Protein AF-0000000078495963 (afdb_homodimer)

Solvent-accessible surface area (backbone atoms only — not comparable to full-atom values): 59490 Å² total; per-residue (Å²): 118,72,76,58,57,73,67,66,41,68,42,59,54,47,50,52,50,54,52,48,53,55,57,68,70,52,56,80,90,46,45,44,64,44,51,38,50,52,49,52,46,50,55,30,46,55,49,39,54,53,39,74,73,35,78,53,52,68,71,56,42,38,26,84,90,45,62,56,44,40,39,59,26,51,41,49,61,37,48,32,38,49,22,51,44,55,42,46,52,54,34,39,77,66,66,73,48,60,69,63,59,54,53,50,50,49,52,50,31,46,31,45,42,30,17,38,49,35,34,48,52,50,51,50,46,43,54,32,46,42,59,60,83,65,80,70,63,73,70,52,48,56,48,51,39,52,50,52,50,50,50,53,50,53,44,51,50,33,52,42,55,51,46,20,71,77,26,75,32,11,60,55,28,40,52,54,49,50,53,26,52,50,39,9,52,51,28,39,55,47,44,53,50,49,45,67,73,46,58,46,48,41,34,58,8,57,45,43,42,52,34,44,51,50,47,52,52,53,48,50,52,50,50,47,49,49,50,48,52,41,51,72,69,44,71,71,77,75,50,69,61,67,60,66,65,85,68,53,70,62,58,50,51,38,51,36,53,48,52,48,58,68,48,39,62,62,51,49,54,52,50,50,53,51,45,44,64,66,43,60,77,67,67,88,70,63,75,65,59,52,44,52,50,51,30,50,52,50,54,51,50,51,47,44,42,66,65,45,55,32,42,52,53,46,49,66,66,38,90,59,95,52,60,61,72,54,44,54,53,51,58,54,55,70,46,42,72,64,50,48,50,50,49,51,51,47,51,50,53,52,52,52,50,51,54,51,47,53,52,44,70,74,43,74,85,71,55,69,67,60,57,56,38,48,52,28,43,50,48,36,66,56,45,53,60,35,53,75,75,37,46,72,58,44,54,50,47,50,38,50,51,50,46,50,51,50,52,51,51,52,33,35,73,65,52,36,63,82,56,9,64,55,49,42,56,57,50,62,72,69,57,52,93,69,39,35,96,78,51,78,52,63,69,56,28,47,52,45,19,34,42,48,31,36,61,72,41,62,75,84,64,78,42,84,63,24,39,43,20,10,40,40,45,48,24,40,14,49,31,38,17,51,52,42,20,68,74,68,37,79,52,55,78,39,95,88,46,88,44,24,52,53,3,43,52,41,11,40,52,48,34,53,51,50,50,64,54,46,50,59,58,42,40,73,72,68,51,73,85,72,78,57,66,68,55,50,53,48,28,45,47,53,35,41,49,41,60,65,45,48,72,63,67,54,44,61,48,41,18,50,53,29,20,24,43,49,42,102,115,73,74,57,56,70,66,66,42,67,41,59,54,46,50,52,49,54,52,49,52,54,58,70,68,52,56,81,91,46,45,42,64,45,51,37,49,52,50,51,46,51,54,30,45,55,50,40,54,54,39,76,72,35,78,52,52,67,71,58,42,38,26,82,91,46,61,55,45,39,40,59,25,51,42,48,62,36,48,32,38,49,22,49,46,54,42,48,53,54,34,38,78,68,66,74,48,59,70,62,60,53,52,50,51,50,52,49,29,45,32,46,41,30,16,38,50,36,36,50,52,49,51,50,46,45,54,34,46,43,60,61,83,65,80,69,62,74,69,52,48,54,49,51,38,52,49,51,51,50,50,52,49,52,44,50,49,33,51,41,54,51,46,20,73,78,26,77,33,10,61,55,28,40,51,52,50,50,54,25,51,50,40,10,51,51,26,38,55,48,43,53,51,49,45,68,74,47,58,45,48,42,33,59,9,57,45,42,42,53,34,46,51,50,47,51,54,54,47,51,52,48,49,48,49,47,49,48,54,40,50,71,68,46,70,70,77,75,50,70,61,66,60,66,65,84,67,54,70,62,59,50,52,38,51,36,52,48,52,48,58,68,49,38,61,63,50,48,54,52,51,50,52,53,46,45,64,66,44,61,78,66,65,89,69,62,75,66,60,53,44,51,49,51,30,50,51,49,53,50,51,50,48,43,41,66,65,44,54,33,41,52,52,46,49,66,66,38,92,61,95,50,59,62,74,54,43,53,52,52,57,53,55,70,46,42,72,65,49,48,49,48,49,51,50,48,51,50,52,51,51,51,49,51,53,51,47,52,52,44,70,72,49,68,85,72,54,69,68,60,58,56,39,48,53,28,43,50,47,36,66,55,44,51,60,35,54,75,75,39,46,71,60,42,52,49,47,49,41,52,51,51,46,50,51,50,52,51,51,53,32,35,72,66,52,35,65,82,54,10,62,55,48,42,56,56,49,62,72,68,56,51,93,70,39,34,95,77,52,78,52,65,70,57,27,47,51,47,18,36,42,48,32,36,62,70,42,63,73,84,66,77,40,84,62,24,39,43,22,12,40,40,44,48,23,40,14,49,31,38,16,50,53,42,20,68,76,67,38,80,49,56,77,40,94,87,46,88,42,26,51,53,2,44,52,40,11,39,51,48,36,53,50,50,49,65,56,46,51,60,58,43,40,73,72,67,50,72,85,71,78,55,65,66,55,51,53,48,28,45,47,52,34,41,49,42,60,63,45,48,72,62,66,55,43,60,49,41,17,47,54,29,22,24,43,49,44,103

InterPro domains:
  IPR032974 Polyprenol kinase family [PTHR13205] (15-568)

Nearest PDB structures (foldseek):
  8a74-assembly1_A  TM=1.958E-01  e=2.632E+00  Phaedon cochleariae
  8a7u-assembly1_A  TM=2.616E-01  e=5.638E+00  Phaedon cochleariae
  8a7a-assembly1_A  TM=2.097E-01  e=3.852E+00  Phaedon cochleariae
  8a7b-assembly1_A  TM=2.074E-01  e=4.486E+00  Phaedon cochleariae
  8a78-assembly1_A  TM=2.020E-01  e=5.029E+00  Phaedon cochleariae

Sequence (1136 aa):
MALSSSMLNGERGVVVLIVCRVLYSLPLSLLCPGLNLAILSLFALFLDIRLDDSAALSRFKTRPGASSGILLGAVTLPTVMISKLIQLTRAYSLQQIELQELEHMTMQYWATSASCFGVLIFLCLVVLSTPNTKRFPRSFSVWDATLSIFCVATYAVTCCVSLAAISHTGSNTVLKLMWELYHGLVAVMLIQRLLDKFPSCASIGELLLVTVGLVLYFGDMLACTIAKVSGSLISTELVSIKYGIRRSEISIIIQGVVLGLLLFPLFIKYALHLSECYFNKRYSEARRSNEIRTSLLFFSSLGFILVVIIPSWMQIVQDFHVHPLLWVLTFVFSEPLKRLSLCIYWVSLIFASVLRFYNISKNSKIERILLRKYYHLLAVLMFVPALIFQPKFLHLAFGAALAVFLVLEIMRVWRIWPLGQFIHQFMTAFTDHRDSDLLIVSHFSLLLGCALPIWMSSGFNDRPLAPFAGILSLGIGDTMASIVGYKYGVLRWSKTGKKTIEGTAAGITSVLAACSILLPLLASTGYIFTEHWFSLILAVTVSSLLEAYTTQLDNAFIPLIFYSHLCLMALSSSMLNGERGVVVLIVCRVLYSLPLSLLCPGLNLAILSLFALFLDIRLDDSAALSRFKTRPGASSGILLGAVTLPTVMISKLIQLTRAYSLQQIELQELEHMTMQYWATSASCFGVLIFLCLVVLSTPNTKRFPRSFSVWDATLSIFCVATYAVTCCVSLAAISHTGSNTVLKLMWELYHGLVAVMLIQRLLDKFPSCASIGELLLVTVGLVLYFGDMLACTIAKVSGSLISTELVSIKYGIRRSEISIIIQGVVLGLLLFPLFIKYALHLSECYFNKRYSEARRSNEIRTSLLFFSSLGFILVVIIPSWMQIVQDFHVHPLLWVLTFVFSEPLKRLSLCIYWVSLIFASVLRFYNISKNSKIERILLRKYYHLLAVLMFVPALIFQPKFLHLAFGAALAVFLVLEIMRVWRIWPLGQFIHQFMTAFTDHRDSDLLIVSHFSLLLGCALPIWMSSGFNDRPLAPFAGILSLGIGDTMASIVGYKYGVLRWSKTGKKTIEGTAAGITSVLAACSILLPLLASTGYIFTEHWFSLILAVTVSSLLEAYTTQLDNAFIPLIFYSHLCL

Structure (mmCIF, N/CA/C/O backbone):
data_AF-0000000078495963-model_v1
#
loop_
_entity.id
_entity.type
_entity.pdbx_description
1 polymer 'dolichol kinase'
#
loop_
_atom_site.group_PDB
_atom_site.id
_atom_site.type_symbol
_atom_site.label_atom_id
_atom_site.label_alt_id
_atom_site.label_comp_id
_atom_site.label_asym_id
_atom_site.label_entity_id
_atom_site.label_seq_id
_atom_site.pdbx_PDB_ins_code
_atom_site.Cartn_x
_atom_site.Cartn_y
_atom_site.Cartn_z
_atom_site.occupancy
_atom_site.B_iso_or_equiv
_atom_site.auth_seq_id
_atom_site.auth_comp_id
_atom_site.auth_asym_id
_atom_site.auth_atom_id
_atom_site.pdbx_PDB_model_num
ATOM 1 N N . MET A 1 1 ? -20.953 -19.219 20.422 1 26.39 1 MET A N 1
ATOM 2 C CA . MET A 1 1 ? -20.703 -20.609 20.062 1 26.39 1 MET A CA 1
ATOM 3 C C . MET A 1 1 ? -20.625 -20.766 18.547 1 26.39 1 MET A C 1
ATOM 5 O O . MET A 1 1 ? -20.156 -21.797 18.047 1 26.39 1 MET A O 1
ATOM 9 N N . ALA A 1 2 ? -21.531 -20 17.812 1 34.69 2 ALA A N 1
ATOM 10 C CA . ALA A 1 2 ? -21.641 -20.078 16.359 1 34.69 2 ALA A CA 1
ATOM 11 C C . ALA A 1 2 ? -20.375 -19.562 15.68 1 34.69 2 ALA A C 1
ATOM 13 O O . ALA A 1 2 ? -20.062 -19.938 14.547 1 34.69 2 ALA A O 1
ATOM 14 N N . LEU A 1 3 ? -19.812 -18.5 16.141 1 41.06 3 LEU A N 1
ATOM 15 C CA . LEU A 1 3 ? -18.562 -17.938 15.617 1 41.06 3 LEU A CA 1
ATOM 16 C C . LEU A 1 3 ? -17.469 -18.984 15.578 1 41.06 3 LEU A C 1
ATOM 18 O O . LEU A 1 3 ? -16.562 -18.922 14.742 1 41.06 3 LEU A O 1
ATOM 22 N N . SER A 1 4 ? -17.422 -19.953 16.484 1 44.91 4 SER A N 1
ATOM 23 C CA . SER A 1 4 ? -16.406 -20.969 16.734 1 44.91 4 SER A CA 1
ATOM 24 C C . SER A 1 4 ? -16.406 -22.031 15.641 1 44.91 4 SER A C 1
ATOM 26 O O . SER A 1 4 ? -15.359 -22.516 15.219 1 44.91 4 SER A O 1
ATOM 28 N N . SER A 1 5 ? -17.516 -22.453 15.289 1 48.56 5 SER A N 1
ATOM 29 C CA . SER A 1 5 ? -17.594 -23.625 14.414 1 48.56 5 SER A CA 1
ATOM 30 C C . SER A 1 5 ? -17.141 -23.281 13 1 48.56 5 SER A C 1
ATOM 32 O O . SER A 1 5 ? -16.516 -24.109 12.328 1 48.56 5 SER A O 1
ATOM 34 N N . SER A 1 6 ? -17.531 -22.125 12.57 1 54.84 6 SER A N 1
ATOM 35 C CA . SER A 1 6 ? -17.219 -21.734 11.203 1 54.84 6 SER A CA 1
ATOM 36 C C . SER A 1 6 ? -15.727 -21.438 11.047 1 54.84 6 SER A C 1
ATOM 38 O O . SER A 1 6 ? -15.188 -21.484 9.938 1 54.84 6 SER A O 1
ATOM 40 N N . MET A 1 7 ? -15.141 -21.172 12.117 1 57.97 7 MET A N 1
ATOM 41 C CA . MET A 1 7 ? -13.719 -20.859 12.117 1 57.97 7 MET A CA 1
ATOM 42 C C . MET A 1 7 ? -12.883 -22.125 11.93 1 57.97 7 MET A C 1
ATOM 44 O O . MET A 1 7 ? -11.82 -22.078 11.297 1 57.97 7 MET A O 1
ATOM 48 N N . LEU A 1 8 ? -13.422 -23.297 12.438 1 63.97 8 LEU A N 1
ATOM 49 C CA . LEU A 1 8 ? -12.562 -24.469 12.367 1 63.97 8 LEU A CA 1
ATOM 50 C C . LEU A 1 8 ? -12.945 -25.344 11.18 1 63.97 8 LEU A C 1
ATOM 52 O O . LEU A 1 8 ? -13.859 -26.172 11.289 1 63.97 8 LEU A O 1
ATOM 56 N N . ASN A 1 9 ? -12.578 -24.969 9.938 1 80 9 ASN A N 1
ATOM 57 C CA . ASN A 1 9 ? -12.664 -25.734 8.695 1 80 9 ASN A CA 1
ATOM 58 C C . ASN A 1 9 ? -11.398 -26.562 8.469 1 80 9 ASN A C 1
ATOM 60 O O . ASN A 1 9 ? -10.297 -26.125 8.766 1 80 9 ASN A O 1
ATOM 64 N N . GLY A 1 10 ? -11.562 -27.938 8.344 1 84.31 10 GLY A N 1
ATOM 65 C CA . GLY A 1 10 ? -10.461 -28.859 8.133 1 84.31 10 GLY A CA 1
ATOM 66 C C . GLY A 1 10 ? -9.469 -28.391 7.086 1 84.31 10 GLY A C 1
ATOM 67 O O . GLY A 1 10 ? -8.258 -28.531 7.258 1 84.31 10 GLY A O 1
ATOM 68 N N . GLU A 1 11 ? -9.93 -27.766 6.086 1 89.81 11 GLU A N 1
ATOM 69 C CA . GLU A 1 11 ? -9.047 -27.297 5.031 1 89.81 11 GLU A CA 1
ATOM 70 C C . GLU A 1 11 ? -8.133 -26.188 5.539 1 89.81 11 GLU A C 1
ATOM 72 O O . GLU A 1 11 ? -6.93 -26.172 5.254 1 89.81 11 GLU A O 1
ATOM 77 N N . ARG A 1 12 ? -8.711 -25.266 6.328 1 92.06 12 ARG A N 1
ATOM 78 C CA . ARG A 1 12 ? -7.918 -24.172 6.883 1 92.06 12 ARG A CA 1
ATOM 79 C C . ARG A 1 12 ? -6.816 -24.703 7.793 1 92.06 12 ARG A C 1
ATOM 81 O O . ARG A 1 12 ? -5.684 -24.219 7.746 1 92.06 12 ARG A O 1
ATOM 88 N N . GLY A 1 13 ? -7.215 -25.672 8.602 1 92.12 13 GLY A N 1
ATOM 89 C CA . GLY A 1 13 ? -6.234 -26.266 9.5 1 92.12 13 GLY A CA 1
ATOM 90 C C . GLY A 1 13 ? -5.066 -26.906 8.766 1 92.12 13 GLY A C 1
ATOM 91 O O . GLY A 1 13 ? -3.91 -26.703 9.148 1 92.12 13 GLY A O 1
ATOM 92 N N . VAL A 1 14 ? -5.32 -27.625 7.715 1 94.31 14 VAL A N 1
ATOM 93 C CA . VAL A 1 14 ? -4.281 -28.312 6.957 1 94.31 14 VAL A CA 1
ATOM 94 C C . VAL A 1 14 ? -3.402 -27.297 6.238 1 94.31 14 VAL A C 1
ATOM 96 O O . VAL A 1 14 ? -2.178 -27.453 6.191 1 94.31 14 VAL A O 1
ATOM 99 N N . VAL A 1 15 ? -3.994 -26.266 5.66 1 96 15 VAL A N 1
ATOM 100 C CA . VAL A 1 15 ? -3.238 -25.25 4.934 1 96 15 VAL A CA 1
ATOM 101 C C . VAL A 1 15 ? -2.303 -24.531 5.891 1 96 15 VAL A C 1
ATOM 103 O O . VAL A 1 15 ? -1.152 -24.234 5.551 1 96 15 VAL A O 1
ATOM 106 N N . VAL A 1 16 ? -2.777 -24.219 7.125 1 94.81 16 VAL A N 1
ATOM 107 C CA . VAL A 1 16 ? -1.936 -23.578 8.125 1 94.81 16 VAL A CA 1
ATOM 108 C C . VAL A 1 16 ? -0.766 -24.484 8.484 1 94.81 16 VAL A C 1
ATOM 110 O O . VAL A 1 16 ? 0.361 -24.016 8.664 1 94.81 16 VAL A O 1
ATOM 113 N N . LEU A 1 17 ? -1.039 -25.766 8.531 1 94.69 17 LEU A N 1
ATOM 114 C CA . LEU A 1 17 ? 0.021 -26.734 8.812 1 94.69 17 LEU A CA 1
ATOM 115 C C . LEU A 1 17 ? 1.06 -26.734 7.691 1 94.69 17 LEU A C 1
ATOM 117 O O . LEU A 1 17 ? 2.262 -26.828 7.957 1 94.69 17 LEU A O 1
ATOM 121 N N . ILE A 1 18 ? 0.611 -26.656 6.492 1 96.44 18 ILE A N 1
ATOM 122 C CA . ILE A 1 18 ? 1.492 -26.625 5.328 1 96.44 18 ILE A CA 1
ATOM 123 C C . ILE A 1 18 ? 2.408 -25.406 5.398 1 96.44 18 ILE A C 1
ATOM 125 O O . ILE A 1 18 ? 3.625 -25.531 5.227 1 96.44 18 ILE A O 1
ATOM 129 N N . VAL A 1 19 ? 1.847 -24.266 5.699 1 96.81 19 VAL A N 1
ATOM 130 C CA . VAL A 1 19 ? 2.613 -23.016 5.75 1 96.81 19 VAL A CA 1
ATOM 131 C C . VAL A 1 19 ? 3.586 -23.062 6.926 1 96.81 19 VAL A C 1
ATOM 133 O O . VAL A 1 19 ? 4.742 -22.656 6.797 1 96.81 19 VAL A O 1
ATOM 136 N N . CYS A 1 20 ? 3.143 -23.594 8.031 1 95.75 20 CYS A N 1
ATOM 137 C CA . CYS A 1 20 ? 3.986 -23.656 9.227 1 95.75 20 CYS A CA 1
ATOM 138 C C . CYS A 1 20 ? 5.195 -24.547 8.977 1 95.75 20 CYS A C 1
ATOM 140 O O . CYS A 1 20 ? 6.301 -24.234 9.43 1 95.75 20 CYS A O 1
ATOM 142 N N . ARG A 1 21 ? 4.984 -25.578 8.273 1 95.31 21 ARG A N 1
ATOM 143 C CA . ARG A 1 21 ? 6.102 -26.469 7.965 1 95.31 21 ARG A CA 1
ATOM 144 C C . ARG A 1 21 ? 7.133 -25.781 7.082 1 95.31 21 ARG A C 1
ATOM 146 O O . ARG A 1 21 ? 8.336 -25.922 7.293 1 95.31 21 ARG A O 1
ATOM 153 N N . VAL A 1 22 ? 6.668 -25.062 6.148 1 95.88 22 VAL A N 1
ATOM 154 C CA . VAL A 1 22 ? 7.57 -24.359 5.25 1 95.88 22 VAL A CA 1
ATOM 155 C C . VAL A 1 22 ? 8.312 -23.266 6.023 1 95.88 22 VAL A C 1
ATOM 157 O O . VAL A 1 22 ? 9.523 -23.094 5.863 1 95.88 22 VAL A O 1
ATOM 160 N N . LEU A 1 23 ? 7.59 -22.547 6.941 1 95.5 23 LEU A N 1
ATOM 161 C CA . LEU A 1 23 ? 8.195 -21.484 7.73 1 95.5 23 LEU A CA 1
ATOM 162 C C . LEU A 1 23 ? 9.227 -22.047 8.703 1 95.5 23 LEU A C 1
ATOM 164 O O . LEU A 1 23 ? 10.234 -21.391 8.992 1 95.5 23 LEU A O 1
ATOM 168 N N . TYR A 1 24 ? 8.984 -23.219 9.141 1 93.88 24 TYR A N 1
ATOM 169 C CA . TYR A 1 24 ? 9.906 -23.859 10.062 1 93.88 24 TYR A CA 1
ATOM 170 C C . TYR A 1 24 ? 11.195 -24.281 9.352 1 93.88 24 TYR A C 1
ATOM 172 O O . TYR A 1 24 ? 12.266 -24.281 9.961 1 9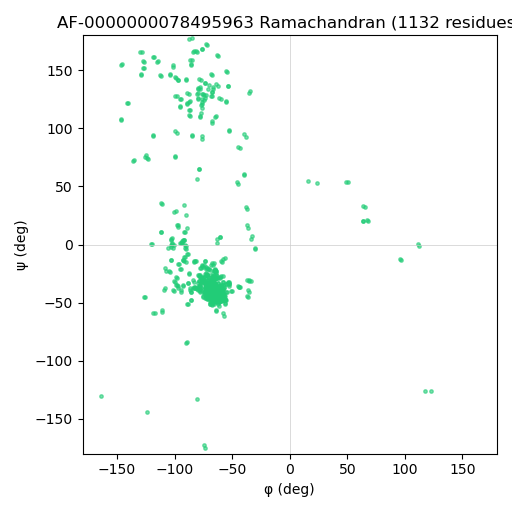3.88 24 TYR A O 1
ATOM 180 N N . SER A 1 25 ? 11.141 -24.531 8.062 1 93.12 25 SER A N 1
ATOM 181 C CA . SER A 1 25 ? 12.289 -25.016 7.301 1 93.12 25 SER A CA 1
ATOM 182 C C . SER A 1 25 ? 13.078 -23.859 6.699 1 93.12 25 SER A C 1
ATOM 184 O O . SER A 1 25 ? 14.039 -24.078 5.957 1 93.12 25 SER A O 1
ATOM 186 N N . LEU A 1 26 ? 12.82 -22.625 7.074 1 94.88 26 LEU A N 1
ATOM 187 C CA . LEU A 1 26 ? 13.43 -21.469 6.445 1 94.88 26 LEU A CA 1
ATOM 188 C C . LEU A 1 26 ? 14.836 -21.234 6.988 1 94.88 26 LEU A C 1
ATOM 190 O O . LEU A 1 26 ? 15.047 -21.25 8.203 1 94.88 26 LEU A O 1
ATOM 194 N N . PRO A 1 27 ? 15.797 -21.078 6.109 1 93.94 27 PRO A N 1
ATOM 195 C CA . PRO A 1 27 ? 17.109 -20.594 6.562 1 93.94 27 PRO A CA 1
ATOM 196 C C . PRO A 1 27 ? 17.078 -19.109 6.953 1 93.94 27 PRO A C 1
ATOM 198 O O . PRO A 1 27 ? 16.109 -18.406 6.652 1 93.94 27 PRO A O 1
ATOM 201 N N . LEU A 1 28 ? 18.094 -18.578 7.512 1 91 28 LEU A N 1
ATOM 202 C CA . LEU A 1 28 ? 18.172 -17.203 8.008 1 91 28 LEU A CA 1
ATOM 203 C C . LEU A 1 28 ? 18.234 -16.203 6.852 1 91 28 LEU A C 1
ATOM 205 O O . LEU A 1 28 ? 17.75 -15.086 6.969 1 91 28 LEU A O 1
ATOM 209 N N . SER A 1 29 ? 18.734 -16.625 5.746 1 91.06 29 SER A N 1
ATOM 210 C CA . SER A 1 29 ? 18.875 -15.742 4.59 1 91.06 29 SER A CA 1
ATOM 211 C C . SER A 1 29 ? 17.516 -15.438 3.961 1 91.06 29 SER A C 1
ATOM 213 O O . SER A 1 29 ? 17.375 -14.453 3.236 1 91.06 29 SER A O 1
ATOM 215 N N . LEU A 1 30 ? 16.531 -16.297 4.254 1 94.94 30 LEU A N 1
ATOM 216 C CA . LEU A 1 30 ? 15.211 -16.125 3.65 1 94.94 30 LEU A CA 1
ATOM 217 C C . LEU A 1 30 ? 14.188 -15.703 4.695 1 94.94 30 LEU A C 1
ATOM 219 O O . LEU A 1 30 ? 13.008 -16.047 4.59 1 94.94 30 LEU A O 1
ATOM 223 N N . LEU A 1 31 ? 14.578 -14.922 5.645 1 93.38 31 LEU A N 1
ATOM 224 C CA . LEU A 1 31 ? 13.68 -14.5 6.715 1 93.38 31 LEU A CA 1
ATOM 225 C C . LEU A 1 31 ? 12.641 -13.508 6.199 1 93.38 31 LEU A C 1
ATOM 227 O O . LEU A 1 31 ? 11.469 -13.57 6.574 1 93.38 31 LEU A O 1
ATOM 231 N N . CYS A 1 32 ? 13.016 -12.562 5.289 1 93.69 32 CYS A N 1
ATOM 232 C CA . CYS A 1 32 ? 12.094 -11.547 4.785 1 93.69 32 CYS A CA 1
ATOM 233 C C . CYS A 1 32 ? 11 -12.18 3.938 1 93.69 32 CYS A C 1
ATOM 235 O O . CYS A 1 32 ? 9.812 -11.961 4.184 1 93.69 32 CYS A O 1
ATOM 237 N N . PRO A 1 33 ? 11.32 -13.062 3.008 1 95 33 PRO A N 1
ATOM 238 C CA . PRO A 1 33 ? 10.258 -13.75 2.271 1 95 33 PRO A CA 1
ATOM 239 C C . PRO A 1 33 ? 9.391 -14.633 3.168 1 95 33 PRO A C 1
ATOM 241 O O . PRO A 1 33 ? 8.188 -14.773 2.93 1 95 33 PRO A O 1
ATOM 244 N N . GLY A 1 34 ? 10.023 -15.25 4.176 1 96 34 GLY A N 1
ATOM 245 C CA . GLY A 1 34 ? 9.258 -16.062 5.113 1 96 34 GLY A CA 1
ATOM 246 C C . GLY A 1 34 ? 8.25 -15.258 5.91 1 96 34 GLY A C 1
ATOM 247 O O . GLY A 1 34 ? 7.098 -15.68 6.066 1 96 34 GLY A O 1
ATOM 248 N N . LEU A 1 35 ? 8.664 -14.102 6.383 1 95.12 35 LEU A N 1
ATOM 249 C CA . LEU A 1 35 ? 7.75 -13.219 7.105 1 95.12 35 LEU A CA 1
ATOM 250 C C . LEU A 1 35 ? 6.633 -12.734 6.195 1 95.12 35 LEU A C 1
ATOM 252 O O . LEU A 1 35 ? 5.488 -12.594 6.633 1 95.12 35 LEU A O 1
ATOM 256 N N . ASN A 1 36 ? 6.996 -12.453 5.008 1 96.06 36 ASN A N 1
ATOM 257 C CA . ASN A 1 36 ? 6.004 -12.039 4.027 1 96.06 36 ASN A CA 1
ATOM 258 C C . ASN A 1 36 ? 4.949 -13.117 3.799 1 96.06 36 ASN A C 1
ATOM 260 O O . ASN A 1 36 ? 3.756 -12.82 3.721 1 96.06 36 ASN A O 1
ATOM 264 N N . LEU A 1 37 ? 5.395 -14.359 3.666 1 97.38 37 LEU A N 1
ATOM 265 C CA . LEU A 1 37 ? 4.465 -15.469 3.494 1 97.38 37 LEU A CA 1
ATOM 266 C C . LEU A 1 37 ? 3.545 -15.594 4.703 1 97.38 37 LEU A C 1
ATOM 268 O O . LEU A 1 37 ? 2.352 -15.875 4.555 1 97.38 37 LEU A O 1
ATOM 272 N N . ALA A 1 38 ? 4.078 -15.391 5.891 1 97.06 38 ALA A N 1
ATOM 273 C CA . ALA A 1 38 ? 3.271 -15.453 7.105 1 97.06 38 ALA A CA 1
ATOM 274 C C . ALA A 1 38 ? 2.191 -14.375 7.105 1 97.06 38 ALA A C 1
ATOM 276 O O . ALA A 1 38 ? 1.033 -14.648 7.434 1 97.06 38 ALA A O 1
ATOM 277 N N . ILE A 1 39 ? 2.576 -13.18 6.695 1 96.19 39 ILE A N 1
ATOM 278 C CA . ILE A 1 39 ? 1.629 -12.07 6.668 1 96.19 39 ILE A CA 1
ATOM 279 C C . ILE A 1 39 ? 0.577 -12.312 5.59 1 96.19 39 ILE A C 1
ATOM 281 O O . ILE A 1 39 ? -0.611 -12.062 5.801 1 96.19 39 ILE A O 1
ATOM 285 N N . LEU A 1 40 ? 1.017 -12.758 4.453 1 96.81 40 LEU A N 1
ATOM 286 C CA . LEU A 1 40 ? 0.095 -13.094 3.373 1 96.81 40 LEU A CA 1
ATOM 287 C C . LEU A 1 40 ? -0.901 -14.156 3.818 1 96.81 40 LEU A C 1
ATOM 289 O O . LEU A 1 40 ? -2.098 -14.047 3.547 1 96.81 40 LEU A O 1
ATOM 293 N N . SER A 1 41 ? -0.434 -15.188 4.543 1 97.25 41 SER A N 1
ATOM 294 C CA . SER A 1 41 ? -1.293 -16.266 5.023 1 97.25 41 SER A CA 1
ATOM 295 C C . SER A 1 41 ? -2.279 -15.758 6.07 1 97.25 41 SER A C 1
ATOM 297 O O . SER A 1 41 ? -3.447 -16.156 6.074 1 97.25 41 SER A O 1
ATOM 299 N N . LEU A 1 42 ? -1.813 -14.875 6.918 1 95.25 42 LEU A N 1
ATOM 300 C CA . LEU A 1 42 ? -2.682 -14.305 7.945 1 95.25 42 LEU A CA 1
ATOM 301 C C . LEU A 1 42 ? -3.791 -13.469 7.316 1 95.25 42 LEU A C 1
ATOM 303 O O . LEU A 1 42 ? -4.957 -13.586 7.699 1 95.25 42 LEU A O 1
ATOM 307 N N . PHE A 1 43 ? -3.439 -12.617 6.395 1 95.38 43 PHE A N 1
ATOM 308 C CA . PHE A 1 43 ? -4.418 -11.781 5.715 1 95.38 43 PHE A CA 1
ATOM 309 C C . PHE A 1 43 ? -5.418 -12.633 4.938 1 95.38 43 PHE A C 1
ATOM 311 O O . PHE A 1 43 ? -6.617 -12.352 4.938 1 95.38 43 PHE A O 1
ATOM 318 N N . ALA A 1 44 ? -4.906 -13.664 4.258 1 96.25 44 ALA A N 1
ATOM 319 C CA . ALA A 1 44 ? -5.773 -14.57 3.508 1 96.25 44 ALA A CA 1
ATOM 320 C C . ALA A 1 44 ? -6.719 -15.328 4.441 1 96.25 44 ALA A C 1
ATOM 322 O O . ALA A 1 44 ? -7.887 -15.531 4.113 1 96.25 44 ALA A O 1
ATOM 323 N N . LEU A 1 45 ? -6.18 -15.82 5.582 1 94.06 45 LEU A N 1
ATOM 324 C CA . LEU A 1 45 ? -7.004 -16.516 6.566 1 94.06 45 LEU A CA 1
ATOM 325 C C . LEU A 1 45 ? -8.109 -15.602 7.086 1 94.06 45 LEU A C 1
ATOM 327 O O . LEU A 1 45 ? -9.266 -16.031 7.203 1 94.06 45 LEU A O 1
ATOM 331 N N . PHE A 1 46 ? -7.809 -14.344 7.359 1 90.69 46 PHE A N 1
ATOM 332 C CA . PHE A 1 46 ? -8.766 -13.359 7.832 1 90.69 46 PHE A CA 1
ATOM 333 C C . PHE A 1 46 ? -9.891 -13.164 6.816 1 90.69 46 PHE A C 1
ATOM 335 O O . PHE A 1 46 ? -11.07 -13.172 7.176 1 90.69 46 PHE A O 1
ATOM 342 N N . LEU A 1 47 ? -9.578 -13.07 5.566 1 89.94 47 LEU A N 1
ATOM 343 C CA . LEU A 1 47 ? -10.57 -12.844 4.516 1 89.94 47 LEU A CA 1
ATOM 344 C C . LEU A 1 47 ? -11.398 -14.102 4.273 1 89.94 47 LEU A C 1
ATOM 346 O O . LEU A 1 47 ? -12.594 -14.008 3.988 1 89.94 47 LEU A O 1
ATOM 350 N N . ASP A 1 48 ? -10.672 -15.227 4.312 1 91.56 48 ASP A N 1
ATOM 351 C CA . ASP A 1 48 ? -11.367 -16.5 4.121 1 91.56 48 ASP A CA 1
ATOM 352 C C . ASP A 1 48 ? -12.461 -16.688 5.164 1 91.56 48 ASP A C 1
ATOM 354 O O . ASP A 1 48 ? -13.562 -17.125 4.84 1 91.56 48 ASP A O 1
ATOM 358 N N . ILE A 1 49 ? -12.242 -16.297 6.402 1 86.69 49 ILE A N 1
ATOM 359 C CA . ILE A 1 49 ? -13.203 -16.422 7.492 1 86.69 49 ILE A CA 1
ATOM 360 C C . ILE A 1 49 ? -14.336 -15.414 7.293 1 86.69 49 ILE A C 1
ATOM 362 O O . ILE A 1 49 ? -15.508 -15.75 7.469 1 86.69 49 ILE A O 1
ATOM 366 N N . ARG A 1 50 ? -14.062 -14.242 6.844 1 81.62 50 ARG A N 1
ATOM 367 C CA . ARG A 1 50 ? -15.055 -13.195 6.688 1 81.62 50 ARG A CA 1
ATOM 368 C C . ARG A 1 50 ? -15.977 -13.477 5.504 1 81.62 50 ARG A C 1
ATOM 370 O O . ARG A 1 50 ? -17.172 -13.164 5.543 1 81.62 50 ARG A O 1
ATOM 377 N N . LEU A 1 51 ? -15.438 -14.047 4.496 1 80.38 51 LEU A N 1
ATOM 378 C CA . LEU A 1 51 ? -16.219 -14.289 3.283 1 80.38 51 LEU A CA 1
ATOM 379 C C . LEU A 1 51 ? -17.125 -15.5 3.457 1 80.38 51 LEU A C 1
ATOM 381 O O . LEU A 1 51 ? -18.219 -15.539 2.898 1 80.38 51 LEU A O 1
ATOM 385 N N . ASP A 1 52 ? -16.641 -16.484 4.055 1 75.88 52 ASP A N 1
ATOM 386 C CA . ASP A 1 52 ? -17.469 -17.672 4.223 1 75.88 52 ASP A CA 1
ATOM 387 C C . ASP A 1 52 ? -18.672 -17.391 5.109 1 75.88 52 ASP A C 1
ATOM 389 O O . ASP A 1 52 ? -19.719 -18.031 4.973 1 75.88 52 ASP A O 1
ATOM 393 N N . ASP A 1 53 ? -18.531 -16.344 5.891 1 67.12 53 ASP A N 1
ATOM 394 C CA . ASP A 1 53 ? -19.641 -15.969 6.781 1 67.12 53 ASP A CA 1
ATOM 395 C C . ASP A 1 53 ? -20.547 -14.938 6.121 1 67.12 53 ASP A C 1
ATOM 397 O O . ASP A 1 53 ? -21.656 -14.695 6.586 1 67.12 53 ASP A O 1
ATOM 401 N N . SER A 1 54 ? -20.062 -14.391 5.059 1 64.25 54 SER A N 1
ATOM 402 C CA . SER A 1 54 ? -20.797 -13.25 4.508 1 64.25 54 SER A CA 1
ATOM 403 C C . SER A 1 54 ? -21.594 -13.656 3.27 1 64.25 54 SER A C 1
ATOM 405 O O . SER A 1 54 ? -21.312 -14.68 2.645 1 64.25 54 SER A O 1
ATOM 407 N N . ALA A 1 55 ? -22.719 -13.047 3.082 1 64.62 55 ALA A N 1
ATOM 408 C CA . ALA A 1 55 ? -23.5 -13.141 1.857 1 64.62 55 ALA A CA 1
ATOM 409 C C . ALA A 1 55 ? -22.719 -12.625 0.657 1 64.62 55 ALA A C 1
ATOM 411 O O . ALA A 1 55 ? -23.188 -12.68 -0.479 1 64.62 55 ALA A O 1
ATOM 412 N N . ALA A 1 56 ? -21.516 -12.336 0.941 1 64.56 56 ALA A N 1
ATOM 413 C CA . ALA A 1 56 ? -20.703 -11.711 -0.108 1 64.56 56 ALA A CA 1
ATOM 414 C C . ALA A 1 56 ? -20.281 -12.742 -1.156 1 64.56 56 ALA A C 1
ATOM 416 O O . ALA A 1 56 ? -20.062 -12.391 -2.316 1 64.56 56 ALA A O 1
ATOM 417 N N . LEU A 1 57 ? -20.172 -13.969 -0.763 1 67.94 57 LEU A N 1
ATOM 418 C CA . LEU A 1 57 ? -19.766 -15 -1.708 1 67.94 57 LEU A CA 1
ATOM 419 C C . LEU A 1 57 ? -20.75 -15.102 -2.869 1 67.94 57 LEU A C 1
ATOM 421 O O . LEU A 1 57 ? -20.344 -15.375 -4.004 1 67.94 57 LEU A O 1
ATOM 425 N N . SER A 1 58 ? -21.875 -14.766 -2.514 1 70.81 58 SER A N 1
ATOM 426 C CA . SER A 1 58 ? -22.891 -14.867 -3.555 1 70.81 58 SER A CA 1
ATOM 427 C C . SER A 1 58 ? -22.734 -13.758 -4.59 1 70.81 58 SER A C 1
ATOM 429 O O . SER A 1 58 ? -23.203 -13.891 -5.723 1 70.81 58 SER A O 1
ATOM 431 N N . ARG A 1 59 ? -21.984 -12.859 -4.18 1 73.31 59 ARG A N 1
ATOM 432 C CA . ARG A 1 59 ? -21.797 -11.742 -5.105 1 73.31 59 ARG A CA 1
ATOM 433 C C . ARG A 1 59 ? -20.812 -12.117 -6.211 1 73.31 59 ARG A C 1
ATOM 435 O O . ARG A 1 59 ? -20.844 -11.539 -7.297 1 73.31 59 ARG A O 1
ATOM 442 N N . PHE A 1 60 ? -19.891 -13.055 -5.957 1 78.38 60 PHE A N 1
ATOM 443 C CA . PHE A 1 60 ? -18.891 -13.445 -6.941 1 78.38 60 PHE A CA 1
ATOM 444 C C . PHE A 1 60 ? -19.375 -14.625 -7.777 1 78.38 60 PHE A C 1
ATOM 446 O O . PHE A 1 60 ? -18.766 -14.969 -8.789 1 78.38 60 PHE A O 1
ATOM 453 N N . LYS A 1 61 ? -20.516 -14.781 -8.078 1 79.44 61 LYS A N 1
ATOM 454 C CA . LYS A 1 61 ? -21.062 -15.891 -8.859 1 79.44 61 LYS A CA 1
ATOM 455 C C . LYS A 1 61 ? -20.062 -17.047 -8.938 1 79.44 61 LYS A C 1
ATOM 457 O O . LYS A 1 61 ? -19.688 -17.469 -10.031 1 79.44 61 LYS A O 1
ATOM 462 N N . THR A 1 62 ? -19.609 -17.516 -7.801 1 82.81 62 THR A N 1
ATOM 463 C CA . THR A 1 62 ? -18.672 -18.625 -7.738 1 82.81 62 THR A CA 1
ATOM 464 C C . THR A 1 62 ? -19.406 -19.953 -7.836 1 82.81 62 THR A C 1
ATOM 466 O O . THR A 1 62 ? -20.641 -20 -7.824 1 82.81 62 THR A O 1
ATOM 469 N N . ARG A 1 63 ? -18.672 -20.969 -8.062 1 79.25 63 ARG A N 1
ATOM 470 C CA . ARG A 1 63 ? -19.25 -22.312 -8.148 1 79.25 63 ARG A CA 1
ATOM 471 C C . ARG A 1 63 ? -20.031 -22.641 -6.883 1 79.25 63 ARG A C 1
ATOM 473 O O . ARG A 1 63 ? -19.516 -22.531 -5.773 1 79.25 63 ARG A O 1
ATOM 480 N N . PRO A 1 64 ? -21.25 -22.953 -7.074 1 75.62 64 PRO A N 1
ATOM 481 C CA . PRO A 1 64 ? -22.062 -23.25 -5.895 1 75.62 64 PRO A CA 1
ATOM 482 C C . PRO A 1 64 ? -21.578 -24.484 -5.145 1 75.62 64 PRO A C 1
ATOM 484 O O . PRO A 1 64 ? -21.109 -25.453 -5.766 1 75.62 64 PRO A O 1
ATOM 487 N N . GLY A 1 65 ? -21.516 -24.531 -3.916 1 72.62 65 GLY A N 1
ATOM 488 C CA . GLY A 1 65 ? -21.188 -25.688 -3.105 1 72.62 65 GLY A CA 1
ATOM 489 C C . GLY A 1 65 ? -19.719 -25.734 -2.719 1 72.62 65 GLY A C 1
ATOM 490 O O . GLY A 1 65 ? -19.312 -26.531 -1.876 1 72.62 65 GLY A O 1
ATOM 491 N N . ALA A 1 66 ? -18.969 -24.938 -3.344 1 77.06 66 ALA A N 1
ATOM 492 C CA . ALA A 1 66 ? -17.547 -24.922 -3.012 1 77.06 66 ALA A CA 1
ATOM 493 C C . ALA A 1 66 ? -17.219 -23.797 -2.037 1 77.06 66 ALA A C 1
ATOM 495 O O . ALA A 1 66 ? -17.875 -22.75 -2.045 1 77.06 66 ALA A O 1
ATOM 496 N N . SER A 1 67 ? -16.312 -24.125 -1.121 1 84.19 67 SER A N 1
ATOM 497 C CA . SER A 1 67 ? -15.812 -23.062 -0.254 1 84.19 67 SER A CA 1
ATOM 498 C C . SER A 1 67 ? -15.078 -22 -1.057 1 84.19 67 SER A C 1
ATOM 500 O O . SER A 1 67 ? -14.789 -22.188 -2.24 1 84.19 67 SER A O 1
ATOM 502 N N . SER A 1 68 ? -14.844 -20.859 -0.567 1 87.81 68 SER A N 1
ATOM 503 C CA . SER A 1 68 ? -14.156 -19.781 -1.262 1 87.81 68 SER A CA 1
ATOM 504 C C . SER A 1 68 ? -12.75 -20.188 -1.675 1 87.81 68 SER A C 1
ATOM 506 O O . SER A 1 68 ? -12.289 -19.844 -2.768 1 87.81 68 SER A O 1
ATOM 508 N N . GLY A 1 69 ? -12.039 -21.016 -0.822 1 91.69 69 GLY A N 1
ATOM 509 C CA . GLY A 1 69 ? -10.703 -21.5 -1.128 1 91.69 69 GLY A CA 1
ATOM 510 C C . GLY A 1 69 ? -9.672 -20.391 -1.234 1 91.69 69 GLY A C 1
ATOM 511 O O . GLY A 1 69 ? -8.648 -20.562 -1.903 1 91.69 69 GLY A O 1
ATOM 512 N N . ILE A 1 70 ? -9.961 -19.234 -0.662 1 93.94 70 ILE A N 1
ATOM 513 C CA . ILE A 1 70 ? -9.086 -18.078 -0.784 1 93.94 70 ILE A CA 1
ATOM 514 C C . ILE A 1 70 ? -7.754 -18.359 -0.098 1 93.94 70 ILE A C 1
ATOM 516 O O . ILE A 1 70 ? -6.691 -18.031 -0.636 1 93.94 70 ILE A O 1
ATOM 520 N N . LEU A 1 71 ? -7.832 -18.953 1.073 1 95.94 71 LEU A N 1
ATOM 521 C CA . LEU A 1 71 ? -6.609 -19.234 1.818 1 95.94 71 LEU A CA 1
ATOM 522 C C . LEU A 1 71 ? -5.703 -20.172 1.037 1 95.94 71 LEU A C 1
ATOM 524 O O . LEU A 1 71 ? -4.527 -19.875 0.822 1 95.94 71 LEU A O 1
ATOM 528 N N . LEU A 1 72 ? -6.258 -21.25 0.527 1 96.31 72 LEU A N 1
ATOM 529 C CA . LEU A 1 72 ? -5.492 -22.219 -0.239 1 96.31 72 LEU A CA 1
ATOM 530 C C . LEU A 1 72 ? -4.977 -21.609 -1.537 1 96.31 72 LEU A C 1
ATOM 532 O O . LEU A 1 72 ? -3.809 -21.797 -1.895 1 96.31 72 LEU A O 1
ATOM 536 N N . GLY A 1 73 ? -5.773 -20.875 -2.217 1 96.5 73 GLY A N 1
ATOM 537 C CA . GLY A 1 73 ? -5.391 -20.25 -3.475 1 96.5 73 GLY A CA 1
ATOM 538 C C . GLY A 1 73 ? -4.297 -19.219 -3.32 1 96.5 73 GLY A C 1
ATOM 539 O O . GLY A 1 73 ? -3.414 -19.109 -4.176 1 96.5 73 GLY A O 1
ATOM 540 N N . ALA A 1 74 ? -4.309 -18.484 -2.252 1 97.44 74 ALA A N 1
ATOM 541 C CA . ALA A 1 74 ? -3.367 -17.391 -2.049 1 97.44 74 ALA A CA 1
ATOM 542 C C . ALA A 1 74 ? -2.002 -17.906 -1.607 1 97.44 74 ALA A C 1
ATOM 544 O O . ALA A 1 74 ? -0.971 -17.312 -1.931 1 97.44 74 ALA A O 1
ATOM 545 N N . VAL A 1 75 ? -1.974 -19.016 -0.882 1 97.38 75 VAL A N 1
ATOM 546 C CA . VAL A 1 75 ? -0.721 -19.422 -0.26 1 97.38 75 VAL A CA 1
ATOM 547 C C . VAL A 1 75 ? -0.021 -20.453 -1.142 1 97.38 75 VAL A C 1
ATOM 549 O O . VAL A 1 75 ? 1.195 -20.641 -1.048 1 97.38 75 VAL A O 1
ATOM 552 N N . THR A 1 76 ? -0.664 -21.078 -2.07 1 97.75 76 THR A N 1
ATOM 553 C CA . THR A 1 76 ? -0.131 -22.234 -2.795 1 97.75 76 THR A CA 1
ATOM 554 C C . THR A 1 76 ? 1.095 -21.828 -3.613 1 97.75 76 THR A C 1
ATOM 556 O O . THR A 1 76 ? 2.188 -22.359 -3.4 1 97.75 76 THR A O 1
ATOM 559 N N . LEU A 1 77 ? 0.972 -20.875 -4.453 1 97.88 77 LEU A N 1
ATOM 560 C CA . LEU A 1 77 ? 2.076 -20.562 -5.352 1 97.88 77 LEU A CA 1
ATOM 561 C C . LEU A 1 77 ? 3.227 -19.906 -4.59 1 97.88 77 LEU A C 1
ATOM 563 O O . LEU A 1 77 ? 4.391 -20.25 -4.812 1 97.88 77 LEU A O 1
ATOM 567 N N . PRO A 1 78 ? 2.953 -18.984 -3.684 1 97.75 78 PRO A N 1
ATOM 568 C CA . PRO A 1 78 ? 4.062 -18.438 -2.896 1 97.75 78 PRO A CA 1
ATOM 569 C C . PRO A 1 78 ? 4.789 -19.516 -2.088 1 97.75 78 PRO A C 1
ATOM 571 O O . PRO A 1 78 ? 6.012 -19.453 -1.932 1 97.75 78 PRO A O 1
ATOM 574 N N . THR A 1 79 ? 4.031 -20.469 -1.573 1 97.75 79 THR A N 1
ATOM 575 C CA . THR A 1 79 ? 4.648 -21.562 -0.825 1 97.75 79 THR A CA 1
ATOM 576 C C . THR A 1 79 ? 5.535 -22.406 -1.732 1 97.75 79 THR A C 1
ATOM 578 O O . THR A 1 79 ? 6.633 -22.797 -1.337 1 97.75 79 THR A O 1
ATOM 581 N N . VAL A 1 80 ? 5.102 -22.609 -2.912 1 97.19 80 VAL A N 1
ATOM 582 C CA . VAL A 1 80 ? 5.895 -23.359 -3.877 1 97.19 80 VAL A CA 1
ATOM 583 C C . VAL A 1 80 ? 7.172 -22.594 -4.207 1 97.19 80 VAL A C 1
ATOM 585 O O . VAL A 1 80 ? 8.258 -23.172 -4.23 1 97.19 80 VAL A O 1
ATOM 588 N N . MET A 1 81 ? 7.078 -21.312 -4.402 1 96.75 81 MET A N 1
ATOM 589 C CA . MET A 1 81 ? 8.227 -20.5 -4.781 1 96.75 81 MET A CA 1
ATOM 590 C C . MET A 1 81 ? 9.242 -20.438 -3.645 1 96.75 81 MET A C 1
ATOM 592 O O . MET A 1 81 ? 10.453 -20.484 -3.881 1 96.75 81 MET A O 1
ATOM 596 N N . ILE A 1 82 ? 8.734 -20.312 -2.469 1 96.88 82 ILE A N 1
ATOM 597 C CA . ILE A 1 82 ? 9.656 -20.219 -1.344 1 96.88 82 ILE A CA 1
ATOM 598 C C . ILE A 1 82 ? 10.344 -21.562 -1.12 1 96.88 82 ILE A C 1
ATOM 600 O O . ILE A 1 82 ? 11.516 -21.609 -0.745 1 96.88 82 ILE A O 1
ATOM 604 N N . SER A 1 83 ? 9.633 -22.641 -1.287 1 96 83 SER A N 1
ATOM 605 C CA . SER A 1 83 ? 10.242 -23.969 -1.168 1 96 83 SER A CA 1
ATOM 606 C C . SER A 1 83 ? 11.336 -24.156 -2.215 1 96 83 SER A C 1
ATOM 608 O O . SER A 1 83 ? 12.391 -24.734 -1.922 1 96 83 SER A O 1
ATOM 610 N N . LYS A 1 84 ? 11.062 -23.672 -3.375 1 95 84 LYS A N 1
ATOM 611 C CA . LYS A 1 84 ? 12.094 -23.734 -4.41 1 95 84 LYS A CA 1
ATOM 612 C C . LYS A 1 84 ? 13.289 -22.844 -4.051 1 95 84 LYS A C 1
ATOM 614 O O . LYS A 1 84 ? 14.438 -23.219 -4.316 1 95 84 LYS A O 1
ATOM 619 N N . LEU A 1 85 ? 13.008 -21.766 -3.463 1 95.19 85 LEU A N 1
ATOM 620 C CA . LEU A 1 85 ? 14.07 -20.875 -3.018 1 95.19 85 LEU A CA 1
ATOM 621 C C . LEU A 1 85 ? 14.93 -21.547 -1.95 1 95.19 85 LEU A C 1
ATOM 623 O O . LEU A 1 85 ? 16.156 -21.391 -1.943 1 95.19 85 LEU A O 1
ATOM 627 N N . ILE A 1 86 ? 14.289 -22.25 -1.055 1 95 86 ILE A N 1
ATOM 628 C CA . ILE A 1 86 ? 15.016 -22.984 -0.026 1 95 86 ILE A CA 1
ATOM 629 C C . ILE A 1 86 ? 15.945 -24 -0.681 1 95 86 ILE A C 1
ATOM 631 O O . ILE A 1 86 ? 17.109 -24.141 -0.299 1 95 86 ILE A O 1
ATOM 635 N N . GLN A 1 87 ? 15.477 -24.672 -1.683 1 92.69 87 GLN A N 1
ATOM 636 C CA . GLN A 1 87 ? 16.281 -25.641 -2.416 1 92.69 87 GLN A CA 1
ATOM 637 C C . GLN A 1 87 ? 17.453 -24.969 -3.115 1 92.69 87 GLN A C 1
ATOM 639 O O . GLN A 1 87 ? 18.578 -25.484 -3.082 1 92.69 87 GLN A O 1
ATOM 644 N N . LEU A 1 88 ? 17.234 -23.844 -3.682 1 92.75 88 LEU A N 1
ATOM 645 C CA . LEU A 1 88 ? 18.281 -23.141 -4.43 1 92.75 88 LEU A CA 1
ATOM 646 C C . LEU A 1 88 ? 19.312 -22.547 -3.484 1 92.75 88 LEU A C 1
ATOM 648 O O . LEU A 1 88 ? 20.484 -22.438 -3.842 1 92.75 88 LEU A O 1
ATOM 652 N N . THR A 1 89 ? 18.859 -22.141 -2.318 1 93.44 89 THR A N 1
ATOM 653 C CA . THR A 1 89 ? 19.812 -21.641 -1.337 1 93.44 89 THR A CA 1
ATOM 654 C C . THR A 1 89 ? 20.781 -22.734 -0.92 1 93.44 89 THR A C 1
ATOM 656 O O . THR A 1 89 ? 21.969 -22.484 -0.731 1 93.44 89 THR A O 1
ATOM 659 N N . ARG A 1 90 ? 20.281 -23.938 -0.819 1 91.38 90 ARG A N 1
ATOM 660 C CA . ARG A 1 90 ? 21.156 -25.062 -0.547 1 91.38 90 ARG A CA 1
ATOM 661 C C . ARG A 1 90 ? 22.125 -25.297 -1.704 1 91.38 90 ARG A C 1
ATOM 663 O O . ARG A 1 90 ? 23.312 -25.562 -1.486 1 91.38 90 ARG A O 1
ATOM 670 N N . ALA A 1 91 ? 21.656 -25.156 -2.887 1 91.12 91 ALA A N 1
ATOM 671 C CA . ALA A 1 91 ? 22.484 -25.344 -4.078 1 91.12 91 ALA A CA 1
ATOM 672 C C . ALA A 1 91 ? 23.562 -24.266 -4.168 1 91.12 91 ALA A C 1
ATOM 674 O O . ALA A 1 91 ? 24.688 -24.547 -4.602 1 91.12 91 ALA A O 1
ATOM 675 N N . TYR A 1 92 ? 23.172 -23.141 -3.764 1 91.69 92 TYR A N 1
ATOM 676 C CA . TYR A 1 92 ? 24.125 -22.047 -3.787 1 91.69 92 TYR A CA 1
ATOM 677 C C . TYR A 1 92 ? 25.25 -22.266 -2.775 1 91.69 92 TYR A C 1
ATOM 679 O O . TYR A 1 92 ? 26.422 -22 -3.062 1 91.69 92 TYR A O 1
ATOM 687 N N . SER A 1 93 ? 24.922 -22.688 -1.6 1 90.81 93 SER A N 1
ATOM 688 C CA . SER A 1 93 ? 25.906 -22.984 -0.572 1 90.81 93 SER A CA 1
ATOM 689 C C . SER A 1 93 ? 26.875 -24.062 -1.03 1 90.81 93 SER A C 1
ATOM 691 O O . SER A 1 93 ? 28.047 -24.062 -0.648 1 90.81 93 SER A O 1
ATOM 693 N N . LEU A 1 94 ? 26.375 -24.906 -1.948 1 89.81 94 LEU A N 1
ATOM 694 C CA . LEU A 1 94 ? 27.203 -25.984 -2.477 1 89.81 94 LEU A CA 1
ATOM 695 C C . LEU A 1 94 ? 27.906 -25.562 -3.762 1 89.81 94 LEU A C 1
ATOM 697 O O . LEU A 1 94 ? 28.531 -26.375 -4.43 1 89.81 94 LEU A O 1
ATOM 701 N N . GLN A 1 95 ? 27.703 -24.297 -4.203 1 90.25 95 GLN A N 1
ATOM 702 C CA . GLN A 1 95 ? 28.359 -23.703 -5.363 1 90.25 95 GLN A CA 1
ATOM 703 C C . GLN A 1 95 ? 27.938 -24.406 -6.652 1 90.25 95 GLN A C 1
ATOM 705 O O . GLN A 1 95 ? 28.75 -24.562 -7.562 1 90.25 95 GLN A O 1
ATOM 710 N N . GLN A 1 96 ? 26.734 -24.844 -6.613 1 88.19 96 GLN A N 1
ATOM 711 C CA . GLN A 1 96 ? 26.234 -25.516 -7.805 1 88.19 96 GLN A CA 1
ATOM 712 C C . GLN A 1 96 ? 25.469 -24.547 -8.703 1 88.19 96 GLN A C 1
ATOM 714 O O . GLN A 1 96 ? 25.25 -24.828 -9.883 1 88.19 96 GLN A O 1
ATOM 719 N N . ILE A 1 97 ? 25.016 -23.453 -8.078 1 87.38 97 ILE A N 1
ATOM 720 C CA . ILE A 1 97 ? 24.266 -22.469 -8.852 1 87.38 97 ILE A CA 1
ATOM 721 C C . ILE A 1 97 ? 24.891 -21.078 -8.656 1 87.38 97 ILE A C 1
ATOM 723 O O . ILE A 1 97 ? 25.609 -20.844 -7.688 1 87.38 97 ILE A O 1
ATOM 727 N N . GLU A 1 98 ? 24.625 -20.234 -9.609 1 86.94 98 GLU A N 1
ATOM 728 C CA . GLU A 1 98 ? 25.109 -18.859 -9.555 1 86.94 98 GLU A CA 1
ATOM 729 C C . GLU A 1 98 ? 24.141 -17.969 -8.773 1 86.94 98 GLU A C 1
ATOM 731 O O . GLU A 1 98 ? 22.984 -18.312 -8.586 1 86.94 98 GLU A O 1
ATOM 736 N N . LEU A 1 99 ? 24.625 -16.891 -8.305 1 87.19 99 LEU A N 1
ATOM 737 C CA . LEU A 1 99 ? 23.844 -15.945 -7.504 1 87.19 99 LEU A CA 1
ATOM 738 C C . LEU A 1 99 ? 22.703 -15.352 -8.312 1 87.19 99 LEU A C 1
ATOM 740 O O . LEU A 1 99 ? 21.625 -15.078 -7.77 1 87.19 99 LEU A O 1
ATOM 744 N N . GLN A 1 100 ? 22.875 -15.258 -9.555 1 84.5 100 GLN A N 1
ATOM 745 C CA . GLN A 1 100 ? 21.875 -14.648 -10.422 1 84.5 100 GLN A CA 1
ATOM 746 C C . GLN A 1 100 ? 20.609 -15.508 -10.492 1 84.5 100 GLN A C 1
ATOM 748 O O . GLN A 1 100 ? 19.5 -14.984 -10.625 1 84.5 100 GLN A O 1
ATOM 753 N N . GLU A 1 101 ? 20.812 -16.781 -10.406 1 87 101 GLU A N 1
ATOM 754 C CA . GLU A 1 101 ? 19.672 -17.672 -10.422 1 87 101 GLU A CA 1
ATOM 755 C C . GLU A 1 101 ? 18.844 -17.531 -9.148 1 87 101 GLU A C 1
ATOM 757 O O . GLU A 1 101 ? 17.609 -17.594 -9.188 1 87 101 GLU A O 1
ATOM 762 N N . LEU A 1 102 ? 19.562 -17.297 -8.094 1 90.06 102 LEU A N 1
ATOM 763 C CA . LEU A 1 102 ? 18.891 -17.094 -6.82 1 90.06 102 LEU A CA 1
ATOM 764 C C . LEU A 1 102 ? 18.125 -15.781 -6.82 1 90.06 102 LEU A C 1
ATOM 766 O O . LEU A 1 102 ? 17 -15.711 -6.32 1 90.06 102 LEU A O 1
ATOM 770 N N . GLU A 1 103 ? 18.672 -14.75 -7.387 1 89.69 103 GLU A N 1
ATOM 771 C CA . GLU A 1 103 ? 18.031 -13.445 -7.461 1 89.69 103 GLU A CA 1
ATOM 772 C C . GLU A 1 103 ? 16.797 -13.492 -8.367 1 89.69 103 GLU A C 1
ATOM 774 O O . GLU A 1 103 ? 15.773 -12.867 -8.07 1 89.69 103 GLU A O 1
ATOM 779 N N . HIS A 1 104 ? 16.922 -14.242 -9.383 1 88.38 104 HIS A N 1
ATOM 780 C CA . HIS A 1 104 ? 15.797 -14.383 -10.289 1 88.38 104 HIS A CA 1
ATOM 781 C C . HIS A 1 104 ? 14.625 -15.078 -9.602 1 88.38 104 HIS A C 1
ATOM 783 O O . HIS A 1 104 ? 13.477 -14.641 -9.719 1 88.38 104 HIS A O 1
ATOM 789 N N . MET A 1 105 ? 14.93 -16.141 -8.898 1 92 105 MET A N 1
ATOM 790 C CA . MET A 1 105 ? 13.875 -16.875 -8.195 1 92 105 MET A CA 1
ATOM 791 C C . MET A 1 105 ? 13.266 -16.016 -7.09 1 92 105 MET A C 1
ATOM 793 O O . MET A 1 105 ? 12.07 -16.125 -6.809 1 92 105 MET A O 1
ATOM 797 N N . THR A 1 106 ? 14.078 -15.188 -6.488 1 93.88 106 THR A N 1
ATOM 798 C CA . THR A 1 106 ? 13.562 -14.273 -5.473 1 93.88 106 THR A CA 1
ATOM 799 C C . THR A 1 106 ? 12.578 -13.281 -6.086 1 93.88 106 THR A C 1
ATOM 801 O O . THR A 1 106 ? 11.523 -13 -5.504 1 93.88 106 THR A O 1
ATOM 804 N N . MET A 1 107 ? 12.898 -12.805 -7.258 1 93.62 107 MET A N 1
ATOM 805 C CA . MET A 1 107 ? 12 -11.891 -7.949 1 93.62 107 MET A CA 1
ATOM 806 C C . MET A 1 107 ? 10.695 -12.586 -8.32 1 93.62 107 MET A C 1
ATOM 808 O O . MET A 1 107 ? 9.625 -11.984 -8.273 1 93.62 107 MET A O 1
ATOM 812 N N . GLN A 1 108 ? 10.781 -13.828 -8.664 1 93.88 108 GLN A N 1
ATOM 813 C CA . GLN A 1 108 ? 9.578 -14.586 -8.984 1 93.88 108 GLN A CA 1
ATOM 814 C C . GLN A 1 108 ? 8.703 -14.789 -7.75 1 93.88 108 GLN A C 1
ATOM 816 O O . GLN A 1 108 ? 7.473 -14.75 -7.84 1 93.88 108 GLN A O 1
ATOM 821 N N . TYR A 1 109 ? 9.352 -15.078 -6.621 1 96.56 109 TYR A N 1
ATOM 822 C CA . TYR A 1 109 ? 8.578 -15.195 -5.387 1 96.56 109 TYR A CA 1
ATOM 823 C C . TYR A 1 109 ? 7.793 -13.914 -5.113 1 96.56 109 TYR A C 1
ATOM 825 O O . TYR A 1 109 ? 6.598 -13.969 -4.812 1 96.56 109 TYR A O 1
ATOM 833 N N . TRP A 1 110 ? 8.461 -12.812 -5.219 1 96.31 110 TRP A N 1
ATOM 834 C CA . TRP A 1 110 ? 7.816 -11.547 -4.879 1 96.31 110 TRP A CA 1
ATOM 835 C C . TRP A 1 110 ? 6.75 -11.188 -5.906 1 96.31 110 TRP A C 1
ATOM 837 O O . TRP A 1 110 ? 5.727 -10.586 -5.562 1 96.31 110 TRP A O 1
ATOM 847 N N . ALA A 1 111 ? 6.977 -11.508 -7.168 1 96.25 111 ALA A N 1
ATOM 848 C CA . ALA A 1 111 ? 5.938 -11.297 -8.172 1 96.25 111 ALA A CA 1
ATOM 849 C C . ALA A 1 111 ? 4.695 -12.117 -7.852 1 96.25 111 ALA A C 1
ATOM 851 O O . ALA A 1 111 ? 3.568 -11.625 -7.953 1 96.25 111 ALA A O 1
ATOM 852 N N . THR A 1 112 ? 4.922 -13.328 -7.477 1 97.5 112 THR A N 1
ATOM 853 C CA . THR A 1 112 ? 3.824 -14.219 -7.109 1 97.5 112 THR A CA 1
ATOM 854 C C . THR A 1 112 ? 3.107 -13.703 -5.863 1 97.5 112 THR A C 1
ATOM 856 O O . THR A 1 112 ? 1.878 -13.641 -5.832 1 97.5 112 THR A O 1
ATOM 859 N N . SER A 1 113 ? 3.895 -13.367 -4.867 1 97.5 113 SER A N 1
ATOM 860 C CA . SER A 1 113 ? 3.346 -12.883 -3.604 1 97.5 113 SER A CA 1
ATOM 861 C C . SER A 1 113 ? 2.576 -11.578 -3.803 1 97.5 113 SER A C 1
ATOM 863 O O . SER A 1 113 ? 1.492 -11.398 -3.244 1 97.5 113 SER A O 1
ATOM 865 N N . ALA A 1 114 ? 3.109 -10.68 -4.617 1 96.56 114 ALA A N 1
ATOM 866 C CA . ALA A 1 114 ? 2.455 -9.406 -4.875 1 96.56 114 ALA A CA 1
ATOM 867 C C . ALA A 1 114 ? 1.145 -9.602 -5.633 1 96.56 114 ALA A C 1
ATOM 869 O O . ALA A 1 114 ? 0.169 -8.883 -5.395 1 96.56 114 ALA A O 1
ATOM 870 N N . SER A 1 115 ? 1.117 -10.5 -6.543 1 97.75 115 SER A N 1
ATOM 871 C CA . SER A 1 115 ? -0.11 -10.797 -7.273 1 97.75 115 SER A CA 1
ATOM 872 C C . SER A 1 115 ? -1.192 -11.328 -6.344 1 97.75 115 SER A C 1
ATOM 874 O O . SER A 1 115 ? -2.346 -10.906 -6.414 1 97.75 115 SER A O 1
ATOM 876 N N . CYS A 1 116 ? -0.777 -12.25 -5.48 1 97.94 116 CYS A N 1
ATOM 877 C CA . CYS A 1 116 ? -1.737 -12.797 -4.527 1 97.94 116 CYS A CA 1
ATOM 878 C C . CYS A 1 116 ? -2.221 -11.719 -3.564 1 97.94 116 CYS A C 1
ATOM 880 O O . CYS A 1 116 ? -3.42 -11.602 -3.303 1 97.94 116 CYS A O 1
ATOM 882 N N . PHE A 1 117 ? -1.294 -10.914 -3.084 1 96.5 117 PHE A N 1
ATOM 883 C CA . PHE A 1 117 ? -1.633 -9.891 -2.102 1 96.5 117 PHE A CA 1
ATOM 884 C C . PHE A 1 117 ? -2.506 -8.812 -2.727 1 96.5 117 PHE A C 1
ATOM 886 O O . PHE A 1 117 ? -3.416 -8.289 -2.078 1 96.5 117 PHE A O 1
ATOM 893 N N . GLY A 1 118 ? -2.203 -8.453 -3.98 1 95.12 118 GLY A N 1
ATOM 894 C CA . GLY A 1 118 ? -3.045 -7.5 -4.68 1 95.12 118 GLY A CA 1
ATOM 895 C C . GLY A 1 118 ? -4.488 -7.957 -4.809 1 95.12 118 GLY A C 1
ATOM 896 O O . GLY A 1 118 ? -5.414 -7.176 -4.582 1 95.12 118 GLY A O 1
ATOM 897 N N . VAL A 1 119 ? -4.66 -9.125 -5.141 1 96.06 119 VAL A N 1
ATOM 898 C CA . VAL A 1 119 ? -6.008 -9.664 -5.281 1 96.06 119 VAL A CA 1
ATOM 899 C C . VAL A 1 119 ? -6.691 -9.711 -3.92 1 96.06 119 VAL A C 1
ATOM 901 O O . VAL A 1 11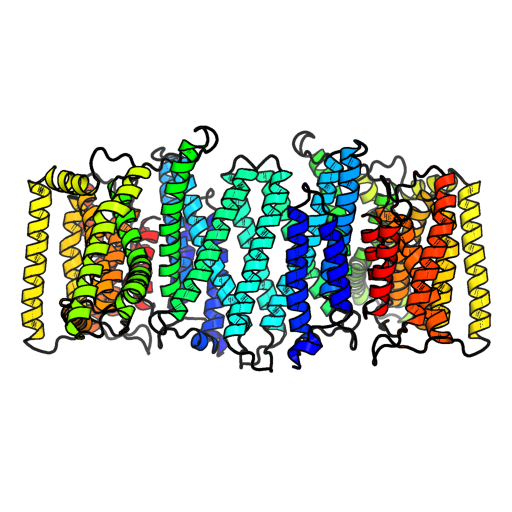9 ? -7.891 -9.453 -3.811 1 96.06 119 VAL A O 1
ATOM 904 N N . LEU A 1 120 ? -5.953 -10.086 -2.887 1 95.62 120 LEU A N 1
ATOM 905 C CA . LEU A 1 120 ? -6.523 -10.117 -1.545 1 95.62 120 LEU A CA 1
ATOM 906 C C . LEU A 1 120 ? -7.004 -8.734 -1.123 1 95.62 120 LEU A C 1
ATOM 908 O O . LEU A 1 120 ? -8.047 -8.602 -0.482 1 95.62 120 LEU A O 1
ATOM 912 N N . ILE A 1 121 ? -6.199 -7.684 -1.451 1 93.56 121 ILE A N 1
ATOM 913 C CA . ILE A 1 121 ? -6.605 -6.316 -1.134 1 93.56 121 ILE A CA 1
ATOM 914 C C . ILE A 1 121 ? -7.906 -5.984 -1.86 1 93.56 121 ILE A C 1
ATOM 916 O O . ILE A 1 121 ? -8.82 -5.398 -1.274 1 93.56 121 ILE A O 1
ATOM 920 N N . PHE A 1 122 ? -8.016 -6.359 -3.084 1 92.19 122 PHE A N 1
ATOM 921 C CA . PHE A 1 122 ? -9.219 -6.125 -3.875 1 92.19 122 PHE A CA 1
ATOM 922 C C . PHE A 1 122 ? -10.422 -6.82 -3.248 1 92.19 122 PHE A C 1
ATOM 924 O O . PHE A 1 122 ? -11.484 -6.215 -3.096 1 92.19 122 PHE A O 1
ATOM 931 N N . LEU A 1 123 ? -10.227 -8.055 -2.912 1 90.62 123 LEU A N 1
ATOM 932 C CA . LEU A 1 123 ? -11.32 -8.805 -2.301 1 90.62 123 LEU A CA 1
ATOM 933 C C . LEU A 1 123 ? -11.711 -8.203 -0.96 1 90.62 123 LEU A C 1
ATOM 935 O O . LEU A 1 123 ? -12.898 -8.172 -0.613 1 90.62 123 LEU A O 1
ATOM 939 N N . CYS A 1 124 ? -10.719 -7.762 -0.198 1 89.19 124 CYS A N 1
ATOM 940 C CA . CYS A 1 124 ? -10.992 -7.129 1.088 1 89.19 124 CYS A CA 1
ATOM 941 C C . CYS A 1 124 ? -11.859 -5.895 0.915 1 89.19 124 CYS A C 1
ATOM 943 O O . CYS A 1 124 ? -12.828 -5.703 1.656 1 89.19 124 CYS A O 1
ATOM 945 N N . LEU A 1 125 ? -11.594 -5.086 -0.053 1 87.12 125 LEU A N 1
ATOM 946 C CA . LEU A 1 125 ? -12.352 -3.865 -0.309 1 87.12 125 LEU A CA 1
ATOM 947 C C . LEU A 1 125 ? -13.781 -4.188 -0.729 1 87.12 125 LEU A C 1
ATOM 949 O O . LEU A 1 125 ? -14.727 -3.518 -0.304 1 87.12 125 LEU A O 1
ATOM 953 N N . VAL A 1 126 ? -13.914 -5.199 -1.455 1 84.06 126 VAL A N 1
ATOM 954 C CA . VAL A 1 126 ? -15.242 -5.586 -1.926 1 84.06 126 VAL A CA 1
ATOM 955 C C . VAL A 1 126 ? -16.047 -6.164 -0.769 1 84.06 126 VAL A C 1
ATOM 957 O O . VAL A 1 126 ? -17.25 -5.883 -0.64 1 84.06 126 VAL A O 1
ATOM 960 N N . VAL A 1 127 ? -15.414 -6.977 0.006 1 81.75 127 VAL A N 1
ATOM 961 C CA . VAL A 1 127 ? -16.094 -7.59 1.14 1 81.75 127 VAL A CA 1
ATOM 962 C C . VAL A 1 127 ? -16.531 -6.512 2.125 1 81.75 127 VAL A C 1
ATOM 964 O O . VAL A 1 127 ? -17.625 -6.582 2.688 1 81.75 127 VAL A O 1
ATOM 967 N N . LEU A 1 128 ? -15.703 -5.539 2.344 1 78.5 128 LEU A N 1
ATOM 968 C CA . LEU A 1 128 ? -16.031 -4.461 3.273 1 78.5 128 LEU A CA 1
ATOM 969 C C . LEU A 1 128 ? -17.188 -3.613 2.744 1 78.5 128 LEU A C 1
ATOM 971 O O . LEU A 1 128 ? -17.953 -3.061 3.523 1 78.5 128 LEU A O 1
ATOM 975 N N . SER A 1 129 ? -17.344 -3.568 1.463 1 76.38 129 SER A N 1
ATOM 976 C CA . SER A 1 129 ? -18.375 -2.746 0.852 1 76.38 129 SER A CA 1
ATOM 977 C C . SER A 1 129 ? -19.734 -3.463 0.853 1 76.38 129 SER A C 1
ATOM 979 O O . SER A 1 129 ? -20.766 -2.848 0.607 1 76.38 129 SER A O 1
ATOM 981 N N . THR A 1 130 ? -19.688 -4.691 1.101 1 69.56 130 THR A N 1
ATOM 982 C CA . THR A 1 130 ? -20.938 -5.445 1.071 1 69.56 130 THR A CA 1
ATOM 983 C C . THR A 1 130 ? -21.641 -5.387 2.426 1 69.56 130 THR A C 1
ATOM 985 O O . THR A 1 130 ? -21 -5.578 3.467 1 69.56 130 THR A O 1
ATOM 988 N N . PRO A 1 131 ? -22.812 -4.773 2.445 1 60.94 131 PRO A N 1
ATOM 989 C CA . PRO A 1 131 ? -23.578 -4.652 3.686 1 60.94 131 PRO A CA 1
ATOM 990 C C . PRO A 1 131 ? -23.797 -5.992 4.383 1 60.94 131 PRO A C 1
ATOM 992 O O . PRO A 1 131 ? -24.109 -6.988 3.729 1 60.94 131 PRO A O 1
ATOM 995 N N . ASN A 1 132 ? -23 -6.281 5.352 1 56.66 132 ASN A N 1
ATOM 996 C CA . ASN A 1 132 ? -23.297 -7.5 6.098 1 56.66 132 ASN A CA 1
ATOM 997 C C . ASN A 1 132 ? -24.594 -7.367 6.887 1 56.66 132 ASN A C 1
ATOM 999 O O . ASN A 1 132 ? -24.828 -6.355 7.555 1 56.66 132 ASN A O 1
ATOM 1003 N N . THR A 1 133 ? -25.578 -8 6.371 1 53.91 133 THR A N 1
ATOM 1004 C CA . THR A 1 133 ? -26.828 -8.031 7.125 1 53.91 133 THR A CA 1
ATOM 1005 C C . THR A 1 133 ? -26.547 -8.289 8.602 1 53.91 133 THR A C 1
ATOM 1007 O O . THR A 1 133 ? -27.406 -8.016 9.453 1 53.91 133 THR A O 1
ATOM 1010 N N . LYS A 1 134 ? -25.594 -9.086 8.867 1 50.5 134 LYS A N 1
ATOM 1011 C CA . LYS A 1 134 ? -25.484 -9.32 10.305 1 50.5 134 LYS A CA 1
ATOM 1012 C C . LYS A 1 134 ? -24.797 -8.156 11 1 50.5 134 LYS A C 1
ATOM 1014 O O . LYS A 1 134 ? -23.75 -7.688 10.539 1 50.5 134 LYS A O 1
ATOM 1019 N N . ARG A 1 135 ? -25.438 -7.469 11.711 1 47.25 135 ARG A N 1
ATOM 1020 C CA . ARG A 1 135 ? -25.141 -6.297 12.531 1 47.25 135 ARG A CA 1
ATOM 1021 C C . ARG A 1 135 ? -23.781 -6.43 13.219 1 47.25 135 ARG A C 1
ATOM 1023 O O . ARG A 1 135 ? -23.672 -7.113 14.234 1 47.25 135 ARG A O 1
ATOM 1030 N N . PHE A 1 136 ? -22.625 -6.578 12.5 1 51.22 136 PHE A N 1
ATOM 1031 C CA . PHE A 1 136 ? -21.469 -6.57 13.383 1 51.22 136 PHE A CA 1
ATOM 1032 C C . PHE A 1 136 ? -21.297 -5.203 14.039 1 51.22 136 PHE A C 1
ATOM 1034 O O . PHE A 1 136 ? -21.531 -4.176 13.398 1 51.22 136 PHE A O 1
ATOM 1041 N N . PRO A 1 137 ? -21.016 -5.203 15.391 1 51.91 137 PRO A N 1
ATOM 1042 C CA . PRO A 1 137 ? -20.812 -3.949 16.125 1 51.91 137 PRO A CA 1
ATOM 1043 C C . PRO A 1 137 ? -19.719 -3.08 15.508 1 51.91 137 PRO A C 1
ATOM 1045 O O . PRO A 1 137 ? -18.828 -3.594 14.828 1 51.91 137 PRO A O 1
ATOM 1048 N N . ARG A 1 138 ? -19.781 -1.72 15.602 1 56.34 138 ARG A N 1
ATOM 1049 C CA . ARG A 1 138 ? -18.953 -0.591 15.203 1 56.34 138 ARG A CA 1
ATOM 1050 C C . ARG A 1 138 ? -17.469 -0.917 15.367 1 56.34 138 ARG A C 1
ATOM 1052 O O . ARG A 1 138 ? -16.656 -0.622 14.484 1 56.34 138 ARG A O 1
ATOM 1059 N N . SER A 1 139 ? -17.109 -1.526 16.469 1 59.81 139 SER A N 1
ATOM 1060 C CA . SER A 1 139 ? -15.727 -1.781 16.891 1 59.81 139 SER A CA 1
ATOM 1061 C C . SER A 1 139 ? -15.055 -2.793 15.969 1 59.81 139 SER A C 1
ATOM 1063 O O . SER A 1 139 ? -13.844 -2.709 15.727 1 59.81 139 SER A O 1
ATOM 1065 N N . PHE A 1 140 ? -15.922 -3.461 15.211 1 61.91 140 PHE A N 1
ATOM 1066 C CA . PHE A 1 140 ? -15.328 -4.523 14.406 1 61.91 140 PHE A CA 1
ATOM 1067 C C . PHE A 1 140 ? -14.844 -3.98 13.062 1 61.91 140 PHE A C 1
ATOM 1069 O O . PHE A 1 140 ? -13.797 -4.395 12.562 1 61.91 140 PHE A O 1
ATOM 1076 N N . SER A 1 141 ? -15.469 -2.936 12.727 1 75.06 141 SER A N 1
ATOM 1077 C CA . SER A 1 141 ? -15.086 -2.363 11.438 1 75.06 141 SER A CA 1
ATOM 1078 C C . SER A 1 141 ? -13.781 -1.583 11.539 1 75.06 141 SER A C 1
ATOM 1080 O O . SER A 1 141 ? -12.93 -1.666 10.656 1 75.06 141 SER A O 1
ATOM 1082 N N . VAL A 1 142 ? -13.672 -0.96 12.695 1 80.81 142 VAL A N 1
ATOM 1083 C CA . VAL A 1 142 ? -12.453 -0.188 12.883 1 80.81 142 VAL A CA 1
ATOM 1084 C C . VAL A 1 142 ? -11.266 -1.133 13.086 1 80.81 142 VAL A C 1
ATOM 1086 O O . VAL A 1 142 ? -10.18 -0.899 12.555 1 80.81 142 VAL A O 1
ATOM 1089 N N . TRP A 1 143 ? -11.5 -2.16 13.719 1 80.31 143 TRP A N 1
ATOM 1090 C CA . TRP A 1 143 ? -10.445 -3.139 13.953 1 80.31 143 TRP A CA 1
ATOM 1091 C C . TRP A 1 143 ? -10.047 -3.832 12.648 1 80.31 143 TRP A C 1
ATOM 1093 O O . TRP A 1 143 ? -8.867 -4.062 12.398 1 80.31 143 TRP A O 1
ATOM 1103 N N . ASP A 1 144 ? -11.016 -4.125 11.805 1 83 144 ASP A N 1
ATOM 1104 C CA . ASP A 1 144 ? -10.734 -4.758 10.516 1 83 144 ASP A CA 1
ATOM 1105 C C . ASP A 1 144 ? -9.914 -3.838 9.617 1 83 144 ASP A C 1
ATOM 1107 O O . ASP A 1 144 ? -8.992 -4.289 8.938 1 83 144 ASP A O 1
ATOM 1111 N N . ALA A 1 145 ? -10.258 -2.6 9.742 1 85.12 145 ALA A N 1
ATOM 1112 C CA . ALA A 1 145 ? -9.531 -1.629 8.93 1 85.12 145 ALA A CA 1
ATOM 1113 C C . ALA A 1 145 ? -8.094 -1.462 9.422 1 85.12 145 ALA A C 1
ATOM 1115 O O . ALA A 1 145 ? -7.156 -1.431 8.625 1 85.12 145 ALA A O 1
ATOM 1116 N N . THR A 1 146 ? -7.922 -1.405 10.734 1 85.62 146 THR A N 1
ATOM 1117 C CA . THR A 1 146 ? -6.594 -1.24 11.312 1 85.62 146 THR A CA 1
ATOM 1118 C C . THR A 1 146 ? -5.73 -2.469 11.039 1 85.62 146 THR A C 1
ATOM 1120 O O . THR A 1 146 ? -4.547 -2.342 10.711 1 85.62 146 THR A O 1
ATOM 1123 N N . LEU A 1 147 ? -6.363 -3.57 11.125 1 85.56 147 LEU A N 1
ATOM 1124 C CA . LEU A 1 147 ? -5.633 -4.805 10.852 1 85.56 147 LEU A CA 1
ATOM 1125 C C . LEU A 1 147 ? -5.219 -4.879 9.391 1 85.56 147 LEU A C 1
ATOM 1127 O O . LEU A 1 147 ? -4.102 -5.297 9.07 1 85.56 147 LEU A O 1
ATOM 1131 N N . SER A 1 148 ? -6.094 -4.535 8.531 1 89.06 148 SER A N 1
ATOM 1132 C CA . SER A 1 148 ? -5.785 -4.551 7.109 1 89.06 148 SER A CA 1
ATOM 1133 C C . SER A 1 148 ? -4.645 -3.596 6.777 1 89.06 148 SER A C 1
ATOM 1135 O O . SER A 1 148 ? -3.738 -3.941 6.016 1 89.06 148 SER A O 1
ATOM 1137 N N . ILE A 1 149 ? -4.641 -2.441 7.422 1 89.44 149 ILE A N 1
ATOM 1138 C CA . ILE A 1 149 ? -3.588 -1.46 7.176 1 89.44 149 ILE A CA 1
ATOM 1139 C C . ILE A 1 149 ? -2.26 -1.979 7.727 1 89.44 149 ILE A C 1
ATOM 1141 O O . ILE A 1 149 ? -1.213 -1.811 7.098 1 89.44 149 ILE A O 1
ATOM 1145 N N . PHE A 1 150 ? -2.332 -2.596 8.82 1 88.94 150 PHE A N 1
ATOM 1146 C CA . PHE A 1 150 ? -1.124 -3.152 9.422 1 88.94 150 PHE A CA 1
ATOM 1147 C C . PHE A 1 150 ? -0.536 -4.246 8.531 1 88.94 150 PHE A C 1
ATOM 1149 O O . PHE A 1 150 ? 0.679 -4.305 8.336 1 88.94 150 PHE A O 1
ATOM 1156 N N . CYS A 1 151 ? -1.397 -5.105 7.977 1 90.75 151 CYS A N 1
ATOM 1157 C CA . CYS A 1 151 ? -0.931 -6.168 7.094 1 90.75 151 CYS A CA 1
ATOM 1158 C C . CYS A 1 151 ? -0.315 -5.59 5.824 1 90.75 151 CYS A C 1
ATOM 1160 O O . CYS A 1 151 ? 0.739 -6.047 5.375 1 90.75 151 CYS A O 1
ATOM 1162 N N . VAL A 1 152 ? -0.917 -4.57 5.301 1 91.19 152 VAL A N 1
ATOM 1163 C CA . VAL A 1 152 ? -0.416 -3.953 4.074 1 91.19 152 VAL A CA 1
ATOM 1164 C C . VAL A 1 152 ? 0.926 -3.277 4.348 1 91.19 152 VAL A C 1
ATOM 1166 O O . VAL A 1 152 ? 1.863 -3.4 3.557 1 91.19 152 VAL A O 1
ATOM 1169 N N . ALA A 1 153 ? 1.076 -2.654 5.504 1 90.44 153 ALA A N 1
ATOM 1170 C CA . ALA A 1 153 ? 2.307 -1.948 5.855 1 90.44 153 ALA A CA 1
ATOM 1171 C C . ALA A 1 153 ? 3.451 -2.93 6.094 1 90.44 153 ALA A C 1
ATOM 1173 O O . ALA A 1 153 ? 4.559 -2.734 5.594 1 90.44 153 ALA A O 1
ATOM 1174 N N . THR A 1 154 ? 3.166 -3.963 6.844 1 92.38 154 THR A N 1
ATOM 1175 C CA . THR A 1 154 ? 4.207 -4.941 7.125 1 92.38 154 THR A CA 1
ATOM 1176 C C . THR A 1 154 ? 4.633 -5.664 5.848 1 92.38 154 THR A C 1
ATOM 1178 O O . THR A 1 154 ? 5.816 -5.949 5.656 1 92.38 154 THR A O 1
ATOM 1181 N N . TYR A 1 155 ? 3.646 -5.969 4.992 1 94.19 155 TYR A N 1
ATOM 1182 C CA . TYR A 1 155 ? 3.965 -6.574 3.705 1 94.19 155 TYR A CA 1
ATOM 1183 C C . TYR A 1 155 ? 4.879 -5.672 2.887 1 94.19 155 TYR A C 1
ATOM 1185 O O . TYR A 1 155 ? 5.871 -6.129 2.316 1 94.19 155 TYR A O 1
ATOM 1193 N N . ALA A 1 156 ? 4.574 -4.406 2.875 1 90.81 156 ALA A N 1
ATOM 1194 C CA . ALA A 1 156 ? 5.363 -3.449 2.104 1 90.81 156 ALA A CA 1
ATOM 1195 C C . ALA A 1 156 ? 6.777 -3.328 2.662 1 90.81 156 ALA A C 1
ATOM 1197 O O . ALA A 1 156 ? 7.75 -3.279 1.903 1 90.81 156 ALA A O 1
ATOM 1198 N N . VAL A 1 157 ? 6.926 -3.363 3.951 1 90.88 157 VAL A N 1
ATOM 1199 C CA . VAL A 1 157 ? 8.227 -3.213 4.59 1 90.88 157 VAL A CA 1
ATOM 1200 C C . VAL A 1 157 ? 9.102 -4.422 4.27 1 90.88 157 VAL A C 1
ATOM 1202 O O . VAL A 1 157 ? 10.266 -4.273 3.889 1 90.88 157 VAL A O 1
ATOM 1205 N N . THR A 1 158 ? 8.547 -5.602 4.402 1 92.88 158 THR A N 1
ATOM 1206 C CA . THR A 1 158 ? 9.32 -6.805 4.129 1 92.88 158 THR A CA 1
ATOM 1207 C C . THR A 1 158 ? 9.727 -6.863 2.662 1 92.88 158 THR A C 1
ATOM 1209 O O . THR A 1 158 ? 10.844 -7.285 2.336 1 92.88 158 THR A O 1
ATOM 1212 N N . CYS A 1 159 ? 8.844 -6.457 1.79 1 92.25 159 CYS A N 1
ATOM 1213 C CA . CYS A 1 159 ? 9.148 -6.434 0.363 1 92.25 159 CYS A CA 1
ATOM 1214 C C . CYS A 1 159 ? 10.273 -5.461 0.059 1 92.25 159 CYS A C 1
ATOM 1216 O O . CYS A 1 159 ? 11.234 -5.809 -0.635 1 92.25 159 CYS A O 1
ATOM 1218 N N . CYS A 1 160 ? 10.242 -4.27 0.652 1 90.62 160 CYS A N 1
ATOM 1219 C CA . CYS A 1 160 ? 11.25 -3.24 0.406 1 90.62 160 CYS A CA 1
ATOM 1220 C C . CYS A 1 160 ? 12.617 -3.678 0.925 1 90.62 160 CYS A C 1
ATOM 1222 O O . CYS A 1 160 ? 13.625 -3.537 0.229 1 90.62 160 CYS A O 1
ATOM 1224 N N . VAL A 1 161 ? 12.609 -4.258 2.076 1 91.12 161 VAL A N 1
ATOM 1225 C CA . VAL A 1 161 ? 13.875 -4.664 2.68 1 91.12 161 VAL A CA 1
ATOM 1226 C C . VAL A 1 161 ? 14.5 -5.785 1.859 1 91.12 161 VAL A C 1
ATOM 1228 O O . VAL A 1 161 ? 15.703 -5.766 1.587 1 91.12 161 VAL A O 1
ATOM 1231 N N . SER A 1 162 ? 13.703 -6.73 1.416 1 93.06 162 SER A N 1
ATOM 1232 C CA . SER A 1 162 ? 14.211 -7.855 0.636 1 93.06 162 SER A CA 1
ATOM 1233 C C . SER A 1 162 ? 14.742 -7.395 -0.718 1 93.06 162 SER A C 1
ATOM 1235 O O . SER A 1 162 ? 15.805 -7.832 -1.156 1 93.06 162 SER A O 1
ATOM 1237 N N . LEU A 1 163 ? 14.094 -6.496 -1.357 1 90.56 163 LEU A N 1
ATOM 1238 C CA . LEU A 1 163 ? 14.492 -6.055 -2.689 1 90.56 163 LEU A CA 1
ATOM 1239 C C . LEU A 1 163 ? 15.688 -5.109 -2.613 1 90.56 163 LEU A C 1
ATOM 1241 O O . LEU A 1 163 ? 16.516 -5.07 -3.531 1 90.56 163 LEU A O 1
ATOM 1245 N N . ALA A 1 164 ? 15.812 -4.375 -1.503 1 88.69 164 ALA A N 1
ATOM 1246 C CA . ALA A 1 164 ? 16.984 -3.523 -1.312 1 88.69 164 ALA A CA 1
ATOM 1247 C C . ALA A 1 164 ? 18.25 -4.355 -1.126 1 88.69 164 ALA A C 1
ATOM 1249 O O . ALA A 1 164 ? 19.344 -3.947 -1.536 1 88.69 164 ALA A O 1
ATOM 1250 N N . ALA A 1 165 ? 18.062 -5.527 -0.557 1 87.38 165 ALA A N 1
ATOM 1251 C CA . ALA A 1 165 ? 19.219 -6.398 -0.309 1 87.38 165 ALA A CA 1
ATOM 1252 C C . ALA A 1 165 ? 19.781 -6.934 -1.617 1 87.38 165 ALA A C 1
ATOM 1254 O O . ALA A 1 165 ? 20.984 -7.238 -1.698 1 87.38 165 ALA A O 1
ATOM 1255 N N . ILE A 1 166 ? 18.953 -7.035 -2.641 1 87.94 166 ILE A N 1
ATOM 1256 C CA . ILE A 1 166 ? 19.422 -7.605 -3.9 1 87.94 166 ILE A CA 1
ATOM 1257 C C . ILE A 1 166 ? 19.672 -6.484 -4.906 1 87.94 166 ILE A C 1
ATOM 1259 O O . ILE A 1 166 ? 19.984 -6.75 -6.074 1 87.94 166 ILE A O 1
ATOM 1263 N N . SER A 1 167 ? 19.531 -5.215 -4.445 1 87.31 167 SER A N 1
ATOM 1264 C CA . SER A 1 167 ? 19.734 -4.086 -5.344 1 87.31 167 SER A CA 1
ATOM 1265 C C . SER A 1 167 ? 20.984 -3.293 -4.957 1 87.31 167 SER A C 1
ATOM 1267 O O . SER A 1 167 ? 21.328 -3.207 -3.775 1 87.31 167 SER A O 1
ATOM 1269 N N . HIS A 1 168 ? 21.688 -2.758 -5.965 1 83.19 168 HIS A N 1
ATOM 1270 C CA . HIS A 1 168 ? 22.906 -2.002 -5.715 1 83.19 168 HIS A CA 1
ATOM 1271 C C . HIS A 1 168 ? 22.641 -0.501 -5.719 1 83.19 168 HIS A C 1
ATOM 1273 O O . HIS A 1 168 ? 23.234 0.242 -4.938 1 83.19 168 HIS A O 1
ATOM 1279 N N . THR A 1 169 ? 21.703 -0.113 -6.59 1 86.5 169 THR A N 1
ATOM 1280 C CA . THR A 1 169 ? 21.406 1.312 -6.707 1 86.5 169 THR A CA 1
ATOM 1281 C C . THR A 1 169 ? 19.969 1.6 -6.32 1 86.5 169 THR A C 1
ATOM 1283 O O . THR A 1 169 ? 19.141 0.685 -6.242 1 86.5 169 THR A O 1
ATOM 1286 N N . GLY A 1 170 ? 19.672 2.818 -6.02 1 84.94 170 GLY A N 1
ATOM 1287 C CA . GLY A 1 170 ? 18.312 3.23 -5.688 1 84.94 170 GLY A CA 1
ATOM 1288 C C . GLY A 1 170 ? 17.344 3.074 -6.844 1 84.94 170 GLY A C 1
ATOM 1289 O O . GLY A 1 170 ? 16.203 2.643 -6.652 1 84.94 170 GLY A O 1
ATOM 1290 N N . SER A 1 171 ? 17.766 3.41 -8.008 1 87.19 171 SER A N 1
ATOM 1291 C CA . SER A 1 171 ? 16.906 3.293 -9.18 1 87.19 171 SER A CA 1
ATOM 1292 C C . SER A 1 171 ? 16.578 1.835 -9.477 1 87.19 171 SER A C 1
ATOM 1294 O O . SER A 1 171 ? 15.453 1.523 -9.883 1 87.19 171 SER A O 1
ATOM 1296 N N . ASN A 1 172 ? 17.547 0.979 -9.227 1 88.75 172 ASN A N 1
ATOM 1297 C CA . ASN A 1 172 ? 17.312 -0.448 -9.414 1 88.75 172 ASN A CA 1
ATOM 1298 C C . ASN A 1 172 ? 16.266 -0.983 -8.438 1 88.75 172 ASN A C 1
ATOM 1300 O O . ASN A 1 172 ? 15.414 -1.79 -8.805 1 88.75 172 ASN A O 1
ATOM 1304 N N . THR A 1 173 ? 16.312 -0.513 -7.273 1 88.94 173 THR A N 1
ATOM 1305 C CA . THR A 1 173 ? 15.359 -0.926 -6.254 1 88.94 173 THR A CA 1
ATOM 1306 C C . THR A 1 173 ? 13.953 -0.49 -6.633 1 88.94 173 THR A C 1
ATOM 1308 O O . THR A 1 173 ? 13 -1.267 -6.508 1 88.94 173 THR A O 1
ATOM 1311 N N . VAL A 1 174 ? 13.852 0.688 -7.156 1 89.56 174 VAL A N 1
ATOM 1312 C CA . VAL A 1 174 ? 12.539 1.224 -7.504 1 89.56 174 VAL A CA 1
ATOM 1313 C C . VAL A 1 174 ? 11.977 0.473 -8.711 1 89.56 174 VAL A C 1
ATOM 1315 O O . VAL A 1 174 ? 10.773 0.219 -8.781 1 89.56 174 VAL A O 1
ATOM 1318 N N . LEU A 1 175 ? 12.812 0.168 -9.617 1 89.06 175 LEU A N 1
ATOM 1319 C CA . LEU A 1 175 ? 12.352 -0.581 -10.781 1 89.06 175 LEU A CA 1
ATOM 1320 C C . LEU A 1 175 ? 11.844 -1.958 -10.367 1 89.06 175 LEU A C 1
ATOM 1322 O O . LEU A 1 175 ? 10.82 -2.422 -10.891 1 89.06 175 LEU A O 1
ATOM 1326 N N . LYS A 1 176 ? 12.516 -2.607 -9.469 1 91.75 176 LYS A N 1
ATOM 1327 C CA . LYS A 1 176 ? 12.07 -3.906 -8.969 1 91.75 176 LYS A CA 1
ATOM 1328 C C . LYS A 1 176 ? 10.742 -3.787 -8.234 1 91.75 176 LYS A C 1
ATOM 1330 O O . LYS A 1 176 ? 9.867 -4.641 -8.375 1 91.75 176 LYS A O 1
ATOM 1335 N N . LEU A 1 177 ? 10.609 -2.701 -7.512 1 91.56 177 LEU A N 1
ATOM 1336 C CA . LEU A 1 177 ? 9.367 -2.475 -6.781 1 91.56 177 LEU A CA 1
ATOM 1337 C C . LEU A 1 177 ? 8.211 -2.227 -7.738 1 91.56 177 LEU A C 1
ATOM 1339 O O . LEU A 1 177 ? 7.102 -2.73 -7.527 1 91.56 177 LEU A O 1
ATOM 1343 N N . MET A 1 178 ? 8.5 -1.459 -8.781 1 91.81 178 MET A N 1
ATOM 1344 C CA . MET A 1 178 ? 7.465 -1.192 -9.773 1 91.81 178 MET A CA 1
ATOM 1345 C C . MET A 1 178 ? 7.066 -2.471 -10.5 1 91.81 178 MET A C 1
ATOM 1347 O O . MET A 1 178 ? 5.891 -2.68 -10.797 1 91.81 178 MET A O 1
ATOM 1351 N N . TRP A 1 179 ? 8.039 -3.27 -10.75 1 92.75 179 TRP A N 1
ATOM 1352 C CA . TRP A 1 179 ? 7.773 -4.559 -11.383 1 92.75 179 TRP A CA 1
ATOM 1353 C C . TRP A 1 179 ? 6.797 -5.383 -10.555 1 92.75 179 TRP A C 1
ATOM 1355 O O . TRP A 1 179 ? 5.84 -5.949 -11.086 1 92.75 179 TRP A O 1
ATOM 1365 N N . GLU A 1 180 ? 6.941 -5.48 -9.273 1 94.12 180 GLU A N 1
ATOM 1366 C CA . GLU A 1 180 ? 6.078 -6.242 -8.375 1 94.12 180 GLU A CA 1
ATOM 1367 C C . GLU A 1 180 ? 4.695 -5.609 -8.273 1 94.12 180 GLU A C 1
ATOM 1369 O O . GLU A 1 180 ? 3.684 -6.316 -8.234 1 94.12 180 GLU A O 1
ATOM 1374 N N . LEU A 1 181 ? 4.691 -4.301 -8.219 1 93.81 181 LEU A N 1
ATOM 1375 C CA . LEU A 1 181 ? 3.424 -3.592 -8.109 1 93.81 181 LEU A CA 1
ATOM 1376 C C . LEU A 1 181 ? 2.561 -3.822 -9.344 1 93.81 181 LEU A C 1
ATOM 1378 O O . LEU A 1 181 ? 1.353 -4.047 -9.234 1 93.81 181 LEU A O 1
ATOM 1382 N N . TYR A 1 182 ? 3.172 -3.785 -10.484 1 94.25 182 TYR A N 1
ATOM 1383 C CA . TYR A 1 182 ? 2.422 -3.973 -11.719 1 94.25 182 TYR A CA 1
ATOM 1384 C C . TYR A 1 182 ? 1.907 -5.402 -11.836 1 94.25 182 TYR A C 1
ATOM 1386 O O . TYR A 1 182 ? 0.825 -5.637 -12.375 1 94.25 182 TYR A O 1
ATOM 1394 N N . HIS A 1 183 ? 2.68 -6.344 -11.383 1 96.19 183 HIS A N 1
ATOM 1395 C CA . HIS A 1 183 ? 2.166 -7.711 -11.336 1 96.19 183 HIS A CA 1
ATOM 1396 C C . HIS A 1 183 ? 0.896 -7.789 -10.492 1 96.19 183 HIS A C 1
ATOM 1398 O O . HIS A 1 183 ? -0.073 -8.445 -10.883 1 96.19 183 HIS A O 1
ATOM 1404 N N . GLY A 1 184 ? 0.918 -7.141 -9.359 1 96.06 184 GLY A N 1
ATOM 1405 C CA . GLY A 1 184 ? -0.262 -7.121 -8.508 1 96.06 184 GLY A CA 1
ATOM 1406 C C . GLY A 1 184 ? -1.462 -6.469 -9.172 1 96.06 184 GLY A C 1
ATOM 1407 O O . GLY A 1 184 ? -2.578 -6.984 -9.086 1 96.06 184 GLY A O 1
ATOM 1408 N N . LEU A 1 185 ? -1.264 -5.387 -9.891 1 95.12 185 LEU A N 1
ATOM 1409 C CA . LEU A 1 185 ? -2.354 -4.66 -10.531 1 95.12 185 LEU A CA 1
ATOM 1410 C C . LEU A 1 185 ? -2.943 -5.477 -11.68 1 95.12 185 LEU A C 1
ATOM 1412 O O . LEU A 1 185 ? -4.164 -5.547 -11.828 1 95.12 185 LEU A O 1
ATOM 1416 N N . VAL A 1 186 ? -2.066 -6.043 -12.43 1 95.94 186 VAL A N 1
ATOM 1417 C CA . VAL A 1 186 ? -2.531 -6.848 -13.555 1 95.94 186 VAL A CA 1
ATOM 1418 C C . VAL A 1 186 ? -3.316 -8.055 -13.039 1 95.94 186 VAL A C 1
ATOM 1420 O O . VAL A 1 186 ? -4.312 -8.453 -13.641 1 95.94 186 VAL A O 1
ATOM 1423 N N . ALA A 1 187 ? -2.854 -8.633 -11.945 1 97.44 187 ALA A N 1
ATOM 1424 C CA . ALA A 1 187 ? -3.574 -9.758 -11.359 1 97.44 187 ALA A CA 1
ATOM 1425 C C . ALA A 1 187 ? -4.984 -9.352 -10.938 1 97.44 187 ALA A C 1
ATOM 1427 O O . ALA A 1 187 ? -5.941 -10.102 -11.148 1 97.44 187 ALA A O 1
ATOM 1428 N N . VAL A 1 188 ? -5.113 -8.18 -10.367 1 95.62 188 VAL A N 1
ATOM 1429 C CA . VAL A 1 188 ? -6.418 -7.688 -9.945 1 95.62 188 VAL A CA 1
ATOM 1430 C C . VAL A 1 188 ? -7.312 -7.484 -11.164 1 95.62 188 VAL A C 1
ATOM 1432 O O . VAL A 1 188 ? -8.484 -7.863 -11.148 1 95.62 188 VAL A O 1
ATOM 1435 N N . MET A 1 189 ? -6.777 -6.941 -12.211 1 94.56 189 MET A N 1
ATOM 1436 C CA . MET A 1 189 ? -7.547 -6.707 -13.43 1 94.56 189 MET A CA 1
ATOM 1437 C C . MET A 1 189 ? -7.965 -8.023 -14.07 1 94.56 189 MET A C 1
ATOM 1439 O O . MET A 1 189 ? -9.109 -8.172 -14.508 1 94.56 189 MET A O 1
ATOM 1443 N N . LEU A 1 190 ? -7.047 -8.938 -14.047 1 95 190 LEU A N 1
ATOM 1444 C CA . LEU A 1 190 ? -7.301 -10.211 -14.719 1 95 190 LEU A CA 1
ATOM 1445 C C . LEU A 1 190 ? -8.344 -11.023 -13.961 1 95 190 LEU A C 1
ATOM 1447 O O . LEU A 1 190 ? -9.219 -11.641 -14.57 1 95 190 LEU A O 1
ATOM 1451 N N . ILE A 1 191 ? -8.258 -11.078 -12.656 1 94.69 191 ILE A N 1
ATOM 1452 C CA . ILE A 1 191 ? -9.195 -11.898 -11.898 1 94.69 191 ILE A CA 1
ATOM 1453 C C . ILE A 1 191 ? -10.609 -11.336 -12.055 1 94.69 191 ILE A C 1
ATOM 1455 O O . ILE A 1 191 ? -11.586 -12.094 -12.078 1 94.69 191 ILE A O 1
ATOM 1459 N N . GLN A 1 192 ? -10.773 -10.016 -12.156 1 91.12 192 GLN A N 1
ATOM 1460 C CA . GLN A 1 192 ? -12.078 -9.406 -12.391 1 91.12 192 GLN A CA 1
ATOM 1461 C C . GLN A 1 192 ? -12.656 -9.828 -13.742 1 91.12 192 GLN A C 1
ATOM 1463 O O . GLN A 1 192 ? -13.836 -10.156 -13.844 1 91.12 192 GLN A O 1
ATOM 1468 N N . ARG A 1 193 ? -11.805 -9.844 -14.719 1 90.25 193 ARG A N 1
ATOM 1469 C CA . ARG A 1 193 ? -12.234 -10.25 -16.047 1 90.25 193 ARG A CA 1
ATOM 1470 C C . ARG A 1 193 ? -12.633 -11.727 -16.078 1 90.25 193 ARG A C 1
ATOM 1472 O O . ARG A 1 193 ? -13.625 -12.094 -16.703 1 90.25 193 ARG A O 1
ATOM 1479 N N . LEU A 1 194 ? -11.883 -12.562 -15.406 1 90.38 194 LEU A N 1
ATOM 1480 C CA . LEU A 1 194 ? -12.172 -13.992 -15.375 1 90.38 194 LEU A CA 1
ATOM 1481 C C . LEU A 1 194 ? -13.469 -14.258 -14.617 1 90.38 194 LEU A C 1
ATOM 1483 O O . LEU A 1 194 ? -14.242 -15.141 -15 1 90.38 194 LEU A O 1
ATOM 1487 N N . LEU A 1 195 ? -13.703 -13.539 -13.539 1 87.81 195 LEU A N 1
ATOM 1488 C CA . LEU A 1 195 ? -14.93 -13.695 -12.766 1 87.81 195 LEU A CA 1
ATOM 1489 C C . LEU A 1 195 ? -16.141 -13.281 -13.586 1 87.81 195 LEU A C 1
ATOM 1491 O O . LEU A 1 195 ? -17.219 -13.883 -13.461 1 87.81 195 LEU A O 1
ATOM 1495 N N . ASP A 1 196 ? -15.938 -12.32 -14.406 1 85.81 196 ASP A N 1
ATOM 1496 C CA . ASP A 1 196 ? -17.031 -11.812 -15.219 1 85.81 196 ASP A CA 1
ATOM 1497 C C . ASP A 1 196 ? -17.297 -12.727 -16.422 1 85.81 196 ASP A C 1
ATOM 1499 O O . ASP A 1 196 ? -18.453 -12.953 -16.781 1 85.81 196 ASP A O 1
ATOM 1503 N N . LYS A 1 197 ? -16.297 -13.281 -17.016 1 83.62 197 LYS A N 1
ATOM 1504 C CA . LYS A 1 197 ? -16.438 -14.07 -18.234 1 83.62 197 LYS A CA 1
ATOM 1505 C C . LYS A 1 197 ? -16.828 -15.508 -17.922 1 83.62 197 LYS A C 1
ATOM 1507 O O . LYS A 1 197 ? -17.5 -16.156 -18.719 1 83.62 197 LYS A O 1
ATOM 1512 N N . PHE A 1 198 ? -16.406 -16.031 -16.781 1 83.81 198 PHE A N 1
ATOM 1513 C CA . PHE A 1 198 ? -16.703 -17.422 -16.438 1 83.81 198 PHE A CA 1
ATOM 1514 C C . PHE A 1 198 ? -17.422 -17.5 -15.102 1 83.81 198 PHE A C 1
ATOM 1516 O O . PHE A 1 198 ? -16.875 -18.047 -14.133 1 83.81 198 PHE A O 1
ATOM 1523 N N . PRO A 1 199 ? -18.656 -17.141 -15.109 1 84 199 PRO A N 1
ATOM 1524 C CA . PRO A 1 199 ? -19.391 -17.188 -13.844 1 84 199 PRO A CA 1
ATOM 1525 C C . PRO A 1 199 ? -19.734 -18.625 -13.414 1 84 199 PRO A C 1
ATOM 1527 O O . PRO A 1 199 ? -20.016 -19.469 -14.258 1 84 199 PRO A O 1
ATOM 1530 N N . SER A 1 200 ? -19.625 -18.969 -12.219 1 81.44 200 SER A N 1
ATOM 1531 C CA . SER A 1 200 ? -20.031 -20.219 -11.562 1 81.44 200 SER A CA 1
ATOM 1532 C C . SER A 1 200 ? -19.188 -21.391 -12.039 1 81.44 200 SER A C 1
ATOM 1534 O O . SER A 1 200 ? -19.641 -22.547 -11.992 1 81.44 200 SER A O 1
ATOM 1536 N N . CYS A 1 201 ? -18.031 -21.109 -12.594 1 81.38 201 CYS A N 1
ATOM 1537 C CA . CYS A 1 201 ? -17.188 -22.188 -13.102 1 81.38 201 CYS A CA 1
ATOM 1538 C C . CYS A 1 201 ? -16.109 -22.562 -12.094 1 81.38 201 CYS A C 1
ATOM 1540 O O . CYS A 1 201 ? -15.625 -23.703 -12.086 1 81.38 201 CYS A O 1
ATOM 1542 N N . ALA A 1 202 ? -15.758 -21.594 -11.336 1 88.5 202 ALA A N 1
ATOM 1543 C CA . ALA A 1 202 ? -14.633 -21.844 -10.438 1 88.5 202 ALA A CA 1
ATOM 1544 C C . ALA A 1 202 ? -14.805 -21.094 -9.125 1 88.5 202 ALA A C 1
ATOM 1546 O O . ALA A 1 202 ? -15.625 -20.172 -9.023 1 88.5 202 ALA A O 1
ATOM 1547 N N . SER A 1 203 ? -14.148 -21.641 -8.117 1 90.31 203 SER A N 1
ATOM 1548 C CA . SER A 1 203 ? -14.086 -20.938 -6.848 1 90.31 203 SER A CA 1
ATOM 1549 C C . SER A 1 203 ? -13.086 -19.781 -6.906 1 90.31 203 SER A C 1
ATOM 1551 O O . SER A 1 203 ? -12.32 -19.656 -7.867 1 90.31 203 SER A O 1
ATOM 1553 N N . ILE A 1 204 ? -13.078 -18.938 -5.977 1 92.31 204 ILE A N 1
ATOM 1554 C CA . ILE A 1 204 ? -12.18 -17.781 -5.953 1 92.31 204 ILE A CA 1
ATOM 1555 C C . ILE A 1 204 ? -10.734 -18.25 -5.824 1 92.31 204 ILE A C 1
ATOM 1557 O O . ILE A 1 204 ? -9.828 -17.703 -6.453 1 92.31 204 ILE A O 1
ATOM 1561 N N . GLY A 1 205 ? -10.555 -19.266 -5.008 1 94.19 205 GLY A N 1
ATOM 1562 C CA . GLY A 1 205 ? -9.219 -19.812 -4.84 1 94.19 205 GLY A CA 1
ATOM 1563 C C . GLY A 1 205 ? -8.656 -20.422 -6.113 1 94.19 205 GLY A C 1
ATOM 1564 O O . GLY A 1 205 ? -7.477 -20.25 -6.422 1 94.19 205 GLY A O 1
ATOM 1565 N N . GLU A 1 206 ? -9.445 -21.109 -6.824 1 93.94 206 GLU A N 1
ATOM 1566 C CA . GLU A 1 206 ? -9.023 -21.703 -8.094 1 93.94 206 GLU A CA 1
ATOM 1567 C C . GLU A 1 206 ? -8.703 -20.625 -9.125 1 93.94 206 GLU A C 1
ATOM 1569 O O . GLU A 1 206 ? -7.707 -20.719 -9.844 1 93.94 206 GLU A O 1
ATOM 1574 N N . LEU A 1 207 ? -9.508 -19.656 -9.156 1 93.81 207 LEU A N 1
ATOM 1575 C CA . LEU A 1 207 ? -9.289 -18.547 -10.078 1 93.81 207 LEU A CA 1
ATOM 1576 C C . LEU A 1 207 ? -8.008 -17.781 -9.719 1 93.81 207 LEU A C 1
ATOM 1578 O O . LEU A 1 207 ? -7.301 -17.312 -10.609 1 93.81 207 LEU A O 1
ATOM 1582 N N . LEU A 1 208 ? -7.82 -17.672 -8.445 1 96.38 208 LEU A N 1
ATOM 1583 C CA . LEU A 1 208 ? -6.609 -17.016 -7.992 1 96.38 208 LEU A CA 1
ATOM 1584 C C . LEU A 1 208 ? -5.367 -17.766 -8.453 1 96.38 208 LEU A C 1
ATOM 1586 O O . LEU A 1 208 ? -4.402 -17.141 -8.914 1 96.38 208 LEU A O 1
ATOM 1590 N N . LEU A 1 209 ? -5.402 -19.016 -8.406 1 96.31 209 LEU A N 1
ATOM 1591 C CA . LEU A 1 209 ? -4.281 -19.844 -8.844 1 96.31 209 LEU A CA 1
ATOM 1592 C C . LEU A 1 209 ? -4.023 -19.656 -10.336 1 96.31 209 LEU A C 1
ATOM 1594 O O . LEU A 1 209 ? -2.883 -19.453 -10.75 1 96.31 209 LEU A O 1
ATOM 1598 N N . VAL A 1 210 ? -5.082 -19.672 -11.109 1 94.69 210 VAL A N 1
ATOM 1599 C CA . VAL A 1 210 ? -4.957 -19.547 -12.562 1 94.69 210 VAL A CA 1
ATOM 1600 C C . VAL A 1 210 ? -4.496 -18.125 -12.906 1 94.69 210 VAL A C 1
ATOM 1602 O O . VAL A 1 210 ? -3.627 -17.938 -13.766 1 94.69 210 VAL A O 1
ATOM 1605 N N . THR A 1 211 ? -5.008 -17.156 -12.211 1 96.75 211 THR A N 1
ATOM 1606 C CA . THR A 1 211 ? -4.668 -15.758 -12.461 1 96.75 211 THR A CA 1
ATOM 1607 C C . THR A 1 211 ? -3.188 -15.508 -12.195 1 96.75 211 THR A C 1
ATOM 1609 O O . THR A 1 211 ? -2.484 -14.945 -13.039 1 96.75 211 THR A O 1
ATOM 1612 N N . VAL A 1 212 ? -2.746 -15.953 -11.062 1 97.69 212 VAL A N 1
ATOM 1613 C CA . VAL A 1 212 ? -1.358 -15.711 -10.688 1 97.69 212 VAL A CA 1
ATOM 1614 C C . VAL A 1 212 ? -0.425 -16.484 -11.609 1 97.69 212 VAL A C 1
ATOM 1616 O O . VAL A 1 212 ? 0.626 -15.984 -12.008 1 97.69 212 VAL A O 1
ATOM 1619 N N . GLY A 1 213 ? -0.833 -17.703 -11.969 1 95.88 213 GLY A N 1
ATOM 1620 C CA . GLY A 1 213 ? -0.041 -18.469 -12.914 1 95.88 213 GLY A CA 1
ATOM 1621 C C . GLY A 1 213 ? 0.098 -17.797 -14.266 1 95.88 213 GLY A C 1
ATOM 1622 O O . GLY A 1 213 ? 1.195 -17.734 -14.828 1 95.88 213 GLY A O 1
ATOM 1623 N N . LEU A 1 214 ? -0.952 -17.25 -14.734 1 95.12 214 LEU A N 1
ATOM 1624 C CA . LEU A 1 214 ? -0.934 -16.578 -16.031 1 95.12 214 LEU A CA 1
ATOM 1625 C C . LEU A 1 214 ? -0.123 -15.289 -15.969 1 95.12 214 LEU A C 1
ATOM 1627 O O . LEU A 1 214 ? 0.644 -14.992 -16.891 1 95.12 214 LEU A O 1
ATOM 1631 N N . VAL A 1 215 ? -0.291 -14.602 -14.883 1 96.81 215 VAL A N 1
ATOM 1632 C CA . VAL A 1 215 ? 0.421 -13.336 -14.734 1 96.81 215 VAL A CA 1
ATOM 1633 C C . VAL A 1 215 ? 1.925 -13.586 -14.672 1 96.81 215 VAL A C 1
ATOM 1635 O O . VAL A 1 215 ? 2.709 -12.875 -15.305 1 96.81 215 VAL A O 1
ATOM 1638 N N . LEU A 1 216 ? 2.287 -14.602 -13.977 1 95.25 216 LEU A N 1
ATOM 1639 C CA . LEU A 1 216 ? 3.703 -14.938 -13.867 1 95.25 216 LEU A CA 1
ATOM 1640 C C . LEU A 1 216 ? 4.258 -15.398 -15.211 1 95.25 216 LEU A C 1
ATOM 1642 O O . LEU A 1 216 ? 5.379 -15.039 -15.578 1 95.25 216 LEU A O 1
ATOM 1646 N N . TYR A 1 217 ? 3.467 -16.125 -15.852 1 94 217 TYR A N 1
ATOM 1647 C CA . TYR A 1 217 ? 3.91 -16.672 -17.125 1 94 217 TYR A CA 1
ATOM 1648 C C . TYR A 1 217 ? 4.074 -15.555 -18.156 1 94 217 TYR A C 1
ATOM 1650 O O . TYR A 1 217 ? 5.086 -15.5 -18.859 1 94 217 TYR A O 1
ATOM 1658 N N . PHE A 1 218 ? 3.141 -14.656 -18.281 1 93.75 218 PHE A N 1
ATOM 1659 C CA . PHE A 1 218 ? 3.23 -13.516 -19.188 1 93.75 218 PHE A CA 1
ATOM 1660 C C . PHE A 1 218 ? 4.324 -12.555 -18.734 1 93.75 218 PHE A C 1
ATOM 1662 O O . PHE A 1 218 ? 5.004 -11.953 -19.562 1 93.75 218 PHE A O 1
ATOM 1669 N N . GLY A 1 219 ? 4.375 -12.43 -17.422 1 92.69 219 GLY A N 1
ATOM 1670 C CA . GLY A 1 219 ? 5.43 -11.578 -16.891 1 92.69 219 GLY A CA 1
ATOM 1671 C C . GLY A 1 219 ? 6.824 -12.07 -17.234 1 92.69 219 GLY A C 1
ATOM 1672 O O . GLY A 1 219 ? 7.707 -11.273 -17.562 1 92.69 219 GLY A O 1
ATOM 1673 N N . ASP A 1 220 ? 7.008 -13.359 -17.203 1 91.06 220 ASP A N 1
ATOM 1674 C CA . ASP A 1 220 ? 8.305 -13.938 -17.547 1 91.06 220 ASP A CA 1
ATOM 1675 C C . ASP A 1 220 ? 8.617 -13.734 -19.016 1 91.06 220 ASP A C 1
ATOM 1677 O O . ASP A 1 220 ? 9.766 -13.461 -19.391 1 91.06 220 ASP A O 1
ATOM 1681 N N . MET A 1 221 ? 7.637 -13.883 -19.844 1 90.75 221 MET A N 1
ATOM 1682 C CA . MET A 1 221 ? 7.836 -13.633 -21.266 1 90.75 221 MET A CA 1
ATOM 1683 C C . MET A 1 221 ? 8.219 -12.18 -21.516 1 90.75 221 MET A C 1
ATOM 1685 O O . MET A 1 221 ? 9.117 -11.898 -22.312 1 90.75 221 MET A O 1
ATOM 1689 N N . LEU A 1 222 ? 7.574 -11.289 -20.828 1 90.56 222 LEU A N 1
ATOM 1690 C CA . LEU A 1 222 ? 7.871 -9.867 -20.953 1 90.56 222 LEU A CA 1
ATOM 1691 C C . LEU A 1 222 ? 9.281 -9.555 -20.469 1 90.56 222 LEU A C 1
ATOM 1693 O O . LEU A 1 222 ? 10 -8.766 -21.078 1 90.56 222 LEU A O 1
ATOM 1697 N N . ALA A 1 223 ? 9.625 -10.18 -19.391 1 88.56 223 ALA A N 1
ATOM 1698 C CA . ALA A 1 223 ? 10.961 -9.977 -18.844 1 88.56 223 ALA A CA 1
ATOM 1699 C C . ALA A 1 223 ? 12.031 -10.445 -19.828 1 88.56 223 ALA A C 1
ATOM 1701 O O . ALA A 1 223 ? 13.047 -9.773 -20.031 1 88.56 223 ALA A O 1
ATOM 1702 N N . CYS A 1 224 ? 11.773 -11.578 -20.469 1 85.69 224 CYS A N 1
ATOM 1703 C CA . CYS A 1 224 ? 12.711 -12.109 -21.453 1 85.69 224 CYS A CA 1
ATOM 1704 C C . CYS A 1 224 ? 12.805 -11.188 -22.672 1 85.69 224 CYS A C 1
ATOM 1706 O O . CYS A 1 224 ? 13.898 -10.961 -23.203 1 85.69 224 CYS A O 1
ATOM 1708 N N . THR A 1 225 ? 11.734 -10.664 -23.094 1 87.38 225 THR A N 1
ATOM 1709 C CA . THR A 1 225 ? 11.703 -9.766 -24.234 1 87.38 225 THR A CA 1
ATOM 1710 C C . THR A 1 225 ? 12.422 -8.453 -23.922 1 87.38 225 THR A C 1
ATOM 1712 O O . THR A 1 225 ? 13.219 -7.965 -24.719 1 87.38 225 THR A O 1
ATOM 1715 N N . ILE A 1 226 ? 12.172 -7.934 -22.703 1 85.81 226 ILE A N 1
ATOM 1716 C CA . ILE A 1 226 ? 12.789 -6.676 -22.297 1 85.81 226 ILE A CA 1
ATOM 1717 C C . ILE A 1 226 ? 14.297 -6.867 -22.141 1 85.81 226 ILE A C 1
ATOM 1719 O O . ILE A 1 226 ? 15.078 -5.992 -22.516 1 85.81 226 ILE A O 1
ATOM 1723 N N . ALA A 1 227 ? 14.719 -7.984 -21.578 1 81.75 227 ALA A N 1
ATOM 1724 C CA . ALA A 1 227 ? 16.141 -8.266 -21.391 1 81.75 227 ALA A CA 1
ATOM 1725 C C . ALA A 1 227 ? 16.875 -8.312 -22.719 1 81.75 227 ALA A C 1
ATOM 1727 O O . ALA A 1 227 ? 17.984 -7.797 -22.844 1 81.75 227 ALA A O 1
ATOM 1728 N N . LYS A 1 228 ? 16.25 -8.797 -23.734 1 83.19 228 LYS A N 1
ATOM 1729 C CA . LYS A 1 228 ? 16.891 -8.922 -25.047 1 83.19 228 LYS A CA 1
ATOM 1730 C C . LYS A 1 228 ? 16.891 -7.586 -25.797 1 83.19 228 LYS A C 1
ATOM 1732 O O . LYS A 1 228 ? 17.891 -7.211 -26.406 1 83.19 228 LYS A O 1
ATOM 1737 N N . VAL A 1 229 ? 15.812 -6.895 -25.641 1 79.94 229 VAL A N 1
ATOM 1738 C CA . VAL A 1 229 ? 15.711 -5.613 -26.328 1 79.94 229 VAL A CA 1
ATOM 1739 C C . VAL A 1 229 ? 16.641 -4.598 -25.656 1 79.94 229 VAL A C 1
ATOM 1741 O O . VAL A 1 229 ? 17.297 -3.809 -26.344 1 79.94 229 VAL A O 1
ATOM 1744 N N . SER A 1 230 ? 16.641 -4.531 -24.328 1 76.19 230 SER A N 1
ATOM 1745 C CA . SER A 1 230 ? 17.516 -3.609 -23.594 1 76.19 230 SER A CA 1
ATOM 1746 C C . SER A 1 230 ? 18.984 -3.975 -23.781 1 76.19 230 SER A C 1
ATOM 1748 O O . SER A 1 230 ? 19.844 -3.096 -23.844 1 76.19 230 SER A O 1
ATOM 1750 N N . GLY A 1 231 ? 19.234 -5.281 -23.672 1 70 231 GLY A N 1
ATOM 1751 C CA . GLY A 1 231 ? 20.609 -5.703 -23.922 1 70 231 GLY A CA 1
ATOM 1752 C C . GLY A 1 231 ? 21.141 -5.211 -25.266 1 70 231 GLY A C 1
ATOM 1753 O O . GLY A 1 231 ? 22.312 -4.883 -25.375 1 70 231 GLY A O 1
ATOM 1754 N N . SER A 1 232 ? 20.25 -5.148 -26.125 1 64.75 232 SER A N 1
ATOM 1755 C CA . SER A 1 232 ? 20.656 -4.668 -27.453 1 64.75 232 SER A CA 1
ATOM 1756 C C . SER A 1 232 ? 20.828 -3.152 -27.453 1 64.75 232 SER A C 1
ATOM 1758 O O . SER A 1 232 ? 21.656 -2.621 -28.188 1 64.75 232 SER A O 1
ATOM 1760 N N . LEU A 1 233 ? 19.938 -2.51 -26.578 1 57.38 233 LEU A N 1
ATOM 1761 C CA . LEU A 1 233 ? 19.969 -1.051 -26.594 1 57.38 233 LEU A CA 1
ATOM 1762 C C . LEU A 1 233 ? 21 -0.52 -25.609 1 57.38 233 LEU A C 1
ATOM 1764 O O . LEU A 1 233 ? 21.625 0.518 -25.844 1 57.38 233 LEU A O 1
ATOM 1768 N N . ILE A 1 234 ? 20.906 -1.02 -24.328 1 53.88 234 ILE A N 1
ATOM 1769 C CA . ILE A 1 234 ? 21.781 -0.493 -23.281 1 53.88 234 ILE A CA 1
ATOM 1770 C C . ILE A 1 234 ? 23 -1.395 -23.141 1 53.88 234 ILE A C 1
ATOM 1772 O O . ILE A 1 234 ? 22.875 -2.621 -23.109 1 53.88 234 ILE A O 1
ATOM 1776 N N . SER A 1 235 ? 24.281 -0.963 -23.359 1 47.06 235 SER A N 1
ATOM 1777 C CA . SER A 1 235 ? 25.547 -1.648 -23.125 1 47.06 235 SER A CA 1
ATOM 1778 C C . SER A 1 235 ? 25.484 -2.535 -21.891 1 47.06 235 SER A C 1
ATOM 1780 O O . SER A 1 235 ? 24.703 -2.26 -20.969 1 47.06 235 SER A O 1
ATOM 1782 N N . THR A 1 236 ? 25.938 -3.875 -21.875 1 43.47 236 THR A N 1
ATOM 1783 C CA . THR A 1 236 ? 25.984 -5.082 -21.062 1 43.47 236 THR A CA 1
ATOM 1784 C C . THR A 1 236 ? 26.188 -4.734 -19.594 1 43.47 236 THR A C 1
ATOM 1786 O O . THR A 1 236 ? 25.859 -5.531 -18.703 1 43.47 236 THR A O 1
ATOM 1789 N N . GLU A 1 237 ? 26.859 -3.68 -19.234 1 42.44 237 GLU A N 1
ATOM 1790 C CA . GLU A 1 237 ? 27.328 -3.508 -17.859 1 42.44 237 GLU A CA 1
ATOM 1791 C C . GLU A 1 237 ? 26.172 -3.209 -16.922 1 42.44 237 GLU A C 1
ATOM 1793 O O . GLU A 1 237 ? 26.234 -3.521 -15.727 1 42.44 237 GLU A O 1
ATOM 1798 N N . LEU A 1 238 ? 25.375 -2.354 -17.312 1 39.09 238 LEU A N 1
ATOM 1799 C CA . LEU A 1 238 ? 24.406 -1.811 -16.359 1 39.09 238 LEU A CA 1
ATOM 1800 C C . LEU A 1 238 ? 23.312 -2.828 -16.047 1 39.09 238 LEU A C 1
ATOM 1802 O O . LEU A 1 238 ? 22.688 -2.762 -14.992 1 39.09 238 LEU A O 1
ATOM 1806 N N . VAL A 1 239 ? 22.828 -3.412 -17.031 1 41.53 239 VAL A N 1
ATOM 1807 C CA . VAL A 1 239 ? 21.75 -4.355 -16.75 1 41.53 239 VAL A CA 1
ATOM 1808 C C . VAL A 1 239 ? 22.328 -5.672 -16.234 1 41.53 239 VAL A C 1
ATOM 1810 O O . VAL A 1 239 ? 22.984 -6.402 -16.984 1 41.53 239 VAL A O 1
ATOM 1813 N N . SER A 1 240 ? 22.891 -5.641 -15.203 1 40.47 240 SER A N 1
ATOM 1814 C CA . SER A 1 240 ? 23.141 -6.922 -14.547 1 40.47 240 SER A CA 1
ATOM 1815 C C . SER A 1 240 ? 22.047 -7.938 -14.883 1 40.47 240 SER A C 1
ATOM 1817 O O . SER A 1 240 ? 21.984 -9.008 -14.273 1 40.47 240 SER A O 1
ATOM 1819 N N . ILE A 1 241 ? 21.141 -7.426 -15.609 1 42.72 241 ILE A N 1
ATOM 1820 C CA . ILE A 1 241 ? 20.188 -8.461 -15.984 1 42.72 241 ILE A CA 1
ATOM 1821 C C . ILE A 1 241 ? 20.875 -9.523 -16.828 1 42.72 241 ILE A C 1
ATOM 1823 O O . ILE A 1 241 ? 20.594 -9.648 -18.031 1 42.72 241 ILE A O 1
ATOM 1827 N N . LYS A 1 242 ? 22.109 -9.422 -17.078 1 42.31 242 LYS A N 1
ATOM 1828 C CA . LYS A 1 242 ? 22.5 -10.695 -17.672 1 42.31 242 LYS A CA 1
ATOM 1829 C C . LYS A 1 242 ? 21.781 -11.859 -17.016 1 42.31 242 LYS A C 1
ATOM 1831 O O . LYS A 1 242 ? 22.297 -12.477 -16.078 1 42.31 242 LYS A O 1
ATOM 1836 N N . TYR A 1 243 ? 20.609 -11.531 -16.578 1 42.19 243 TYR A N 1
ATOM 1837 C CA . TYR A 1 243 ? 19.75 -12.656 -16.219 1 42.19 243 TYR A CA 1
ATOM 1838 C C . TYR A 1 243 ? 19.953 -13.82 -17.188 1 42.19 243 TYR A C 1
ATOM 1840 O O . TYR A 1 243 ? 19.141 -14.008 -18.109 1 42.19 243 TYR A O 1
ATOM 1848 N N . GLY A 1 244 ? 21 -13.812 -17.906 1 43.22 244 GLY A N 1
ATOM 1849 C CA . GLY A 1 244 ? 20.984 -14.977 -18.781 1 43.22 244 GLY A CA 1
ATOM 1850 C C . GLY A 1 244 ? 20.578 -16.25 -18.062 1 43.22 244 GLY A C 1
ATOM 1851 O O . GLY A 1 244 ? 21.406 -16.906 -17.422 1 43.22 244 GLY A O 1
ATOM 1852 N N . ILE A 1 245 ? 19.438 -16.219 -17.359 1 50.12 245 ILE A N 1
ATOM 1853 C CA . ILE A 1 245 ? 18.922 -17.547 -17.062 1 50.12 245 ILE A CA 1
ATOM 1854 C C . ILE A 1 245 ? 19.141 -18.469 -18.25 1 50.12 245 ILE A C 1
ATOM 1856 O O . ILE A 1 245 ? 18.688 -18.172 -19.359 1 50.12 245 ILE A O 1
ATOM 1860 N N . ARG A 1 246 ? 20.203 -19.109 -18.203 1 58.88 246 ARG A N 1
ATOM 1861 C CA . ARG A 1 246 ? 20.312 -20.141 -19.234 1 58.88 246 ARG A CA 1
ATOM 1862 C C . ARG A 1 246 ? 19.016 -20.922 -19.391 1 58.88 246 ARG A C 1
ATOM 1864 O O . ARG A 1 246 ? 18.641 -21.688 -18.516 1 58.88 246 ARG A O 1
ATOM 1871 N N . ARG A 1 247 ? 18.109 -20.297 -20.203 1 72.25 247 ARG A N 1
ATOM 1872 C CA . ARG A 1 247 ? 16.875 -21.031 -20.5 1 72.25 247 ARG A CA 1
ATOM 1873 C C . ARG A 1 247 ? 17.109 -22.062 -21.594 1 72.25 247 ARG A C 1
ATOM 1875 O O . ARG A 1 247 ? 17.891 -21.844 -22.516 1 72.25 247 ARG A O 1
ATOM 1882 N N . SER A 1 248 ? 16.578 -23.172 -21.266 1 82.81 248 SER A N 1
ATOM 1883 C CA . SER A 1 248 ? 16.656 -24.25 -22.25 1 82.81 248 SER A CA 1
ATOM 1884 C C . SER A 1 248 ? 15.789 -23.938 -23.469 1 82.81 248 SER A C 1
ATOM 1886 O O . SER A 1 248 ? 14.828 -23.172 -23.375 1 82.81 248 SER A O 1
ATOM 1888 N N . GLU A 1 249 ? 16.188 -24.359 -24.625 1 88.19 249 GLU A N 1
ATOM 1889 C CA . GLU A 1 249 ? 15.43 -24.203 -25.859 1 88.19 249 GLU A CA 1
ATOM 1890 C C . GLU A 1 249 ? 14.008 -24.734 -25.719 1 88.19 249 GLU A C 1
ATOM 1892 O O . GLU A 1 249 ? 13.055 -24.141 -26.203 1 88.19 249 GLU A O 1
ATOM 1897 N N . ILE A 1 250 ? 13.898 -25.734 -24.969 1 90.69 250 ILE A N 1
ATOM 1898 C CA . ILE A 1 250 ? 12.609 -26.391 -24.797 1 90.69 250 ILE A CA 1
ATOM 1899 C C . ILE A 1 250 ? 11.664 -25.469 -24.031 1 90.69 250 ILE A C 1
ATOM 1901 O O . ILE A 1 250 ? 10.484 -25.344 -24.375 1 90.69 250 ILE A O 1
ATOM 1905 N N . SER A 1 251 ? 12.18 -24.844 -23.016 1 91.06 251 SER A N 1
ATOM 1906 C CA . SER A 1 251 ? 11.352 -23.953 -22.219 1 91.06 251 SER A CA 1
ATOM 1907 C C . SER A 1 251 ? 10.836 -22.781 -23.031 1 91.06 251 SER A C 1
ATOM 1909 O O . SER A 1 251 ? 9.688 -22.359 -22.875 1 91.06 251 SER A O 1
ATOM 1911 N N . ILE A 1 252 ? 11.578 -22.266 -23.922 1 91.81 252 ILE A N 1
ATOM 1912 C CA . ILE A 1 252 ? 11.188 -21.141 -24.75 1 91.81 252 ILE A CA 1
ATOM 1913 C C . ILE A 1 252 ? 10.133 -21.594 -25.766 1 91.81 252 ILE A C 1
ATOM 1915 O O . ILE A 1 252 ? 9.188 -20.844 -26.062 1 91.81 252 ILE A O 1
ATOM 1919 N N . ILE A 1 253 ? 10.336 -22.766 -26.281 1 93.38 253 ILE A N 1
ATOM 1920 C CA . ILE A 1 253 ? 9.383 -23.297 -27.25 1 93.38 253 ILE A CA 1
ATOM 1921 C C . ILE A 1 253 ? 8.023 -23.484 -26.594 1 93.38 253 ILE A C 1
ATOM 1923 O O . ILE A 1 253 ? 6.996 -23.062 -27.125 1 93.38 253 ILE A O 1
ATOM 1927 N N . ILE A 1 254 ? 8.055 -24.062 -25.438 1 93.81 254 ILE A N 1
ATOM 1928 C CA . ILE A 1 254 ? 6.805 -24.297 -24.719 1 93.81 254 ILE A CA 1
ATOM 1929 C C . ILE A 1 254 ? 6.148 -22.969 -24.359 1 93.81 254 ILE A C 1
ATOM 1931 O O . ILE A 1 254 ? 4.941 -22.797 -24.547 1 93.81 254 ILE A O 1
ATOM 1935 N N . GLN A 1 255 ? 6.902 -22.062 -23.875 1 92.75 255 GLN A N 1
ATOM 1936 C CA . GLN A 1 255 ? 6.371 -20.766 -23.484 1 92.75 255 GLN A CA 1
ATOM 1937 C C . GLN A 1 255 ? 5.781 -20.016 -24.688 1 92.75 255 GLN A C 1
ATOM 1939 O O . GLN A 1 255 ? 4.691 -19.453 -24.594 1 92.75 255 GLN A O 1
ATOM 1944 N N . GLY A 1 256 ? 6.465 -20.031 -25.781 1 92.94 256 GLY A N 1
ATOM 1945 C CA . GLY A 1 256 ? 5.98 -19.359 -26.984 1 92.94 256 GLY A CA 1
ATOM 1946 C C . GLY A 1 256 ? 4.68 -19.938 -27.5 1 92.94 256 GLY A C 1
ATOM 1947 O O . GLY A 1 256 ? 3.723 -19.203 -27.766 1 92.94 256 GLY A O 1
ATOM 1948 N N . VAL A 1 257 ? 4.617 -21.219 -27.547 1 94.38 257 VAL A N 1
ATOM 1949 C CA . VAL A 1 257 ? 3.453 -21.891 -28.125 1 94.38 257 VAL A CA 1
ATOM 1950 C C . VAL A 1 257 ? 2.248 -21.703 -27.203 1 94.38 257 VAL A C 1
ATOM 1952 O O . VAL A 1 257 ? 1.158 -21.344 -27.656 1 94.38 257 VAL A O 1
ATOM 1955 N N . VAL A 1 258 ? 2.477 -21.875 -25.922 1 93.25 258 VAL A N 1
ATOM 1956 C CA . VAL A 1 258 ? 1.374 -21.812 -24.969 1 93.25 258 VAL A CA 1
ATOM 1957 C C . VAL A 1 258 ? 0.841 -20.375 -24.906 1 93.25 258 VAL A C 1
ATOM 1959 O O . VAL A 1 258 ? -0.371 -20.156 -24.969 1 93.25 258 VAL A O 1
ATOM 1962 N N . LEU A 1 259 ? 1.677 -19.438 -24.844 1 91.25 259 LEU A N 1
ATOM 1963 C CA . LEU A 1 259 ? 1.223 -18.047 -24.75 1 91.25 259 LEU A CA 1
ATOM 1964 C C . LEU A 1 259 ? 0.611 -17.578 -26.062 1 91.25 259 LEU A C 1
ATOM 1966 O O . LEU A 1 259 ? -0.352 -16.812 -26.078 1 91.25 259 LEU A O 1
ATOM 1970 N N . GLY A 1 260 ? 1.164 -18.047 -27.156 1 91.44 260 GLY A N 1
ATOM 1971 C CA . GLY A 1 260 ? 0.562 -17.734 -28.453 1 91.44 260 GLY A CA 1
ATOM 1972 C C . GLY A 1 260 ? -0.855 -18.266 -28.594 1 91.44 260 GLY A C 1
ATOM 1973 O O . GLY A 1 260 ? -1.732 -17.578 -29.109 1 91.44 260 GLY A O 1
ATOM 1974 N N . LEU A 1 261 ? -1.019 -19.406 -28.047 1 92.44 261 LEU A N 1
ATOM 1975 C CA . LEU A 1 261 ? -2.338 -20.016 -28.141 1 92.44 261 LEU A CA 1
ATOM 1976 C C . LEU A 1 261 ? -3.314 -19.359 -27.172 1 92.44 261 LEU A C 1
ATOM 1978 O O . LEU A 1 261 ? -4.512 -19.266 -27.453 1 92.44 261 LEU A O 1
ATOM 1982 N N . LEU A 1 262 ? -2.822 -18.906 -26.078 1 90.31 262 LEU A N 1
ATOM 1983 C CA . LEU A 1 262 ? -3.68 -18.219 -25.109 1 90.31 262 LEU A CA 1
ATOM 1984 C C . LEU A 1 262 ? -4.133 -16.859 -25.641 1 90.31 262 LEU A C 1
ATOM 1986 O O . LEU A 1 262 ? -5.23 -16.406 -25.328 1 90.31 262 LEU A O 1
ATOM 1990 N N . LEU A 1 263 ? -3.33 -16.25 -26.438 1 90.44 263 LEU A N 1
ATOM 1991 C CA . LEU A 1 263 ? -3.668 -14.953 -26.984 1 90.44 263 LEU A CA 1
ATOM 1992 C C . LEU A 1 263 ? -4.438 -15.102 -28.297 1 90.44 263 LEU A C 1
ATOM 1994 O O . LEU A 1 263 ? -4.996 -14.125 -28.812 1 90.44 263 LEU A O 1
ATOM 1998 N N . PHE A 1 264 ? -4.559 -16.266 -28.828 1 90.81 264 PHE A N 1
ATOM 1999 C CA . PHE A 1 264 ? -5.141 -16.547 -30.125 1 90.81 264 PHE A CA 1
ATOM 2000 C C . PHE A 1 264 ? -6.617 -16.188 -30.156 1 90.81 264 PHE A C 1
ATOM 2002 O O . PHE A 1 264 ? -7.094 -15.586 -31.125 1 90.81 264 PHE A O 1
ATOM 2009 N N . PRO A 1 265 ? -7.375 -16.484 -29.078 1 87 265 PRO A N 1
ATOM 2010 C CA . PRO A 1 265 ? -8.797 -16.125 -29.109 1 87 265 PRO A CA 1
ATOM 2011 C C . PRO A 1 265 ? -9.023 -14.617 -29.25 1 87 265 PRO A C 1
ATOM 2013 O O . PRO A 1 265 ? -9.984 -14.188 -29.891 1 87 265 PRO A O 1
ATOM 2016 N N . LEU A 1 266 ? -8.18 -13.891 -28.625 1 84.56 266 LEU A N 1
ATOM 2017 C CA . LEU A 1 266 ? -8.297 -12.438 -28.766 1 84.56 266 LEU A CA 1
ATOM 2018 C C . LEU A 1 266 ? -8.023 -12.008 -30.203 1 84.56 266 LEU A C 1
ATOM 2020 O O . LEU A 1 266 ? -8.711 -11.133 -30.734 1 84.56 266 LEU A O 1
ATOM 2024 N N . PHE A 1 267 ? -7.098 -12.633 -30.797 1 85.38 267 PHE A N 1
ATOM 2025 C CA . PHE A 1 267 ? -6.727 -12.32 -32.156 1 85.38 267 PHE A CA 1
ATOM 2026 C C . PHE A 1 267 ? -7.828 -12.734 -33.125 1 85.38 267 PHE A C 1
ATOM 2028 O O . PHE A 1 267 ? -8.172 -11.984 -34.062 1 85.38 267 PHE A O 1
ATOM 2035 N N . ILE A 1 268 ? -8.414 -13.859 -32.969 1 84.56 268 ILE A N 1
ATOM 2036 C CA . ILE A 1 268 ? -9.406 -14.359 -33.906 1 84.56 268 ILE A CA 1
ATOM 2037 C C . ILE A 1 268 ? -10.695 -13.555 -33.781 1 84.56 268 ILE A C 1
ATOM 2039 O O . ILE A 1 268 ? -11.406 -13.336 -34.75 1 84.56 268 ILE A O 1
ATOM 2043 N N . LYS A 1 269 ? -10.984 -13.203 -32.531 1 84.19 269 LYS A N 1
ATOM 2044 C CA . LYS A 1 269 ? -12.156 -12.359 -32.344 1 84.19 269 LYS A CA 1
ATOM 2045 C C . LYS A 1 269 ? -12.047 -11.07 -33.156 1 84.19 269 LYS A C 1
ATOM 2047 O O . LYS A 1 269 ? -13.008 -10.648 -33.812 1 84.19 269 LYS A O 1
ATOM 2052 N N . TYR A 1 270 ? -10.93 -10.539 -33.125 1 82.62 270 TYR A N 1
ATOM 2053 C CA . TYR A 1 270 ? -10.695 -9.312 -33.875 1 82.62 270 TYR A CA 1
ATOM 2054 C C . TYR A 1 270 ? -10.695 -9.594 -35.375 1 82.62 270 TYR A C 1
ATOM 2056 O O . TYR A 1 270 ? -11.25 -8.812 -36.156 1 82.62 270 TYR A O 1
ATOM 2064 N N . ALA A 1 271 ? -10.172 -10.664 -35.844 1 82.19 271 ALA A N 1
ATOM 2065 C CA . ALA A 1 271 ? -10.102 -11.031 -37.25 1 82.19 271 ALA A CA 1
ATOM 2066 C C . ALA A 1 271 ? -11.492 -11.312 -37.812 1 82.19 271 ALA A C 1
ATOM 2068 O O . ALA A 1 271 ? -11.797 -10.945 -38.938 1 82.19 271 ALA A O 1
ATOM 2069 N N . LEU A 1 272 ? -12.305 -11.93 -37.062 1 81.19 272 LEU A N 1
ATOM 2070 C CA . LEU A 1 272 ? -13.672 -12.219 -37.5 1 81.19 272 LEU A CA 1
ATOM 2071 C C . LEU A 1 272 ? -14.492 -10.945 -37.594 1 81.19 272 LEU A C 1
ATOM 2073 O O . LEU A 1 272 ? -15.289 -10.789 -38.531 1 81.19 272 LEU A O 1
ATOM 2077 N N . HIS A 1 273 ? -14.211 -10.062 -36.594 1 81.81 273 HIS A N 1
ATOM 2078 C CA . HIS A 1 273 ? -14.914 -8.789 -36.656 1 81.81 273 HIS A CA 1
ATOM 2079 C C . HIS A 1 273 ? -14.516 -7.988 -37.875 1 81.81 273 HIS A C 1
ATOM 2081 O O . HIS A 1 273 ? -15.359 -7.371 -38.531 1 81.81 273 HIS A O 1
ATOM 2087 N N . LEU A 1 274 ? -13.266 -8.031 -38.219 1 78 274 LEU A N 1
ATOM 2088 C CA . LEU A 1 274 ? -12.773 -7.34 -39.406 1 78 274 LEU A CA 1
ATOM 2089 C C . LEU A 1 274 ? -13.32 -7.98 -40.656 1 78 274 LEU A C 1
ATOM 2091 O O . LEU A 1 274 ? -13.68 -7.281 -41.625 1 78 274 LEU A O 1
ATOM 2095 N N . SER A 1 275 ? -13.461 -9.297 -40.719 1 77.75 275 SER A N 1
ATOM 2096 C CA . SER A 1 275 ? -13.969 -10.023 -41.875 1 77.75 275 SER A CA 1
ATOM 2097 C C . SER A 1 275 ? -15.453 -9.773 -42.094 1 77.75 275 SER A C 1
ATOM 2099 O O . SER A 1 275 ? -15.914 -9.664 -43.219 1 77.75 275 SER A O 1
ATOM 2101 N N . GLU A 1 276 ? -16.109 -9.75 -40.969 1 75.81 276 GLU A N 1
ATOM 2102 C CA . GLU A 1 276 ? -17.547 -9.469 -41.062 1 75.81 276 GLU A CA 1
ATOM 2103 C C . GLU A 1 276 ? -17.781 -8.047 -41.562 1 75.81 276 GLU A C 1
ATOM 2105 O O . GLU A 1 276 ? -18.719 -7.805 -42.344 1 75.81 276 GLU A O 1
ATOM 2110 N N . CYS A 1 277 ? -16.938 -7.18 -41.094 1 67.38 277 CYS A N 1
ATOM 2111 C CA . CYS A 1 277 ? -17.078 -5.801 -41.531 1 67.38 277 CYS A CA 1
ATOM 2112 C C . CYS A 1 277 ? -16.766 -5.68 -43.031 1 67.38 277 CYS A C 1
ATOM 2114 O O . CYS A 1 277 ? -17.422 -4.922 -43.75 1 67.38 277 CYS A O 1
ATOM 2116 N N . TYR A 1 278 ? -15.875 -6.492 -43.438 1 63.81 278 TYR A N 1
ATOM 2117 C CA . TYR A 1 278 ? -15.438 -6.406 -44.812 1 63.81 278 TYR A CA 1
ATOM 2118 C C . TYR A 1 278 ? -16.391 -7.176 -45.719 1 63.81 278 TYR A C 1
ATOM 2120 O O . TYR A 1 278 ? -16.734 -6.707 -46.812 1 63.81 278 TYR A O 1
ATOM 2128 N N . PHE A 1 279 ? -16.922 -8.391 -45.188 1 63.16 279 PHE A N 1
ATOM 2129 C CA . PHE A 1 279 ? -17.703 -9.234 -46.062 1 63.16 279 PHE A CA 1
ATOM 2130 C C . PHE A 1 279 ? -19.203 -8.992 -45.875 1 63.16 279 PHE A C 1
ATOM 2132 O O . PHE A 1 279 ? -20.016 -9.406 -46.688 1 63.16 279 PHE A O 1
ATOM 2139 N N . ASN A 1 280 ? -19.781 -8.719 -44.719 1 55.69 280 ASN A N 1
ATOM 2140 C CA . ASN A 1 280 ? -21.203 -8.469 -44.594 1 55.69 280 ASN A CA 1
ATOM 2141 C C . ASN A 1 280 ? -21.672 -7.414 -45.594 1 55.69 280 ASN A C 1
ATOM 2143 O O . ASN A 1 280 ? -22.875 -7.316 -45.875 1 55.69 280 ASN A O 1
ATOM 2147 N N . LYS A 1 281 ? -21 -6.328 -45.906 1 51.56 281 LYS A N 1
ATOM 2148 C CA . LYS A 1 281 ? -21.625 -5.441 -46.875 1 51.56 281 LYS A CA 1
ATOM 2149 C C . LYS A 1 281 ? -22 -6.199 -48.156 1 51.56 281 LYS A C 1
ATOM 2151 O O . LYS A 1 281 ? -22.75 -5.695 -48.969 1 51.56 281 LYS A O 1
ATOM 2156 N N . ARG A 1 282 ? -21.188 -7.137 -48.438 1 45.94 282 ARG A N 1
ATOM 2157 C CA . ARG A 1 282 ? -21.469 -7.617 -49.812 1 45.94 282 ARG A CA 1
ATOM 2158 C C . ARG A 1 282 ? -22.516 -8.727 -49.781 1 45.94 282 ARG A C 1
ATOM 2160 O O . ARG A 1 282 ? -23.422 -8.75 -50.625 1 45.94 282 ARG A O 1
ATOM 2167 N N . TYR A 1 283 ? -22.25 -10.141 -49.531 1 41.12 283 TYR A N 1
ATOM 2168 C CA . TYR A 1 283 ? -23.031 -11.297 -50 1 41.12 283 TYR A CA 1
ATOM 2169 C C . TYR A 1 283 ? -23.953 -11.797 -48.875 1 41.12 283 TYR A C 1
ATOM 2171 O O . TYR A 1 283 ? -23.516 -12.008 -47.75 1 41.12 283 TYR A O 1
ATOM 2179 N N . SER A 1 284 ? -25.203 -11.445 -48.812 1 45.66 284 SER A N 1
ATOM 2180 C CA . SER A 1 284 ? -26.375 -12.07 -48.188 1 45.66 284 SER A CA 1
ATOM 2181 C C . SER A 1 284 ? -26.281 -13.586 -48.25 1 45.66 284 SER A C 1
ATOM 2183 O O . SER A 1 284 ? -27.266 -14.281 -48 1 45.66 284 SER A O 1
ATOM 2185 N N . GLU A 1 285 ? -25.281 -14.211 -48.688 1 49.75 285 GLU A N 1
ATOM 2186 C CA . GLU A 1 285 ? -25.453 -15.602 -49.125 1 49.75 285 GLU A CA 1
ATOM 2187 C C . GLU A 1 285 ? -25.609 -16.531 -47.906 1 49.75 285 GLU A C 1
ATOM 2189 O O . GLU A 1 285 ? -25.344 -16.125 -46.781 1 49.75 285 GLU A O 1
ATOM 2194 N N . ALA A 1 286 ? -25.641 -18.094 -48.094 1 57.94 286 ALA A N 1
ATOM 2195 C CA . ALA A 1 286 ? -26.078 -19.312 -47.438 1 57.94 286 ALA A CA 1
ATOM 2196 C C . ALA A 1 286 ? -25.25 -19.578 -46.188 1 57.94 286 ALA A C 1
ATOM 2198 O O . ALA A 1 286 ? -24.031 -19.359 -46.156 1 57.94 286 ALA A O 1
ATOM 2199 N N . ARG A 1 287 ? -25.828 -19.828 -44.906 1 59.78 287 ARG A N 1
ATOM 2200 C CA . ARG A 1 287 ? -25.328 -20.172 -43.562 1 59.78 287 ARG A CA 1
ATOM 2201 C C . ARG A 1 287 ? -24.109 -21.094 -43.656 1 59.78 287 ARG A C 1
ATOM 2203 O O . ARG A 1 287 ? -23.125 -20.922 -42.938 1 59.78 287 ARG A O 1
ATOM 2210 N N . ARG A 1 288 ? -24.156 -22.062 -44.594 1 63.91 288 ARG A N 1
ATOM 2211 C CA . ARG A 1 288 ? -23.094 -23.047 -44.719 1 63.91 288 ARG A CA 1
ATOM 2212 C C . ARG A 1 288 ? -21.812 -22.406 -45.25 1 63.91 288 ARG A C 1
ATOM 2214 O O . ARG A 1 288 ? -20.719 -22.75 -44.812 1 63.91 288 ARG A O 1
ATOM 2221 N N . SER A 1 289 ? -22 -21.531 -46.219 1 69.56 289 SER A N 1
ATOM 2222 C CA . SER A 1 289 ? -20.828 -20.859 -46.781 1 69.56 289 SER A CA 1
ATOM 2223 C C . SER A 1 289 ? -20.125 -19.984 -45.75 1 69.56 289 SER A C 1
ATOM 2225 O O . SER A 1 289 ? -18.891 -19.906 -45.719 1 69.56 289 SER A O 1
ATOM 2227 N N . ASN A 1 290 ? -20.875 -19.531 -44.875 1 76.88 290 ASN A N 1
ATOM 2228 C CA . ASN A 1 290 ? -20.297 -18.703 -43.812 1 76.88 290 ASN A CA 1
ATOM 2229 C C . ASN A 1 290 ? -19.531 -19.547 -42.781 1 76.88 290 ASN A C 1
ATOM 2231 O O . ASN A 1 290 ? -18.5 -19.125 -42.281 1 76.88 290 ASN A O 1
ATOM 2235 N N . GLU A 1 291 ? -20.016 -20.75 -42.594 1 81.19 291 GLU A N 1
ATOM 2236 C CA . GLU A 1 291 ? -19.328 -21.641 -41.656 1 81.19 291 GLU A CA 1
ATOM 2237 C C . GLU A 1 291 ? -17.984 -22.109 -42.188 1 81.19 291 GLU A C 1
ATOM 2239 O O . GLU A 1 291 ? -17 -22.203 -41.438 1 81.19 291 GLU A O 1
ATOM 2244 N N . ILE A 1 292 ? -17.969 -22.328 -43.438 1 82.88 292 ILE A N 1
ATOM 2245 C CA . ILE A 1 292 ? -16.734 -22.781 -44.094 1 82.88 292 ILE A CA 1
ATOM 2246 C C . ILE A 1 292 ? -15.711 -21.641 -44.094 1 82.88 292 ILE A C 1
ATOM 2248 O O . ILE A 1 292 ? -14.516 -21.859 -43.906 1 82.88 292 ILE A O 1
ATOM 2252 N N . ARG A 1 293 ? -16.141 -20.562 -44.344 1 81.25 293 ARG A N 1
ATOM 2253 C CA . ARG A 1 293 ? -15.25 -19.406 -44.375 1 81.25 293 ARG A CA 1
ATOM 2254 C C . ARG A 1 293 ? -14.664 -19.156 -42.969 1 81.25 293 ARG A C 1
ATOM 2256 O O . ARG A 1 293 ? -13.477 -18.859 -42.844 1 81.25 293 ARG A O 1
ATOM 2263 N N . THR A 1 294 ? -15.523 -19.281 -42 1 83.56 294 THR A N 1
ATOM 2264 C CA . THR A 1 294 ? -15.062 -19.094 -40.656 1 83.56 294 THR A CA 1
ATOM 2265 C C . THR A 1 294 ? -14.039 -20.172 -40.281 1 83.56 294 THR A C 1
ATOM 2267 O O . THR A 1 294 ? -13.07 -19.891 -39.562 1 83.56 294 THR A O 1
ATOM 2270 N N . SER A 1 295 ? -14.289 -21.312 -40.75 1 87.75 295 SER A N 1
ATOM 2271 C CA . SER A 1 295 ? -13.359 -22.406 -40.469 1 87.75 295 SER A CA 1
ATOM 2272 C C . SER A 1 295 ? -12.031 -22.188 -41.188 1 87.75 295 SER A C 1
ATOM 2274 O O . SER A 1 295 ? -10.969 -22.422 -40.625 1 87.75 295 SER A O 1
ATOM 2276 N N . LEU A 1 296 ? -12.07 -21.75 -42.375 1 88.06 296 LEU A N 1
ATOM 2277 C CA . LEU A 1 296 ? -10.852 -21.484 -43.125 1 88.06 296 LEU A CA 1
ATOM 2278 C C . LEU A 1 296 ? -10.055 -20.344 -42.5 1 88.06 296 LEU A C 1
ATOM 2280 O O . LEU A 1 296 ? -8.828 -20.391 -42.438 1 88.06 296 LEU A O 1
ATOM 2284 N N . LEU A 1 297 ? -10.75 -19.406 -42.125 1 87.12 297 LEU A N 1
ATOM 2285 C CA . LEU A 1 297 ? -10.086 -18.281 -41.438 1 87.12 297 LEU A CA 1
ATOM 2286 C C . LEU A 1 297 ? -9.469 -18.734 -40.125 1 87.12 297 LEU A C 1
ATOM 2288 O O . LEU A 1 297 ? -8.383 -18.266 -39.781 1 87.12 297 LEU A O 1
ATOM 2292 N N . PHE A 1 298 ? -10.156 -19.531 -39.438 1 89.56 298 PHE A N 1
ATOM 2293 C CA . PHE A 1 298 ? -9.664 -20.047 -38.156 1 89.56 298 PHE A CA 1
ATOM 2294 C C . PHE A 1 298 ? -8.375 -20.844 -38.344 1 89.56 298 PHE A C 1
ATOM 2296 O O . PHE A 1 298 ? -7.367 -20.578 -37.719 1 89.56 298 PHE A O 1
ATOM 2303 N N . PHE A 1 299 ? -8.344 -21.766 -39.281 1 90.56 299 PHE A N 1
ATOM 2304 C CA . PHE A 1 299 ? -7.199 -22.656 -39.469 1 90.56 299 PHE A CA 1
ATOM 2305 C C . PHE A 1 299 ? -6.035 -21.906 -40.094 1 90.56 299 PHE A C 1
ATOM 2307 O O . PHE A 1 299 ? -4.871 -22.188 -39.781 1 90.56 299 PHE A O 1
ATOM 2314 N N . SER A 1 300 ? -6.324 -21.031 -40.969 1 90.5 300 SER A N 1
ATOM 2315 C CA . SER A 1 300 ? -5.254 -20.25 -41.562 1 90.5 300 SER A CA 1
ATOM 2316 C C . SER A 1 300 ? -4.594 -19.328 -40.531 1 90.5 300 SER A C 1
ATOM 2318 O O . SER A 1 300 ? -3.371 -19.188 -40.531 1 90.5 300 SER A O 1
ATOM 2320 N N . SER A 1 301 ? -5.418 -18.688 -39.719 1 90.69 301 SER A N 1
ATOM 2321 C CA . SER A 1 301 ? -4.875 -17.828 -38.688 1 90.69 301 SER A CA 1
ATOM 2322 C C . SER A 1 301 ? -4.082 -18.625 -37.656 1 90.69 301 SER A C 1
ATOM 2324 O O . SER A 1 301 ? -3.057 -18.156 -37.156 1 90.69 301 SER A O 1
ATOM 2326 N N . LEU A 1 302 ? -4.621 -19.766 -37.281 1 92.5 302 LEU A N 1
ATOM 2327 C CA . LEU A 1 302 ? -3.908 -20.641 -36.344 1 92.5 302 LEU A CA 1
ATOM 2328 C C . LEU A 1 302 ? -2.559 -21.062 -36.938 1 92.5 302 LEU A C 1
ATOM 2330 O O . LEU A 1 302 ? -1.543 -21.016 -36.219 1 92.5 302 LEU A O 1
ATOM 2334 N N . GLY A 1 303 ? -2.582 -21.469 -38.156 1 92 303 GLY A N 1
ATOM 2335 C CA . GLY A 1 303 ? -1.34 -21.828 -38.844 1 92 303 GLY A CA 1
ATOM 2336 C C . GLY A 1 303 ? -0.353 -20.672 -38.906 1 92 303 GLY A C 1
ATOM 2337 O O . GLY A 1 303 ? 0.845 -20.859 -38.688 1 92 303 GLY A O 1
ATOM 2338 N N . PHE A 1 304 ? -0.787 -19.578 -39.188 1 91.56 304 PHE A N 1
ATOM 2339 C CA . PHE A 1 304 ? 0.06 -18.406 -39.312 1 91.56 304 PHE A CA 1
ATOM 2340 C C . PHE A 1 304 ? 0.69 -18.047 -37.969 1 91.56 304 PHE A C 1
ATOM 2342 O O . PHE A 1 304 ? 1.877 -17.734 -37.875 1 91.56 304 PHE A O 1
ATOM 2349 N N . ILE A 1 305 ? -0.069 -18.109 -36.906 1 92.19 305 ILE A N 1
ATOM 2350 C CA . ILE A 1 305 ? 0.429 -17.766 -35.594 1 92.19 305 ILE A CA 1
ATOM 2351 C C . ILE A 1 305 ? 1.449 -18.812 -35.156 1 92.19 305 ILE A C 1
ATOM 2353 O O . ILE A 1 305 ? 2.486 -18.469 -34.562 1 92.19 305 ILE A O 1
ATOM 2357 N N . LEU A 1 306 ? 1.229 -20.078 -35.438 1 92.81 306 LEU A N 1
ATOM 2358 C CA . LEU A 1 306 ? 2.078 -21.156 -34.938 1 92.81 306 LEU A CA 1
ATOM 2359 C C . LEU A 1 306 ? 3.359 -21.25 -35.75 1 92.81 306 LEU A C 1
ATOM 2361 O O . LEU A 1 306 ? 4.402 -21.656 -35.25 1 92.81 306 LEU A O 1
ATOM 2365 N N . VAL A 1 307 ? 3.289 -20.812 -37.031 1 92.75 307 VAL A N 1
ATOM 2366 C CA . VAL A 1 307 ? 4.43 -21.062 -37.906 1 92.75 307 VAL A CA 1
ATOM 2367 C C . VAL A 1 307 ? 5.227 -19.766 -38.094 1 92.75 307 VAL A C 1
ATOM 2369 O O . VAL A 1 307 ? 6.445 -19.812 -38.281 1 92.75 307 VAL A O 1
ATOM 2372 N N . VAL A 1 308 ? 4.602 -18.656 -37.906 1 93.44 308 VAL A N 1
ATOM 2373 C CA . VAL A 1 308 ? 5.297 -17.422 -38.25 1 93.44 308 VAL A CA 1
ATOM 2374 C C . VAL A 1 308 ? 5.457 -16.562 -37 1 93.44 308 VAL A C 1
ATOM 2376 O O . VAL A 1 308 ? 6.582 -16.297 -36.562 1 93.44 308 VAL A O 1
ATOM 2379 N N . ILE A 1 309 ? 4.418 -16.172 -36.344 1 93.19 309 ILE A N 1
ATOM 2380 C CA . ILE A 1 309 ? 4.449 -15.164 -35.312 1 93.19 309 ILE A CA 1
ATOM 2381 C C . ILE A 1 309 ? 5.191 -15.711 -34.094 1 93.19 309 ILE A C 1
ATOM 2383 O O . ILE A 1 309 ? 6.129 -15.078 -33.594 1 93.19 309 ILE A O 1
ATOM 2387 N N . ILE A 1 310 ? 4.812 -16.891 -33.625 1 94.06 310 ILE A N 1
ATOM 2388 C CA . ILE A 1 310 ? 5.375 -17.453 -32.406 1 94.06 310 ILE A CA 1
ATOM 2389 C C . ILE A 1 310 ? 6.852 -17.781 -32.625 1 94.06 310 ILE A C 1
ATOM 2391 O O . ILE A 1 310 ? 7.707 -17.391 -31.844 1 94.06 310 ILE A O 1
ATOM 2395 N N . PRO A 1 311 ? 7.191 -18.406 -33.719 1 94 311 PRO A N 1
ATOM 2396 C CA . PRO A 1 311 ? 8.609 -18.703 -33.938 1 94 311 PRO A CA 1
ATOM 2397 C C . PRO A 1 311 ? 9.445 -17.438 -34.156 1 94 311 PRO A C 1
ATOM 2399 O O . PRO A 1 311 ? 10.625 -17.406 -33.812 1 94 311 PRO A O 1
ATOM 2402 N N . SER A 1 312 ? 8.852 -16.406 -34.688 1 93.62 312 SER A N 1
ATOM 2403 C CA . SER A 1 312 ? 9.57 -15.156 -34.812 1 93.62 312 SER A CA 1
ATOM 2404 C C . SER A 1 312 ? 9.945 -14.586 -33.438 1 93.62 312 SER A C 1
ATOM 2406 O O . SER A 1 312 ? 11.047 -14.07 -33.25 1 93.62 312 SER A O 1
ATOM 2408 N N . TRP A 1 313 ? 9.086 -14.656 -32.531 1 92.56 313 TRP A N 1
ATOM 2409 C CA . TRP A 1 313 ? 9.391 -14.211 -31.172 1 92.56 313 TRP A CA 1
ATOM 2410 C C . TRP A 1 313 ? 10.461 -15.094 -30.531 1 92.56 313 TRP A C 1
ATOM 2412 O O . TRP A 1 313 ? 11.367 -14.594 -29.859 1 92.56 313 TRP A O 1
ATOM 2422 N N . MET A 1 314 ? 10.383 -16.422 -30.734 1 93.5 314 MET A N 1
ATOM 2423 C CA . MET A 1 314 ? 11.352 -17.359 -30.172 1 93.5 314 MET A CA 1
ATOM 2424 C C . MET A 1 314 ? 12.758 -17.047 -30.672 1 93.5 314 MET A C 1
ATOM 2426 O O . MET A 1 314 ? 13.727 -17.109 -29.906 1 93.5 314 MET A O 1
ATOM 2430 N N . GLN A 1 315 ? 12.789 -16.688 -31.875 1 91.19 315 GLN A N 1
ATOM 2431 C CA . GLN A 1 315 ? 14.086 -16.422 -32.5 1 91.19 315 GLN A CA 1
ATOM 2432 C C . GLN A 1 315 ? 14.672 -15.102 -31.969 1 91.19 315 GLN A C 1
ATOM 2434 O O . GLN A 1 315 ? 15.891 -14.93 -31.938 1 91.19 315 GLN A O 1
ATOM 2439 N N . ILE A 1 316 ? 13.852 -14.25 -31.547 1 87.69 316 ILE A N 1
ATOM 2440 C CA . ILE A 1 316 ? 14.32 -12.984 -30.984 1 87.69 316 ILE A CA 1
ATOM 2441 C C . ILE A 1 316 ? 14.898 -13.234 -29.578 1 87.69 316 ILE A C 1
ATOM 2443 O O . ILE A 1 316 ? 15.945 -12.695 -29.234 1 87.69 316 ILE A O 1
ATOM 2447 N N . VAL A 1 317 ? 14.266 -14.062 -28.812 1 86.62 317 VAL A N 1
ATOM 2448 C CA . VAL A 1 317 ? 14.625 -14.242 -27.406 1 86.62 317 VAL A CA 1
ATOM 2449 C C . VAL A 1 317 ? 15.805 -15.211 -27.297 1 86.62 317 VAL A C 1
ATOM 2451 O O . VAL A 1 317 ? 16.641 -15.078 -26.391 1 86.62 317 VAL A O 1
ATOM 2454 N N . GLN A 1 318 ? 15.781 -16.188 -28.156 1 85.25 318 GLN A N 1
ATOM 2455 C CA . GLN A 1 318 ? 16.844 -17.203 -28.141 1 85.25 318 GLN A CA 1
ATOM 2456 C C . GLN A 1 318 ? 17.438 -17.406 -29.531 1 85.25 318 GLN A C 1
ATOM 2458 O O . GLN A 1 318 ? 16.734 -17.312 -30.531 1 85.25 318 GLN A O 1
ATOM 2463 N N . ASP A 1 319 ? 18.688 -17.672 -29.469 1 83.62 319 ASP A N 1
ATOM 2464 C CA . ASP A 1 319 ? 19.375 -17.891 -30.734 1 83.62 319 ASP A CA 1
ATOM 2465 C C . ASP A 1 319 ? 19.234 -19.328 -31.203 1 83.62 319 ASP A C 1
ATOM 2467 O O . ASP A 1 319 ? 19.969 -20.219 -30.766 1 83.62 319 ASP A O 1
ATOM 2471 N N . PHE A 1 320 ? 18.203 -19.531 -32.031 1 87 320 PHE A N 1
ATOM 2472 C CA . PHE A 1 320 ? 18.016 -20.844 -32.656 1 87 320 PHE A CA 1
ATOM 2473 C C . PHE A 1 320 ? 18.797 -20.953 -33.969 1 87 320 PHE A C 1
ATOM 2475 O O . PHE A 1 320 ? 18.812 -20.016 -34.75 1 87 320 PHE A O 1
ATOM 2482 N N . HIS A 1 321 ? 19.578 -21.969 -34.188 1 86.5 321 HIS A N 1
ATOM 2483 C CA . HIS A 1 321 ? 20.312 -22.172 -35.406 1 86.5 321 HIS A CA 1
ATOM 2484 C C . HIS A 1 321 ? 19.359 -22.453 -36.562 1 86.5 321 HIS A C 1
ATOM 2486 O O . HIS A 1 321 ? 19.703 -22.25 -37.75 1 86.5 321 HIS A O 1
ATOM 2492 N N . VAL A 1 322 ? 18.266 -23.031 -36.312 1 90.81 322 VAL A N 1
ATOM 2493 C CA . VAL A 1 322 ? 17.234 -23.391 -37.281 1 90.81 322 VAL A CA 1
ATOM 2494 C C . VAL A 1 322 ? 15.883 -22.891 -36.781 1 90.81 322 VAL A C 1
ATOM 2496 O O . VAL A 1 322 ? 15.75 -22.438 -35.656 1 90.81 322 VAL A O 1
ATOM 2499 N N . HIS A 1 323 ? 14.984 -22.938 -37.812 1 92.25 323 HIS A N 1
ATOM 2500 C CA . HIS A 1 323 ? 13.617 -22.594 -37.406 1 92.25 323 HIS A CA 1
ATOM 2501 C C . HIS A 1 323 ? 13.148 -23.453 -36.219 1 92.25 323 HIS A C 1
ATOM 2503 O O . HIS A 1 323 ? 13.422 -24.656 -36.188 1 92.25 323 HIS A O 1
ATOM 2509 N N . PRO A 1 324 ? 12.508 -22.859 -35.25 1 92.81 324 PRO A N 1
ATOM 2510 C CA . PRO A 1 324 ? 12.133 -23.594 -34.031 1 92.81 324 PRO A CA 1
ATOM 2511 C C . PRO A 1 324 ? 11.312 -24.844 -34.312 1 92.81 324 PRO A C 1
ATOM 2513 O O . PRO A 1 324 ? 11.453 -25.844 -33.625 1 92.81 324 PRO A O 1
ATOM 2516 N N . LEU A 1 325 ? 10.469 -24.844 -35.312 1 92.12 325 LEU A N 1
ATOM 2517 C CA . LEU A 1 325 ? 9.688 -26.016 -35.688 1 92.12 325 LEU A CA 1
ATOM 2518 C C . LEU A 1 325 ? 10.594 -27.141 -36.188 1 92.12 325 LEU A C 1
ATOM 2520 O O . LEU A 1 325 ? 10.359 -28.312 -35.906 1 92.12 325 LEU A O 1
ATOM 2524 N N . LEU A 1 326 ? 11.547 -26.719 -36.906 1 93.12 326 LEU A N 1
ATOM 2525 C CA . LEU A 1 326 ? 12.516 -27.688 -37.406 1 93.12 326 LEU A CA 1
ATOM 2526 C C . LEU A 1 326 ? 13.422 -28.188 -36.281 1 93.12 326 LEU A C 1
ATOM 2528 O O . LEU A 1 326 ? 13.859 -29.344 -36.281 1 93.12 326 LEU A O 1
ATOM 2532 N N . TRP A 1 327 ? 13.664 -27.297 -35.406 1 93.38 327 TRP A N 1
ATOM 2533 C CA . TRP A 1 327 ? 14.453 -27.703 -34.25 1 93.38 327 TRP A CA 1
ATOM 2534 C C . TRP A 1 327 ? 13.766 -28.828 -33.469 1 93.38 327 TRP A C 1
ATOM 2536 O O . TRP A 1 327 ? 14.422 -29.75 -33 1 93.38 327 TRP A O 1
ATOM 2546 N N . VAL A 1 328 ? 12.484 -28.781 -33.312 1 93.69 328 VAL A N 1
ATOM 2547 C CA . VAL A 1 328 ? 11.711 -29.797 -32.594 1 93.69 328 VAL A CA 1
ATOM 2548 C C . VAL A 1 328 ? 11.82 -31.125 -33.344 1 93.69 328 VAL A C 1
ATOM 2550 O O . VAL A 1 328 ? 12.016 -32.188 -32.719 1 93.69 328 VAL A O 1
ATOM 2553 N N . LEU A 1 329 ? 11.805 -31.062 -34.656 1 91.88 329 LEU A N 1
ATOM 2554 C CA . LEU A 1 329 ? 11.922 -32.281 -35.438 1 91.88 329 LEU A CA 1
ATOM 2555 C C . LEU A 1 329 ? 13.32 -32.875 -35.344 1 91.88 329 LEU A C 1
ATOM 2557 O O . LEU A 1 329 ? 13.469 -34.094 -35.188 1 91.88 329 LEU A O 1
ATOM 2561 N N . THR A 1 330 ? 14.273 -32 -35.406 1 92.38 330 THR A N 1
ATOM 2562 C CA . THR A 1 330 ? 15.648 -32.469 -35.281 1 92.38 330 THR A CA 1
ATOM 2563 C C . THR A 1 330 ? 15.883 -33.062 -33.875 1 92.38 330 THR A C 1
ATOM 2565 O O . THR A 1 330 ? 16.609 -34.031 -33.75 1 92.38 330 THR A O 1
ATOM 2568 N N . PHE A 1 331 ? 15.289 -32.438 -32.938 1 92.75 331 PHE A N 1
ATOM 2569 C CA . PHE A 1 331 ? 15.438 -32.906 -31.547 1 92.75 331 PHE A CA 1
ATOM 2570 C C . PHE A 1 331 ? 14.805 -34.281 -31.375 1 92.75 331 PHE A C 1
ATOM 2572 O O . PHE A 1 331 ? 15.391 -35.188 -30.766 1 92.75 331 PHE A O 1
ATOM 2579 N N . VAL A 1 332 ? 13.617 -34.531 -31.906 1 91.44 332 VAL A N 1
ATOM 2580 C CA . VAL A 1 332 ? 12.891 -35.812 -31.781 1 91.44 332 VAL A CA 1
ATOM 2581 C C . VAL A 1 332 ? 13.656 -36.906 -32.5 1 91.44 332 VAL A C 1
ATOM 2583 O O . VAL A 1 332 ? 13.719 -38.062 -32.031 1 91.44 332 VAL A O 1
ATOM 2586 N N . PHE A 1 333 ? 14.422 -36.5 -33.594 1 92.62 333 PHE A N 1
ATOM 2587 C CA . PHE A 1 333 ? 15.078 -37.531 -34.406 1 92.62 333 PHE A CA 1
ATOM 2588 C C . PHE A 1 333 ? 16.562 -37.625 -34.062 1 92.62 333 PHE A C 1
ATOM 2590 O O . PHE A 1 333 ? 17.297 -38.406 -34.656 1 92.62 333 PHE A O 1
ATOM 2597 N N . SER A 1 334 ? 17 -36.875 -33.188 1 91.94 334 SER A N 1
ATOM 2598 C CA . SER A 1 334 ? 18.375 -36.969 -32.75 1 91.94 334 SER A CA 1
ATOM 2599 C C . SER A 1 334 ? 18.656 -38.344 -32.094 1 91.94 334 SER A C 1
ATOM 2601 O O . SER A 1 334 ? 19.734 -38.906 -32.25 1 91.94 334 SER A O 1
ATOM 2603 N N . GLU A 1 335 ? 17.641 -38.875 -31.297 1 93.69 335 GLU A N 1
ATOM 2604 C CA . GLU A 1 335 ? 17.656 -40.219 -30.734 1 93.69 335 GLU A CA 1
ATOM 2605 C C . GLU A 1 335 ? 16.406 -41 -31.125 1 93.69 335 GLU A C 1
ATOM 2607 O O . GLU A 1 335 ? 15.594 -41.344 -30.25 1 93.69 335 GLU A O 1
ATOM 2612 N N . PRO A 1 336 ? 16.391 -41.438 -32.281 1 90.38 336 PRO A N 1
ATOM 2613 C CA . PRO A 1 336 ? 15.141 -41.969 -32.844 1 90.38 336 PRO A CA 1
ATOM 2614 C C . PRO A 1 336 ? 14.734 -43.281 -32.156 1 90.38 336 PRO A C 1
ATOM 2616 O O . PRO A 1 336 ? 13.547 -43.531 -31.922 1 90.38 336 PRO A O 1
ATOM 2619 N N . LEU A 1 337 ? 15.664 -44.125 -31.859 1 91.81 337 LEU A N 1
ATOM 2620 C CA . LEU A 1 337 ? 15.312 -45.406 -31.281 1 91.81 337 LEU A CA 1
ATOM 2621 C C . LEU A 1 337 ? 14.648 -45.219 -29.922 1 91.81 337 LEU A C 1
ATOM 2623 O O . LEU A 1 337 ? 13.609 -45.844 -29.641 1 91.81 337 LEU A O 1
ATOM 2627 N N . LYS A 1 338 ? 15.172 -44.406 -29.125 1 93.19 338 LYS A N 1
ATOM 2628 C CA . LYS A 1 338 ? 14.641 -44.219 -27.781 1 93.19 338 LYS A CA 1
ATOM 2629 C C . LYS A 1 338 ? 13.344 -43.406 -27.797 1 93.19 338 LYS A C 1
ATOM 2631 O O . LYS A 1 338 ? 12.359 -43.781 -27.172 1 93.19 338 LYS A O 1
ATOM 2636 N N . ARG A 1 339 ? 13.258 -42.344 -28.531 1 94.69 339 ARG A N 1
ATOM 2637 C CA . ARG A 1 339 ? 12.117 -41.438 -28.516 1 94.69 339 ARG A CA 1
ATOM 2638 C C . ARG A 1 339 ? 10.961 -42 -29.328 1 94.69 339 ARG A C 1
ATOM 2640 O O . ARG A 1 339 ? 9.797 -41.906 -28.938 1 94.69 339 ARG A O 1
ATOM 2647 N N . LEU A 1 340 ? 11.266 -42.656 -30.391 1 92.5 340 LEU A N 1
ATOM 2648 C CA . LEU A 1 340 ? 10.203 -43.25 -31.203 1 92.5 340 LEU A CA 1
ATOM 2649 C C . LEU A 1 340 ? 9.602 -44.438 -30.516 1 92.5 340 LEU A C 1
ATOM 2651 O O . LEU A 1 340 ? 8.406 -44.719 -30.656 1 92.5 340 LEU A O 1
ATOM 2655 N N . SER A 1 341 ? 10.453 -45.188 -29.859 1 94.06 341 SER A N 1
ATOM 2656 C CA . SER A 1 341 ? 9.922 -46.312 -29.078 1 94.06 341 SER A CA 1
ATOM 2657 C C . SER A 1 341 ? 8.969 -45.812 -27.984 1 94.06 341 SER A C 1
ATOM 2659 O O . SER A 1 341 ? 7.961 -46.469 -27.703 1 94.06 341 SER A O 1
ATOM 2661 N N . LEU A 1 342 ? 9.32 -44.75 -27.391 1 95 342 LEU A N 1
ATOM 2662 C CA . LEU A 1 342 ? 8.453 -44.188 -26.375 1 95 342 LEU A CA 1
ATOM 2663 C C . LEU A 1 342 ? 7.133 -43.719 -26.984 1 95 342 LEU A C 1
ATOM 2665 O O . LEU A 1 342 ? 6.074 -43.844 -26.359 1 95 342 LEU A O 1
ATOM 2669 N N . CYS A 1 343 ? 7.191 -43.188 -28.141 1 94.31 343 CYS A N 1
ATOM 2670 C CA . CYS A 1 343 ? 5.98 -42.75 -28.828 1 94.31 343 CYS A CA 1
ATOM 2671 C C . CYS A 1 343 ? 5.078 -43.938 -29.141 1 94.31 343 CYS A C 1
ATOM 2673 O O . CYS A 1 343 ? 3.861 -43.844 -28.953 1 94.31 343 CYS A O 1
ATOM 2675 N N . ILE A 1 344 ? 5.672 -44.969 -29.609 1 94.31 344 ILE A N 1
ATOM 2676 C CA . ILE A 1 344 ? 4.91 -46.156 -29.906 1 94.31 344 ILE A CA 1
ATOM 2677 C C . ILE A 1 344 ? 4.293 -46.719 -28.625 1 94.31 344 ILE A C 1
ATOM 2679 O O . ILE A 1 344 ? 3.139 -47.156 -28.609 1 94.31 344 ILE A O 1
ATOM 2683 N N . TYR A 1 345 ? 5.109 -46.688 -27.641 1 95.19 345 TYR A N 1
ATOM 2684 C CA . TYR A 1 345 ? 4.625 -47.094 -26.328 1 95.19 345 TYR A CA 1
ATOM 2685 C C . TYR A 1 345 ? 3.42 -46.281 -25.906 1 95.19 345 TYR A C 1
ATOM 2687 O O . TYR A 1 345 ? 2.404 -46.812 -25.484 1 95.19 345 TYR A O 1
ATOM 2695 N N . TRP A 1 346 ? 3.436 -44.969 -26.031 1 95.19 346 TRP A N 1
ATOM 2696 C CA . TRP A 1 346 ? 2.344 -44.094 -25.656 1 95.19 346 TRP A CA 1
ATOM 2697 C C . TRP A 1 346 ? 1.098 -44.375 -26.484 1 95.19 346 TRP A C 1
ATOM 2699 O O . TRP A 1 346 ? -0.01 -44.438 -25.953 1 95.19 346 TRP A O 1
ATOM 2709 N N . VAL A 1 347 ? 1.272 -44.531 -27.719 1 93.38 347 VAL A N 1
ATOM 2710 C CA . VAL A 1 347 ? 0.147 -44.75 -28.625 1 93.38 347 VAL A CA 1
ATOM 2711 C C . VAL A 1 347 ? -0.503 -46.094 -28.312 1 93.38 347 VAL A C 1
ATOM 2713 O O . VAL A 1 347 ? -1.73 -46.219 -28.328 1 93.38 347 VAL A O 1
ATOM 2716 N N . SER A 1 348 ? 0.28 -47.031 -28.062 1 94.56 348 SER A N 1
ATOM 2717 C CA . SER A 1 348 ? -0.24 -48.375 -27.719 1 94.56 348 SER A CA 1
ATOM 2718 C C . SER A 1 348 ? -1.052 -48.312 -26.422 1 94.56 348 SER A C 1
ATOM 2720 O O . SER A 1 348 ? -2.107 -48.938 -26.328 1 94.56 348 SER A O 1
ATOM 2722 N N . LEU A 1 349 ? -0.563 -47.625 -25.453 1 93.69 349 LEU A N 1
ATOM 2723 C CA . LEU A 1 349 ? -1.267 -47.5 -24.172 1 93.69 349 LEU A CA 1
ATOM 2724 C C . LEU A 1 349 ? -2.592 -46.75 -24.359 1 93.69 349 LEU A C 1
ATOM 2726 O O . LEU A 1 349 ? -3.6 -47.125 -23.75 1 93.69 349 LEU A O 1
ATOM 2730 N N . ILE A 1 350 ? -2.539 -45.719 -25.125 1 89.75 350 ILE A N 1
ATOM 2731 C CA . ILE A 1 350 ? -3.754 -44.938 -25.375 1 89.75 350 ILE A CA 1
ATOM 2732 C C . ILE A 1 350 ? -4.766 -45.812 -26.125 1 89.75 350 ILE A C 1
ATOM 2734 O O . ILE A 1 350 ? -5.953 -45.812 -25.781 1 89.75 350 ILE A O 1
ATOM 2738 N N . PHE A 1 351 ? -4.285 -46.5 -27.078 1 89.06 351 PHE A N 1
ATOM 2739 C CA . PHE A 1 351 ? -5.152 -47.375 -27.859 1 89.06 351 PHE A CA 1
ATOM 2740 C C . PHE A 1 351 ? -5.777 -48.469 -26.969 1 89.06 351 PHE A C 1
ATOM 2742 O O . PHE A 1 351 ? -6.984 -48.688 -27.031 1 89.06 351 PHE A O 1
ATOM 2749 N N . ALA A 1 352 ? -5.008 -49.031 -26.188 1 88.81 352 ALA A N 1
ATOM 2750 C CA . ALA A 1 352 ? -5.492 -50.062 -25.266 1 88.81 352 ALA A CA 1
ATOM 2751 C C . ALA A 1 352 ? -6.523 -49.469 -24.297 1 88.81 352 ALA A C 1
ATOM 2753 O O . ALA A 1 352 ? -7.504 -50.156 -23.953 1 88.81 352 ALA A O 1
ATOM 2754 N N . SER A 1 353 ? -6.305 -48.312 -23.828 1 86.44 353 SER A N 1
ATOM 2755 C CA . SER A 1 353 ? -7.203 -47.656 -22.875 1 86.44 353 SER A CA 1
ATOM 2756 C C . SER A 1 353 ? -8.547 -47.344 -23.531 1 86.44 353 SER A C 1
ATOM 2758 O O . SER A 1 353 ? -9.594 -47.469 -22.891 1 86.44 353 SER A O 1
ATOM 2760 N N . VAL A 1 354 ? -8.492 -46.844 -24.734 1 80.88 354 VAL A N 1
ATOM 2761 C CA . VAL A 1 354 ? -9.719 -46.5 -25.438 1 80.88 354 VAL A CA 1
ATOM 2762 C C . VAL A 1 354 ? -10.555 -47.781 -25.672 1 80.88 354 VAL A C 1
ATOM 2764 O O . VAL A 1 354 ? -11.773 -47.75 -25.531 1 80.88 354 VAL A O 1
ATOM 2767 N N . LEU A 1 355 ? -9.953 -48.812 -26.016 1 81.94 355 LEU A N 1
ATOM 2768 C CA . LEU A 1 355 ? -10.648 -50.062 -26.234 1 81.94 355 LEU A CA 1
ATOM 2769 C C . LEU A 1 355 ? -11.289 -50.562 -24.938 1 81.94 355 LEU A C 1
ATOM 2771 O O . LEU A 1 355 ? -12.43 -51.031 -24.938 1 81.94 355 LEU A O 1
ATOM 2775 N N . ARG A 1 356 ? -10.531 -50.5 -23.938 1 79.44 356 ARG A N 1
ATOM 2776 C CA . ARG A 1 356 ? -11.047 -50.938 -22.656 1 79.44 356 ARG A CA 1
ATOM 2777 C C . ARG A 1 356 ? -12.227 -50.062 -22.203 1 79.44 356 ARG A C 1
ATOM 2779 O O . ARG A 1 356 ? -13.195 -50.562 -21.641 1 79.44 356 ARG A O 1
ATOM 2786 N N . PHE A 1 357 ? -12.102 -48.75 -22.391 1 73.94 357 PHE A N 1
ATOM 2787 C CA . PHE A 1 357 ? -13.164 -47.844 -22.016 1 73.94 357 PHE A CA 1
ATOM 2788 C C . PHE A 1 357 ? -14.422 -48.094 -22.828 1 73.94 357 PHE A C 1
ATOM 2790 O O . PHE A 1 357 ? -15.539 -48 -22.312 1 73.94 357 PHE A O 1
ATOM 2797 N N . TYR A 1 358 ? -14.195 -48.25 -24.109 1 69.81 358 TYR A N 1
ATOM 2798 C CA . TYR A 1 358 ? -15.328 -48.562 -24.969 1 69.81 358 TYR A CA 1
ATOM 2799 C C . TYR A 1 358 ? -16.062 -49.812 -24.469 1 69.81 358 TYR A C 1
ATOM 2801 O O . TYR A 1 358 ? -17.297 -49.844 -24.453 1 69.81 358 TYR A O 1
ATOM 2809 N N . ASN A 1 359 ? -15.383 -50.75 -24.062 1 73.06 359 ASN A N 1
ATOM 2810 C CA . ASN A 1 359 ? -15.977 -52 -23.578 1 73.06 359 ASN A CA 1
ATOM 2811 C C . ASN A 1 359 ? -16.703 -51.781 -22.25 1 73.06 359 ASN A C 1
ATOM 2813 O O . ASN A 1 359 ? -17.75 -52.375 -22.016 1 73.06 359 ASN A O 1
ATOM 2817 N N . ILE A 1 360 ? -16.078 -50.969 -21.422 1 71.81 360 ILE A N 1
ATOM 2818 C CA . ILE A 1 360 ? -16.688 -50.688 -20.125 1 71.81 360 ILE A CA 1
ATOM 2819 C C . ILE A 1 360 ? -17.969 -49.875 -20.312 1 71.81 360 ILE A C 1
ATOM 2821 O O . ILE A 1 360 ? -18.953 -50.094 -19.625 1 71.81 360 ILE A O 1
ATOM 2825 N N . SER A 1 361 ? -17.906 -48.781 -21.156 1 63.06 361 SER A N 1
ATOM 2826 C CA . SER A 1 361 ? -19.062 -47.938 -21.422 1 63.06 361 SER A CA 1
ATOM 2827 C C . SER A 1 361 ? -20.219 -48.719 -21.984 1 63.06 361 SER A C 1
ATOM 2829 O O . SER A 1 361 ? -21.375 -48.438 -21.703 1 63.06 361 SER A O 1
ATOM 2831 N N . LYS A 1 362 ? -19.906 -49.688 -22.938 1 59.59 362 LYS A N 1
ATOM 2832 C CA . LYS A 1 362 ? -20.938 -50.531 -23.531 1 59.59 362 LYS A CA 1
ATOM 2833 C C . LYS A 1 362 ? -21.594 -51.438 -22.484 1 59.59 362 LYS A C 1
ATOM 2835 O O . LYS A 1 362 ? -22.781 -51.75 -22.594 1 59.59 362 LYS A O 1
ATOM 2840 N N . ASN A 1 363 ? -20.703 -52 -21.844 1 60.28 363 ASN A N 1
ATOM 2841 C CA . ASN A 1 363 ? -21.25 -52.969 -20.891 1 60.28 363 ASN A CA 1
ATOM 2842 C C . ASN A 1 363 ? -21.75 -52.281 -19.625 1 60.28 363 ASN A C 1
ATOM 2844 O O . ASN A 1 363 ? -21.266 -51.188 -19.266 1 60.28 363 ASN A O 1
ATOM 2848 N N . SER A 1 364 ? -21.938 -52.031 -18.688 1 53.56 364 SER A N 1
ATOM 2849 C CA . SER A 1 364 ? -22.766 -51.562 -17.594 1 53.56 364 SER A CA 1
ATOM 2850 C C . SER A 1 364 ? -22.156 -50.344 -16.891 1 53.56 364 SER A C 1
ATOM 2852 O O . SER A 1 364 ? -21.031 -49.969 -17.188 1 53.56 364 SER A O 1
ATOM 2854 N N . LYS A 1 365 ? -22.359 -50.281 -15.422 1 55.41 365 LYS A N 1
ATOM 2855 C CA . LYS A 1 365 ? -22.703 -49.469 -14.266 1 55.41 365 LYS A CA 1
ATOM 2856 C C . LYS A 1 365 ? -21.469 -48.812 -13.641 1 55.41 365 LYS A C 1
ATOM 2858 O O . LYS A 1 365 ? -21.453 -48.5 -12.453 1 55.41 365 LYS A O 1
ATOM 2863 N N . ILE A 1 366 ? -20.375 -48.812 -14.344 1 60.38 366 ILE A N 1
ATOM 2864 C CA . ILE A 1 366 ? -19.281 -48.312 -13.516 1 60.38 366 ILE A CA 1
ATOM 2865 C C . ILE A 1 366 ? -19.438 -46.812 -13.32 1 60.38 366 ILE A C 1
ATOM 2867 O O . ILE A 1 366 ? -19.719 -46.062 -14.273 1 60.38 366 ILE A O 1
ATOM 2871 N N . GLU A 1 367 ? -19.375 -46.438 -12.078 1 65.56 367 GLU A N 1
ATOM 2872 C CA . GLU A 1 367 ? -19.562 -45.031 -11.688 1 65.56 367 GLU A CA 1
ATOM 2873 C C . GLU A 1 367 ? -18.5 -44.156 -12.328 1 65.56 367 GLU A C 1
ATOM 2875 O O . GLU A 1 367 ? -17.344 -44.562 -12.484 1 65.56 367 GLU A O 1
ATOM 2880 N N . ARG A 1 368 ? -18.844 -43.125 -13.031 1 69.81 368 ARG A N 1
ATOM 2881 C CA . ARG A 1 368 ? -18.047 -42.125 -13.695 1 69.81 368 ARG A CA 1
ATOM 2882 C C . ARG A 1 368 ? -16.781 -41.812 -12.898 1 69.81 368 ARG A C 1
ATOM 2884 O O . ARG A 1 368 ? -15.727 -41.531 -13.469 1 69.81 368 ARG A O 1
ATOM 2891 N N . ILE A 1 369 ? -16.906 -41.938 -11.648 1 67.94 369 ILE A N 1
ATOM 2892 C CA . ILE A 1 369 ? -15.766 -41.625 -10.789 1 67.94 369 ILE A CA 1
ATOM 2893 C C . ILE A 1 369 ? -14.648 -42.656 -11.008 1 67.94 369 ILE A C 1
ATOM 2895 O O . ILE A 1 369 ? -13.477 -42.281 -11.062 1 67.94 369 ILE A O 1
ATOM 2899 N N . LEU A 1 370 ? -15 -43.812 -11.195 1 71.25 370 LEU A N 1
ATOM 2900 C CA . LEU A 1 370 ? -14 -44.875 -11.352 1 71.25 370 LEU A CA 1
ATOM 2901 C C . LEU A 1 370 ? -13.359 -44.812 -12.734 1 71.25 370 LEU A C 1
ATOM 2903 O O . LEU A 1 370 ? -12.18 -45.125 -12.891 1 71.25 370 LEU A O 1
ATOM 2907 N N . LEU A 1 371 ? -14.078 -44.344 -13.672 1 73.44 371 LEU A N 1
ATOM 2908 C CA . LEU A 1 371 ? -13.523 -44.156 -15.008 1 73.44 371 LEU A CA 1
ATOM 2909 C C . LEU A 1 371 ? -12.453 -43.062 -15.008 1 73.44 371 LEU A C 1
ATOM 2911 O O . LEU A 1 371 ? -11.422 -43.219 -15.664 1 73.44 371 LEU A O 1
ATOM 2915 N N . ARG A 1 372 ? -12.664 -42.062 -14.32 1 75.12 372 ARG A N 1
ATOM 2916 C CA . ARG A 1 372 ? -11.703 -40.969 -14.203 1 75.12 372 ARG A CA 1
ATOM 2917 C C . ARG A 1 372 ? -10.398 -41.438 -13.57 1 75.12 372 ARG A C 1
ATOM 2919 O O . ARG A 1 372 ? -9.32 -41 -13.977 1 75.12 372 ARG A O 1
ATOM 2926 N N . LYS A 1 373 ? -10.578 -42.375 -12.688 1 79.81 373 LYS A N 1
ATOM 2927 C CA . LYS A 1 373 ? -9.398 -42.844 -11.969 1 79.81 373 LYS A CA 1
ATOM 2928 C C . LYS A 1 373 ? -8.578 -43.781 -12.844 1 79.81 373 LYS A C 1
ATOM 2930 O O . LYS A 1 373 ? -7.367 -43.938 -12.641 1 79.81 373 LYS A O 1
ATOM 2935 N N . TYR A 1 374 ? -9.273 -44.25 -13.773 1 80.5 374 TYR A N 1
ATOM 2936 C CA . TYR A 1 374 ? -8.539 -45.031 -14.75 1 80.5 374 TYR A CA 1
ATOM 2937 C C . TYR A 1 374 ? -7.594 -44.156 -15.562 1 80.5 374 TYR A C 1
ATOM 2939 O O . TYR A 1 374 ? -6.48 -44.562 -15.883 1 80.5 374 TYR A O 1
ATOM 2947 N N . TYR A 1 375 ? -7.898 -43.031 -15.812 1 83.62 375 TYR A N 1
ATOM 2948 C CA . TYR A 1 375 ? -7.047 -42.094 -16.547 1 83.62 375 TYR A CA 1
ATOM 2949 C C . TYR A 1 375 ? -5.84 -41.688 -15.703 1 83.62 375 TYR A C 1
ATOM 2951 O O . TYR A 1 375 ? -4.762 -41.406 -16.25 1 83.62 375 TYR A O 1
ATOM 2959 N N . HIS A 1 376 ? -6.062 -41.625 -14.453 1 88.25 376 HIS A N 1
ATOM 2960 C CA . HIS A 1 376 ? -4.949 -41.312 -13.562 1 88.25 376 HIS A CA 1
ATOM 2961 C C . HIS A 1 376 ? -3.9 -42.438 -13.594 1 88.25 376 HIS A C 1
ATOM 2963 O O . HIS A 1 376 ? -2.699 -42.156 -13.617 1 88.25 376 HIS A O 1
ATOM 2969 N N . LEU A 1 377 ? -4.398 -43.625 -13.648 1 88.62 377 LEU A N 1
ATOM 2970 C CA . LEU A 1 377 ? -3.494 -44.75 -13.719 1 88.62 377 LEU A CA 1
ATOM 2971 C C . LEU A 1 377 ? -2.771 -44.812 -15.062 1 88.62 377 LEU A C 1
ATOM 2973 O O . LEU A 1 377 ? -1.593 -45.156 -15.125 1 88.62 377 LEU A O 1
ATOM 2977 N N . LEU A 1 378 ? -3.51 -44.469 -16.062 1 90.56 378 LEU A N 1
ATOM 2978 C CA . LEU A 1 378 ? -2.904 -44.375 -17.391 1 90.56 378 LEU A CA 1
ATOM 2979 C C . LEU A 1 378 ? -1.793 -43.344 -17.406 1 90.56 378 LEU A C 1
ATOM 2981 O O . LEU A 1 378 ? -0.75 -43.562 -18.031 1 90.56 378 LEU A O 1
ATOM 2985 N N . ALA A 1 379 ? -2.002 -42.25 -16.734 1 91.25 379 ALA A N 1
ATOM 2986 C CA . ALA A 1 379 ? -0.996 -41.188 -16.656 1 91.25 379 ALA A CA 1
ATOM 2987 C C . ALA A 1 379 ? 0.277 -41.688 -15.984 1 91.25 379 ALA A C 1
ATOM 2989 O O . ALA A 1 379 ? 1.386 -41.344 -16.406 1 91.25 379 ALA A O 1
ATOM 2990 N N . VAL A 1 380 ? 0.145 -42.5 -14.969 1 93.12 380 VAL A N 1
ATOM 2991 C CA . VAL A 1 380 ? 1.296 -43.031 -14.273 1 93.12 380 VAL A CA 1
ATOM 2992 C C . VAL A 1 380 ? 2.113 -43.906 -15.227 1 93.12 380 VAL A C 1
ATOM 2994 O O . VAL A 1 380 ? 3.334 -43.75 -15.32 1 93.12 380 VAL A O 1
ATOM 2997 N N . LEU A 1 381 ? 1.424 -44.688 -15.977 1 93.81 381 LEU A N 1
ATOM 2998 C CA . LEU A 1 381 ? 2.09 -45.625 -16.891 1 93.81 381 LEU A CA 1
ATOM 2999 C C . LEU A 1 381 ? 2.756 -44.875 -18.031 1 93.81 381 LEU A C 1
ATOM 3001 O O . LEU A 1 381 ? 3.803 -45.281 -18.531 1 93.81 381 LEU A O 1
ATOM 3005 N N . MET A 1 382 ? 2.174 -43.875 -18.391 1 95.25 382 MET A N 1
ATOM 3006 C CA . MET A 1 382 ? 2.686 -43.125 -19.531 1 95.25 382 MET A CA 1
ATOM 3007 C C . MET A 1 382 ? 3.869 -42.25 -19.125 1 95.25 382 MET A C 1
ATOM 3009 O O . MET A 1 382 ? 4.867 -42.188 -19.844 1 95.25 382 MET A O 1
ATOM 3013 N N . PHE A 1 383 ? 3.873 -41.656 -17.938 1 96.12 383 PHE A N 1
ATOM 3014 C CA . PHE A 1 383 ? 4.793 -40.562 -17.641 1 96.12 383 PHE A CA 1
ATOM 3015 C C . PHE A 1 383 ? 5.977 -41.062 -16.828 1 96.12 383 PHE A C 1
ATOM 3017 O O . PHE A 1 383 ? 7.086 -40.531 -16.938 1 96.12 383 PHE A O 1
ATOM 3024 N N . VAL A 1 384 ? 5.836 -42.062 -15.984 1 94.5 384 VAL A N 1
ATOM 3025 C CA . VAL A 1 384 ? 6.895 -42.5 -15.094 1 94.5 384 VAL A CA 1
ATOM 3026 C C . VAL A 1 384 ? 8.086 -43 -15.914 1 94.5 384 VAL A C 1
ATOM 3028 O O . VAL A 1 384 ? 9.211 -42.562 -15.711 1 94.5 384 VAL A O 1
ATOM 3031 N N . PRO A 1 385 ? 7.895 -43.906 -16.891 1 93.06 385 PRO A N 1
ATOM 3032 C CA . PRO A 1 385 ? 9.047 -44.344 -17.688 1 93.06 385 PRO A CA 1
ATOM 3033 C C . PRO A 1 385 ? 9.695 -43.219 -18.469 1 93.06 385 PRO A C 1
ATOM 3035 O O . PRO A 1 385 ? 10.922 -43.188 -18.609 1 93.06 385 PRO A O 1
ATOM 3038 N N . ALA A 1 386 ? 8.891 -42.406 -19 1 95 386 ALA A N 1
ATOM 3039 C CA . ALA A 1 386 ? 9.414 -41.281 -19.781 1 95 386 ALA A CA 1
ATOM 3040 C C . ALA A 1 386 ? 10.234 -40.344 -18.906 1 95 386 ALA A C 1
ATOM 3042 O O . ALA A 1 386 ? 11.25 -39.781 -19.344 1 95 386 ALA A O 1
ATOM 3043 N N . LEU A 1 387 ? 9.805 -40.125 -17.656 1 93.69 387 LEU A N 1
ATOM 3044 C CA . LEU A 1 387 ? 10.508 -39.25 -16.734 1 93.69 387 LEU A CA 1
ATOM 3045 C C . LEU A 1 387 ? 11.844 -39.844 -16.328 1 93.69 387 LEU A C 1
ATOM 3047 O O . LEU A 1 387 ? 12.828 -39.125 -16.125 1 93.69 387 LEU A O 1
ATOM 3051 N N . ILE A 1 388 ? 11.938 -41.125 -16.234 1 89.62 388 ILE A N 1
ATOM 3052 C CA . ILE A 1 388 ? 13.141 -41.812 -15.789 1 89.62 388 ILE A CA 1
ATOM 3053 C C . ILE A 1 388 ? 14.141 -41.875 -16.938 1 89.62 388 ILE A C 1
ATOM 3055 O O . ILE A 1 388 ? 15.336 -41.625 -16.75 1 89.62 388 ILE A O 1
ATOM 3059 N N . PHE A 1 389 ? 13.688 -42.031 -18.203 1 88.62 389 PHE A N 1
ATOM 3060 C CA . PHE A 1 389 ? 14.609 -42.375 -19.281 1 88.62 389 PHE A CA 1
ATOM 3061 C C . PHE A 1 389 ? 14.812 -41.188 -20.203 1 88.62 389 PHE A C 1
ATOM 3063 O O . PHE A 1 389 ? 15.875 -41.031 -20.797 1 88.62 389 PHE A O 1
ATOM 3070 N N . GLN A 1 390 ? 13.758 -40.469 -20.422 1 92.44 390 GLN A N 1
ATOM 3071 C CA . GLN A 1 390 ? 13.852 -39.344 -21.344 1 92.44 390 GLN A CA 1
ATOM 3072 C C . GLN A 1 390 ? 13.133 -38.094 -20.797 1 92.44 390 GLN A C 1
ATOM 3074 O O . GLN A 1 390 ? 12.141 -37.656 -21.359 1 92.44 390 GLN A O 1
ATOM 3079 N N . PRO A 1 391 ? 13.727 -37.469 -19.766 1 91.25 391 PRO A N 1
ATOM 3080 C CA . PRO A 1 391 ? 13.039 -36.312 -19.141 1 91.25 391 PRO A CA 1
ATOM 3081 C C . PRO A 1 391 ? 12.891 -35.125 -20.078 1 91.25 391 PRO A C 1
ATOM 3083 O O . PRO A 1 391 ? 11.867 -34.438 -20.047 1 91.25 391 PRO A O 1
ATOM 3086 N N . LYS A 1 392 ? 13.891 -34.75 -20.891 1 91.75 392 LYS A N 1
ATOM 3087 C CA . LYS A 1 392 ? 13.82 -33.625 -21.812 1 91.75 392 LYS A CA 1
ATOM 3088 C C . LYS A 1 392 ? 12.711 -33.812 -22.844 1 91.75 392 LYS A C 1
ATOM 3090 O O . LYS A 1 392 ? 12 -32.875 -23.172 1 91.75 392 LYS A O 1
ATOM 3095 N N . PHE A 1 393 ? 12.617 -35.031 -23.312 1 93.81 393 PHE A N 1
ATOM 3096 C CA . PHE A 1 393 ? 11.57 -35.344 -24.281 1 93.81 393 PHE A CA 1
ATOM 3097 C C . PHE A 1 393 ? 10.195 -35.219 -23.641 1 93.81 393 PHE A C 1
ATOM 3099 O O . PHE A 1 393 ? 9.242 -34.781 -24.281 1 93.81 393 PHE A O 1
ATOM 3106 N N . LEU A 1 394 ? 10.086 -35.688 -22.438 1 94.5 394 LEU A N 1
ATOM 3107 C CA . LEU A 1 394 ? 8.812 -35.594 -21.719 1 94.5 394 LEU A CA 1
ATOM 3108 C C . LEU A 1 394 ? 8.398 -34.125 -21.531 1 94.5 394 LEU A C 1
ATOM 3110 O O . LEU A 1 394 ? 7.215 -33.812 -21.609 1 94.5 394 LEU A O 1
ATOM 3114 N N . HIS A 1 395 ? 9.383 -33.281 -21.281 1 94.25 395 HIS A N 1
ATOM 3115 C CA . HIS A 1 395 ? 9.094 -31.844 -21.188 1 94.25 395 HIS A CA 1
ATOM 3116 C C . HIS A 1 395 ? 8.422 -31.328 -22.453 1 94.25 395 HIS A C 1
ATOM 3118 O O . HIS A 1 395 ? 7.387 -30.656 -22.391 1 94.25 395 HIS A O 1
ATOM 3124 N N . LEU A 1 396 ? 9.016 -31.641 -23.469 1 93.94 396 LEU A N 1
ATOM 3125 C CA . LEU A 1 396 ? 8.5 -31.203 -24.766 1 93.94 396 LEU A CA 1
ATOM 3126 C C . LEU A 1 396 ? 7.133 -31.828 -25.047 1 93.94 396 LEU A C 1
ATOM 3128 O O . LEU A 1 396 ? 6.238 -31.156 -25.562 1 93.94 396 LEU A O 1
ATOM 3132 N N . ALA A 1 397 ? 6.996 -33.062 -24.703 1 95.25 397 ALA A N 1
ATOM 3133 C CA . ALA A 1 397 ? 5.738 -33.75 -24.938 1 95.25 397 ALA A CA 1
ATOM 3134 C C . ALA A 1 397 ? 4.605 -33.125 -24.125 1 95.25 397 ALA A C 1
ATOM 3136 O O . ALA A 1 397 ? 3.475 -33.031 -24.609 1 95.25 397 ALA A O 1
ATOM 3137 N N . PHE A 1 398 ? 4.887 -32.812 -22.891 1 95.75 398 PHE A N 1
ATOM 3138 C CA . PHE A 1 398 ? 3.895 -32.125 -22.062 1 95.75 398 PHE A CA 1
ATOM 3139 C C . PHE A 1 398 ? 3.461 -30.828 -22.703 1 95.75 398 PHE A C 1
ATOM 3141 O O . PHE A 1 398 ? 2.273 -30.484 -22.703 1 95.75 398 PHE A O 1
ATOM 3148 N N . GLY A 1 399 ? 4.434 -30.078 -23.188 1 95.12 399 GLY A N 1
ATOM 3149 C CA . GLY A 1 399 ? 4.113 -28.828 -23.875 1 95.12 399 GLY A CA 1
ATOM 3150 C C . GLY A 1 399 ? 3.244 -29.047 -25.109 1 95.12 399 GLY A C 1
ATOM 3151 O O . GLY A 1 399 ? 2.295 -28.297 -25.344 1 95.12 399 GLY A O 1
ATOM 3152 N N . ALA A 1 400 ? 3.574 -30.047 -25.844 1 94.12 400 ALA A N 1
ATOM 3153 C CA . ALA A 1 400 ? 2.807 -30.359 -27.047 1 94.12 400 ALA A CA 1
ATOM 3154 C C . ALA A 1 400 ? 1.385 -30.797 -26.688 1 94.12 400 ALA A C 1
ATOM 3156 O O . ALA A 1 400 ? 0.425 -30.391 -27.344 1 94.12 400 ALA A O 1
ATOM 3157 N N . ALA A 1 401 ? 1.307 -31.609 -25.688 1 94.31 401 ALA A N 1
ATOM 3158 C CA . ALA A 1 401 ? -0.012 -32.062 -25.234 1 94.31 401 ALA A CA 1
ATOM 3159 C C . ALA A 1 401 ? -0.856 -30.875 -24.781 1 94.31 401 ALA A C 1
ATOM 3161 O O . ALA A 1 401 ? -2.047 -30.797 -25.094 1 94.31 401 ALA A O 1
ATOM 3162 N N . LEU A 1 402 ? -0.236 -30.031 -24.031 1 94.88 402 LEU A N 1
ATOM 3163 C CA . LEU A 1 402 ? -0.942 -28.844 -23.562 1 94.88 402 LEU A CA 1
ATOM 3164 C C . LEU A 1 402 ? -1.417 -28 -24.75 1 94.88 402 LEU A C 1
ATOM 3166 O O . LEU A 1 402 ? -2.537 -27.484 -24.734 1 94.88 402 LEU A O 1
ATOM 3170 N N . ALA A 1 403 ? -0.634 -27.812 -25.719 1 94.44 403 ALA A N 1
ATOM 3171 C CA . ALA A 1 403 ? -0.985 -27.047 -26.922 1 94.44 403 ALA A CA 1
ATOM 3172 C C . ALA A 1 403 ? -2.178 -27.688 -27.641 1 94.44 403 ALA A C 1
ATOM 3174 O O . ALA A 1 403 ? -3.107 -26.984 -28.031 1 94.44 403 ALA A O 1
ATOM 3175 N N . VAL A 1 404 ? -2.141 -28.922 -27.734 1 91.94 404 VAL A N 1
ATOM 3176 C CA . VAL A 1 404 ? -3.223 -29.641 -28.406 1 91.94 404 VAL A CA 1
ATOM 3177 C C . VAL A 1 404 ? -4.523 -29.469 -27.625 1 91.94 404 VAL A C 1
ATOM 3179 O O . VAL A 1 404 ? -5.578 -29.203 -28.203 1 91.94 404 VAL A O 1
ATOM 3182 N N . PHE A 1 405 ? -4.414 -29.641 -26.344 1 90.75 405 PHE A N 1
ATOM 3183 C CA . PHE A 1 405 ? -5.594 -29.484 -25.5 1 90.75 405 PHE A CA 1
ATOM 3184 C C . PHE A 1 405 ? -6.16 -28.078 -25.625 1 90.75 405 PHE A C 1
ATOM 3186 O O . PHE A 1 405 ? -7.379 -27.891 -25.656 1 90.75 405 PHE A O 1
ATOM 3193 N N . LEU A 1 406 ? -5.301 -27.109 -25.656 1 91.38 406 LEU A N 1
ATOM 3194 C CA . LEU A 1 406 ? -5.75 -25.734 -25.781 1 91.38 406 LEU A CA 1
ATOM 3195 C C . LEU A 1 406 ? -6.469 -25.516 -27.109 1 91.38 406 LEU A C 1
ATOM 3197 O O . LEU A 1 406 ? -7.535 -24.891 -27.156 1 91.38 406 LEU A O 1
ATOM 3201 N N . VAL A 1 407 ? -5.941 -26 -28.172 1 90.94 407 VAL A N 1
ATOM 3202 C CA . VAL A 1 407 ? -6.535 -25.859 -29.5 1 90.94 407 VAL A CA 1
ATOM 3203 C C . VAL A 1 407 ? -7.898 -26.547 -29.531 1 90.94 407 VAL A C 1
ATOM 3205 O O . VAL A 1 407 ? -8.867 -25.984 -30.062 1 90.94 407 VAL A O 1
ATOM 3208 N N . LEU A 1 408 ? -7.945 -27.688 -28.938 1 88.06 408 LEU A N 1
ATOM 3209 C CA . LEU A 1 408 ? -9.203 -28.438 -28.906 1 88.06 408 LEU A CA 1
ATOM 3210 C C . LEU A 1 408 ? -10.258 -27.672 -28.109 1 88.06 408 LEU A C 1
ATOM 3212 O O . LEU A 1 408 ? -11.422 -27.625 -28.5 1 88.06 408 LEU A O 1
ATOM 3216 N N . GLU A 1 409 ? -9.828 -27.141 -27.016 1 87.06 409 GLU A N 1
ATOM 3217 C CA . GLU A 1 409 ? -10.766 -26.391 -26.203 1 87.06 409 GLU A CA 1
ATOM 3218 C C . GLU A 1 409 ? -11.258 -25.141 -26.922 1 87.06 409 GLU A C 1
ATOM 3220 O O . GLU A 1 409 ? -12.43 -24.766 -26.828 1 87.06 409 GLU A O 1
ATOM 3225 N N . ILE A 1 410 ? -10.391 -24.438 -27.625 1 86.88 410 ILE A N 1
ATOM 3226 C CA . ILE A 1 410 ? -10.773 -23.25 -28.391 1 86.88 410 ILE A CA 1
ATOM 3227 C C . ILE A 1 410 ? -11.766 -23.641 -29.484 1 86.88 410 ILE A C 1
ATOM 3229 O O . ILE A 1 410 ? -12.766 -22.953 -29.703 1 86.88 410 ILE A O 1
ATOM 3233 N N . MET A 1 411 ? -11.539 -24.75 -30.125 1 86.62 411 MET A N 1
ATOM 3234 C CA . MET A 1 411 ? -12.414 -25.234 -31.172 1 86.62 411 MET A CA 1
ATOM 3235 C C . MET A 1 411 ? -13.781 -25.625 -30.609 1 86.62 411 MET A C 1
ATOM 3237 O O . MET A 1 411 ? -14.812 -25.406 -31.266 1 86.62 411 MET A O 1
ATOM 3241 N N . ARG A 1 412 ? -13.719 -26.172 -29.484 1 84.75 412 ARG A N 1
ATOM 3242 C CA . ARG A 1 412 ? -14.961 -26.578 -28.844 1 84.75 412 ARG A CA 1
ATOM 3243 C C . ARG A 1 412 ? -15.805 -25.359 -28.469 1 84.75 412 ARG A C 1
ATOM 3245 O O . ARG A 1 412 ? -17 -25.312 -28.75 1 84.75 412 ARG A O 1
ATOM 3252 N N . VAL A 1 413 ? -15.211 -24.453 -27.828 1 80.44 413 VAL A N 1
ATOM 3253 C CA . VAL A 1 413 ? -15.914 -23.281 -27.312 1 80.44 413 VAL A CA 1
ATOM 3254 C C . VAL A 1 413 ? -16.469 -22.453 -28.484 1 80.44 413 VAL A C 1
ATOM 3256 O O . VAL A 1 413 ? -17.578 -21.922 -28.406 1 80.44 413 VAL A O 1
ATOM 3259 N N . TRP A 1 414 ? -15.703 -22.359 -29.578 1 80 414 TRP A N 1
ATOM 3260 C CA . TRP A 1 414 ? -16.125 -21.547 -30.719 1 80 414 TRP A CA 1
ATOM 3261 C C . TRP A 1 414 ? -16.938 -22.375 -31.703 1 80 414 TRP A C 1
ATOM 3263 O O . TRP A 1 414 ? -17.438 -21.844 -32.719 1 80 414 TRP A O 1
ATOM 3273 N N . ARG A 1 415 ? -17.125 -23.562 -31.469 1 80.75 415 ARG A N 1
ATOM 3274 C CA . ARG A 1 415 ? -17.922 -24.469 -32.312 1 80.75 415 ARG A CA 1
ATOM 3275 C C . ARG A 1 415 ? -17.5 -24.375 -33.75 1 80.75 415 ARG A C 1
ATOM 3277 O O . ARG A 1 415 ? -18.344 -24.156 -34.625 1 80.75 415 ARG A O 1
ATOM 3284 N N . ILE A 1 416 ? -16.219 -24.562 -33.938 1 82.56 416 ILE A N 1
ATOM 3285 C CA . ILE A 1 416 ? -15.68 -24.469 -35.281 1 82.56 416 ILE A CA 1
ATOM 3286 C C . ILE A 1 416 ? -16.062 -25.703 -36.094 1 82.56 416 ILE A C 1
ATOM 3288 O O . ILE A 1 416 ? -15.906 -26.828 -35.625 1 82.56 416 ILE A O 1
ATOM 3292 N N . TRP A 1 417 ? -16.703 -25.5 -37.25 1 80.75 417 TRP A N 1
ATOM 3293 C CA . TRP A 1 417 ? -17.062 -26.578 -38.156 1 80.75 417 TRP A CA 1
ATOM 3294 C C . TRP A 1 417 ? -15.82 -27.172 -38.812 1 80.75 417 TRP A C 1
ATOM 3296 O O . TRP A 1 417 ? -14.891 -26.453 -39.188 1 80.75 417 TRP A O 1
ATOM 3306 N N . PRO A 1 418 ? -15.773 -28.641 -38.906 1 78.62 418 PRO A N 1
ATOM 3307 C CA . PRO A 1 418 ? -16.672 -29.766 -38.625 1 78.62 418 PRO A CA 1
ATOM 3308 C C . PRO A 1 418 ? -16.344 -30.469 -37.312 1 78.62 418 PRO A C 1
ATOM 3310 O O . PRO A 1 418 ? -17.109 -31.328 -36.844 1 78.62 418 PRO A O 1
ATOM 3313 N N . LEU A 1 419 ? -15.297 -30.016 -36.688 1 80.06 419 LEU A N 1
ATOM 3314 C CA . LEU A 1 419 ? -14.789 -30.781 -35.531 1 80.06 419 LEU A CA 1
ATOM 3315 C C . LEU A 1 419 ? -15.43 -30.312 -34.25 1 80.06 419 LEU A C 1
ATOM 3317 O O . LEU A 1 419 ? -15.438 -31.047 -33.25 1 80.06 419 LEU A O 1
ATOM 3321 N N . GLY A 1 420 ? -16.031 -29.234 -34.281 1 78.19 420 GLY A N 1
ATOM 3322 C CA . GLY A 1 420 ? -16.516 -28.609 -33.062 1 78.19 420 GLY A CA 1
ATOM 3323 C C . GLY A 1 420 ? -17.578 -29.453 -32.344 1 78.19 420 GLY A C 1
ATOM 3324 O O . GLY A 1 420 ? -17.484 -29.672 -31.141 1 78.19 420 GLY A O 1
ATOM 3325 N N . GLN A 1 421 ? -18.453 -29.938 -33.094 1 78.69 421 GLN A N 1
ATOM 3326 C CA . GLN A 1 421 ? -19.547 -30.703 -32.5 1 78.69 421 GLN A CA 1
ATOM 3327 C C . GLN A 1 421 ? -19.062 -32.062 -32 1 78.69 421 GLN A C 1
ATOM 3329 O O . GLN A 1 421 ? -19.5 -32.5 -30.938 1 78.69 421 GLN A O 1
ATOM 3334 N N . PHE A 1 422 ? -18.172 -32.562 -32.75 1 78.38 422 PHE A N 1
ATOM 3335 C CA . PHE A 1 422 ? -17.625 -33.844 -32.344 1 78.38 422 PHE A CA 1
ATOM 3336 C C . PHE A 1 422 ? -16.828 -33.719 -31.047 1 78.38 422 PHE A C 1
ATOM 3338 O O . PHE A 1 422 ? -16.922 -34.562 -30.156 1 78.38 422 PHE A O 1
ATOM 3345 N N . ILE A 1 423 ? -16.047 -32.75 -31 1 79.69 423 ILE A N 1
ATOM 3346 C CA . ILE A 1 423 ? -15.211 -32.531 -29.828 1 79.69 423 ILE A CA 1
ATOM 3347 C C . ILE A 1 423 ? -16.094 -32.219 -28.609 1 79.69 423 ILE A C 1
ATOM 3349 O O . ILE A 1 423 ? -15.812 -32.719 -27.516 1 79.69 423 ILE A O 1
ATOM 3353 N N . HIS A 1 424 ? -17.094 -31.547 -28.828 1 77.75 424 HIS A N 1
ATOM 3354 C CA . HIS A 1 424 ? -18.016 -31.203 -27.75 1 77.75 424 HIS A CA 1
ATOM 3355 C C . HIS A 1 424 ? -18.703 -32.438 -27.203 1 77.75 424 HIS A C 1
ATOM 3357 O O . HIS A 1 424 ? -18.797 -32.594 -25.984 1 77.75 424 HIS A O 1
ATOM 3363 N N . GLN A 1 425 ? -19.094 -33.25 -28.078 1 74 425 GLN A N 1
ATOM 3364 C CA . GLN A 1 425 ? -19.75 -34.469 -27.656 1 74 425 GLN A CA 1
ATOM 3365 C C . GLN A 1 425 ? -18.797 -35.375 -26.906 1 74 425 GLN A C 1
ATOM 3367 O O . GLN A 1 425 ? -19.156 -36 -25.891 1 74 425 GLN A O 1
ATOM 3372 N N . PHE A 1 426 ? -17.656 -35.438 -27.391 1 71.38 426 PHE A N 1
ATOM 3373 C CA . PHE A 1 426 ? -16.625 -36.281 -26.781 1 71.38 426 PHE A CA 1
ATOM 3374 C C . PHE A 1 426 ? -16.25 -35.75 -25.391 1 71.38 426 PHE A C 1
ATOM 3376 O O . PHE A 1 426 ? -16.172 -36.531 -24.438 1 71.38 426 PHE A O 1
ATOM 3383 N N . MET A 1 427 ? -16.109 -34.562 -25.25 1 73.5 427 MET A N 1
ATOM 3384 C CA . MET A 1 427 ? -15.625 -34 -24.016 1 73.5 427 MET A CA 1
ATOM 3385 C C . MET A 1 427 ? -16.734 -33.969 -22.953 1 73.5 427 MET A C 1
ATOM 3387 O O . MET A 1 427 ? -16.453 -34.094 -21.766 1 73.5 427 MET A O 1
ATOM 3391 N N . THR A 1 428 ? -17.891 -33.719 -23.359 1 67.81 428 THR A N 1
ATOM 3392 C CA . THR A 1 428 ? -19.016 -33.656 -22.422 1 67.81 428 THR A CA 1
ATOM 3393 C C . THR A 1 428 ? -19.266 -35.031 -21.797 1 67.81 428 THR A C 1
ATOM 3395 O O . THR A 1 428 ? -19.828 -35.125 -20.703 1 67.81 428 THR A O 1
ATOM 3398 N N . ALA A 1 429 ? -18.797 -35.969 -22.5 1 62.94 429 ALA A N 1
ATOM 3399 C CA . ALA A 1 429 ? -18.969 -37.344 -21.984 1 62.94 429 ALA A CA 1
ATOM 3400 C C . ALA A 1 429 ? -18.094 -37.562 -20.766 1 62.94 429 ALA A C 1
ATOM 3402 O O . ALA A 1 429 ? -18.375 -38.438 -19.938 1 62.94 429 ALA A O 1
ATOM 3403 N N . PHE A 1 430 ? -17.094 -36.781 -20.625 1 60.97 430 PHE A N 1
ATOM 3404 C CA . PHE A 1 430 ? -16.125 -37 -19.562 1 60.97 430 PHE A CA 1
ATOM 3405 C C . PHE A 1 430 ? -16.188 -35.906 -18.516 1 60.97 430 PHE A C 1
ATOM 3407 O O . PHE A 1 430 ? -15.281 -35.75 -17.703 1 60.97 430 PHE A O 1
ATOM 3414 N N . THR A 1 431 ? -17.141 -35.125 -18.578 1 63.06 431 THR A N 1
ATOM 3415 C CA . THR A 1 431 ? -17.203 -33.969 -17.672 1 63.06 431 THR A CA 1
ATOM 3416 C C . THR A 1 431 ? -17.656 -34.375 -16.281 1 63.06 431 THR A C 1
ATOM 3418 O O . THR A 1 431 ? -18.359 -35.375 -16.125 1 63.06 431 THR A O 1
ATOM 3421 N N . ASP A 1 432 ? -16.906 -33.844 -15.281 1 60.97 432 ASP A N 1
ATOM 3422 C CA . ASP A 1 432 ? -17.234 -33.938 -13.859 1 60.97 432 ASP A CA 1
ATOM 3423 C C . ASP A 1 432 ? -18.266 -32.906 -13.453 1 60.97 432 ASP A C 1
ATOM 3425 O O . ASP A 1 432 ? -18.578 -32 -14.227 1 60.97 432 ASP A O 1
ATOM 3429 N N . HIS A 1 433 ? -18.828 -33.156 -12.227 1 58.88 433 HIS A N 1
ATOM 3430 C CA . HIS A 1 433 ? -19.797 -32.219 -11.688 1 58.88 433 HIS A CA 1
ATOM 3431 C C . HIS A 1 433 ? -19.188 -30.828 -11.516 1 58.88 433 HIS A C 1
ATOM 3433 O O . HIS A 1 433 ? -19.906 -29.828 -11.445 1 58.88 433 HIS A O 1
ATOM 3439 N N . ARG A 1 434 ? -17.938 -30.844 -11.602 1 57.5 434 ARG A N 1
ATOM 3440 C CA . ARG A 1 434 ? -17.281 -29.562 -11.383 1 57.5 434 ARG A CA 1
ATOM 3441 C C . ARG A 1 434 ? -17.078 -28.812 -12.695 1 57.5 434 ARG A C 1
ATOM 3443 O O . ARG A 1 434 ? -16.734 -27.641 -12.695 1 57.5 434 ARG A O 1
ATOM 3450 N N . ASP A 1 435 ? -17.328 -29.547 -13.781 1 60.16 435 ASP A N 1
ATOM 3451 C CA . ASP A 1 435 ? -17.141 -28.953 -15.102 1 60.16 435 ASP A CA 1
ATOM 3452 C C . ASP A 1 435 ? -18.406 -28.234 -15.555 1 60.16 435 ASP A C 1
ATOM 3454 O O . ASP A 1 435 ? -19.531 -28.656 -15.242 1 60.16 435 ASP A O 1
ATOM 3458 N N . SER A 1 436 ? -18.172 -26.953 -15.82 1 62.19 436 SER A N 1
ATOM 3459 C CA . SER A 1 436 ? -19.281 -26.188 -16.375 1 62.19 436 SER A CA 1
ATOM 3460 C C . SER A 1 436 ? -19.344 -26.344 -17.891 1 62.19 436 SER A C 1
ATOM 3462 O O . SER A 1 436 ? -18.406 -26.828 -18.516 1 62.19 436 SER A O 1
ATOM 3464 N N . ASP A 1 437 ? -20.438 -26.172 -18.328 1 62.59 437 ASP A N 1
ATOM 3465 C CA . ASP A 1 437 ? -20.672 -26.234 -19.766 1 62.59 437 ASP A CA 1
ATOM 3466 C C . ASP A 1 437 ? -19.781 -25.25 -20.531 1 62.59 437 ASP A C 1
ATOM 3468 O O . ASP A 1 437 ? -19.484 -25.453 -21.703 1 62.59 437 ASP A O 1
ATOM 3472 N N . LEU A 1 438 ? -19.234 -24.453 -19.734 1 67.94 438 LEU A N 1
ATOM 3473 C CA . LEU A 1 438 ? -18.5 -23.406 -20.438 1 67.94 438 LEU A CA 1
ATOM 3474 C C . LEU A 1 438 ? -17.031 -23.797 -20.578 1 67.94 438 LEU A C 1
ATOM 3476 O O . LEU A 1 438 ? -16.438 -23.625 -21.641 1 67.94 438 LEU A O 1
ATOM 3480 N N . LEU A 1 439 ? -16.422 -24.375 -19.547 1 73.38 439 LEU A N 1
ATOM 3481 C CA . LEU A 1 439 ? -15.008 -24.719 -19.594 1 73.38 439 LEU A CA 1
ATOM 3482 C C . LEU A 1 439 ? -14.766 -26.062 -18.922 1 73.38 439 LEU A C 1
ATOM 3484 O O . LEU A 1 439 ? -15.273 -26.328 -17.828 1 73.38 439 LEU A O 1
ATOM 3488 N N . ILE A 1 440 ? -14.203 -26.953 -19.734 1 74.25 440 ILE A N 1
ATOM 3489 C CA . ILE A 1 440 ? -13.789 -28.234 -19.156 1 74.25 440 ILE A CA 1
ATOM 3490 C C . ILE A 1 440 ? -12.375 -28.109 -18.594 1 74.25 440 ILE A C 1
ATOM 3492 O O . ILE A 1 440 ? -11.414 -27.953 -19.359 1 74.25 440 ILE A O 1
ATOM 3496 N N . VAL A 1 441 ? -12.266 -28.156 -17.297 1 79.31 441 VAL A N 1
ATOM 3497 C CA . VAL A 1 441 ? -11.008 -27.828 -16.625 1 79.31 441 VAL A CA 1
ATOM 3498 C C . VAL A 1 441 ? -10.312 -29.109 -16.172 1 79.31 441 VAL A C 1
ATOM 3500 O O . VAL A 1 441 ? -9.102 -29.109 -15.953 1 79.31 441 VAL A O 1
ATOM 3503 N N . SER A 1 442 ? -10.906 -30.25 -16.141 1 80.12 442 SER A N 1
ATOM 3504 C CA . SER A 1 442 ? -10.398 -31.453 -15.492 1 80.12 442 SER A CA 1
ATOM 3505 C C . SER A 1 442 ? -9.18 -32 -16.219 1 80.12 442 SER A C 1
ATOM 3507 O O . SER A 1 442 ? -8.164 -32.312 -15.602 1 80.12 442 SER A O 1
ATOM 3509 N N . HIS A 1 443 ? -9.266 -32.156 -17.547 1 81.19 443 HIS A N 1
ATOM 3510 C CA . HIS A 1 443 ? -8.141 -32.719 -18.297 1 81.19 443 HIS A CA 1
ATOM 3511 C C . HIS A 1 443 ? -6.941 -31.781 -18.281 1 81.19 443 HIS A C 1
ATOM 3513 O O . HIS A 1 443 ? -5.797 -32.219 -18.234 1 81.19 443 HIS A O 1
ATOM 3519 N N . PHE A 1 444 ? -7.191 -30.484 -18.266 1 86.75 444 PHE A N 1
ATOM 3520 C CA . PHE A 1 444 ? -6.121 -29.5 -18.172 1 86.75 444 PHE A CA 1
ATOM 3521 C C . PHE A 1 444 ? -5.438 -29.578 -16.812 1 86.75 444 PHE A C 1
ATOM 3523 O O . PHE A 1 444 ? -4.207 -29.531 -16.734 1 86.75 444 PHE A O 1
ATOM 3530 N N . SER A 1 445 ? -6.328 -29.734 -15.867 1 90.19 445 SER A N 1
ATOM 3531 C CA . SER A 1 445 ? -5.777 -29.734 -14.516 1 90.19 445 SER A CA 1
ATOM 3532 C C . SER A 1 445 ? -4.965 -31 -14.258 1 90.19 445 SER A C 1
ATOM 3534 O O . SER A 1 445 ? -3.949 -30.953 -13.555 1 90.19 445 SER A O 1
ATOM 3536 N N . LEU A 1 446 ? -5.379 -32.094 -14.812 1 90 446 LEU A N 1
ATOM 3537 C CA . LEU A 1 446 ? -4.621 -33.312 -14.656 1 90 446 LEU A CA 1
ATOM 3538 C C . LEU A 1 446 ? -3.273 -33.219 -15.367 1 90 446 LEU A C 1
ATOM 3540 O O . LEU A 1 446 ? -2.238 -33.594 -14.797 1 90 446 LEU A O 1
ATOM 3544 N N . LEU A 1 447 ? -3.33 -32.781 -16.562 1 93.06 447 LEU A N 1
ATOM 3545 C CA . LEU A 1 447 ? -2.102 -32.625 -17.344 1 93.06 447 LEU A CA 1
ATOM 3546 C C . LEU A 1 447 ? -1.13 -31.672 -16.656 1 93.06 447 LEU A C 1
ATOM 3548 O O . LEU A 1 447 ? 0.042 -32 -16.453 1 93.06 447 LEU A O 1
ATOM 3552 N N . LEU A 1 448 ? -1.626 -30.547 -16.234 1 94.56 448 LEU A N 1
ATOM 3553 C CA . LEU A 1 448 ? -0.782 -29.531 -15.617 1 94.56 448 LEU A CA 1
ATOM 3554 C C . LEU A 1 448 ? -0.327 -29.984 -14.227 1 94.56 448 LEU A C 1
ATOM 3556 O O . LEU A 1 448 ? 0.778 -29.641 -13.797 1 94.56 448 LEU A O 1
ATOM 3560 N N . GLY A 1 449 ? -1.178 -30.688 -13.531 1 95.75 449 GLY A N 1
ATOM 3561 C CA . GLY A 1 449 ? -0.798 -31.234 -12.242 1 95.75 449 GLY A CA 1
ATOM 3562 C C . GLY A 1 449 ? 0.409 -32.156 -12.312 1 95.75 449 GLY A C 1
ATOM 3563 O O . GLY A 1 449 ? 1.249 -32.156 -11.406 1 95.75 449 GLY A O 1
ATOM 3564 N N . CYS A 1 450 ? 0.537 -32.812 -13.375 1 95.38 450 CYS A N 1
ATOM 3565 C CA . CYS A 1 450 ? 1.666 -33.719 -13.562 1 95.38 450 CYS A CA 1
ATOM 3566 C C . CYS A 1 450 ? 2.859 -33 -14.164 1 95.38 450 CYS A C 1
ATOM 3568 O O . CYS A 1 450 ? 4.008 -33.312 -13.844 1 95.38 450 CYS A O 1
ATOM 3570 N N . ALA A 1 451 ? 2.607 -32.062 -14.969 1 95.88 451 ALA A N 1
ATOM 3571 C CA . ALA A 1 451 ? 3.658 -31.422 -15.75 1 95.88 451 ALA A CA 1
ATOM 3572 C C . ALA A 1 451 ? 4.379 -30.359 -14.922 1 95.88 451 ALA A C 1
ATOM 3574 O O . ALA A 1 451 ? 5.602 -30.234 -15 1 95.88 451 ALA A O 1
ATOM 3575 N N . LEU A 1 452 ? 3.727 -29.625 -14.094 1 95.69 452 LEU A N 1
ATOM 3576 C CA . LEU A 1 452 ? 4.293 -28.453 -13.422 1 95.69 452 LEU A CA 1
ATOM 3577 C C . LEU A 1 452 ? 5.422 -28.859 -12.484 1 95.69 452 LEU A C 1
ATOM 3579 O O . LEU A 1 452 ? 6.504 -28.266 -12.516 1 95.69 452 LEU A O 1
ATOM 3583 N N . PRO A 1 453 ? 5.223 -29.844 -11.664 1 96.19 453 PRO A N 1
ATOM 3584 C CA . PRO A 1 453 ? 6.336 -30.266 -10.812 1 96.19 453 PRO A CA 1
ATOM 3585 C C . PRO A 1 453 ? 7.57 -30.688 -11.609 1 96.19 453 PRO A C 1
ATOM 3587 O O . PRO A 1 453 ? 8.703 -30.438 -11.18 1 96.19 453 PRO A O 1
ATOM 3590 N N . ILE A 1 454 ? 7.336 -31.281 -12.734 1 94.81 454 ILE A N 1
ATOM 3591 C CA . ILE A 1 454 ? 8.438 -31.734 -13.578 1 94.81 454 ILE A CA 1
ATOM 3592 C C . ILE A 1 454 ? 9.141 -30.531 -14.195 1 94.81 454 ILE A C 1
ATOM 3594 O O . ILE A 1 454 ? 10.375 -30.453 -14.18 1 94.81 454 ILE A O 1
ATOM 3598 N N . TRP A 1 455 ? 8.398 -29.641 -14.672 1 93.12 455 TRP A N 1
ATOM 3599 C CA . TRP A 1 455 ? 8.953 -28.438 -15.273 1 93.12 455 TRP A CA 1
ATOM 3600 C C . TRP A 1 455 ? 9.711 -27.625 -14.234 1 93.12 455 TRP A C 1
ATOM 3602 O O . TRP A 1 455 ? 10.758 -27.047 -14.539 1 93.12 455 TRP A O 1
ATOM 3612 N N . MET A 1 456 ? 9.266 -27.578 -13.047 1 91.44 456 MET A N 1
ATOM 3613 C CA . MET A 1 456 ? 9.883 -26.781 -11.992 1 91.44 456 MET A CA 1
ATOM 3614 C C . MET A 1 456 ? 11.156 -27.453 -11.477 1 91.44 456 MET A C 1
ATOM 3616 O O . MET A 1 456 ? 11.984 -26.812 -10.828 1 91.44 456 MET A O 1
ATOM 3620 N N . SER A 1 457 ? 11.281 -28.656 -11.75 1 89.88 457 SER A N 1
ATOM 3621 C CA . SER A 1 457 ? 12.453 -29.406 -11.297 1 89.88 457 SER A CA 1
ATOM 3622 C C . SER A 1 457 ? 13.516 -29.5 -12.383 1 89.88 457 SER A C 1
ATOM 3624 O O . SER A 1 457 ? 14.5 -30.219 -12.242 1 89.88 457 SER A O 1
ATOM 3626 N N . SER A 1 458 ? 13.297 -28.578 -13.375 1 80.38 458 SER A N 1
ATOM 3627 C CA . SER A 1 458 ? 14.281 -28.547 -14.453 1 80.38 458 SER A CA 1
ATOM 3628 C C . SER A 1 458 ? 15.57 -27.859 -14.008 1 80.38 458 SER A C 1
ATOM 3630 O O . SER A 1 458 ? 15.523 -26.828 -13.344 1 80.38 458 SER A O 1
ATOM 3632 N N . GLY A 1 459 ? 16.703 -28.5 -13.969 1 75.88 459 GLY A N 1
ATOM 3633 C CA . GLY A 1 459 ? 17.984 -27.969 -13.516 1 75.88 459 GLY A CA 1
ATOM 3634 C C . GLY A 1 459 ? 18.531 -28.703 -12.297 1 75.88 459 GLY A C 1
ATOM 3635 O O . GLY A 1 459 ? 18.578 -29.938 -12.273 1 75.88 459 GLY A O 1
ATOM 3636 N N . PHE A 1 460 ? 18.797 -27.781 -11.336 1 79 460 PHE A N 1
ATOM 3637 C CA . PHE A 1 460 ? 19.328 -28.391 -10.133 1 79 460 PHE A CA 1
ATOM 3638 C C . PHE A 1 460 ? 18.219 -29.078 -9.336 1 79 460 PHE A C 1
ATOM 3640 O O . PHE A 1 460 ? 17.125 -28.531 -9.172 1 79 460 PHE A O 1
ATOM 3647 N N . ASN A 1 461 ? 18.422 -30.328 -8.953 1 81.25 461 ASN A N 1
ATOM 3648 C CA . ASN A 1 461 ? 17.469 -31.062 -8.141 1 81.25 461 ASN A CA 1
ATOM 3649 C C . ASN A 1 461 ? 18.172 -32.031 -7.199 1 81.25 461 ASN A C 1
ATOM 3651 O O . ASN A 1 461 ? 18.766 -33.031 -7.645 1 81.25 461 ASN A O 1
ATOM 3655 N N . ASP A 1 462 ? 18.156 -31.688 -5.977 1 85.25 462 ASP A N 1
ATOM 3656 C CA . ASP A 1 462 ? 18.734 -32.562 -4.957 1 85.25 462 ASP A CA 1
ATOM 3657 C C . ASP A 1 462 ? 17.672 -33.438 -4.324 1 85.25 462 ASP A C 1
ATOM 3659 O O . ASP A 1 462 ? 17.953 -34.219 -3.402 1 85.25 462 ASP A O 1
ATOM 3663 N N . ARG A 1 463 ? 16.422 -33.312 -4.797 1 89.56 463 ARG A N 1
ATOM 3664 C CA . ARG A 1 463 ? 15.289 -34.125 -4.344 1 89.56 463 ARG A CA 1
ATOM 3665 C C . ARG A 1 463 ? 14.695 -34.938 -5.492 1 89.56 463 ARG A C 1
ATOM 3667 O O . ARG A 1 463 ? 13.766 -34.469 -6.164 1 89.56 463 ARG A O 1
ATOM 3674 N N . PRO A 1 464 ? 15.117 -36.062 -5.602 1 89 464 PRO A N 1
ATOM 3675 C CA . PRO A 1 464 ? 14.773 -36.844 -6.789 1 89 464 PRO A CA 1
ATOM 3676 C C . PRO A 1 464 ? 13.273 -37.125 -6.891 1 89 464 PRO A C 1
ATOM 3678 O O . PRO A 1 464 ? 12.766 -37.406 -7.988 1 89 464 PRO A O 1
ATOM 3681 N N . LEU A 1 465 ? 12.531 -37.156 -5.832 1 92.31 465 LEU A N 1
ATOM 3682 C CA . LEU A 1 465 ? 11.109 -37.469 -5.848 1 92.31 465 LEU A CA 1
ATOM 3683 C C . LEU A 1 465 ? 10.273 -36.25 -6.23 1 92.31 465 LEU A C 1
ATOM 3685 O O . LEU A 1 465 ? 9.102 -36.406 -6.574 1 92.31 465 LEU A O 1
ATOM 3689 N N . ALA A 1 466 ? 10.859 -35.062 -6.199 1 93.62 466 ALA A N 1
ATOM 3690 C CA . ALA A 1 466 ? 10.125 -33.812 -6.395 1 93.62 466 ALA A CA 1
ATOM 3691 C C . ALA A 1 466 ? 9.453 -33.781 -7.762 1 93.62 466 ALA A C 1
ATOM 3693 O O . ALA A 1 466 ? 8.266 -33.438 -7.867 1 93.62 466 ALA A O 1
ATOM 3694 N N . PRO A 1 467 ? 10.125 -34.188 -8.828 1 94.31 467 PRO A N 1
ATOM 3695 C CA . PRO A 1 467 ? 9.469 -34.156 -10.141 1 94.31 467 PRO A CA 1
ATOM 3696 C C . PRO A 1 467 ? 8.312 -35.156 -10.242 1 94.31 467 PRO A C 1
ATOM 3698 O O . PRO A 1 467 ? 7.441 -35 -11.109 1 94.31 467 PRO A O 1
ATOM 3701 N N . PHE A 1 468 ? 8.242 -36.125 -9.383 1 95.31 468 PHE A N 1
ATOM 3702 C CA . PHE A 1 468 ? 7.215 -37.156 -9.43 1 95.31 468 PHE A CA 1
ATOM 3703 C C . PHE A 1 468 ? 6.02 -36.75 -8.57 1 95.31 468 PHE A C 1
ATOM 3705 O O . PHE A 1 468 ? 5.066 -37.531 -8.438 1 95.31 468 PHE A O 1
ATOM 3712 N N . ALA A 1 469 ? 6.023 -35.594 -8.008 1 96.81 469 ALA A N 1
ATOM 3713 C CA . ALA A 1 469 ? 5.008 -35.156 -7.051 1 96.81 469 ALA A CA 1
ATOM 3714 C C . ALA A 1 469 ? 3.609 -35.281 -7.648 1 96.81 469 ALA A C 1
ATOM 3716 O O . ALA A 1 469 ? 2.695 -35.812 -7.016 1 96.81 469 ALA A O 1
ATOM 3717 N N . GLY A 1 470 ? 3.434 -34.781 -8.875 1 96.88 470 GLY A N 1
ATOM 3718 C CA . GLY A 1 470 ? 2.129 -34.812 -9.516 1 96.88 470 GLY A CA 1
ATOM 3719 C C . GLY A 1 470 ? 1.677 -36.219 -9.867 1 96.88 470 GLY A C 1
ATOM 3720 O O . GLY A 1 470 ? 0.529 -36.594 -9.609 1 96.88 470 GLY A O 1
ATOM 3721 N N . ILE A 1 471 ? 2.576 -37 -10.391 1 96.12 471 ILE A N 1
ATOM 3722 C CA . ILE A 1 471 ? 2.27 -38.375 -10.812 1 96.12 471 ILE A CA 1
ATOM 3723 C C . ILE A 1 471 ? 1.928 -39.219 -9.586 1 96.12 471 ILE A C 1
ATOM 3725 O O . ILE A 1 471 ? 0.958 -39.969 -9.602 1 96.12 471 ILE A O 1
ATOM 3729 N N . LEU A 1 472 ? 2.682 -39.062 -8.531 1 95.81 472 LEU A N 1
ATOM 3730 C CA . LEU A 1 472 ? 2.492 -39.844 -7.32 1 95.81 472 LEU A CA 1
ATOM 3731 C C . LEU A 1 472 ? 1.204 -39.469 -6.609 1 95.81 472 LEU A C 1
ATOM 3733 O O . LEU A 1 472 ? 0.425 -40.312 -6.199 1 95.81 472 LEU A O 1
ATOM 3737 N N . SER A 1 473 ? 0.946 -38.188 -6.441 1 96.06 473 SER A N 1
ATOM 3738 C CA . SER A 1 473 ? -0.208 -37.719 -5.68 1 96.06 473 SER A CA 1
ATOM 3739 C C . SER A 1 473 ? -1.51 -38 -6.426 1 96.06 473 SER A C 1
ATOM 3741 O O . SER A 1 473 ? -2.475 -38.469 -5.836 1 96.06 473 SER A O 1
ATOM 3743 N N . LEU A 1 474 ? -1.519 -37.719 -7.738 1 94.25 474 LEU A N 1
ATOM 3744 C CA . LEU A 1 474 ? -2.74 -37.875 -8.523 1 94.25 474 LEU A CA 1
ATOM 3745 C C . LEU A 1 474 ? -2.881 -39.312 -9.023 1 94.25 474 LEU A C 1
ATOM 3747 O O . LEU A 1 474 ? -3.949 -39.906 -8.906 1 94.25 474 LEU A O 1
ATOM 3751 N N . GLY A 1 475 ? -1.861 -39.875 -9.578 1 93.38 475 GLY A N 1
ATOM 3752 C CA . GLY A 1 475 ? -1.903 -41.188 -10.203 1 93.38 475 GLY A CA 1
ATOM 3753 C C . GLY A 1 475 ? -2.045 -42.312 -9.211 1 93.38 475 GLY A C 1
ATOM 3754 O O . GLY A 1 475 ? -2.725 -43.312 -9.484 1 93.38 475 GLY A O 1
ATOM 3755 N N . ILE A 1 476 ? -1.42 -42.188 -8.109 1 94.38 476 ILE A N 1
ATOM 3756 C CA . ILE A 1 476 ? -1.408 -43.281 -7.152 1 94.38 476 ILE A CA 1
ATOM 3757 C C . ILE A 1 476 ? -2.227 -42.875 -5.922 1 94.38 476 ILE A C 1
ATOM 3759 O O . ILE A 1 476 ? -3.213 -43.562 -5.594 1 94.38 476 ILE A O 1
ATOM 3763 N N . GLY A 1 477 ? -1.899 -41.844 -5.289 1 94.44 477 GLY A N 1
ATOM 3764 C CA . GLY A 1 477 ? -2.549 -41.438 -4.055 1 94.44 477 GLY A CA 1
ATOM 3765 C C . GLY A 1 477 ? -4.047 -41.219 -4.203 1 94.44 477 GLY A C 1
ATOM 3766 O O . GLY A 1 477 ? -4.832 -41.906 -3.539 1 94.44 477 GLY A O 1
ATOM 3767 N N . ASP A 1 478 ? -4.379 -40.312 -5.082 1 91.94 478 ASP A N 1
ATOM 3768 C CA . ASP A 1 478 ? -5.789 -40 -5.309 1 91.94 478 ASP A CA 1
ATOM 3769 C C . ASP A 1 478 ? -6.547 -41.25 -5.797 1 91.94 478 ASP A C 1
ATOM 3771 O O . ASP A 1 478 ? -7.684 -41.469 -5.387 1 91.94 478 ASP A O 1
ATOM 3775 N N . THR A 1 479 ? -5.996 -42 -6.68 1 91.38 479 THR A N 1
ATOM 3776 C CA . THR A 1 479 ? -6.625 -43.188 -7.242 1 91.38 479 THR A CA 1
ATOM 3777 C C . THR A 1 479 ? -6.883 -44.25 -6.156 1 91.38 479 THR A C 1
ATOM 3779 O O . THR A 1 479 ? -7.992 -44.75 -6.043 1 91.38 479 THR A O 1
ATOM 3782 N N . MET A 1 480 ? -5.898 -44.531 -5.34 1 93.06 480 MET A N 1
ATOM 3783 C CA . MET A 1 480 ? -6.051 -45.531 -4.285 1 93.06 480 MET A CA 1
ATOM 3784 C C . MET A 1 480 ? -7.016 -45.062 -3.209 1 93.06 480 MET A C 1
ATOM 3786 O O . MET A 1 480 ? -7.77 -45.844 -2.645 1 93.06 480 MET A O 1
ATOM 3790 N N . ALA A 1 481 ? -6.961 -43.781 -2.887 1 92.5 481 ALA A N 1
ATOM 3791 C CA . ALA A 1 481 ? -7.902 -43.219 -1.922 1 92.5 481 ALA A CA 1
ATOM 3792 C C . ALA A 1 481 ? -9.344 -43.375 -2.406 1 92.5 481 ALA A C 1
ATOM 3794 O O . ALA A 1 481 ? -10.234 -43.688 -1.62 1 92.5 481 ALA A O 1
ATOM 3795 N N . SER A 1 482 ? -9.578 -43.156 -3.686 1 88.69 482 SER A N 1
ATOM 3796 C CA . SER A 1 482 ? -10.922 -43.25 -4.254 1 88.69 482 SER A CA 1
ATOM 3797 C C . SER A 1 482 ? -11.391 -44.688 -4.352 1 88.69 482 SER A C 1
ATOM 3799 O O . SER A 1 482 ? -12.547 -45 -4.043 1 88.69 482 SER A O 1
ATOM 3801 N N . ILE A 1 483 ? -10.539 -45.562 -4.762 1 88.25 483 ILE A N 1
ATOM 3802 C CA . ILE A 1 483 ? -10.898 -46.969 -4.941 1 88.25 483 ILE A CA 1
ATOM 3803 C C . ILE A 1 483 ? -11.188 -47.594 -3.586 1 88.25 483 ILE A C 1
ATOM 3805 O O . ILE A 1 483 ? -12.234 -48.219 -3.395 1 88.25 483 ILE A O 1
ATOM 3809 N N . VAL A 1 484 ? -10.273 -47.438 -2.682 1 91.06 484 VAL A N 1
ATOM 3810 C CA . VAL A 1 484 ? -10.422 -48.031 -1.362 1 91.06 484 VAL A CA 1
ATOM 3811 C C . VAL A 1 484 ? -11.547 -47.344 -0.597 1 91.06 484 VAL A C 1
ATOM 3813 O O . VAL A 1 484 ? -12.305 -47.969 0.127 1 91.06 484 VAL A O 1
ATOM 3816 N N . GLY A 1 485 ? -11.594 -46.062 -0.715 1 89.25 485 GLY A N 1
ATOM 3817 C CA . GLY A 1 485 ? -12.664 -45.344 -0.07 1 89.25 485 GLY A CA 1
ATOM 3818 C C . GLY A 1 485 ? -14.047 -45.75 -0.551 1 89.25 485 GLY A C 1
ATOM 3819 O O . GLY A 1 485 ? -14.984 -45.844 0.242 1 89.25 485 GLY A O 1
ATOM 3820 N N . TYR A 1 486 ? -14.125 -45.938 -1.81 1 85.31 486 TYR A N 1
ATOM 3821 C CA . TYR A 1 486 ? -15.406 -46.312 -2.395 1 85.31 486 TYR A CA 1
ATOM 3822 C C . TYR A 1 486 ? -15.766 -47.75 -2.035 1 85.31 486 TYR A C 1
ATOM 3824 O O . TYR A 1 486 ? -16.922 -48.062 -1.688 1 85.31 486 TYR A O 1
ATOM 3832 N N . LYS A 1 487 ? -14.898 -48.625 -2.031 1 86.56 487 LYS A N 1
ATOM 3833 C CA . LYS A 1 487 ? -15.172 -50.062 -1.843 1 86.56 487 LYS A CA 1
ATOM 3834 C C . LYS A 1 487 ? -15.219 -50.406 -0.36 1 86.56 487 LYS A C 1
ATOM 3836 O O . LYS A 1 487 ? -16.031 -51.25 0.057 1 86.56 487 LYS A O 1
ATOM 3841 N N . TYR A 1 488 ? -14.32 -49.844 0.4 1 90 488 TYR A N 1
ATOM 3842 C CA . TYR A 1 488 ? -14.156 -50.281 1.774 1 90 488 TYR A CA 1
ATOM 3843 C C . TYR A 1 488 ? -14.406 -49.156 2.762 1 90 488 TYR A C 1
ATOM 3845 O O . TYR A 1 488 ? -14.266 -49.344 3.975 1 90 488 TYR A O 1
ATOM 3853 N N . GLY A 1 489 ? -14.719 -48.031 2.252 1 88.56 489 GLY A N 1
ATOM 3854 C CA . GLY A 1 489 ? -14.867 -46.875 3.127 1 88.56 489 GLY A CA 1
ATOM 3855 C C . GLY A 1 489 ? -16.062 -46.969 4.059 1 88.56 489 GLY A C 1
ATOM 3856 O O . GLY A 1 489 ? -17.156 -47.375 3.635 1 88.56 489 GLY A O 1
ATOM 3857 N N . VAL A 1 490 ? -15.836 -46.688 5.441 1 88.5 490 VAL A N 1
ATOM 3858 C CA . VAL A 1 490 ? -16.906 -46.719 6.438 1 88.5 490 VAL A CA 1
ATOM 3859 C C . VAL A 1 490 ? -16.938 -45.406 7.195 1 88.5 490 VAL A C 1
ATOM 3861 O O . VAL A 1 490 ? -18 -44.781 7.32 1 88.5 490 VAL A O 1
ATOM 3864 N N . LEU A 1 491 ? -15.797 -44.938 7.594 1 90.06 491 LEU A N 1
ATOM 3865 C CA . LEU A 1 491 ? -15.711 -43.719 8.375 1 90.06 491 LEU A CA 1
ATOM 3866 C C . LEU A 1 491 ? -15.453 -42.5 7.48 1 90.06 491 LEU A C 1
ATOM 3868 O O . LEU A 1 491 ? -14.5 -42.5 6.695 1 90.06 491 LEU A O 1
ATOM 3872 N N . ARG A 1 492 ? -16.328 -41.531 7.625 1 87.69 492 ARG A N 1
ATOM 3873 C CA . ARG A 1 492 ? -16.188 -40.312 6.82 1 87.69 492 ARG A CA 1
ATOM 3874 C C . ARG A 1 492 ? -15.516 -39.188 7.621 1 87.69 492 ARG A C 1
ATOM 3876 O O . ARG A 1 492 ? -15.656 -39.125 8.844 1 87.69 492 ARG A O 1
ATOM 3883 N N . TRP A 1 493 ? -14.672 -38.375 6.961 1 83.81 493 TRP A N 1
ATOM 3884 C CA . TRP A 1 493 ? -14.008 -37.25 7.594 1 83.81 493 TRP A CA 1
ATOM 3885 C C . TRP A 1 493 ? -15.023 -36.219 8.07 1 83.81 493 TRP A C 1
ATOM 3887 O O . TRP A 1 493 ? -14.867 -35.625 9.141 1 83.81 493 TRP A O 1
ATOM 3897 N N . SER A 1 494 ? -15.984 -35.906 7.156 1 75.44 494 SER A N 1
ATOM 3898 C CA . SER A 1 494 ? -17.062 -35 7.496 1 75.44 494 SER A CA 1
ATOM 3899 C C . SER A 1 494 ? -18.422 -35.594 7.191 1 75.44 494 SER A C 1
ATOM 3901 O O . SER A 1 494 ? -18.547 -36.469 6.324 1 75.44 494 SER A O 1
ATOM 3903 N N . LYS A 1 495 ? -19.391 -35.188 7.91 1 65.69 495 LYS A N 1
ATOM 3904 C CA . LYS A 1 495 ? -20.734 -35.719 7.762 1 65.69 495 LYS A CA 1
ATOM 3905 C C . LYS A 1 495 ? -21.297 -35.438 6.375 1 65.69 495 LYS A C 1
ATOM 3907 O O . LYS A 1 495 ? -22.047 -36.219 5.809 1 65.69 495 LYS A O 1
ATOM 3912 N N . THR A 1 496 ? -20.766 -34.312 5.844 1 62.94 496 THR A N 1
ATOM 3913 C CA . THR A 1 496 ? -21.328 -33.906 4.559 1 62.94 496 THR A CA 1
ATOM 3914 C C . THR A 1 496 ? -20.391 -34.25 3.418 1 62.94 496 THR A C 1
ATOM 3916 O O . THR A 1 496 ? -20.734 -34.125 2.244 1 62.94 496 THR A O 1
ATOM 3919 N N . GLY A 1 497 ? -19.297 -34.812 3.826 1 69.94 497 GLY A N 1
ATOM 3920 C CA . GLY A 1 497 ? -18.328 -35.094 2.773 1 69.94 497 GLY A CA 1
ATOM 3921 C C . GLY A 1 497 ? -18.297 -36.531 2.332 1 69.94 497 GLY A C 1
ATOM 3922 O O . GLY A 1 497 ? -18.812 -37.406 3.031 1 69.94 497 GLY A O 1
ATOM 3923 N N . LYS A 1 498 ? -17.922 -36.812 1.152 1 76.19 498 LYS A N 1
ATOM 3924 C CA . LYS A 1 498 ? -17.875 -38.156 0.575 1 76.19 498 LYS A CA 1
ATOM 3925 C C . LYS A 1 498 ? -16.531 -38.812 0.813 1 76.19 498 LYS A C 1
ATOM 3927 O O . LYS A 1 498 ? -16.375 -40.031 0.622 1 76.19 498 LYS A O 1
ATOM 3932 N N . LYS A 1 499 ? -15.633 -38.188 1.357 1 86.69 499 LYS A N 1
ATOM 3933 C CA . LYS A 1 499 ? -14.289 -38.75 1.526 1 86.69 499 LYS A CA 1
ATOM 3934 C C . LYS A 1 499 ? -14.172 -39.5 2.85 1 86.69 499 LYS A C 1
ATOM 3936 O O . LYS A 1 499 ? -14.734 -39.094 3.861 1 86.69 499 LYS A O 1
ATOM 3941 N N . THR A 1 500 ? -13.414 -40.625 2.775 1 91.06 500 THR A N 1
ATOM 3942 C CA . THR A 1 500 ? -13.359 -41.531 3.918 1 91.06 500 THR A CA 1
ATOM 3943 C C . THR A 1 500 ? -11.953 -41.562 4.5 1 91.06 500 THR A C 1
ATOM 3945 O O . THR A 1 500 ? -10.977 -41.25 3.811 1 91.06 500 THR A O 1
ATOM 3948 N N . ILE A 1 501 ? -11.867 -41.969 5.785 1 92.88 501 ILE A N 1
ATOM 3949 C CA . ILE A 1 501 ? -10.594 -42.094 6.488 1 92.88 501 ILE A CA 1
ATOM 3950 C C . ILE A 1 501 ? -9.805 -43.25 5.926 1 92.88 501 ILE A C 1
ATOM 3952 O O . ILE A 1 501 ? -8.586 -43.188 5.766 1 92.88 501 ILE A O 1
ATOM 3956 N N . GLU A 1 502 ? -10.5 -44.312 5.598 1 93.5 502 GLU A N 1
ATOM 3957 C CA . GLU A 1 502 ? -9.859 -45.469 5.004 1 93.5 502 GLU A CA 1
ATOM 3958 C C . GLU A 1 502 ? -9.258 -45.156 3.643 1 93.5 502 GLU A C 1
ATOM 3960 O O . GLU A 1 502 ? -8.164 -45.625 3.311 1 93.5 502 GLU A O 1
ATOM 3965 N N . GLY A 1 503 ? -9.93 -44.469 2.932 1 93.88 503 GLY A N 1
ATOM 3966 C CA . GLY A 1 503 ? -9.398 -44.031 1.65 1 93.88 503 GLY A CA 1
ATOM 3967 C C . GLY A 1 503 ? -8.133 -43.188 1.78 1 93.88 503 GLY A C 1
ATOM 3968 O O . GLY A 1 503 ? -7.176 -43.406 1.03 1 93.88 503 GLY A O 1
ATOM 3969 N N . THR A 1 504 ? -8.148 -42.281 2.707 1 94.75 504 THR A N 1
ATOM 3970 C CA . THR A 1 504 ? -6.98 -41.438 2.936 1 94.75 504 THR A CA 1
ATOM 3971 C C . THR A 1 504 ? -5.793 -42.25 3.398 1 94.75 504 THR A C 1
ATOM 3973 O O . THR A 1 504 ? -4.664 -42.062 2.951 1 94.75 504 THR A O 1
ATOM 3976 N N . ALA A 1 505 ? -6.043 -43.156 4.273 1 95.81 505 ALA A N 1
ATOM 3977 C CA . ALA A 1 505 ? -4.988 -44.031 4.746 1 95.81 505 ALA A CA 1
ATOM 3978 C C . ALA A 1 505 ? -4.414 -44.875 3.602 1 95.81 505 ALA A C 1
ATOM 3980 O O . ALA A 1 505 ? -3.203 -45.094 3.529 1 95.81 505 ALA A O 1
ATOM 3981 N N . ALA A 1 506 ? -5.273 -45.312 2.77 1 95.94 506 ALA A N 1
ATOM 3982 C CA . ALA A 1 506 ? -4.832 -46.094 1.607 1 95.94 506 ALA A CA 1
ATOM 3983 C C . ALA A 1 506 ? -4.016 -45.219 0.654 1 95.94 506 ALA A C 1
ATOM 3985 O O . ALA A 1 506 ? -3.049 -45.688 0.05 1 95.94 506 ALA A O 1
ATOM 3986 N N . GLY A 1 507 ? -4.449 -44.094 0.496 1 95.75 507 GLY A N 1
ATOM 3987 C CA . GLY A 1 507 ? -3.68 -43.156 -0.319 1 95.75 507 GLY A CA 1
ATOM 3988 C C . GLY A 1 507 ? -2.283 -42.906 0.216 1 95.75 507 GLY A C 1
ATOM 3989 O O . GLY A 1 507 ? -1.306 -42.969 -0.535 1 95.75 507 GLY A O 1
ATOM 3990 N N . ILE A 1 508 ? -2.176 -42.688 1.497 1 96.81 508 ILE A N 1
ATOM 3991 C CA . ILE A 1 508 ? -0.893 -42.406 2.143 1 96.81 508 ILE A CA 1
ATOM 3992 C C . ILE A 1 508 ? 0.014 -43.625 2.006 1 96.81 508 ILE A C 1
ATOM 3994 O O . ILE A 1 508 ? 1.17 -43.5 1.593 1 96.81 508 ILE A O 1
ATOM 3998 N N . THR A 1 509 ? -0.517 -44.75 2.275 1 96.75 509 THR A N 1
ATOM 3999 C CA . THR A 1 509 ? 0.269 -45.969 2.25 1 96.75 509 THR A CA 1
ATOM 4000 C C . THR A 1 509 ? 0.708 -46.312 0.828 1 96.75 509 THR A C 1
ATOM 4002 O O . THR A 1 509 ? 1.83 -46.781 0.61 1 96.75 509 THR A O 1
ATOM 4005 N N . SER A 1 510 ? -0.13 -46.125 -0.073 1 96.88 510 SER A N 1
ATOM 4006 C CA . SER A 1 510 ? 0.199 -46.438 -1.46 1 96.88 510 SER A CA 1
ATOM 4007 C C . SER A 1 510 ? 1.286 -45.5 -1.991 1 96.88 510 SER A C 1
ATOM 4009 O O . SER A 1 510 ? 2.184 -45.938 -2.717 1 96.88 510 SER A O 1
ATOM 4011 N N . VAL A 1 511 ? 1.2 -44.219 -1.698 1 97 511 VAL A N 1
ATOM 4012 C CA . VAL A 1 511 ? 2.215 -43.281 -2.143 1 97 511 VAL A CA 1
ATOM 4013 C C . VAL A 1 511 ? 3.555 -43.594 -1.49 1 97 511 VAL A C 1
ATOM 4015 O O . VAL A 1 511 ? 4.598 -43.562 -2.146 1 97 511 VAL A O 1
ATOM 4018 N N . LEU A 1 512 ? 3.52 -43.906 -0.172 1 96.19 512 LEU A N 1
ATOM 4019 C CA . LEU A 1 512 ? 4.746 -44.281 0.522 1 96.19 512 LEU A CA 1
ATOM 4020 C C . LEU A 1 512 ? 5.348 -45.562 -0.084 1 96.19 512 LEU A C 1
ATOM 4022 O O . LEU A 1 512 ? 6.57 -45.656 -0.233 1 96.19 512 LEU A O 1
ATOM 4026 N N . ALA A 1 513 ? 4.535 -46.469 -0.439 1 95.62 513 ALA A N 1
ATOM 4027 C CA . ALA A 1 513 ? 5 -47.688 -1.088 1 95.62 513 ALA A CA 1
ATOM 4028 C C . ALA A 1 513 ? 5.617 -47.375 -2.451 1 95.62 513 ALA A C 1
ATOM 4030 O O . ALA A 1 513 ? 6.668 -47.938 -2.797 1 95.62 513 ALA A O 1
ATOM 4031 N N . ALA A 1 514 ? 4.945 -46.625 -3.186 1 95.19 514 ALA A N 1
ATOM 4032 C CA . ALA A 1 514 ? 5.465 -46.219 -4.496 1 95.19 514 ALA A CA 1
ATOM 4033 C C . ALA A 1 514 ? 6.809 -45.531 -4.371 1 95.19 514 ALA A C 1
ATOM 4035 O O . ALA A 1 514 ? 7.723 -45.75 -5.168 1 95.19 514 ALA A O 1
ATOM 4036 N N . CYS A 1 515 ? 6.926 -44.625 -3.406 1 93.31 515 CYS A N 1
ATOM 4037 C CA . CYS A 1 515 ? 8.18 -43.906 -3.164 1 93.31 515 CYS A CA 1
ATOM 4038 C C . CYS A 1 515 ? 9.289 -44.875 -2.785 1 93.31 515 CYS A C 1
ATOM 4040 O O . CYS A 1 515 ? 10.438 -44.719 -3.203 1 93.31 515 CYS A O 1
ATOM 4042 N N . SER A 1 516 ? 8.984 -45.906 -2.01 1 91.25 516 SER A N 1
ATOM 4043 C CA . SER A 1 516 ? 9.969 -46.906 -1.576 1 91.25 516 SER A CA 1
ATOM 4044 C C . SER A 1 516 ? 10.492 -47.719 -2.756 1 91.25 516 SER A C 1
ATOM 4046 O O . SER A 1 516 ? 11.625 -48.188 -2.734 1 91.25 516 SER A O 1
ATOM 4048 N N . ILE A 1 517 ? 9.719 -47.812 -3.756 1 90.94 517 ILE A N 1
ATOM 4049 C CA . ILE A 1 517 ? 10.117 -48.562 -4.949 1 90.94 517 ILE A CA 1
ATOM 4050 C C . ILE A 1 517 ? 10.906 -47.656 -5.883 1 90.94 517 ILE A C 1
ATOM 4052 O O . ILE A 1 517 ? 11.891 -48.062 -6.492 1 90.94 517 ILE A O 1
ATOM 4056 N N . LEU A 1 518 ? 10.516 -46.469 -5.961 1 90.75 518 LEU A N 1
ATOM 4057 C CA . LEU A 1 518 ? 11.109 -45.5 -6.895 1 90.75 518 LEU A CA 1
ATOM 4058 C C . LEU A 1 518 ? 12.492 -45.094 -6.43 1 90.75 518 LEU A C 1
ATOM 4060 O O . LEU A 1 518 ? 13.383 -44.844 -7.25 1 90.75 518 LEU A O 1
ATOM 4064 N N . LEU A 1 519 ? 12.703 -44.938 -5.188 1 89.06 519 LEU A N 1
ATOM 4065 C CA . LEU A 1 519 ? 13.945 -44.406 -4.641 1 89.06 519 LEU A CA 1
ATOM 4066 C C . LEU A 1 519 ? 15.133 -45.281 -5.031 1 89.06 519 LEU A C 1
ATOM 4068 O O . LEU A 1 519 ? 16.141 -44.781 -5.543 1 89.06 519 LEU A O 1
ATOM 4072 N N . PRO A 1 520 ? 15.039 -46.594 -4.859 1 85.88 520 PRO A N 1
ATOM 4073 C CA . PRO A 1 520 ? 16.141 -47.438 -5.305 1 85.88 520 PRO A CA 1
ATOM 4074 C C . PRO A 1 520 ? 16.344 -47.406 -6.82 1 85.88 520 PRO A C 1
ATOM 4076 O O . PRO A 1 520 ? 17.469 -47.5 -7.301 1 85.88 520 PRO A O 1
ATOM 4079 N N . LEU A 1 521 ? 15.32 -47.281 -7.488 1 85.75 521 LEU A N 1
ATOM 4080 C CA . LEU A 1 521 ? 15.406 -47.188 -8.945 1 85.75 521 LEU A CA 1
ATOM 4081 C C . LEU A 1 521 ? 16.141 -45.938 -9.367 1 85.75 521 LEU A C 1
ATOM 4083 O O . LEU A 1 521 ? 16.969 -45.969 -10.297 1 85.75 521 LEU A O 1
ATOM 4087 N N . LEU A 1 522 ? 15.836 -44.875 -8.703 1 86.25 522 LEU A N 1
ATOM 4088 C CA . LEU A 1 522 ? 16.484 -43.594 -9.008 1 86.25 522 LEU A CA 1
ATOM 4089 C C . LEU A 1 522 ? 17.938 -43.594 -8.531 1 86.25 522 LEU A C 1
ATOM 4091 O O . LEU A 1 522 ? 18.797 -43 -9.156 1 86.25 522 LEU A O 1
ATOM 4095 N N . ALA A 1 523 ? 18.219 -44.188 -7.41 1 81.56 523 ALA A N 1
ATOM 4096 C CA . ALA A 1 523 ? 19.578 -44.312 -6.895 1 81.56 523 ALA A CA 1
ATOM 4097 C C . ALA A 1 523 ? 20.469 -45.062 -7.871 1 81.56 523 ALA A C 1
ATOM 4099 O O . ALA A 1 523 ? 21.656 -44.75 -8.023 1 81.56 523 ALA A O 1
ATOM 4100 N N . SER A 1 524 ? 19.922 -45.969 -8.445 1 78.81 524 SER A N 1
ATOM 4101 C CA . SER A 1 524 ? 20.672 -46.75 -9.414 1 78.81 524 SER A CA 1
ATOM 4102 C C . SER A 1 524 ? 21.062 -45.906 -10.625 1 78.81 524 SER A C 1
ATOM 4104 O O . SER A 1 524 ? 22.031 -46.25 -11.312 1 78.81 524 SER A O 1
ATOM 4106 N N . THR A 1 525 ? 20.328 -44.906 -10.797 1 71.88 525 THR A N 1
ATOM 4107 C CA . THR A 1 525 ? 20.609 -44.062 -11.945 1 71.88 525 THR A CA 1
ATOM 4108 C C . THR A 1 525 ? 21.547 -42.906 -11.555 1 71.88 525 THR A C 1
ATOM 4110 O O . THR A 1 525 ? 21.875 -42.062 -12.375 1 71.88 525 THR A O 1
ATOM 4113 N N . GLY A 1 526 ? 22.031 -42.844 -10.32 1 67.31 526 GLY A N 1
ATOM 4114 C CA . GLY A 1 526 ? 23.062 -41.906 -9.945 1 67.31 526 GLY A CA 1
ATOM 4115 C C . GLY A 1 526 ? 22.578 -40.812 -9.008 1 67.31 526 GLY A C 1
ATOM 4116 O O . GLY A 1 526 ? 23.344 -39.938 -8.594 1 67.31 526 GLY A O 1
ATOM 4117 N N . TYR A 1 527 ? 21.328 -40.906 -8.703 1 63.03 527 TYR A N 1
ATOM 4118 C CA . TYR A 1 527 ? 20.844 -39.844 -7.82 1 63.03 527 TYR A CA 1
ATOM 4119 C C . TYR A 1 527 ? 21.219 -40.125 -6.367 1 63.03 527 TYR A C 1
ATOM 4121 O O . TYR A 1 527 ? 21.188 -41.281 -5.934 1 63.03 527 TYR A O 1
ATOM 4129 N N . ILE A 1 528 ? 21.906 -39.156 -5.668 1 59.53 528 ILE A N 1
ATOM 4130 C CA . ILE A 1 528 ? 22.297 -39.281 -4.27 1 59.53 528 ILE A CA 1
ATOM 4131 C C . ILE A 1 528 ? 21.094 -39.031 -3.371 1 59.53 528 ILE A C 1
ATOM 4133 O O . ILE A 1 528 ? 20.359 -38.062 -3.545 1 59.53 528 ILE A O 1
ATOM 4137 N N . PHE A 1 529 ? 20.797 -40.062 -2.609 1 61.84 529 PHE A N 1
ATOM 4138 C CA . PHE A 1 529 ? 19.625 -40.062 -1.744 1 61.84 529 PHE A CA 1
ATOM 4139 C C . PHE A 1 529 ? 19.859 -39.219 -0.497 1 61.84 529 PHE A C 1
ATOM 4141 O O . PHE A 1 529 ? 20.781 -39.5 0.281 1 61.84 529 PHE A O 1
ATOM 4148 N N . THR A 1 530 ? 19.469 -37.906 -0.53 1 61.09 530 THR A N 1
ATOM 4149 C CA . THR A 1 530 ? 19.547 -37.125 0.69 1 61.09 530 THR A CA 1
ATOM 4150 C C . THR A 1 530 ? 18.172 -37 1.354 1 61.09 530 THR A C 1
ATOM 4152 O O . THR A 1 530 ? 18 -36.25 2.301 1 61.09 530 THR A O 1
ATOM 4155 N N . GLU A 1 531 ? 17.281 -37.969 1.157 1 62.44 531 GLU A N 1
ATOM 4156 C CA . GLU A 1 531 ? 15.977 -37.625 1.697 1 62.44 531 GLU A CA 1
ATOM 4157 C C . GLU A 1 531 ? 15.766 -38.25 3.072 1 62.44 531 GLU A C 1
ATOM 4159 O O . GLU A 1 531 ? 16.141 -39.406 3.301 1 62.44 531 GLU A O 1
ATOM 4164 N N . HIS A 1 532 ? 15.383 -37.344 4.008 1 78.06 532 HIS A N 1
ATOM 4165 C CA . HIS A 1 532 ? 14.984 -37.781 5.344 1 78.06 532 HIS A CA 1
ATOM 4166 C C . HIS A 1 532 ? 13.578 -38.375 5.328 1 78.06 532 HIS A C 1
ATOM 4168 O O . HIS A 1 532 ? 12.641 -37.75 4.82 1 78.06 532 HIS A O 1
ATOM 4174 N N . TRP A 1 533 ? 13.406 -39.594 5.812 1 83.38 533 TRP A N 1
ATOM 4175 C CA . TRP A 1 533 ? 12.164 -40.375 5.812 1 83.38 533 TRP A CA 1
ATOM 4176 C C . TRP A 1 533 ? 11.062 -39.594 6.535 1 83.38 533 TRP A C 1
ATOM 4178 O O . TRP A 1 533 ? 9.898 -39.625 6.117 1 83.38 533 TRP A O 1
ATOM 4188 N N . PHE A 1 534 ? 11.422 -38.938 7.535 1 87.69 534 PHE A N 1
ATOM 4189 C CA . PHE A 1 534 ? 10.422 -38.188 8.297 1 87.69 534 PHE A CA 1
ATOM 4190 C C . PHE A 1 534 ? 9.812 -37.094 7.461 1 87.69 534 PHE A C 1
ATOM 4192 O O . PHE A 1 534 ? 8.602 -36.844 7.5 1 87.69 534 PHE A O 1
ATOM 4199 N N . SER A 1 535 ? 10.633 -36.438 6.719 1 89.06 535 SER A N 1
ATOM 4200 C CA . SER A 1 535 ? 10.156 -35.375 5.859 1 89.06 535 SER A CA 1
ATOM 4201 C C . SER A 1 535 ? 9.25 -35.906 4.758 1 89.06 535 SER A C 1
ATOM 4203 O O . SER A 1 535 ? 8.266 -35.25 4.395 1 89.06 535 SER A O 1
ATOM 4205 N N . LEU A 1 536 ? 9.562 -37.094 4.297 1 92.75 536 LEU A N 1
ATOM 4206 C CA . LEU A 1 536 ? 8.75 -37.688 3.256 1 92.75 536 LEU A CA 1
ATOM 4207 C C . LEU A 1 536 ? 7.379 -38.094 3.801 1 92.75 536 LEU A C 1
ATOM 4209 O O . LEU A 1 536 ? 6.355 -37.844 3.166 1 92.75 536 LEU A O 1
ATOM 4213 N N . ILE A 1 537 ? 7.383 -38.688 4.984 1 94.19 537 ILE A N 1
ATOM 4214 C CA . ILE A 1 537 ? 6.133 -39.125 5.609 1 94.19 537 ILE A CA 1
ATOM 4215 C C . ILE A 1 537 ? 5.246 -37.906 5.863 1 94.19 537 ILE A C 1
ATOM 4217 O O . ILE A 1 537 ? 4.035 -37.938 5.621 1 94.19 537 ILE A O 1
ATOM 4221 N N . LEU A 1 538 ? 5.828 -36.844 6.309 1 93.75 538 LEU A N 1
ATOM 4222 C CA . LEU A 1 538 ? 5.074 -35.625 6.578 1 93.75 538 LEU A CA 1
ATOM 4223 C C . LEU A 1 538 ? 4.516 -35.031 5.289 1 93.75 538 LEU A C 1
ATOM 4225 O O . LEU A 1 538 ? 3.369 -34.594 5.258 1 93.75 538 LEU A O 1
ATOM 4229 N N . ALA A 1 539 ? 5.352 -35 4.273 1 95.75 539 ALA A N 1
ATOM 4230 C CA . ALA A 1 539 ? 4.922 -34.469 2.988 1 95.75 539 ALA A CA 1
ATOM 4231 C C . ALA A 1 539 ? 3.736 -35.25 2.428 1 95.75 539 ALA A C 1
ATOM 4233 O O . ALA A 1 539 ? 2.75 -34.656 1.983 1 95.75 539 ALA A O 1
ATOM 4234 N N . VAL A 1 540 ? 3.814 -36.562 2.494 1 96.62 540 VAL A N 1
ATOM 4235 C CA . VAL A 1 540 ? 2.762 -37.406 1.967 1 96.62 540 VAL A CA 1
ATOM 4236 C C . VAL A 1 540 ? 1.498 -37.281 2.812 1 96.62 540 VAL A C 1
ATOM 4238 O O . VAL A 1 540 ? 0.392 -37.188 2.275 1 96.62 540 VAL A O 1
ATOM 4241 N N . THR A 1 541 ? 1.664 -37.188 4.09 1 95.81 541 THR A N 1
ATOM 4242 C CA . THR A 1 541 ? 0.525 -37.125 4.996 1 95.81 541 THR A CA 1
ATOM 4243 C C . THR A 1 541 ? -0.204 -35.781 4.824 1 95.81 541 THR A C 1
ATOM 4245 O O . THR A 1 541 ? -1.432 -35.75 4.711 1 95.81 541 THR A O 1
ATOM 4248 N N . VAL A 1 542 ? 0.528 -34.75 4.773 1 95.12 542 VAL A N 1
ATOM 4249 C CA . VAL A 1 542 ? -0.08 -33.406 4.672 1 95.12 542 VAL A CA 1
ATOM 4250 C C . VAL A 1 542 ? -0.791 -33.281 3.326 1 95.12 542 VAL A C 1
ATOM 4252 O O . VAL A 1 542 ? -1.887 -32.719 3.252 1 95.12 542 VAL A O 1
ATOM 4255 N N . SER A 1 543 ? -0.179 -33.719 2.277 1 95.75 543 SER A N 1
ATOM 4256 C CA . SER A 1 543 ? -0.797 -33.656 0.958 1 95.75 543 SER A CA 1
ATOM 4257 C C . SER A 1 543 ? -2.064 -34.5 0.896 1 95.75 543 SER A C 1
ATOM 4259 O O . SER A 1 543 ? -3.055 -34.094 0.281 1 95.75 543 SER A O 1
ATOM 4261 N N . SER A 1 544 ? -2.018 -35.625 1.549 1 95.25 544 SER A N 1
ATOM 4262 C CA . SER A 1 544 ? -3.186 -36.5 1.572 1 95.25 544 SER A CA 1
ATOM 4263 C C . SER A 1 544 ? -4.305 -35.906 2.42 1 95.25 544 SER A C 1
ATOM 4265 O O . SER A 1 544 ? -5.484 -36.062 2.109 1 95.25 544 SER A O 1
ATOM 4267 N N . LEU A 1 545 ? -3.91 -35.281 3.475 1 93.62 545 LEU A N 1
ATOM 4268 C CA . LEU A 1 545 ? -4.902 -34.594 4.297 1 93.62 545 LEU A CA 1
ATOM 4269 C C . LEU A 1 545 ? -5.555 -33.469 3.531 1 93.62 545 LEU A C 1
ATOM 4271 O O . LEU A 1 545 ? -6.75 -33.188 3.691 1 93.62 545 LEU A O 1
ATOM 4275 N N . LEU A 1 546 ? -4.746 -32.781 2.777 1 94.38 546 LEU A N 1
ATOM 4276 C CA . LEU A 1 546 ? -5.32 -31.719 1.953 1 94.38 546 LEU A CA 1
ATOM 4277 C C . LEU A 1 546 ? -6.352 -32.281 0.981 1 94.38 546 LEU A C 1
ATOM 4279 O O . LEU A 1 546 ? -7.414 -31.688 0.779 1 94.38 546 LEU A O 1
ATOM 4283 N N . GLU A 1 547 ? -6.039 -33.406 0.393 1 92.38 547 GLU A N 1
ATOM 4284 C CA . GLU A 1 547 ? -6.965 -34.094 -0.507 1 92.38 547 GLU A CA 1
ATOM 4285 C C . GLU A 1 547 ? -8.258 -34.469 0.214 1 92.38 547 GLU A C 1
ATOM 4287 O O . GLU A 1 547 ? -9.344 -34.375 -0.363 1 92.38 547 GLU A O 1
ATOM 4292 N N . ALA A 1 548 ? -8.156 -34.781 1.408 1 90.75 548 ALA A N 1
ATOM 4293 C CA . ALA A 1 548 ? -9.305 -35.25 2.191 1 90.75 548 ALA A CA 1
ATOM 4294 C C . ALA A 1 548 ? -10.227 -34.062 2.533 1 90.75 548 ALA A C 1
ATOM 4296 O O . ALA A 1 548 ? -11.453 -34.25 2.59 1 90.75 548 ALA A O 1
ATOM 4297 N N . TYR A 1 549 ? -9.648 -32.906 2.68 1 89.69 549 TYR A N 1
ATOM 4298 C CA . TYR A 1 549 ? -10.453 -31.828 3.236 1 89.69 549 TYR A CA 1
ATOM 4299 C C . TYR A 1 549 ? -10.797 -30.797 2.166 1 89.69 549 TYR A C 1
ATOM 4301 O O . TYR A 1 549 ? -11.766 -30.047 2.312 1 89.69 549 TYR A O 1
ATOM 4309 N N . THR A 1 550 ? -10.094 -30.75 1.13 1 89.12 550 THR A N 1
ATOM 4310 C CA . THR A 1 550 ? -10.281 -29.641 0.191 1 89.12 550 THR A CA 1
ATOM 4311 C C . THR A 1 550 ? -11.508 -29.875 -0.678 1 89.12 550 THR A C 1
ATOM 4313 O O . THR A 1 550 ? -11.805 -31.016 -1.054 1 89.12 550 THR A O 1
ATOM 4316 N N . THR A 1 551 ? -12.219 -28.781 -0.943 1 86.62 551 THR A N 1
ATOM 4317 C CA . THR A 1 551 ? -13.344 -28.812 -1.873 1 86.62 551 THR A CA 1
ATOM 4318 C C . THR A 1 551 ? -12.953 -28.203 -3.215 1 86.62 551 THR A C 1
ATOM 4320 O O . THR A 1 551 ? -13.781 -28.078 -4.121 1 86.62 551 THR A O 1
ATOM 4323 N N . GLN A 1 552 ? -11.641 -27.844 -3.275 1 89.81 552 GLN A N 1
ATOM 4324 C CA . GLN A 1 552 ? -11.141 -27.25 -4.516 1 89.81 552 GLN A CA 1
ATOM 4325 C C . GLN A 1 552 ? -10.68 -28.328 -5.484 1 89.81 552 GLN A C 1
ATOM 4327 O O . GLN A 1 552 ? -10.742 -29.531 -5.172 1 89.81 552 GLN A O 1
ATOM 4332 N N . LEU A 1 553 ? -10.273 -27.891 -6.645 1 89.5 553 LEU A N 1
ATOM 4333 C CA . LEU A 1 553 ? -9.773 -28.828 -7.648 1 89.5 553 LEU A CA 1
ATOM 4334 C C . LEU A 1 553 ? -8.5 -29.516 -7.164 1 89.5 553 LEU A C 1
ATOM 4336 O O . LEU A 1 553 ? -7.434 -28.891 -7.125 1 89.5 553 LEU A O 1
ATOM 4340 N N . ASP A 1 554 ? -8.578 -30.75 -6.891 1 89.56 554 ASP A N 1
ATOM 4341 C CA . ASP A 1 554 ? -7.469 -31.531 -6.336 1 89.56 554 ASP A CA 1
ATOM 4342 C C . ASP A 1 554 ? -6.289 -31.562 -7.301 1 89.56 554 ASP A C 1
ATOM 4344 O O . ASP A 1 554 ? -5.137 -31.406 -6.887 1 89.56 554 ASP A O 1
ATOM 4348 N N . ASN A 1 555 ? -6.586 -31.703 -8.578 1 92.12 555 ASN A N 1
ATOM 4349 C CA . ASN A 1 555 ? -5.543 -31.859 -9.586 1 92.12 555 ASN A CA 1
ATOM 4350 C C . ASN A 1 555 ? -4.66 -30.609 -9.68 1 92.12 555 ASN A C 1
ATOM 4352 O O . ASN A 1 555 ? -3.506 -30.703 -10.102 1 92.12 555 ASN A O 1
ATOM 4356 N N . ALA A 1 556 ? -5.203 -29.547 -9.266 1 93.12 556 ALA A N 1
ATOM 4357 C CA . ALA A 1 556 ? -4.477 -28.297 -9.43 1 93.12 556 ALA A CA 1
ATOM 4358 C C . ALA A 1 556 ? -3.639 -27.984 -8.188 1 93.12 556 ALA A C 1
ATOM 4360 O O . ALA A 1 556 ? -2.523 -27.469 -8.297 1 93.12 556 ALA A O 1
ATOM 4361 N N . PHE A 1 557 ? -4.086 -28.297 -7.031 1 96.44 557 PHE A N 1
ATOM 4362 C CA . PHE A 1 557 ? -3.461 -27.812 -5.805 1 96.44 557 PHE A CA 1
ATOM 4363 C C . PHE A 1 557 ? -2.566 -28.891 -5.199 1 96.44 557 PHE A C 1
ATOM 4365 O O . PHE A 1 557 ? -1.455 -28.594 -4.75 1 96.44 557 PHE A O 1
ATOM 4372 N N . ILE A 1 558 ? -2.939 -30.125 -5.203 1 96.94 558 ILE A N 1
ATOM 4373 C CA . ILE A 1 558 ? -2.285 -31.188 -4.43 1 96.94 558 ILE A CA 1
ATOM 4374 C C . ILE A 1 558 ? -0.882 -31.422 -4.98 1 96.94 558 ILE A C 1
ATOM 4376 O O . ILE A 1 558 ? 0.086 -31.484 -4.219 1 96.94 558 ILE A O 1
ATOM 4380 N N . PRO A 1 559 ? -0.75 -31.531 -6.297 1 97.38 559 PRO A N 1
ATOM 4381 C CA . PRO A 1 559 ? 0.601 -31.75 -6.82 1 97.38 559 PRO A CA 1
ATOM 4382 C C . PRO A 1 559 ? 1.564 -30.625 -6.445 1 97.38 559 PRO A C 1
ATOM 4384 O O . PRO A 1 559 ? 2.732 -30.891 -6.145 1 97.38 559 PRO A O 1
ATOM 4387 N N . LEU A 1 560 ? 1.092 -29.438 -6.449 1 97.75 560 LEU A N 1
ATOM 4388 C CA . LEU A 1 560 ? 1.933 -28.281 -6.148 1 97.75 560 LEU A CA 1
ATOM 4389 C C . LEU A 1 560 ? 2.355 -28.281 -4.684 1 97.75 560 LEU A C 1
ATOM 4391 O O . LEU A 1 560 ? 3.52 -28.031 -4.367 1 97.75 560 LEU A O 1
ATOM 4395 N N . ILE A 1 561 ? 1.414 -28.562 -3.836 1 97.62 561 ILE A N 1
ATOM 4396 C CA . ILE A 1 561 ? 1.708 -28.594 -2.406 1 97.62 561 ILE A CA 1
ATOM 4397 C C . ILE A 1 561 ? 2.66 -29.734 -2.094 1 97.62 561 ILE A C 1
ATOM 4399 O O . ILE A 1 561 ? 3.6 -29.578 -1.312 1 97.62 561 ILE A O 1
ATOM 4403 N N . PHE A 1 562 ? 2.381 -30.859 -2.701 1 97.88 562 PHE A N 1
ATOM 4404 C CA . PHE A 1 562 ? 3.256 -32 -2.506 1 97.88 562 PHE A CA 1
ATOM 4405 C C . PHE A 1 562 ? 4.668 -31.719 -2.996 1 97.88 562 PHE A C 1
ATOM 4407 O O . PHE A 1 562 ? 5.648 -32.031 -2.318 1 97.88 562 PHE A O 1
ATOM 4414 N N . TYR A 1 563 ? 4.758 -31.109 -4.148 1 97.06 563 TYR A N 1
ATOM 4415 C CA . TYR A 1 563 ? 6.047 -30.688 -4.684 1 97.06 563 TYR A CA 1
ATOM 4416 C C . TYR A 1 563 ? 6.77 -29.766 -3.703 1 97.06 563 TYR A C 1
ATOM 4418 O O . TYR A 1 563 ? 7.965 -29.953 -3.439 1 97.06 563 TYR A O 1
ATOM 4426 N N . SER A 1 564 ? 6.086 -28.797 -3.162 1 97.06 564 SER A N 1
ATOM 4427 C CA . SER A 1 564 ? 6.656 -27.828 -2.229 1 97.06 564 SER A CA 1
ATOM 4428 C C . SER A 1 564 ? 7.258 -28.531 -1.012 1 97.06 564 SER A C 1
ATOM 4430 O O . SER A 1 564 ? 8.367 -28.188 -0.585 1 97.06 564 SER A O 1
ATOM 4432 N N . HIS A 1 565 ? 6.574 -29.5 -0.515 1 96.38 565 HIS A N 1
ATOM 4433 C CA . HIS A 1 565 ? 7.023 -30.156 0.701 1 96.38 565 HIS A CA 1
ATOM 4434 C C . HIS A 1 565 ? 8.156 -31.141 0.405 1 96.38 565 HIS A C 1
ATOM 4436 O O . HIS A 1 565 ? 9 -31.391 1.266 1 96.38 565 HIS A O 1
ATOM 4442 N N . LEU A 1 566 ? 8.195 -31.656 -0.809 1 94.56 566 LEU A N 1
ATOM 4443 C CA . LEU A 1 566 ? 9.289 -32.531 -1.189 1 94.56 566 LEU A CA 1
ATOM 4444 C C . LEU A 1 566 ? 10.586 -31.766 -1.379 1 94.56 566 LEU A C 1
ATOM 4446 O O . LEU A 1 566 ? 11.672 -32.312 -1.235 1 94.56 566 LEU A O 1
ATOM 4450 N N . CYS A 1 567 ? 10.477 -30.5 -1.666 1 93.25 567 CYS A N 1
ATOM 4451 C CA . CYS A 1 567 ? 11.648 -29.656 -1.895 1 93.25 567 CYS A CA 1
ATOM 4452 C C . CYS A 1 567 ? 12.32 -29.297 -0.577 1 93.25 567 CYS A C 1
ATOM 4454 O O . CYS A 1 567 ? 13.469 -28.844 -0.565 1 93.25 567 CYS A O 1
ATOM 4456 N N . LEU A 1 568 ? 11.586 -29.438 0.517 1 92.06 568 LEU A N 1
ATOM 4457 C CA . LEU A 1 568 ? 12.117 -29.031 1.812 1 92.06 568 LEU A CA 1
ATOM 4458 C C . LEU A 1 568 ? 13.164 -30.031 2.309 1 92.06 568 LEU A C 1
ATOM 4460 O O . LEU A 1 568 ? 14.164 -29.641 2.908 1 92.06 568 LEU A O 1
ATOM 4464 N N . MET B 1 1 ? -30.344 13.633 -10.594 1 26.27 1 MET B N 1
ATOM 4465 C CA . MET B 1 1 ? -30.391 15.07 -10.336 1 26.27 1 MET B CA 1
ATOM 4466 C C . MET B 1 1 ? -29.812 15.398 -8.961 1 26.27 1 MET B C 1
ATOM 4468 O O . MET B 1 1 ? -29.203 16.453 -8.773 1 26.27 1 MET B O 1
ATOM 4472 N N . ALA B 1 2 ? -30.172 14.609 -7.891 1 33.44 2 ALA B N 1
ATOM 4473 C CA . ALA B 1 2 ? -29.734 14.789 -6.512 1 33.44 2 ALA B CA 1
ATOM 4474 C C . ALA B 1 2 ? -28.234 14.539 -6.383 1 33.44 2 ALA B C 1
ATOM 4476 O O . ALA B 1 2 ? -27.594 14.984 -5.418 1 33.44 2 ALA B O 1
ATOM 4477 N N . LEU B 1 3 ? -27.734 13.562 -7.059 1 40.62 3 LEU B N 1
ATOM 4478 C CA . LEU B 1 3 ? -26.312 13.273 -7.125 1 40.62 3 LEU B CA 1
ATOM 4479 C C . LEU B 1 3 ? -25.516 14.516 -7.547 1 40.62 3 LEU B C 1
ATOM 4481 O O . LEU B 1 3 ? -24.359 14.68 -7.16 1 40.62 3 LEU B O 1
ATOM 4485 N N . SER B 1 4 ? -26.016 15.359 -8.414 1 44.59 4 SER B N 1
ATOM 4486 C CA . SER B 1 4 ? -25.453 16.562 -9.016 1 44.59 4 SER B CA 1
ATOM 4487 C C . SER B 1 4 ? -25.312 17.672 -7.988 1 44.59 4 SER B C 1
ATOM 4489 O O . SER B 1 4 ? -24.312 18.406 -8 1 44.59 4 SER B O 1
ATOM 4491 N N . SER B 1 5 ? -26.219 17.844 -7.184 1 47.81 5 SER B N 1
ATOM 4492 C CA . SER B 1 5 ? -26.234 19 -6.281 1 47.81 5 SER B CA 1
ATOM 4493 C C . SER B 1 5 ? -25.219 18.828 -5.156 1 47.81 5 SER B C 1
ATOM 4495 O O . SER B 1 5 ? -24.594 19.797 -4.723 1 47.81 5 SER B O 1
ATOM 4497 N N . SER B 1 6 ? -25.125 17.594 -4.688 1 54.81 6 SER B N 1
ATOM 4498 C CA . SER B 1 6 ? -24.219 17.312 -3.57 1 54.81 6 SER B CA 1
ATOM 4499 C C . SER B 1 6 ? -22.766 17.359 -4.016 1 54.81 6 SER B C 1
ATOM 4501 O O . SER B 1 6 ? -21.859 17.578 -3.195 1 54.81 6 SER B O 1
ATOM 4503 N N . MET B 1 7 ? -22.609 17.203 -5.246 1 57.97 7 MET B N 1
ATOM 4504 C CA . MET B 1 7 ? -21.266 17.203 -5.816 1 57.97 7 MET B CA 1
ATOM 4505 C C . MET B 1 7 ? -20.703 18.625 -5.902 1 57.97 7 MET B C 1
ATOM 4507 O O . MET B 1 7 ? -19.516 18.828 -5.734 1 57.97 7 MET B O 1
ATOM 4511 N N . LEU B 1 8 ? -21.641 19.625 -6.113 1 64.06 8 LEU B N 1
ATOM 4512 C CA . LEU B 1 8 ? -21.109 20.969 -6.324 1 64.06 8 LEU B CA 1
ATOM 4513 C C . LEU B 1 8 ? -21.188 21.781 -5.043 1 64.06 8 LEU B C 1
ATOM 4515 O O . LEU B 1 8 ? -22.219 22.391 -4.754 1 64.06 8 LEU B O 1
ATOM 4519 N N . ASN B 1 9 ? -20.297 21.531 -4.039 1 80.25 9 ASN B N 1
ATOM 4520 C CA . ASN B 1 9 ? -20.062 22.312 -2.824 1 80.25 9 ASN B CA 1
ATOM 4521 C C . ASN B 1 9 ? -19 23.375 -3.045 1 80.25 9 ASN B C 1
ATOM 4523 O O . ASN B 1 9 ? -18.016 23.156 -3.748 1 80.25 9 ASN B O 1
ATOM 4527 N N . GLY B 1 10 ? -19.375 24.688 -2.824 1 84.44 10 GLY B N 1
ATOM 4528 C CA . GLY B 1 10 ? -18.484 25.828 -3.004 1 84.44 10 GLY B CA 1
ATOM 4529 C C . GLY B 1 10 ? -17.094 25.609 -2.42 1 84.44 10 GLY B C 1
ATOM 4530 O O . GLY B 1 10 ? -16.094 25.984 -3.027 1 84.44 10 GLY B O 1
ATOM 4531 N N . GLU B 1 11 ? -17.016 24.953 -1.343 1 89.75 11 GLU B N 1
ATOM 4532 C CA . GLU B 1 11 ? -15.719 24.703 -0.712 1 89.75 11 GLU B CA 1
ATOM 4533 C C . GLU B 1 11 ? -14.859 23.781 -1.572 1 89.75 11 GLU B C 1
ATOM 4535 O O . GLU B 1 11 ? -13.664 24.047 -1.756 1 89.75 11 GLU B O 1
ATOM 4540 N N . ARG B 1 12 ? -15.5 22.75 -2.117 1 92.12 12 ARG B N 1
ATOM 4541 C CA . ARG B 1 12 ? -14.766 21.812 -2.971 1 92.12 12 ARG B CA 1
ATOM 4542 C C . ARG B 1 12 ? -14.219 22.516 -4.203 1 92.12 12 ARG B C 1
ATOM 4544 O O . ARG B 1 12 ? -13.07 22.281 -4.602 1 92.12 12 ARG B O 1
ATOM 4551 N N . GLY B 1 13 ? -15.07 23.344 -4.777 1 92.19 13 GLY B N 1
ATOM 4552 C CA . GLY B 1 13 ? -14.641 24.094 -5.953 1 92.19 13 GLY B CA 1
ATOM 4553 C C . GLY B 1 13 ? -13.438 24.984 -5.691 1 92.19 13 GLY B C 1
ATOM 4554 O O . GLY B 1 13 ? -12.5 25.016 -6.484 1 92.19 13 GLY B O 1
ATOM 4555 N N . VAL B 1 14 ? -13.422 25.688 -4.574 1 94.31 14 VAL B N 1
ATOM 4556 C CA . VAL B 1 14 ? -12.336 26.609 -4.234 1 94.31 14 VAL B CA 1
ATOM 4557 C C . VAL B 1 14 ? -11.062 25.812 -3.939 1 94.31 14 VAL B C 1
ATOM 4559 O O . VAL B 1 14 ? -9.969 26.219 -4.348 1 94.31 14 VAL B O 1
ATOM 4562 N N . VAL B 1 15 ? -11.18 24.719 -3.227 1 95.94 15 VAL B N 1
ATOM 4563 C CA . VAL B 1 15 ? -10.016 23.906 -2.877 1 95.94 15 VAL B CA 1
ATOM 4564 C C . VAL B 1 15 ? -9.375 23.344 -4.145 1 95.94 15 VAL B C 1
ATOM 4566 O O . VAL B 1 15 ? -8.148 23.297 -4.266 1 95.94 15 VAL B O 1
ATOM 4569 N N . VAL B 1 16 ? -10.203 22.906 -5.121 1 94.88 16 VAL B N 1
ATOM 4570 C CA . VAL B 1 16 ? -9.688 22.406 -6.387 1 94.88 16 VAL B CA 1
ATOM 4571 C C . VAL B 1 16 ? -8.945 23.516 -7.121 1 94.88 16 VAL B C 1
ATOM 4573 O O . VAL B 1 16 ? -7.898 23.281 -7.73 1 94.88 16 VAL B O 1
ATOM 4576 N N . LEU B 1 17 ? -9.469 24.719 -7.008 1 94.69 17 LEU B N 1
ATOM 4577 C CA . LEU B 1 17 ? -8.812 25.859 -7.625 1 94.69 17 LEU B CA 1
ATOM 4578 C C . LEU B 1 17 ? -7.457 26.125 -6.973 1 94.69 17 LEU B C 1
ATOM 4580 O O . LEU B 1 17 ? -6.488 26.453 -7.66 1 94.69 17 LEU B O 1
ATOM 4584 N N . ILE B 1 18 ? -7.398 26 -5.691 1 96.44 18 ILE B N 1
ATOM 4585 C CA . ILE B 1 18 ? -6.164 26.203 -4.941 1 96.44 18 ILE B CA 1
ATOM 4586 C C . ILE B 1 18 ? -5.109 25.203 -5.395 1 96.44 18 ILE B C 1
ATOM 4588 O O . ILE B 1 18 ? -3.969 25.578 -5.684 1 96.44 18 ILE B O 1
ATOM 4592 N N . VAL B 1 19 ? -5.496 23.938 -5.52 1 96.75 19 VAL B N 1
ATOM 4593 C CA . VAL B 1 19 ? -4.566 22.891 -5.902 1 96.75 19 VAL B CA 1
ATOM 4594 C C . VAL B 1 19 ? -4.133 23.078 -7.352 1 96.75 19 VAL B C 1
ATOM 4596 O O . VAL B 1 19 ? -2.957 22.922 -7.68 1 96.75 19 VAL B O 1
ATOM 4599 N N . CYS B 1 20 ? -5.055 23.453 -8.195 1 95.75 20 CYS B N 1
ATOM 4600 C CA . CYS B 1 20 ? -4.75 23.641 -9.609 1 95.75 20 CYS B CA 1
ATOM 4601 C C . CYS B 1 20 ? -3.744 24.781 -9.797 1 95.75 20 CYS B C 1
ATOM 4603 O O . CYS B 1 20 ? -2.852 24.688 -10.641 1 95.75 20 CYS B O 1
ATOM 4605 N N . ARG B 1 21 ? -3.883 25.766 -9.023 1 95.25 21 ARG B N 1
ATOM 4606 C CA . ARG B 1 21 ? -2.938 26.875 -9.117 1 95.25 21 ARG B CA 1
ATOM 4607 C C . ARG B 1 21 ? -1.535 26.438 -8.711 1 95.25 21 ARG B C 1
ATOM 4609 O O . ARG B 1 21 ? -0.551 26.812 -9.352 1 95.25 21 ARG B O 1
ATOM 4616 N N . VAL B 1 22 ? -1.462 25.688 -7.695 1 95.81 22 VAL B N 1
ATOM 4617 C CA . VAL B 1 22 ? -0.164 25.219 -7.23 1 95.81 22 VAL B CA 1
ATOM 4618 C C . VAL B 1 22 ? 0.441 24.266 -8.266 1 95.81 22 VAL B C 1
ATOM 4620 O O . VAL B 1 22 ? 1.633 24.359 -8.57 1 95.81 22 VAL B O 1
ATOM 4623 N N . LEU B 1 23 ? -0.405 23.391 -8.883 1 95.5 23 LEU B N 1
ATOM 4624 C CA . LEU B 1 23 ? 0.071 22.438 -9.883 1 95.5 23 LEU B CA 1
ATOM 4625 C C . LEU B 1 23 ? 0.52 23.156 -11.148 1 95.5 23 LEU B C 1
ATOM 4627 O O . LEU B 1 23 ? 1.458 22.719 -11.812 1 95.5 23 LEU B O 1
ATOM 4631 N N . TYR B 1 24 ? -0.096 24.234 -11.414 1 93.88 24 TYR B N 1
ATOM 4632 C CA . TYR B 1 24 ? 0.261 25.031 -12.586 1 93.88 24 TYR B CA 1
ATOM 4633 C C . TYR B 1 24 ? 1.604 25.719 -12.391 1 93.88 24 TYR B C 1
ATOM 4635 O O . TYR B 1 24 ? 2.35 25.922 -13.352 1 93.88 24 TYR B O 1
ATOM 4643 N N . SER B 1 25 ? 1.991 26.016 -11.172 1 93.06 25 SER B N 1
ATOM 4644 C CA . SER B 1 25 ? 3.213 26.75 -10.867 1 93.06 25 SER B CA 1
ATOM 4645 C C . SER B 1 25 ? 4.391 25.812 -10.648 1 93.06 25 SER B C 1
ATOM 4647 O O . SER B 1 25 ? 5.492 26.25 -10.32 1 93.06 25 SER B O 1
ATOM 4649 N N . LEU B 1 26 ? 4.258 24.531 -10.953 1 94.75 26 LEU B N 1
ATOM 4650 C CA . LEU B 1 26 ? 5.285 23.531 -10.648 1 94.75 26 LEU B CA 1
ATOM 4651 C C . LEU B 1 26 ? 6.402 23.578 -11.68 1 94.75 26 LEU B C 1
ATOM 4653 O O . LEU B 1 26 ? 6.137 23.578 -12.891 1 94.75 26 LEU B O 1
ATOM 4657 N N . PRO B 1 27 ? 7.625 23.641 -11.227 1 93.94 27 PRO B N 1
ATOM 4658 C CA . PRO B 1 27 ? 8.734 23.422 -12.156 1 93.94 27 PRO B CA 1
ATOM 4659 C C . PRO B 1 27 ? 8.867 21.953 -12.57 1 93.94 27 PRO B C 1
ATOM 4661 O O . PRO B 1 27 ? 8.25 21.078 -11.961 1 93.94 27 PRO B O 1
ATOM 4664 N N . LEU B 1 28 ? 9.688 21.609 -13.492 1 91 28 LEU B N 1
ATOM 4665 C CA . LEU B 1 28 ? 9.844 20.266 -14.031 1 91 28 LEU B CA 1
ATOM 4666 C C . LEU B 1 28 ? 10.539 19.344 -13.023 1 91 28 LEU B C 1
ATOM 4668 O O . LEU B 1 28 ? 10.289 18.141 -13 1 91 28 LEU B O 1
ATOM 4672 N N . SER B 1 29 ? 11.312 19.906 -12.172 1 91.06 29 SER B N 1
ATOM 4673 C CA . SER B 1 29 ? 12.055 19.109 -11.188 1 91.06 29 SER B CA 1
ATOM 4674 C C . SER B 1 29 ? 11.125 18.562 -10.109 1 91.06 29 SER B C 1
ATOM 4676 O O . SER B 1 29 ? 11.469 17.594 -9.43 1 91.06 29 SER B O 1
ATOM 4678 N N . LEU B 1 30 ? 9.945 19.188 -9.977 1 94.94 30 LEU B N 1
ATOM 4679 C CA . LEU B 1 30 ? 9.023 18.766 -8.93 1 94.94 30 LEU B CA 1
ATOM 4680 C C . LEU B 1 30 ? 7.785 18.109 -9.531 1 94.94 30 LEU B C 1
ATOM 4682 O O . LEU B 1 30 ? 6.688 18.219 -8.984 1 94.94 30 LEU B O 1
ATOM 4686 N N . LEU B 1 31 ? 7.941 17.391 -10.586 1 93.38 31 LEU B N 1
ATOM 4687 C CA . LEU B 1 31 ? 6.812 16.75 -11.258 1 93.38 31 LEU B CA 1
ATOM 4688 C C . LEU B 1 31 ? 6.27 15.586 -10.43 1 93.38 31 LEU B C 1
ATOM 4690 O O . LEU B 1 31 ? 5.055 15.398 -10.336 1 93.38 31 LEU B O 1
ATOM 4694 N N . CYS B 1 32 ? 7.141 14.781 -9.766 1 93.69 32 CYS B N 1
ATOM 4695 C CA . CYS B 1 32 ? 6.703 13.617 -9 1 93.69 32 CYS B CA 1
ATOM 4696 C C . CYS B 1 32 ? 5.898 14.055 -7.777 1 93.69 32 CYS B C 1
ATOM 4698 O O . CYS B 1 32 ? 4.777 13.586 -7.57 1 93.69 32 CYS B O 1
ATOM 4700 N N . PRO B 1 33 ? 6.359 15.016 -7.004 1 94.94 33 PRO B N 1
ATOM 4701 C CA . PRO B 1 33 ? 5.527 15.5 -5.895 1 94.94 33 PRO B CA 1
ATOM 4702 C C . PRO B 1 33 ? 4.234 16.156 -6.371 1 94.94 33 PRO B C 1
ATOM 4704 O O . PRO B 1 33 ? 3.203 16.047 -5.695 1 94.94 33 PRO B O 1
ATOM 4707 N N . GLY B 1 34 ? 4.301 16.844 -7.516 1 96 34 GLY B N 1
ATOM 4708 C CA . GLY B 1 34 ? 3.094 17.438 -8.062 1 96 34 GLY B CA 1
ATOM 4709 C C . GLY B 1 34 ? 2.043 16.422 -8.453 1 96 34 GLY B C 1
ATOM 4710 O O . GLY B 1 34 ? 0.861 16.594 -8.156 1 96 34 GLY B O 1
ATOM 4711 N N . LEU B 1 35 ? 2.482 15.352 -9.102 1 95.06 35 LEU B N 1
ATOM 4712 C CA . LEU B 1 35 ? 1.562 14.281 -9.469 1 95.06 35 LEU B CA 1
ATOM 4713 C C . LEU B 1 35 ? 0.989 13.609 -8.227 1 95.06 35 LEU B C 1
ATOM 4715 O O . LEU B 1 35 ? -0.179 13.211 -8.211 1 95.06 35 LEU B O 1
ATOM 4719 N N . ASN B 1 36 ? 1.822 13.461 -7.27 1 96.06 36 ASN B N 1
ATOM 4720 C CA . ASN B 1 36 ? 1.373 12.891 -6.004 1 96.06 36 ASN B CA 1
ATOM 4721 C C . ASN B 1 36 ? 0.284 13.742 -5.359 1 96.06 36 ASN B C 1
ATOM 4723 O O . ASN B 1 36 ? -0.704 13.211 -4.848 1 96.06 36 ASN B O 1
ATOM 4727 N N . LEU B 1 37 ? 0.484 15.055 -5.355 1 97.31 37 LEU B N 1
ATOM 4728 C CA . LEU B 1 37 ? -0.521 15.953 -4.801 1 97.31 37 LEU B CA 1
ATOM 4729 C C . LEU B 1 37 ? -1.831 15.844 -5.574 1 97.31 37 LEU B C 1
ATOM 4731 O O . LEU B 1 37 ? -2.912 15.891 -4.98 1 97.31 37 LEU B O 1
ATOM 4735 N N . ALA B 1 38 ? -1.753 15.703 -6.875 1 97 38 ALA B N 1
ATOM 4736 C CA . ALA B 1 38 ? -2.949 15.555 -7.699 1 97 38 ALA B CA 1
ATOM 4737 C C . ALA B 1 38 ? -3.709 14.281 -7.34 1 97 38 ALA B C 1
ATOM 4739 O O . ALA B 1 38 ? -4.934 14.297 -7.199 1 97 38 ALA B O 1
ATOM 4740 N N . ILE B 1 39 ? -2.963 13.203 -7.152 1 96.12 39 ILE B N 1
ATOM 4741 C CA . ILE B 1 39 ? -3.586 11.93 -6.824 1 96.12 39 ILE B CA 1
ATOM 4742 C C . ILE B 1 39 ? -4.184 11.992 -5.418 1 96.12 39 ILE B C 1
ATOM 4744 O O . ILE B 1 39 ? -5.281 11.484 -5.18 1 96.12 39 ILE B O 1
ATOM 4748 N N . LEU B 1 40 ? -3.445 12.578 -4.512 1 96.75 40 LEU B N 1
ATOM 4749 C CA . LEU B 1 40 ? -3.943 12.758 -3.15 1 96.75 40 LEU B CA 1
ATOM 4750 C C . LEU B 1 40 ? -5.23 13.578 -3.148 1 96.75 40 LEU B C 1
ATOM 4752 O O . LEU B 1 40 ? -6.188 13.234 -2.451 1 96.75 40 LEU B O 1
ATOM 4756 N N . SER B 1 41 ? -5.289 14.641 -3.955 1 97.19 41 SER B N 1
ATOM 4757 C CA . SER B 1 41 ? -6.465 15.5 -4.035 1 97.19 41 SER B CA 1
ATOM 4758 C C . SER B 1 41 ? -7.648 14.766 -4.66 1 97.19 41 SER B C 1
ATOM 4760 O O . SER B 1 41 ? -8.781 14.914 -4.211 1 97.19 41 SER B O 1
ATOM 4762 N N . LEU B 1 42 ? -7.359 13.961 -5.648 1 95.12 42 LEU B N 1
ATOM 4763 C CA . LEU B 1 42 ? -8.414 13.188 -6.301 1 95.12 42 LEU B CA 1
ATOM 4764 C C . LEU B 1 42 ? -9.008 12.164 -5.336 1 95.12 42 LEU B C 1
ATOM 4766 O O . LEU B 1 42 ? -10.234 12.023 -5.254 1 95.12 42 LEU B O 1
ATOM 4770 N N . PHE B 1 43 ? -8.172 11.445 -4.656 1 95.25 43 PHE B N 1
ATOM 4771 C CA . PHE B 1 43 ? -8.633 10.453 -3.693 1 95.25 43 PHE B CA 1
ATOM 4772 C C . PHE B 1 43 ? -9.422 11.109 -2.57 1 95.25 43 PHE B C 1
ATOM 4774 O O . PHE B 1 43 ? -10.453 10.586 -2.137 1 95.25 43 PHE B O 1
ATOM 4781 N N . ALA B 1 44 ? -8.922 12.258 -2.08 1 96.12 44 ALA B N 1
ATOM 4782 C CA . ALA B 1 44 ? -9.617 13 -1.026 1 96.12 44 ALA B CA 1
ATOM 4783 C C . ALA B 1 44 ? -10.969 13.5 -1.509 1 96.12 44 ALA B C 1
ATOM 4785 O O . ALA B 1 44 ? -11.953 13.477 -0.76 1 96.12 44 ALA B O 1
ATOM 4786 N N . LEU B 1 45 ? -11.016 14.039 -2.752 1 93.94 45 LEU B N 1
ATOM 4787 C CA . LEU B 1 45 ? -12.273 14.516 -3.328 1 93.94 45 LEU B CA 1
ATOM 4788 C C . LEU B 1 45 ? -13.281 13.375 -3.434 1 93.94 45 LEU B C 1
ATOM 4790 O O . LEU B 1 45 ? -14.453 13.547 -3.1 1 93.94 45 LEU B O 1
ATOM 4794 N N . PHE B 1 46 ? -12.844 12.195 -3.848 1 90.44 46 PHE B N 1
ATOM 4795 C CA . PHE B 1 46 ? -13.688 11.016 -3.967 1 90.44 46 PHE B CA 1
ATOM 4796 C C . PHE B 1 46 ? -14.289 10.633 -2.617 1 90.44 46 PHE B C 1
ATOM 4798 O O . PHE B 1 46 ? -15.484 10.375 -2.514 1 90.44 46 PHE B O 1
ATOM 4805 N N . LEU B 1 47 ? -13.516 10.664 -1.576 1 89.81 47 LEU B N 1
ATOM 4806 C CA . LEU B 1 47 ? -13.977 10.281 -0.245 1 89.81 47 LEU B CA 1
ATOM 4807 C C . LEU B 1 47 ? -14.898 11.344 0.339 1 89.81 47 LEU B C 1
ATOM 4809 O O . LEU B 1 47 ? -15.859 11.023 1.044 1 89.81 47 LEU B O 1
ATOM 4813 N N . ASP B 1 48 ? -14.484 12.594 0.083 1 91.44 48 ASP B N 1
ATOM 4814 C CA . ASP B 1 48 ? -15.297 13.703 0.57 1 91.44 48 ASP B CA 1
ATOM 4815 C C . ASP B 1 48 ? -16.719 13.625 0.016 1 91.44 48 ASP B C 1
ATOM 4817 O O . ASP B 1 48 ? -17.688 13.844 0.747 1 91.44 48 ASP B O 1
ATOM 4821 N N . ILE B 1 49 ? -16.906 13.234 -1.229 1 86.56 49 ILE B N 1
ATOM 4822 C CA . ILE B 1 49 ? -18.203 13.117 -1.876 1 86.56 49 ILE B CA 1
ATOM 4823 C C . ILE B 1 49 ? -18.953 11.914 -1.309 1 86.56 49 ILE B C 1
ATOM 4825 O O . ILE B 1 49 ? -20.156 12 -1.023 1 86.56 49 ILE B O 1
ATOM 4829 N N . ARG B 1 50 ? -18.281 10.844 -1.046 1 81.44 50 ARG B N 1
ATOM 4830 C CA . ARG B 1 50 ? -18.922 9.617 -0.57 1 81.44 50 ARG B CA 1
ATOM 4831 C C . ARG B 1 50 ? -19.375 9.758 0.88 1 81.44 50 ARG B C 1
ATOM 4833 O O . ARG B 1 50 ? -20.406 9.211 1.272 1 81.44 50 ARG B O 1
ATOM 4840 N N . LEU B 1 51 ? -18.625 10.469 1.645 1 80.06 51 LEU B N 1
ATOM 4841 C CA . LEU B 1 51 ? -18.938 10.602 3.066 1 80.06 51 LEU B CA 1
ATOM 4842 C C . LEU B 1 51 ? -20.078 11.594 3.289 1 80.06 51 LEU B C 1
ATOM 4844 O O . LEU B 1 51 ? -20.859 11.43 4.219 1 80.06 51 LEU B O 1
ATOM 4848 N N . ASP B 1 52 ? -20.062 12.625 2.578 1 75.56 52 ASP B N 1
ATOM 4849 C CA . ASP B 1 52 ? -21.125 13.617 2.773 1 75.56 52 ASP B CA 1
ATOM 4850 C C . ASP B 1 52 ? -22.484 13.039 2.395 1 75.56 52 ASP B C 1
ATOM 4852 O O . ASP B 1 52 ? -23.5 13.461 2.932 1 75.56 52 ASP B O 1
ATOM 4856 N N . ASP B 1 53 ? -22.438 12.008 1.578 1 67 53 ASP B N 1
ATOM 4857 C CA . ASP B 1 53 ? -23.672 11.375 1.148 1 67 53 ASP B CA 1
ATOM 4858 C C . ASP B 1 53 ? -24.047 10.211 2.064 1 67 53 ASP B C 1
ATOM 4860 O O . ASP B 1 53 ? -25.172 9.727 2.035 1 67 53 ASP B O 1
ATOM 4864 N N . SER B 1 54 ? -23.109 9.82 2.855 1 64 54 SER B N 1
ATOM 4865 C CA . SER B 1 54 ? -23.328 8.586 3.605 1 64 54 SER B CA 1
ATOM 4866 C C . SER B 1 54 ? -23.672 8.883 5.062 1 64 54 SER B C 1
ATOM 4868 O O . SER B 1 54 ? -23.375 9.969 5.566 1 64 54 SER B O 1
ATOM 4870 N N . ALA B 1 55 ? -24.5 8.078 5.629 1 64.25 55 ALA B N 1
ATOM 4871 C CA . ALA B 1 55 ? -24.766 8.07 7.066 1 64.25 55 ALA B CA 1
ATOM 4872 C C . ALA B 1 55 ? -23.5 7.773 7.863 1 64.25 55 ALA B C 1
ATOM 4874 O O . ALA B 1 55 ? -23.531 7.762 9.094 1 64.25 55 ALA B O 1
ATOM 4875 N N . ALA B 1 56 ? -22.469 7.719 7.141 1 64 56 ALA B N 1
ATOM 4876 C CA . ALA B 1 56 ? -21.219 7.312 7.789 1 64 56 ALA B CA 1
ATOM 4877 C C . ALA B 1 56 ? -20.656 8.438 8.648 1 64 56 ALA B C 1
ATOM 4879 O O . ALA B 1 56 ? -19.953 8.188 9.625 1 64 56 ALA B O 1
ATOM 4880 N N . LEU B 1 57 ? -20.953 9.641 8.297 1 67.94 57 LEU B N 1
ATOM 4881 C CA . LEU B 1 57 ? -20.422 10.773 9.062 1 67.94 57 LEU B CA 1
ATOM 4882 C C . LEU B 1 57 ? -20.906 10.711 10.508 1 67.94 57 LEU B C 1
ATOM 4884 O O . LEU B 1 57 ? -20.172 11.102 11.422 1 67.94 57 LEU B O 1
ATOM 4888 N N . SER B 1 58 ? -21.984 10.141 10.586 1 70.62 58 SER B N 1
ATOM 4889 C CA . SER B 1 58 ? -22.531 10.078 11.938 1 70.62 58 SER B CA 1
ATOM 4890 C C . SER B 1 58 ? -21.781 9.062 12.797 1 70.62 58 SER B C 1
ATOM 4892 O O . SER B 1 58 ? -21.812 9.148 14.023 1 70.62 58 SER B O 1
ATOM 4894 N N . ARG B 1 59 ? -21.078 8.328 12.109 1 73.31 59 ARG B N 1
ATOM 4895 C CA . ARG B 1 59 ? -20.344 7.309 12.844 1 73.31 59 ARG B CA 1
ATOM 4896 C C . ARG B 1 59 ? -19.109 7.91 13.523 1 73.31 59 ARG B C 1
ATOM 4898 O O . ARG B 1 59 ? -18.625 7.379 14.523 1 73.31 59 ARG B O 1
ATOM 4905 N N . PHE B 1 60 ? -18.531 8.984 12.992 1 78.12 60 PHE B N 1
ATOM 4906 C CA . PHE B 1 60 ? -17.344 9.594 13.547 1 78.12 60 PHE B CA 1
ATOM 4907 C C . PHE B 1 60 ? -17.703 10.672 14.57 1 78.12 60 PHE B C 1
ATOM 4909 O O . PHE B 1 60 ? -16.812 11.234 15.219 1 78.12 60 PHE B O 1
ATOM 4916 N N . LYS B 1 61 ? -18.719 10.672 15.18 1 79.31 61 LYS B N 1
ATOM 4917 C CA . LYS B 1 61 ? -19.141 11.672 16.156 1 79.31 61 LYS B CA 1
ATOM 4918 C C . LYS B 1 61 ? -18.438 13.008 15.914 1 79.31 61 LYS B C 1
ATOM 4920 O O . LYS B 1 61 ? -17.781 13.547 16.812 1 79.31 61 LYS B O 1
ATOM 4925 N N . THR B 1 62 ? -18.516 13.5 14.719 1 82.62 62 THR B N 1
ATOM 4926 C CA . THR B 1 62 ? -17.922 14.781 14.367 1 82.62 62 THR B CA 1
ATOM 4927 C C . THR B 1 62 ? -18.828 15.938 14.789 1 82.62 62 THR B C 1
ATOM 4929 O O . THR B 1 62 ? -19.953 15.719 15.234 1 82.62 62 THR B O 1
ATOM 4932 N N . ARG B 1 63 ? -18.266 17.094 14.773 1 78.81 63 ARG B N 1
ATOM 4933 C CA . ARG B 1 63 ? -19.047 18.281 15.125 1 78.81 63 ARG B CA 1
ATOM 4934 C C . ARG B 1 63 ? -20.297 18.391 14.258 1 78.81 63 ARG B C 1
ATOM 4936 O O . ARG B 1 63 ? -20.219 18.344 13.031 1 78.81 63 ARG B O 1
ATOM 4943 N N . PRO B 1 64 ? -21.391 18.438 14.906 1 75.44 64 PRO B N 1
ATOM 4944 C CA . PRO B 1 64 ? -22.625 18.531 14.133 1 75.44 64 PRO B CA 1
ATOM 4945 C C . PRO B 1 64 ? -22.719 19.797 13.297 1 75.44 64 PRO B C 1
ATOM 4947 O O . PRO B 1 64 ? -22.25 20.859 13.734 1 75.44 64 PRO B O 1
ATOM 4950 N N . GLY B 1 65 ? -23.109 19.797 12.133 1 72.25 65 GLY B N 1
ATOM 4951 C CA . GLY B 1 65 ? -23.344 20.969 11.297 1 72.25 65 GLY B CA 1
ATOM 4952 C C . GLY B 1 65 ? -22.172 21.297 10.391 1 72.25 65 GLY B C 1
ATOM 4953 O O . GLY B 1 65 ? -22.297 22.125 9.492 1 72.25 65 GLY B O 1
ATOM 4954 N N . ALA B 1 66 ? -21.094 20.703 10.672 1 76.88 66 ALA B N 1
ATOM 4955 C CA . ALA B 1 66 ? -19.938 20.969 9.836 1 76.88 66 ALA B CA 1
ATOM 4956 C C . ALA B 1 66 ? -19.766 19.891 8.758 1 76.88 66 ALA B C 1
ATOM 4958 O O . ALA B 1 66 ? -20.141 18.734 8.969 1 76.88 66 ALA B O 1
ATOM 4959 N N . SER B 1 67 ? -19.375 20.359 7.59 1 84.06 67 SER B N 1
ATOM 4960 C CA . SER B 1 67 ? -19.016 19.391 6.551 1 84.06 67 SER B CA 1
ATOM 4961 C C . SER B 1 67 ? -17.828 18.531 6.973 1 84.06 67 SER B C 1
ATOM 4963 O O . SER B 1 67 ? -17.172 18.828 7.969 1 84.06 67 SER B O 1
ATOM 4965 N N . SER B 1 68 ? -17.578 17.453 6.383 1 87.62 68 SER B N 1
ATOM 4966 C CA . SER B 1 68 ? -16.484 16.562 6.723 1 87.62 68 SER B CA 1
ATOM 4967 C C . SER B 1 68 ? -15.133 17.266 6.598 1 87.62 68 SER B C 1
ATOM 4969 O O . SER B 1 68 ? -14.242 17.062 7.422 1 87.62 68 SER B O 1
ATOM 4971 N N . GLY B 1 69 ? -14.977 18.188 5.578 1 91.69 69 GLY B N 1
ATOM 4972 C CA . GLY B 1 69 ? -13.75 18.953 5.383 1 91.69 69 GLY B CA 1
ATOM 4973 C C . GLY B 1 69 ? -12.555 18.078 5.055 1 91.69 69 GLY B C 1
ATOM 4974 O O . GLY B 1 69 ? -11.406 18.469 5.305 1 91.69 69 GLY B O 1
ATOM 4975 N N . ILE B 1 70 ? -12.797 16.875 4.582 1 93.94 70 ILE B N 1
ATOM 4976 C CA . ILE B 1 70 ? -11.719 15.914 4.324 1 93.94 70 ILE B CA 1
ATOM 4977 C C . ILE B 1 70 ? -10.828 16.438 3.203 1 93.94 70 ILE B C 1
ATOM 4979 O O . ILE B 1 70 ? -9.594 16.359 3.293 1 93.94 70 ILE B O 1
ATOM 4983 N N . LEU B 1 71 ? -11.461 16.953 2.172 1 95.88 71 LEU B N 1
ATOM 4984 C CA . LEU B 1 71 ? -10.688 17.453 1.036 1 95.88 71 LEU B CA 1
ATOM 4985 C C . LEU B 1 71 ? -9.766 18.594 1.46 1 95.88 71 LEU B C 1
ATOM 4987 O O . LEU B 1 71 ? -8.555 18.547 1.21 1 95.88 71 LEU B O 1
ATOM 4991 N N . LEU B 1 72 ? -10.297 19.547 2.182 1 96.38 72 LEU B N 1
ATOM 4992 C CA . LEU B 1 72 ? -9.516 20.688 2.646 1 96.38 72 LEU B CA 1
ATOM 4993 C C . LEU B 1 72 ? -8.438 20.25 3.633 1 96.38 72 LEU B C 1
ATOM 4995 O O . LEU B 1 72 ? -7.289 20.688 3.543 1 96.38 72 LEU B O 1
ATOM 4999 N N . GLY B 1 73 ? -8.758 19.391 4.531 1 96.5 73 GLY B N 1
ATOM 5000 C CA . GLY B 1 73 ? -7.816 18.906 5.531 1 96.5 73 GLY B CA 1
ATOM 5001 C C . GLY B 1 73 ? -6.668 18.109 4.938 1 96.5 73 GLY B C 1
ATOM 5002 O O . GLY B 1 73 ? -5.527 18.219 5.391 1 96.5 73 GLY B O 1
ATOM 5003 N N . ALA B 1 74 ? -6.934 17.344 3.918 1 97.44 74 ALA B N 1
ATOM 5004 C CA . ALA B 1 74 ? -5.934 16.453 3.336 1 97.44 74 ALA B CA 1
ATOM 5005 C C . ALA B 1 74 ? -4.973 17.234 2.436 1 97.44 74 ALA B C 1
ATOM 5007 O O . ALA B 1 74 ? -3.797 16.859 2.32 1 97.44 74 ALA B O 1
ATOM 5008 N N . VAL B 1 75 ? -5.434 18.281 1.8 1 97.38 75 VAL B N 1
ATOM 5009 C CA . VAL B 1 75 ? -4.617 18.922 0.771 1 97.38 75 VAL B CA 1
ATOM 5010 C C . VAL B 1 75 ? -3.869 20.109 1.367 1 97.38 75 VAL B C 1
ATOM 5012 O O . VAL B 1 75 ? -2.842 20.547 0.833 1 97.38 75 VAL B O 1
ATOM 5015 N N . THR B 1 76 ? -4.23 20.625 2.494 1 97.75 76 THR B N 1
ATOM 5016 C CA . THR B 1 76 ? -3.713 21.891 3.012 1 97.75 76 THR B CA 1
ATOM 5017 C C . THR B 1 76 ? -2.219 21.781 3.295 1 97.75 76 THR B C 1
ATOM 5019 O O . THR B 1 76 ? -1.417 22.516 2.709 1 97.75 76 THR B O 1
ATOM 5022 N N . LEU B 1 77 ? -1.819 20.875 4.09 1 97.81 77 LEU B N 1
ATOM 5023 C CA . LEU B 1 77 ? -0.42 20.828 4.496 1 97.81 77 LEU B CA 1
ATOM 5024 C C . LEU B 1 77 ? 0.471 20.391 3.336 1 97.81 77 LEU B C 1
ATOM 5026 O O . LEU B 1 77 ? 1.541 20.969 3.123 1 97.81 77 LEU B O 1
ATOM 5030 N N . PRO B 1 78 ? 0.064 19.391 2.551 1 97.75 78 PRO B N 1
ATOM 5031 C CA . PRO B 1 78 ? 0.884 19.062 1.386 1 97.75 78 PRO B CA 1
ATOM 5032 C C . PRO B 1 78 ? 1.021 20.219 0.407 1 97.75 78 PRO B C 1
ATOM 5034 O O . PRO B 1 78 ? 2.082 20.406 -0.197 1 97.75 78 PRO B O 1
ATOM 5037 N N . THR B 1 79 ? -0.041 20.969 0.249 1 97.81 79 THR B N 1
ATOM 5038 C CA . THR B 1 79 ? 0.016 22.141 -0.633 1 97.81 79 THR B CA 1
ATOM 5039 C C . THR B 1 79 ? 0.986 23.188 -0.09 1 97.81 79 THR B C 1
ATOM 5041 O O . THR B 1 79 ? 1.743 23.781 -0.851 1 97.81 79 THR B O 1
ATOM 5044 N N . VAL B 1 80 ? 0.993 23.328 1.174 1 97.25 80 VAL B N 1
ATOM 5045 C CA . VAL B 1 80 ? 1.918 24.266 1.803 1 97.25 80 VAL B CA 1
ATOM 5046 C C . VAL B 1 80 ? 3.354 23.797 1.603 1 97.25 80 VAL B C 1
ATOM 5048 O O . VAL B 1 80 ? 4.234 24.578 1.245 1 97.25 80 VAL B O 1
ATOM 5051 N N . MET B 1 81 ? 3.6 22.531 1.768 1 96.75 81 MET B N 1
ATOM 5052 C CA . MET B 1 81 ? 4.949 21.984 1.658 1 96.75 81 MET B CA 1
ATOM 5053 C C . MET B 1 81 ? 5.457 22.078 0.223 1 96.75 81 MET B C 1
ATOM 5055 O O . MET B 1 81 ? 6.629 22.375 -0.007 1 96.75 81 MET B O 1
ATOM 5059 N N . ILE B 1 82 ? 4.582 21.812 -0.678 1 96.88 82 ILE B N 1
ATOM 5060 C CA . ILE B 1 82 ? 5.016 21.859 -2.068 1 96.88 82 ILE B CA 1
ATOM 5061 C C . ILE B 1 82 ? 5.277 23.297 -2.48 1 96.88 82 ILE B C 1
ATOM 5063 O O . ILE B 1 82 ? 6.188 23.578 -3.268 1 96.88 82 ILE B O 1
ATOM 5067 N N . SER B 1 83 ? 4.484 24.219 -2.02 1 96 83 SER B N 1
ATOM 5068 C CA . SER B 1 83 ? 4.727 25.641 -2.307 1 96 83 SER B CA 1
ATOM 5069 C C . SER B 1 83 ? 6.062 26.094 -1.737 1 96 83 SER B C 1
ATOM 5071 O O . SER B 1 83 ? 6.785 26.859 -2.375 1 96 83 SER B O 1
ATOM 5073 N N . LYS B 1 84 ? 6.344 25.609 -0.577 1 95 84 LYS B N 1
ATOM 5074 C CA . LYS B 1 84 ? 7.648 25.906 0.003 1 95 84 LYS B CA 1
ATOM 5075 C C . LYS B 1 84 ? 8.773 25.281 -0.811 1 95 84 LYS B C 1
ATOM 5077 O O . LYS B 1 84 ? 9.844 25.875 -0.977 1 95 84 LYS B O 1
ATOM 5082 N N . LEU B 1 85 ? 8.523 24.141 -1.295 1 95.19 85 LEU B N 1
ATOM 5083 C CA . LEU B 1 85 ? 9.5 23.469 -2.139 1 95.19 85 LEU B CA 1
ATOM 5084 C C . LEU B 1 85 ? 9.742 24.25 -3.424 1 95.19 85 LEU B C 1
ATOM 5086 O O . LEU B 1 85 ? 10.875 24.344 -3.896 1 95.19 85 LEU B O 1
ATOM 5090 N N . ILE B 1 86 ? 8.688 24.766 -3.988 1 95.06 86 ILE B N 1
ATOM 5091 C CA . ILE B 1 86 ? 8.812 25.594 -5.184 1 95.06 86 ILE B CA 1
ATOM 5092 C C . ILE B 1 86 ? 9.688 26.812 -4.883 1 95.06 86 ILE B C 1
ATOM 5094 O O . ILE B 1 86 ? 10.578 27.156 -5.668 1 95.06 86 ILE B O 1
ATOM 5098 N N . GLN B 1 87 ? 9.508 27.406 -3.75 1 92.81 87 GLN B N 1
ATOM 5099 C CA . GLN B 1 87 ? 10.305 28.562 -3.332 1 92.81 87 GLN B CA 1
ATOM 5100 C C . GLN B 1 87 ? 11.766 28.172 -3.146 1 92.81 87 GLN B C 1
ATOM 5102 O O . GLN B 1 87 ? 12.672 28.891 -3.574 1 92.81 87 GLN B O 1
ATOM 5107 N N . LEU B 1 88 ? 12.008 27.031 -2.588 1 92.81 88 LEU B N 1
ATOM 5108 C CA . LEU B 1 88 ? 13.367 26.594 -2.311 1 92.81 88 LEU B CA 1
ATOM 5109 C C . LEU B 1 88 ? 14.078 26.188 -3.594 1 92.81 88 LEU B C 1
ATOM 5111 O O . LEU B 1 88 ? 15.297 26.312 -3.707 1 92.81 88 LEU B O 1
ATOM 5115 N N . THR B 1 89 ? 13.312 25.641 -4.523 1 93.5 89 THR B N 1
ATOM 5116 C CA . THR B 1 89 ? 13.914 25.297 -5.812 1 93.5 89 THR B CA 1
ATOM 5117 C C . THR B 1 89 ? 14.414 26.562 -6.52 1 93.5 89 THR B C 1
ATOM 5119 O O . THR B 1 89 ? 15.469 26.547 -7.156 1 93.5 89 THR B O 1
ATOM 5122 N N . ARG B 1 90 ? 13.68 27.625 -6.379 1 91.44 90 ARG B N 1
ATOM 5123 C CA . ARG B 1 90 ? 14.141 28.891 -6.91 1 91.44 90 ARG B CA 1
ATOM 5124 C C . ARG B 1 90 ? 15.398 29.375 -6.191 1 91.44 90 ARG B C 1
ATOM 5126 O O . ARG B 1 90 ? 16.328 29.859 -6.824 1 91.44 90 ARG B O 1
ATOM 5133 N N . ALA B 1 91 ? 15.445 29.188 -4.918 1 91.12 91 ALA B N 1
ATOM 5134 C CA . ALA B 1 91 ? 16.594 29.594 -4.113 1 91.12 91 ALA B CA 1
ATOM 5135 C C . ALA B 1 91 ? 17.828 28.766 -4.477 1 91.12 91 ALA B C 1
ATOM 5137 O O . ALA B 1 91 ? 18.953 29.266 -4.473 1 91.12 91 ALA B O 1
ATOM 5138 N N . TYR B 1 92 ? 17.562 27.562 -4.754 1 91.88 92 TYR B N 1
ATOM 5139 C CA . TYR B 1 92 ? 18.672 26.688 -5.129 1 91.88 92 TYR B CA 1
ATOM 5140 C C . TYR B 1 92 ? 19.25 27.094 -6.477 1 91.88 92 TYR B C 1
ATOM 5142 O O . TYR B 1 92 ? 20.469 27.062 -6.664 1 91.88 92 TYR B O 1
ATOM 5150 N N . SER B 1 93 ? 18.422 27.375 -7.43 1 90.75 93 SER B N 1
ATOM 5151 C CA . SER B 1 93 ? 18.875 27.828 -8.742 1 90.75 93 SER B CA 1
ATOM 5152 C C . SER B 1 93 ? 19.703 29.094 -8.641 1 90.75 93 SER B C 1
ATOM 5154 O O . SER B 1 93 ? 20.625 29.312 -9.438 1 90.75 93 SER B O 1
ATOM 5156 N N . LEU B 1 94 ? 19.406 29.859 -7.562 1 89.94 94 LEU B N 1
ATOM 5157 C CA . LEU B 1 94 ? 20.141 31.109 -7.344 1 89.94 94 LEU B CA 1
ATOM 5158 C C . LEU B 1 94 ? 21.344 30.891 -6.43 1 89.94 94 LEU B C 1
ATOM 5160 O O . LEU B 1 94 ? 22 31.844 -6.016 1 89.94 94 LEU B O 1
ATOM 5164 N N . GLN B 1 95 ? 21.594 29.625 -6.004 1 90.19 95 GLN B N 1
ATOM 5165 C CA . GLN B 1 95 ? 22.734 29.203 -5.191 1 90.19 95 GLN B CA 1
ATOM 5166 C C . GLN B 1 95 ? 22.688 29.875 -3.816 1 90.19 95 GLN B C 1
ATOM 5168 O O . GLN B 1 95 ? 23.734 30.234 -3.271 1 90.19 95 GLN B O 1
ATOM 5173 N N . GLN B 1 96 ? 21.484 30.062 -3.387 1 88.12 96 GLN B N 1
ATOM 5174 C CA . GLN B 1 96 ? 21.344 30.672 -2.066 1 88.12 96 GLN B CA 1
ATOM 5175 C C . GLN B 1 96 ? 21.188 29.609 -0.986 1 88.12 96 GLN B C 1
ATOM 5177 O O . GLN B 1 96 ? 21.375 29.875 0.2 1 88.12 96 GLN B O 1
ATOM 5182 N N . ILE B 1 97 ? 20.766 28.422 -1.436 1 87.31 97 ILE B N 1
ATOM 5183 C CA . ILE B 1 97 ? 20.578 27.328 -0.473 1 87.31 97 ILE B CA 1
ATOM 5184 C C . ILE B 1 97 ? 21.359 26.094 -0.935 1 87.31 97 ILE B C 1
ATOM 5186 O O . ILE B 1 97 ? 21.688 25.969 -2.115 1 87.31 97 ILE B O 1
ATOM 5190 N N . GLU B 1 98 ? 21.656 25.266 0.016 1 86.94 98 GLU B N 1
ATOM 5191 C CA . GLU B 1 98 ? 22.344 24.016 -0.269 1 86.94 98 GLU B CA 1
ATOM 5192 C C . GLU B 1 98 ? 21.375 22.906 -0.667 1 86.94 98 GLU B C 1
ATOM 5194 O O . GLU B 1 98 ? 20.172 23 -0.39 1 86.94 98 GLU B O 1
ATOM 5199 N N . LEU B 1 99 ? 21.844 21.922 -1.325 1 87.19 99 LEU B N 1
ATOM 5200 C CA . LEU B 1 99 ? 21.031 20.812 -1.819 1 87.19 99 LEU B CA 1
ATOM 5201 C C . LEU B 1 99 ? 20.422 20.031 -0.664 1 87.19 99 LEU B C 1
ATOM 5203 O O . LEU B 1 99 ? 19.297 19.516 -0.778 1 87.19 99 LEU B O 1
ATOM 5207 N N . GLN B 1 100 ? 21.062 20.016 0.422 1 84.38 100 GLN B N 1
ATOM 5208 C CA . GLN B 1 100 ? 20.609 19.25 1.575 1 84.38 100 GLN B CA 1
ATOM 5209 C C . GLN B 1 100 ? 19.312 19.844 2.148 1 84.38 100 GLN B C 1
ATOM 5211 O O . GLN B 1 100 ? 18.469 19.109 2.674 1 84.38 100 GLN B O 1
ATOM 5216 N N . GLU B 1 101 ? 19.219 21.125 2.033 1 87.06 101 GLU B N 1
ATOM 5217 C CA . GLU B 1 101 ? 18 21.766 2.514 1 87.06 101 GLU B CA 1
ATOM 5218 C C . GLU B 1 101 ? 16.797 21.406 1.637 1 87.06 101 GLU B C 1
ATOM 5220 O O . GLU B 1 101 ? 15.688 21.219 2.139 1 87.06 101 GLU B O 1
ATOM 5225 N N . LEU B 1 102 ? 17.109 21.297 0.382 1 90.06 102 LEU B N 1
ATOM 5226 C CA . LEU B 1 102 ? 16.062 20.906 -0.553 1 90.06 102 LEU B CA 1
ATOM 5227 C C . LEU B 1 102 ? 15.633 19.453 -0.319 1 90.06 102 LEU B C 1
ATOM 5229 O O . LEU B 1 102 ? 14.438 19.141 -0.372 1 90.06 102 LEU B O 1
ATOM 5233 N N . GLU B 1 103 ? 16.547 18.594 -0.05 1 89.69 103 GLU B N 1
ATOM 5234 C CA . GLU B 1 103 ? 16.25 17.188 0.212 1 89.69 103 GLU B CA 1
ATOM 5235 C C . GLU B 1 103 ? 15.469 17.016 1.51 1 89.69 103 GLU B C 1
ATOM 5237 O O . GLU B 1 103 ? 14.562 16.188 1.592 1 89.69 103 GLU B O 1
ATOM 5242 N N . HIS B 1 104 ? 15.82 17.812 2.436 1 88.38 104 HIS B N 1
ATOM 5243 C CA . HIS B 1 104 ? 15.102 17.766 3.705 1 88.38 104 HIS B CA 1
ATOM 5244 C C . HIS B 1 104 ? 13.641 18.172 3.531 1 88.38 104 HIS B C 1
ATOM 5246 O O . HIS B 1 104 ? 12.734 17.516 4.051 1 88.38 104 HIS B O 1
ATOM 5252 N N . MET B 1 105 ? 13.445 19.234 2.805 1 92 105 MET B N 1
ATOM 5253 C CA . MET B 1 105 ? 12.078 19.719 2.576 1 92 105 MET B CA 1
ATOM 5254 C C . MET B 1 105 ? 11.289 18.703 1.745 1 92 105 MET B C 1
ATOM 5256 O O . MET B 1 105 ? 10.078 18.562 1.929 1 92 105 MET B O 1
ATOM 5260 N N . THR B 1 106 ? 11.961 18.047 0.854 1 93.88 106 THR B N 1
ATOM 5261 C CA . THR B 1 106 ? 11.305 17.016 0.068 1 93.88 106 THR B CA 1
ATOM 5262 C C . THR B 1 106 ? 10.844 15.859 0.963 1 93.88 106 THR B C 1
ATOM 5264 O O . THR B 1 106 ? 9.734 15.352 0.8 1 93.88 106 THR B O 1
ATOM 5267 N N . MET B 1 107 ? 11.672 15.508 1.901 1 93.62 107 MET B N 1
ATOM 5268 C CA . MET B 1 107 ? 11.305 14.453 2.84 1 93.62 107 MET B CA 1
ATOM 5269 C C . MET B 1 107 ? 10.117 14.891 3.701 1 93.62 107 MET B C 1
ATOM 5271 O O . MET B 1 107 ? 9.258 14.078 4.031 1 93.62 107 MET B O 1
ATOM 5275 N N . GLN B 1 108 ? 10.07 16.141 4.035 1 93.88 108 GLN B N 1
ATOM 5276 C CA . GLN B 1 108 ? 8.945 16.641 4.816 1 93.88 108 GLN B CA 1
ATOM 5277 C C . GLN B 1 108 ? 7.656 16.609 4.004 1 93.88 108 GLN B C 1
ATOM 5279 O O . GLN B 1 108 ? 6.586 16.328 4.547 1 93.88 108 GLN B O 1
ATOM 5284 N N . TYR B 1 109 ? 7.766 16.984 2.727 1 96.62 109 TYR B N 1
ATOM 5285 C CA . TYR B 1 109 ? 6.582 16.891 1.878 1 96.62 109 TYR B CA 1
ATOM 5286 C C . TYR B 1 109 ? 6.031 15.477 1.864 1 96.62 109 TYR B C 1
ATOM 5288 O O . TYR B 1 109 ? 4.824 15.266 2.029 1 96.62 109 TYR B O 1
ATOM 5296 N N . TRP B 1 110 ? 6.891 14.539 1.671 1 96.31 110 TRP B N 1
ATOM 5297 C CA . TRP B 1 110 ? 6.441 13.156 1.546 1 96.31 110 TRP B CA 1
ATOM 5298 C C . TRP B 1 110 ? 5.93 12.625 2.881 1 96.31 110 TRP B C 1
ATOM 5300 O O . TRP B 1 110 ? 5 11.812 2.922 1 96.31 110 TRP B O 1
ATOM 5310 N N . ALA B 1 111 ? 6.551 13.031 3.986 1 96.25 111 ALA B N 1
ATOM 5311 C CA . ALA B 1 111 ? 6.023 12.656 5.297 1 96.25 111 ALA B CA 1
ATOM 5312 C C . ALA B 1 111 ? 4.609 13.195 5.496 1 96.25 111 ALA B C 1
ATOM 5314 O O . ALA B 1 111 ? 3.73 12.484 5.988 1 96.25 111 ALA B O 1
ATOM 5315 N N . THR B 1 112 ? 4.426 14.414 5.109 1 97.5 112 T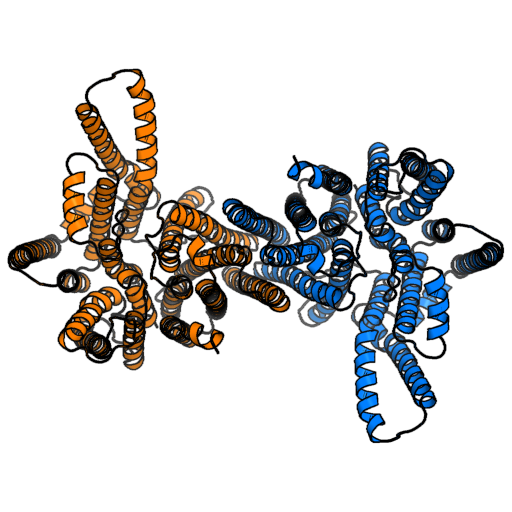HR B N 1
ATOM 5316 C CA . THR B 1 112 ? 3.111 15.039 5.215 1 97.5 112 THR B CA 1
ATOM 5317 C C . THR B 1 112 ? 2.104 14.344 4.309 1 97.5 112 THR B C 1
ATOM 5319 O O . THR B 1 112 ? 0.991 14.023 4.734 1 97.5 112 THR B O 1
ATOM 5322 N N . SER B 1 113 ? 2.516 14.125 3.072 1 97.5 113 SER B N 1
ATOM 5323 C CA . SER B 1 113 ? 1.646 13.484 2.09 1 97.5 113 SER B CA 1
ATOM 5324 C C . SER B 1 113 ? 1.29 12.062 2.514 1 97.5 113 SER B C 1
ATOM 5326 O O . SER B 1 113 ? 0.137 11.648 2.393 1 97.5 113 SER B O 1
ATOM 5328 N N . ALA B 1 114 ? 2.26 11.328 3.037 1 96.56 114 ALA B N 1
ATOM 5329 C CA . ALA B 1 114 ? 2.025 9.953 3.471 1 96.56 114 ALA B CA 1
ATOM 5330 C C . ALA B 1 114 ? 1.08 9.914 4.668 1 96.56 114 ALA B C 1
ATOM 5332 O O . ALA B 1 114 ? 0.252 9.008 4.781 1 96.56 114 ALA B O 1
ATOM 5333 N N . SER B 1 115 ? 1.211 10.828 5.562 1 97.75 115 SER B N 1
ATOM 5334 C CA . SER B 1 115 ? 0.312 10.898 6.711 1 97.75 115 SER B CA 1
ATOM 5335 C C . SER B 1 115 ? -1.125 11.156 6.27 1 97.75 115 SER B C 1
ATOM 5337 O O . SER B 1 115 ? -2.055 10.508 6.754 1 97.75 115 SER B O 1
ATOM 5339 N N . CYS B 1 116 ? -1.26 12.109 5.352 1 97.88 116 CYS B N 1
ATOM 5340 C CA . CYS B 1 116 ? -2.596 12.406 4.848 1 97.88 116 CYS B C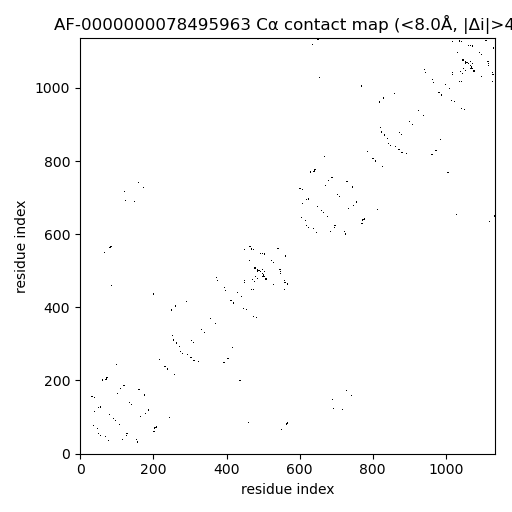A 1
ATOM 5341 C C . CYS B 1 116 ? -3.172 11.211 4.094 1 97.88 116 CYS B C 1
ATOM 5343 O O . CYS B 1 116 ? -4.332 10.852 4.293 1 97.88 116 CYS B O 1
ATOM 5345 N N . PHE B 1 117 ? -2.354 10.594 3.264 1 96.44 117 PHE B N 1
ATOM 5346 C CA . PHE B 1 117 ? -2.816 9.484 2.441 1 96.44 117 PHE B CA 1
ATOM 5347 C C . PHE B 1 117 ? -3.152 8.273 3.303 1 96.44 117 PHE B C 1
ATOM 5349 O O . PHE B 1 117 ? -4.113 7.555 3.021 1 96.44 117 PHE B O 1
ATOM 5356 N N . GLY B 1 118 ? -2.332 8.039 4.336 1 95.06 118 GLY B N 1
ATOM 5357 C CA . GLY B 1 118 ? -2.641 6.965 5.262 1 95.06 118 GLY B CA 1
ATOM 5358 C C . GLY B 1 118 ? -3.99 7.125 5.938 1 95.06 118 GLY B C 1
ATOM 5359 O O . GLY B 1 118 ? -4.754 6.16 6.039 1 95.06 118 GLY B O 1
ATOM 5360 N N . VAL B 1 119 ? -4.266 8.242 6.359 1 96 119 VAL B N 1
ATOM 5361 C CA . VAL B 1 119 ? -5.543 8.5 7.016 1 96 119 VAL B CA 1
ATOM 5362 C C . VAL B 1 119 ? -6.68 8.352 6.008 1 96 119 VAL B C 1
ATOM 5364 O O . VAL B 1 119 ? -7.754 7.844 6.344 1 96 119 VAL B O 1
ATOM 5367 N N . LEU B 1 120 ? -6.473 8.82 4.781 1 95.56 120 LEU B N 1
ATOM 5368 C CA . LEU B 1 120 ? -7.496 8.688 3.754 1 95.56 120 LEU B CA 1
ATOM 5369 C C . LEU B 1 120 ? -7.805 7.215 3.488 1 95.56 120 LEU B C 1
ATOM 5371 O O . LEU B 1 120 ? -8.961 6.848 3.277 1 95.56 120 LEU B O 1
ATOM 5375 N N . ILE B 1 121 ? -6.746 6.359 3.455 1 93.56 121 ILE B N 1
ATOM 5376 C CA . ILE B 1 121 ? -6.953 4.93 3.26 1 93.56 121 ILE B CA 1
ATOM 5377 C C . ILE B 1 121 ? -7.789 4.367 4.406 1 93.56 121 ILE B C 1
ATOM 5379 O O . ILE B 1 121 ? -8.719 3.584 4.18 1 93.56 121 ILE B O 1
ATOM 5383 N N . PHE B 1 122 ? -7.504 4.766 5.594 1 92.19 122 PHE B N 1
ATOM 5384 C CA . PHE B 1 122 ? -8.25 4.324 6.766 1 92.19 122 PHE B CA 1
ATOM 5385 C C . PHE B 1 122 ? -9.711 4.73 6.664 1 92.19 122 PHE B C 1
ATOM 5387 O O . PHE B 1 122 ? -10.609 3.916 6.898 1 92.19 122 PHE B O 1
ATOM 5394 N N . LEU B 1 123 ? -9.922 5.961 6.332 1 90.62 123 LEU B N 1
ATOM 5395 C CA . LEU B 1 123 ? -11.289 6.453 6.203 1 90.62 123 LEU B CA 1
ATOM 5396 C C . LEU B 1 123 ? -12.023 5.723 5.082 1 90.62 123 LEU B C 1
ATOM 5398 O O . LEU B 1 123 ? -13.219 5.438 5.203 1 90.62 123 LEU B O 1
ATOM 5402 N N . CYS B 1 124 ? -11.32 5.465 3.984 1 89.12 124 CYS B N 1
ATOM 5403 C CA . CYS B 1 124 ? -11.922 4.738 2.871 1 89.12 124 CYS B CA 1
ATOM 5404 C C . CYS B 1 124 ? -12.391 3.355 3.311 1 89.12 124 CYS B C 1
ATOM 5406 O O . CYS B 1 124 ? -13.5 2.938 2.975 1 89.12 124 CYS B O 1
ATOM 5408 N N . LEU B 1 125 ? -11.617 2.662 4.082 1 87 125 LEU B N 1
ATOM 5409 C CA . LEU B 1 125 ? -11.953 1.324 4.555 1 87 125 LEU B CA 1
ATOM 5410 C C . LEU B 1 125 ? -13.156 1.364 5.488 1 87 125 LEU B C 1
ATOM 5412 O O . LEU B 1 125 ? -14.031 0.497 5.422 1 87 125 LEU B O 1
ATOM 5416 N N . VAL B 1 126 ? -13.211 2.361 6.258 1 84.06 126 VAL B N 1
ATOM 5417 C CA . VAL B 1 126 ? -14.32 2.486 7.207 1 84.06 126 VAL B CA 1
ATOM 5418 C C . VAL B 1 126 ? -15.602 2.834 6.461 1 84.06 126 VAL B C 1
ATOM 5420 O O . VAL B 1 126 ? -16.672 2.309 6.777 1 84.06 126 VAL B O 1
ATOM 5423 N N . VAL B 1 127 ? -15.492 3.729 5.531 1 81.62 127 VAL B N 1
ATOM 5424 C CA . VAL B 1 127 ? -16.656 4.141 4.762 1 81.62 127 VAL B CA 1
ATOM 5425 C C . VAL B 1 127 ? -17.203 2.951 3.967 1 81.62 127 VAL B C 1
ATOM 5427 O O . VAL B 1 127 ? -18.406 2.771 3.859 1 81.62 127 VAL B O 1
ATOM 5430 N N . LEU B 1 128 ? -16.328 2.16 3.42 1 78.44 128 LEU B N 1
ATOM 5431 C CA . LEU B 1 128 ? -16.734 0.999 2.639 1 78.44 128 LEU B CA 1
ATOM 5432 C C . LEU B 1 128 ? -17.406 -0.043 3.529 1 78.44 128 LEU B C 1
ATOM 5434 O O . LEU B 1 128 ? -18.281 -0.78 3.074 1 78.44 128 LEU B O 1
ATOM 5438 N N . SER B 1 129 ? -17.062 -0.07 4.773 1 76.38 129 SER B N 1
ATOM 5439 C CA . SER B 1 129 ? -17.609 -1.062 5.699 1 76.38 129 SER B CA 1
ATOM 5440 C C . SER B 1 129 ? -18.969 -0.637 6.227 1 76.38 129 SER B C 1
ATOM 5442 O O . SER B 1 129 ? -19.703 -1.443 6.82 1 76.38 129 SER B O 1
ATOM 5444 N N . THR B 1 130 ? -19.281 0.561 6.031 1 69.62 130 THR B N 1
ATOM 5445 C CA . THR B 1 130 ? -20.562 1.042 6.555 1 69.62 130 THR B CA 1
ATOM 5446 C C . THR B 1 130 ? -21.688 0.79 5.555 1 69.62 130 THR B C 1
ATOM 5448 O O . THR B 1 130 ? -21.531 1.066 4.359 1 69.62 130 THR B O 1
ATOM 5451 N N . PRO B 1 131 ? -22.641 -0.046 5.945 1 61.09 131 PRO B N 1
ATOM 5452 C CA . PRO B 1 131 ? -23.766 -0.375 5.074 1 61.09 131 PRO B CA 1
ATOM 5453 C C . PRO B 1 131 ? -24.484 0.865 4.551 1 61.09 131 PRO B C 1
ATOM 5455 O O . PRO B 1 131 ? -24.734 1.806 5.309 1 61.09 131 PRO B O 1
ATOM 5458 N N . ASN B 1 132 ? -24.172 1.268 3.369 1 56.84 132 ASN B N 1
ATOM 5459 C CA . ASN B 1 132 ? -24.969 2.369 2.822 1 56.84 132 ASN B CA 1
ATOM 5460 C C . ASN B 1 132 ? -26.406 1.946 2.549 1 56.84 132 ASN B C 1
ATOM 5462 O O . ASN B 1 132 ? -26.641 0.886 1.971 1 56.84 132 ASN B O 1
ATOM 5466 N N . THR B 1 133 ? -27.234 2.412 3.398 1 54 133 THR B N 1
ATOM 5467 C CA . THR B 1 133 ? -28.656 2.152 3.156 1 54 133 THR B CA 1
ATOM 5468 C C . THR B 1 133 ? -29 2.379 1.687 1 54 133 THR B C 1
ATOM 5470 O O . THR B 1 133 ? -30.016 1.889 1.202 1 54 133 THR B O 1
ATOM 5473 N N . LYS B 1 134 ? -28.391 3.348 1.113 1 51 134 LYS B N 1
ATOM 5474 C CA . LYS B 1 134 ? -28.859 3.529 -0.253 1 51 134 LYS B CA 1
ATOM 5475 C C . LYS B 1 134 ? -28.25 2.496 -1.193 1 51 134 LYS B C 1
ATOM 5477 O O . LYS B 1 134 ? -27.047 2.256 -1.159 1 51 134 LYS B O 1
ATOM 5482 N N . ARG B 1 135 ? -28.953 1.648 -1.637 1 47.41 135 ARG B N 1
ATOM 5483 C CA . ARG B 1 135 ? -28.75 0.519 -2.537 1 47.41 135 ARG B CA 1
ATOM 5484 C C . ARG B 1 135 ? -27.797 0.893 -3.676 1 47.41 135 ARG B C 1
ATOM 5486 O O . ARG B 1 135 ? -28.219 1.534 -4.645 1 47.41 135 ARG B O 1
ATOM 5493 N N . PHE B 1 136 ? -26.531 1.286 -3.451 1 51.38 136 PHE B N 1
ATOM 5494 C CA . PHE B 1 136 ? -25.797 1.47 -4.699 1 51.38 136 PHE B CA 1
ATOM 5495 C C . PHE B 1 136 ? -25.594 0.137 -5.41 1 51.38 136 PHE B C 1
ATOM 5497 O O . PHE B 1 136 ? -25.359 -0.887 -4.766 1 51.38 136 PHE B O 1
ATOM 5504 N N . PRO B 1 137 ? -25.875 0.123 -6.77 1 52.19 137 PRO B N 1
ATOM 5505 C CA . PRO B 1 137 ? -25.703 -1.095 -7.566 1 52.19 137 PRO B CA 1
ATOM 5506 C C . PRO B 1 137 ? -24.297 -1.687 -7.438 1 52.19 137 PRO B C 1
ATOM 5508 O O . PRO B 1 137 ? -23.359 -0.969 -7.117 1 52.19 137 PRO B O 1
ATOM 5511 N N . ARG B 1 138 ? -24.109 -3.031 -7.531 1 56.59 138 ARG B N 1
ATOM 5512 C CA . ARG B 1 138 ? -22.953 -3.928 -7.508 1 56.59 138 ARG B CA 1
ATOM 5513 C C . ARG B 1 138 ? -21.766 -3.297 -8.211 1 56.59 138 ARG B C 1
ATOM 5515 O O . ARG B 1 138 ? -20.641 -3.363 -7.711 1 56.59 138 ARG B O 1
ATOM 5522 N N . SER B 1 139 ? -21.984 -2.713 -9.352 1 59.78 139 SER B N 1
ATOM 5523 C CA . SER B 1 139 ? -20.953 -2.188 -10.242 1 59.78 139 SER B CA 1
ATOM 5524 C C . SER B 1 139 ? -20.219 -1.011 -9.609 1 59.78 139 SER B C 1
ATOM 5526 O O . SER B 1 139 ? -19.031 -0.823 -9.836 1 59.78 139 SER B O 1
ATOM 5528 N N . PHE B 1 140 ? -20.875 -0.505 -8.555 1 61.84 140 PHE B N 1
ATOM 5529 C CA . PHE B 1 140 ? -20.266 0.694 -7.988 1 61.84 140 PHE B CA 1
ATOM 5530 C C . PHE B 1 140 ? -19.219 0.33 -6.945 1 61.84 140 PHE B C 1
ATOM 5532 O O . PHE B 1 140 ? -18.188 0.977 -6.852 1 61.84 140 PHE B O 1
ATOM 5539 N N . SER B 1 141 ? -19.453 -0.807 -6.438 1 74.88 141 SER B N 1
ATOM 5540 C CA . SER B 1 141 ? -18.5 -1.228 -5.402 1 74.88 141 SER B CA 1
ATOM 5541 C C . SER B 1 141 ? -17.203 -1.727 -6.016 1 74.88 141 SER B C 1
ATOM 5543 O O . SER B 1 141 ? -16.109 -1.435 -5.508 1 74.88 141 SER B O 1
ATOM 5545 N N . VAL B 1 142 ? -17.406 -2.361 -7.152 1 80.88 142 VAL B N 1
ATOM 5546 C CA . VAL B 1 142 ? -16.203 -2.875 -7.812 1 80.88 142 VAL B CA 1
ATOM 5547 C C . VAL B 1 142 ? -15.406 -1.717 -8.406 1 80.88 142 VAL B C 1
ATOM 5549 O O . VAL B 1 142 ? -14.18 -1.697 -8.328 1 80.88 142 VAL B O 1
ATOM 5552 N N . TRP B 1 143 ? -16.062 -0.792 -8.867 1 80.25 143 TRP B N 1
ATOM 5553 C CA . TRP B 1 143 ? -15.391 0.372 -9.445 1 80.25 143 TRP B CA 1
ATOM 5554 C C . TRP B 1 143 ? -14.695 1.189 -8.359 1 80.25 143 TRP B C 1
ATOM 5556 O O . TRP B 1 143 ? -13.578 1.67 -8.562 1 80.25 143 TRP B O 1
ATOM 5566 N N . ASP B 1 144 ? -15.312 1.317 -7.199 1 82.62 144 ASP B N 1
ATOM 5567 C CA . ASP B 1 144 ? -14.711 2.055 -6.09 1 82.62 144 ASP B CA 1
ATOM 5568 C C . ASP B 1 144 ? -13.445 1.362 -5.59 1 82.62 144 ASP B C 1
ATOM 5570 O O . ASP B 1 144 ? -12.453 2.023 -5.281 1 82.62 144 ASP B O 1
ATOM 5574 N N . ALA B 1 145 ? -13.547 0.078 -5.625 1 85.12 145 ALA B N 1
ATOM 5575 C CA . ALA B 1 145 ? -12.391 -0.685 -5.172 1 85.12 145 ALA B CA 1
ATOM 5576 C C . ALA B 1 145 ? -11.242 -0.576 -6.168 1 85.12 145 ALA B C 1
ATOM 5578 O O . ALA B 1 145 ? -10.086 -0.375 -5.777 1 85.12 145 ALA B O 1
ATOM 5579 N N . THR B 1 146 ? -11.555 -0.659 -7.449 1 85.44 146 THR B N 1
ATOM 5580 C CA . THR B 1 146 ? -10.531 -0.574 -8.484 1 85.44 146 THR B CA 1
ATOM 5581 C C . THR B 1 146 ? -9.906 0.816 -8.508 1 85.44 146 THR B C 1
ATOM 5583 O O . THR B 1 146 ? -8.688 0.949 -8.648 1 85.44 146 THR B O 1
ATOM 5586 N N . LEU B 1 147 ? -10.734 1.762 -8.312 1 85.38 147 LEU B N 1
ATOM 5587 C CA . LEU B 1 147 ? -10.227 3.131 -8.289 1 85.38 147 LEU B CA 1
ATOM 5588 C C . LEU B 1 147 ? -9.328 3.357 -7.078 1 85.38 147 LEU B C 1
ATOM 5590 O O . LEU B 1 147 ? -8.289 4.012 -7.188 1 85.38 147 LEU B O 1
ATOM 5594 N N . SER B 1 148 ? -9.727 2.877 -5.98 1 88.75 148 SER B N 1
ATOM 5595 C CA . SER B 1 148 ? -8.922 3.023 -4.77 1 88.75 148 SER B CA 1
ATOM 5596 C C . SER B 1 148 ? -7.57 2.338 -4.922 1 88.75 148 SER B C 1
ATOM 5598 O O . SER B 1 148 ? -6.543 2.893 -4.531 1 88.75 148 SER B O 1
ATOM 5600 N N . ILE B 1 149 ? -7.562 1.19 -5.559 1 89.31 149 ILE B N 1
ATOM 5601 C CA . ILE B 1 149 ? -6.316 0.459 -5.754 1 89.31 149 ILE B CA 1
ATOM 5602 C C . ILE B 1 149 ? -5.422 1.215 -6.738 1 89.31 149 ILE B C 1
ATOM 5604 O O . ILE B 1 149 ? -4.207 1.298 -6.543 1 89.31 149 ILE B O 1
ATOM 5608 N N . PHE B 1 150 ? -6.012 1.742 -7.699 1 88.88 150 PHE B N 1
ATOM 5609 C CA . PHE B 1 150 ? -5.254 2.506 -8.688 1 88.88 150 PHE B CA 1
ATOM 5610 C C . PHE B 1 150 ? -4.621 3.738 -8.047 1 88.88 150 PHE B C 1
ATOM 5612 O O . PHE B 1 150 ? -3.463 4.059 -8.312 1 88.88 150 PHE B O 1
ATOM 5619 N N . CYS B 1 151 ? -5.375 4.426 -7.18 1 90.44 151 CYS B N 1
ATOM 5620 C CA . CYS B 1 151 ? -4.852 5.598 -6.492 1 90.44 151 CYS B CA 1
ATOM 5621 C C . CYS B 1 151 ? -3.703 5.219 -5.562 1 90.44 151 CYS B C 1
ATOM 5623 O O . CYS B 1 151 ? -2.678 5.902 -5.527 1 90.44 151 CYS B O 1
ATOM 5625 N N . VAL B 1 152 ? -3.85 4.121 -4.902 1 90.94 152 VAL B N 1
ATOM 5626 C CA . VAL B 1 152 ? -2.812 3.676 -3.977 1 90.94 152 VAL B CA 1
ATOM 5627 C C . VAL B 1 152 ? -1.561 3.277 -4.754 1 90.94 152 VAL B C 1
ATOM 5629 O O . VAL B 1 152 ? -0.443 3.625 -4.359 1 90.94 152 VAL B O 1
ATOM 5632 N N . ALA B 1 153 ? -1.729 2.648 -5.898 1 90.5 153 ALA B N 1
ATOM 5633 C CA . ALA B 1 153 ? -0.599 2.195 -6.707 1 90.5 153 ALA B CA 1
ATOM 5634 C C . ALA B 1 153 ? 0.146 3.377 -7.32 1 90.5 153 ALA B C 1
ATOM 5636 O O . ALA B 1 153 ? 1.377 3.434 -7.277 1 90.5 153 ALA B O 1
ATOM 5637 N N . THR B 1 154 ? -0.593 4.301 -7.863 1 92.38 154 THR B N 1
ATOM 5638 C CA . THR B 1 154 ? 0.043 5.461 -8.477 1 92.38 154 THR B CA 1
ATOM 5639 C C . THR B 1 154 ? 0.755 6.305 -7.426 1 92.38 154 THR B C 1
ATOM 5641 O O . THR B 1 154 ? 1.839 6.836 -7.676 1 92.38 154 THR B O 1
ATOM 5644 N N . TYR B 1 155 ? 0.107 6.445 -6.254 1 94.06 155 TYR B N 1
ATOM 5645 C CA . TYR B 1 155 ? 0.751 7.156 -5.156 1 94.06 155 TYR B CA 1
ATOM 5646 C C . TYR B 1 155 ? 2.07 6.492 -4.777 1 94.06 155 TYR B C 1
ATOM 5648 O O . TYR B 1 155 ? 3.086 7.172 -4.602 1 94.06 155 TYR B O 1
ATOM 5656 N N . ALA B 1 156 ? 2.053 5.191 -4.711 1 90.81 156 ALA B N 1
ATOM 5657 C CA . ALA B 1 156 ? 3.25 4.449 -4.324 1 90.81 156 ALA B CA 1
ATOM 5658 C C . ALA B 1 156 ? 4.348 4.598 -5.375 1 90.81 156 ALA B C 1
ATOM 5660 O O . ALA B 1 156 ? 5.52 4.773 -5.035 1 90.81 156 ALA B O 1
ATOM 5661 N N . VAL B 1 157 ? 4.004 4.613 -6.617 1 90.94 157 VAL B N 1
ATOM 5662 C CA . VAL B 1 157 ? 4.977 4.707 -7.699 1 90.94 157 VAL B CA 1
ATOM 5663 C C . VAL B 1 157 ? 5.637 6.082 -7.684 1 90.94 157 VAL B C 1
ATOM 5665 O O . VAL B 1 157 ? 6.863 6.188 -7.77 1 90.94 157 VAL B O 1
ATOM 5668 N N . THR B 1 158 ? 4.84 7.109 -7.551 1 93.06 158 THR B N 1
ATOM 5669 C CA . THR B 1 158 ? 5.398 8.461 -7.539 1 93.06 158 THR B CA 1
ATOM 5670 C C . THR B 1 158 ? 6.301 8.664 -6.328 1 93.06 158 THR B C 1
ATOM 5672 O O . THR B 1 158 ? 7.344 9.312 -6.426 1 93.06 158 THR B O 1
ATOM 5675 N N . CYS B 1 159 ? 5.91 8.117 -5.207 1 92.25 159 CYS B N 1
ATOM 5676 C CA . CYS B 1 159 ? 6.715 8.211 -3.996 1 92.25 159 CYS B CA 1
ATOM 5677 C C . CYS B 1 159 ? 8.055 7.5 -4.176 1 92.25 159 CYS B C 1
ATOM 5679 O O . CYS B 1 159 ? 9.109 8.062 -3.875 1 92.25 159 CYS B O 1
ATOM 5681 N N . CYS B 1 160 ? 8.055 6.312 -4.762 1 90.62 160 CYS B N 1
ATOM 5682 C CA . CYS B 1 160 ? 9.266 5.52 -4.949 1 90.62 160 CYS B CA 1
ATOM 5683 C C . CYS B 1 160 ? 10.219 6.203 -5.922 1 90.62 160 CYS B C 1
ATOM 5685 O O . CYS B 1 160 ? 11.414 6.297 -5.66 1 90.62 160 CYS B O 1
ATOM 5687 N N . VAL B 1 161 ? 9.664 6.715 -6.961 1 91.06 161 VAL B N 1
ATOM 5688 C CA . VAL B 1 161 ? 10.5 7.344 -7.98 1 91.06 161 VAL B CA 1
ATOM 5689 C C . VAL B 1 161 ? 11.148 8.609 -7.41 1 91.06 161 VAL B C 1
ATOM 5691 O O . VAL B 1 161 ? 12.344 8.844 -7.609 1 91.06 161 VAL B O 1
ATOM 5694 N N . SER B 1 162 ? 10.391 9.383 -6.66 1 92.94 162 SER B N 1
ATOM 5695 C CA . SER B 1 162 ? 10.914 10.617 -6.082 1 92.94 162 SER B CA 1
ATOM 5696 C C . SER B 1 162 ? 11.992 10.328 -5.043 1 92.94 162 SER B C 1
ATOM 5698 O O . SER B 1 162 ? 13.031 10.992 -5.016 1 92.94 162 SER B O 1
ATOM 5700 N N . LEU B 1 163 ? 11.828 9.344 -4.254 1 90.5 163 LEU B N 1
ATOM 5701 C CA . LEU B 1 163 ? 12.781 9.047 -3.186 1 90.5 163 LEU B CA 1
ATOM 5702 C C . LEU B 1 163 ? 14.031 8.367 -3.742 1 90.5 163 LEU B C 1
ATOM 5704 O O . LEU B 1 163 ? 15.125 8.539 -3.201 1 90.5 163 LEU B O 1
ATOM 5708 N N . ALA B 1 164 ? 13.883 7.637 -4.844 1 88.69 164 ALA B N 1
ATOM 5709 C CA . ALA B 1 164 ? 15.039 7.035 -5.492 1 88.69 164 ALA B CA 1
ATOM 5710 C C . ALA B 1 164 ? 15.945 8.102 -6.105 1 88.69 164 ALA B C 1
ATOM 5712 O O . ALA B 1 164 ? 17.172 7.938 -6.152 1 88.69 164 ALA B O 1
ATOM 5713 N N . ALA B 1 165 ? 15.328 9.172 -6.516 1 87.38 165 ALA B N 1
ATOM 5714 C CA . ALA B 1 165 ? 16.094 10.25 -7.137 1 87.38 165 ALA B CA 1
ATOM 5715 C C . ALA B 1 165 ? 17 10.938 -6.117 1 87.38 165 ALA B C 1
ATOM 5717 O O . ALA B 1 165 ? 18.047 11.477 -6.477 1 87.38 165 ALA B O 1
ATOM 5718 N N . ILE B 1 166 ? 16.594 10.922 -4.852 1 87.94 166 ILE B N 1
ATOM 5719 C CA . ILE B 1 166 ? 17.375 11.625 -3.836 1 87.94 166 ILE B CA 1
ATOM 5720 C C . ILE B 1 166 ? 18.203 10.625 -3.045 1 87.94 166 ILE B C 1
ATOM 5722 O O . ILE B 1 166 ? 18.875 10.992 -2.072 1 87.94 166 ILE B O 1
ATOM 5726 N N . SER B 1 167 ? 18.172 9.336 -3.48 1 87.31 167 SER B N 1
ATOM 5727 C CA . SER B 1 167 ? 18.922 8.305 -2.77 1 87.31 167 SER B CA 1
ATOM 5728 C C . SER B 1 167 ? 20.078 7.777 -3.621 1 87.31 167 SER B C 1
ATOM 5730 O O . SER B 1 167 ? 19.969 7.719 -4.848 1 87.31 167 SER B O 1
ATOM 5732 N N . HIS B 1 168 ? 21.188 7.43 -2.963 1 83.12 168 HIS B N 1
ATOM 5733 C CA . HIS B 1 168 ? 22.359 6.934 -3.676 1 83.12 168 HIS B CA 1
ATOM 5734 C C . HIS B 1 168 ? 22.422 5.414 -3.639 1 83.12 168 HIS B C 1
ATOM 5736 O O . HIS B 1 168 ? 22.844 4.781 -4.613 1 83.12 168 HIS B O 1
ATOM 5742 N N . THR B 1 169 ? 21.969 4.875 -2.504 1 86.38 169 THR B N 1
ATOM 5743 C CA . THR B 1 169 ? 22.047 3.426 -2.348 1 86.38 169 THR B CA 1
ATOM 5744 C C . THR B 1 169 ? 20.656 2.83 -2.18 1 86.38 169 THR B C 1
ATOM 5746 O O . THR B 1 169 ? 19.688 3.555 -1.908 1 86.38 169 THR B O 1
ATOM 5749 N N . GLY B 1 170 ? 20.531 1.568 -2.396 1 84.88 170 GLY B N 1
ATOM 5750 C CA . GLY B 1 170 ? 19.266 0.874 -2.215 1 84.88 170 GLY B CA 1
ATOM 5751 C C . GLY B 1 170 ? 18.781 0.875 -0.777 1 84.88 170 GLY B C 1
ATOM 5752 O O . GLY B 1 170 ? 17.594 1.062 -0.515 1 84.88 170 GLY B O 1
ATOM 5753 N N . SER B 1 171 ? 19.672 0.67 0.132 1 87 171 SER B N 1
ATOM 5754 C CA . SER B 1 171 ? 19.312 0.658 1.545 1 87 171 SER B CA 1
ATOM 5755 C C . SER B 1 171 ? 18.812 2.025 1.999 1 87 171 SER B C 1
ATOM 5757 O O . SER B 1 171 ? 17.891 2.117 2.807 1 87 171 SER B O 1
ATOM 5759 N N . ASN B 1 172 ? 19.422 3.053 1.438 1 88.69 172 ASN B N 1
ATOM 5760 C CA . ASN B 1 172 ? 18.984 4.406 1.764 1 88.69 172 ASN B CA 1
ATOM 5761 C C . ASN B 1 172 ? 17.562 4.68 1.262 1 88.69 172 ASN B C 1
ATOM 5763 O O . ASN B 1 172 ? 16.766 5.309 1.957 1 88.69 172 ASN B O 1
ATOM 5767 N N . THR B 1 173 ? 17.281 4.184 0.145 1 88.88 173 THR B N 1
ATOM 5768 C CA . THR B 1 173 ? 15.953 4.352 -0.425 1 88.88 173 THR B CA 1
ATOM 5769 C C . THR B 1 173 ? 14.906 3.65 0.434 1 88.88 173 THR B C 1
ATOM 5771 O O . THR B 1 173 ? 13.836 4.211 0.705 1 88.88 173 THR B O 1
ATOM 5774 N N . VAL B 1 174 ? 15.25 2.5 0.918 1 89.5 174 VAL B N 1
ATOM 5775 C CA . VAL B 1 174 ? 14.305 1.721 1.71 1 89.5 174 VAL B CA 1
ATOM 5776 C C . VAL B 1 174 ? 14.094 2.389 3.066 1 89.5 174 VAL B C 1
ATOM 5778 O O . VAL B 1 174 ? 12.977 2.391 3.598 1 89.5 174 VAL B O 1
ATOM 5781 N N . LEU B 1 175 ? 15.125 2.898 3.605 1 89 175 LEU B N 1
ATOM 5782 C CA . LEU B 1 175 ? 14.992 3.584 4.887 1 89 175 LEU B CA 1
ATOM 5783 C C . LEU B 1 175 ? 14.094 4.809 4.758 1 89 175 LEU B C 1
ATOM 5785 O O . LEU B 1 175 ? 13.273 5.078 5.637 1 89 175 LEU B O 1
ATOM 5789 N N . LYS B 1 176 ? 14.227 5.547 3.689 1 91.62 176 LYS B N 1
ATOM 5790 C CA . LYS B 1 176 ? 13.375 6.707 3.447 1 91.62 176 LYS B CA 1
ATOM 5791 C C . LYS B 1 176 ? 11.922 6.289 3.256 1 91.62 176 LYS B C 1
ATOM 5793 O O . LYS B 1 176 ? 11.008 6.953 3.748 1 91.62 176 LYS B O 1
ATOM 5798 N N . LEU B 1 177 ? 11.758 5.172 2.6 1 91.38 177 LEU B N 1
ATOM 5799 C CA . LEU B 1 177 ? 10.406 4.668 2.377 1 91.38 177 LEU B CA 1
ATOM 5800 C C . LEU B 1 177 ? 9.766 4.227 3.691 1 91.38 177 LEU B C 1
ATOM 5802 O O . LEU B 1 177 ? 8.586 4.484 3.93 1 91.38 177 LEU B O 1
ATOM 5806 N N . MET B 1 178 ? 10.578 3.578 4.516 1 91.69 178 MET B N 1
ATOM 5807 C CA . MET B 1 178 ? 10.07 3.146 5.812 1 91.69 178 MET B CA 1
ATOM 5808 C C . MET B 1 178 ? 9.719 4.348 6.688 1 91.69 178 MET B C 1
ATOM 5810 O O . MET B 1 178 ? 8.727 4.32 7.418 1 91.69 178 MET B O 1
ATOM 5814 N N . TRP B 1 179 ? 10.531 5.336 6.586 1 92.69 179 TRP B N 1
ATOM 5815 C CA . TRP B 1 179 ? 10.266 6.57 7.32 1 92.69 179 TRP B CA 1
ATOM 5816 C C . TRP B 1 179 ? 8.898 7.141 6.945 1 92.69 179 TRP B C 1
ATOM 5818 O O . TRP B 1 179 ? 8.117 7.52 7.82 1 92.69 179 TRP B O 1
ATOM 5828 N N . GLU B 1 180 ? 8.531 7.203 5.707 1 94.12 180 GLU B N 1
ATOM 5829 C CA . GLU B 1 180 ? 7.258 7.73 5.227 1 94.12 180 GLU B CA 1
ATOM 5830 C C . GLU B 1 180 ? 6.098 6.824 5.629 1 94.12 180 GLU B C 1
ATOM 5832 O O . GLU B 1 180 ? 5.027 7.305 6.004 1 94.12 180 GLU B O 1
ATOM 5837 N N . LEU B 1 181 ? 6.348 5.551 5.539 1 93.75 181 LEU B N 1
ATOM 5838 C CA . LEU B 1 181 ? 5.301 4.594 5.883 1 93.75 181 LEU B CA 1
ATOM 5839 C C . LEU B 1 181 ? 4.934 4.695 7.359 1 93.75 181 LEU B C 1
ATOM 5841 O O . LEU B 1 181 ? 3.756 4.656 7.715 1 93.75 181 LEU B O 1
ATOM 5845 N N . TYR B 1 182 ? 5.922 4.836 8.18 1 94.12 182 TYR B N 1
ATOM 5846 C CA . TYR B 1 182 ? 5.668 4.922 9.617 1 94.12 182 TYR B CA 1
ATOM 5847 C C . TYR B 1 182 ? 4.949 6.223 9.969 1 94.12 182 TYR B C 1
ATOM 5849 O O . TYR B 1 182 ? 4.121 6.254 10.883 1 94.12 182 TYR B O 1
ATOM 5857 N N . HIS B 1 183 ? 5.285 7.277 9.297 1 96.06 183 HIS B N 1
ATOM 5858 C CA . HIS B 1 183 ? 4.52 8.508 9.484 1 96.06 183 HIS B CA 1
ATOM 5859 C C . HIS B 1 183 ? 3.043 8.289 9.18 1 96.06 183 HIS B C 1
ATOM 5861 O O . HIS B 1 183 ? 2.176 8.742 9.93 1 96.06 183 HIS B O 1
ATOM 5867 N N . GLY B 1 184 ? 2.773 7.609 8.102 1 96 184 GLY B N 1
ATOM 5868 C CA . GLY B 1 184 ? 1.394 7.316 7.754 1 96 184 GLY B CA 1
ATOM 5869 C C . GLY B 1 184 ? 0.688 6.457 8.789 1 96 184 GLY B C 1
ATOM 5870 O O . GLY B 1 184 ? -0.458 6.73 9.148 1 96 184 GLY B O 1
ATOM 5871 N N . LEU B 1 185 ? 1.361 5.469 9.336 1 95.06 185 LEU B N 1
ATOM 5872 C CA . LEU B 1 185 ? 0.766 4.562 10.312 1 95.06 185 LEU B CA 1
ATOM 5873 C C . LEU B 1 185 ? 0.49 5.285 11.625 1 95.06 185 LEU B C 1
ATOM 5875 O O . LEU B 1 185 ? -0.573 5.109 12.227 1 95.06 185 LEU B O 1
ATOM 5879 N N . VAL B 1 186 ? 1.442 6.055 12.016 1 95.94 186 VAL B N 1
ATOM 5880 C CA . VAL B 1 186 ? 1.277 6.789 13.266 1 95.94 186 VAL B CA 1
ATOM 5881 C C . VAL B 1 186 ? 0.129 7.789 13.133 1 95.94 186 VAL B C 1
ATOM 5883 O O . VAL B 1 186 ? -0.627 8.008 14.078 1 95.94 186 VAL B O 1
ATOM 5886 N N . ALA B 1 187 ? 0.017 8.398 11.969 1 97.38 187 ALA B N 1
ATOM 5887 C CA . ALA B 1 187 ? -1.084 9.328 11.734 1 97.38 187 ALA B CA 1
ATOM 5888 C C . ALA B 1 187 ? -2.434 8.625 11.859 1 97.38 187 ALA B C 1
ATOM 5890 O O . ALA B 1 187 ? -3.373 9.172 12.445 1 97.38 187 ALA B O 1
ATOM 5891 N N . VAL B 1 188 ? -2.525 7.438 11.328 1 95.5 188 VAL B N 1
ATOM 5892 C CA . VAL B 1 188 ? -3.764 6.668 11.406 1 95.5 188 VAL B CA 1
ATOM 5893 C C . VAL B 1 188 ? -4.078 6.336 12.859 1 95.5 188 VAL B C 1
ATOM 5895 O O . VAL B 1 188 ? -5.223 6.461 13.297 1 95.5 188 VAL B O 1
ATOM 5898 N N . MET B 1 189 ? -3.082 5.957 13.609 1 94.56 189 MET B N 1
ATOM 5899 C CA . MET B 1 189 ? -3.279 5.617 15.016 1 94.56 189 MET B CA 1
ATOM 5900 C C . MET B 1 189 ? -3.688 6.848 15.82 1 94.56 189 MET B C 1
ATOM 5902 O O . MET B 1 189 ? -4.594 6.777 16.656 1 94.56 189 MET B O 1
ATOM 5906 N N . LEU B 1 190 ? -3.049 7.926 15.5 1 95 190 LEU B N 1
ATOM 5907 C CA . LEU B 1 190 ? -3.291 9.141 16.266 1 95 190 LEU B CA 1
ATOM 5908 C C . LEU B 1 190 ? -4.684 9.695 15.984 1 95 190 LEU B C 1
ATOM 5910 O O . LEU B 1 190 ? -5.379 10.133 16.906 1 95 190 LEU B O 1
ATOM 5914 N N . ILE B 1 191 ? -5.109 9.719 14.75 1 94.69 191 ILE B N 1
ATOM 5915 C CA . ILE B 1 191 ? -6.41 10.297 14.43 1 94.69 191 ILE B CA 1
ATOM 5916 C C . ILE B 1 191 ? -7.516 9.461 15.07 1 94.69 191 ILE B C 1
ATOM 5918 O O . ILE B 1 191 ? -8.547 10 15.492 1 94.69 191 ILE B O 1
ATOM 5922 N N . GLN B 1 192 ? -7.355 8.133 15.188 1 91.06 192 GLN B N 1
ATOM 5923 C CA . GLN B 1 192 ? -8.328 7.281 15.859 1 91.06 192 GLN B CA 1
ATOM 5924 C C . GLN B 1 192 ? -8.43 7.629 17.344 1 91.06 192 GLN B C 1
ATOM 5926 O O . GLN B 1 192 ? -9.531 7.707 17.891 1 91.06 192 GLN B O 1
ATOM 5931 N N . ARG B 1 193 ? -7.297 7.863 17.922 1 90.19 193 ARG B N 1
ATOM 5932 C CA . ARG B 1 193 ? -7.277 8.227 19.344 1 90.19 193 ARG B CA 1
ATOM 5933 C C . ARG B 1 193 ? -7.926 9.586 19.562 1 90.19 193 ARG B C 1
ATOM 5935 O O . ARG B 1 193 ? -8.656 9.773 20.531 1 90.19 193 ARG B O 1
ATOM 5942 N N . LEU B 1 194 ? -7.66 10.531 18.703 1 90.38 194 LEU B N 1
ATOM 5943 C CA . LEU B 1 194 ? -8.227 11.867 18.844 1 90.38 194 LEU B CA 1
ATOM 5944 C C . LEU B 1 194 ? -9.742 11.836 18.625 1 90.38 194 LEU B C 1
ATOM 5946 O O . LEU B 1 194 ? -10.477 12.555 19.312 1 90.38 194 LEU B O 1
ATOM 5950 N N . LEU B 1 195 ? -10.211 11.039 17.688 1 87.81 195 LEU B N 1
ATOM 5951 C CA . LEU B 1 195 ? -11.641 10.914 17.438 1 87.81 195 LEU B CA 1
ATOM 5952 C C . LEU B 1 195 ? -12.352 10.297 18.625 1 87.81 195 LEU B C 1
ATOM 5954 O O . LEU B 1 195 ? -13.484 10.664 18.938 1 87.81 195 LEU B O 1
ATOM 5958 N N . ASP B 1 196 ? -11.664 9.43 19.266 1 85.81 196 ASP B N 1
ATOM 5959 C CA . ASP B 1 196 ? -12.25 8.742 20.422 1 85.81 196 ASP B CA 1
ATOM 5960 C C . ASP B 1 196 ? -12.234 9.633 21.656 1 85.81 196 ASP B C 1
ATOM 5962 O O . ASP B 1 196 ? -13.188 9.633 22.438 1 85.81 196 ASP B O 1
ATOM 5966 N N . LYS B 1 197 ? -11.219 10.398 21.859 1 83.5 197 LYS B N 1
ATOM 5967 C CA . LYS B 1 197 ? -11.039 11.188 23.062 1 83.5 197 LYS B CA 1
ATOM 5968 C C . LYS B 1 197 ? -11.812 12.5 22.984 1 83.5 197 LYS B C 1
ATOM 5970 O O . LYS B 1 197 ? -12.25 13.039 24 1 83.5 197 LYS B O 1
ATOM 5975 N N . PHE B 1 198 ? -11.953 13.055 21.797 1 83.69 198 PHE B N 1
ATOM 5976 C CA . PHE B 1 198 ? -12.633 14.336 21.641 1 83.69 198 PHE B CA 1
ATOM 5977 C C . PHE B 1 198 ? -13.805 14.219 20.672 1 83.69 198 PHE B C 1
ATOM 5979 O O . PHE B 1 198 ? -13.789 14.82 19.594 1 83.69 198 PHE B O 1
ATOM 5986 N N . PRO B 1 199 ? -14.836 13.609 21.125 1 83.94 199 PRO B N 1
ATOM 5987 C CA . PRO B 1 199 ? -15.992 13.461 20.234 1 83.94 199 PRO B CA 1
ATOM 5988 C C . PRO B 1 199 ? -16.75 14.766 20.031 1 83.94 199 PRO B C 1
ATOM 5990 O O . PRO B 1 199 ? -16.859 15.578 20.953 1 83.94 199 PRO B O 1
ATOM 5993 N N . SER B 1 200 ? -17.188 15.094 18.891 1 81.25 200 SER B N 1
ATOM 5994 C CA . SER B 1 200 ? -18.047 16.203 18.484 1 81.25 200 SER B CA 1
ATOM 5995 C C . SER B 1 200 ? -17.344 17.547 18.672 1 81.25 200 SER B C 1
ATOM 5997 O O . SER B 1 200 ? -18 18.578 18.844 1 81.25 200 SER B O 1
ATOM 5999 N N . CYS B 1 201 ? -16.016 17.531 18.734 1 81.19 201 CYS B N 1
ATOM 6000 C CA . CYS B 1 201 ? -15.289 18.781 18.938 1 81.19 201 CYS B CA 1
ATOM 6001 C C . CYS B 1 201 ? -14.766 19.328 17.609 1 81.19 201 CYS B C 1
ATOM 6003 O O . CYS B 1 201 ? -14.57 20.531 17.469 1 81.19 201 CYS B O 1
ATOM 6005 N N . ALA B 1 202 ? -14.539 18.422 16.734 1 88.38 202 ALA B N 1
ATOM 6006 C CA . ALA B 1 202 ? -13.898 18.859 15.5 1 88.38 202 ALA B CA 1
ATOM 6007 C C . ALA B 1 202 ? -14.391 18.031 14.312 1 88.38 202 ALA B C 1
ATOM 6009 O O . ALA B 1 202 ? -14.977 16.953 14.492 1 88.38 202 ALA B O 1
ATOM 6010 N N . SER B 1 203 ? -14.297 18.672 13.164 1 90.25 203 SER B N 1
ATOM 6011 C CA . SER B 1 203 ? -14.57 17.922 11.938 1 90.25 203 SER B CA 1
ATOM 6012 C C . SER B 1 203 ? -13.406 17.016 11.57 1 90.25 203 SER B C 1
ATOM 6014 O O . SER B 1 203 ? -12.336 17.094 12.172 1 90.25 203 SER B O 1
ATOM 6016 N N . ILE B 1 204 ? -13.57 16.141 10.664 1 92.19 204 ILE B N 1
ATOM 6017 C CA . ILE B 1 204 ? -12.523 15.203 10.266 1 92.19 204 ILE B CA 1
ATOM 6018 C C . ILE B 1 204 ? -11.367 15.961 9.625 1 92.19 204 ILE B C 1
ATOM 6020 O O . ILE B 1 204 ? -10.203 15.633 9.852 1 92.19 204 ILE B O 1
ATOM 6024 N N . GLY B 1 205 ? -11.711 16.953 8.852 1 94.19 205 GLY B N 1
ATOM 6025 C CA . GLY B 1 205 ? -10.68 17.75 8.219 1 94.19 205 GLY B CA 1
ATOM 6026 C C . GLY B 1 205 ? -9.82 18.5 9.211 1 94.19 205 GLY B C 1
ATOM 6027 O O . GLY B 1 205 ? -8.602 18.594 9.047 1 94.19 205 GLY B O 1
ATOM 6028 N N . GLU B 1 206 ? -10.406 19.062 10.188 1 93.94 206 GLU B N 1
ATOM 6029 C CA . GLU B 1 206 ? -9.672 19.766 11.234 1 93.94 206 GLU B CA 1
ATOM 6030 C C . GLU B 1 206 ? -8.781 18.812 12.023 1 93.94 206 GLU B C 1
ATOM 6032 O O . GLU B 1 206 ? -7.629 19.141 12.328 1 93.94 206 GLU B O 1
ATOM 6037 N N . LEU B 1 207 ? -9.305 17.703 12.312 1 93.75 207 LEU B N 1
ATOM 6038 C CA . LEU B 1 207 ? -8.531 16.703 13.039 1 93.75 207 LEU B CA 1
ATOM 6039 C C . LEU B 1 207 ? -7.355 16.219 12.203 1 93.75 207 LEU B C 1
ATOM 6041 O O . LEU B 1 207 ? -6.285 15.922 12.742 1 93.75 207 LEU B O 1
ATOM 6045 N N . LEU B 1 208 ? -7.633 16.094 10.953 1 96.38 208 LEU B N 1
ATOM 6046 C CA . LEU B 1 208 ? -6.57 15.664 10.055 1 96.38 208 LEU B CA 1
ATOM 6047 C C . LEU B 1 208 ? -5.426 16.672 10.047 1 96.38 208 LEU B C 1
ATOM 6049 O O . LEU B 1 208 ? -4.254 16.281 10.086 1 96.38 208 LEU B O 1
ATOM 6053 N N . LEU B 1 209 ? -5.73 17.906 10.055 1 96.31 209 LEU B N 1
ATOM 6054 C CA . LEU B 1 209 ? -4.719 18.953 10.07 1 96.31 209 LEU B CA 1
ATOM 6055 C C . LEU B 1 209 ? -3.891 18.891 11.352 1 96.31 209 LEU B C 1
ATOM 6057 O O . LEU B 1 209 ? -2.66 18.938 11.305 1 96.31 209 LEU B O 1
ATOM 6061 N N . VAL B 1 210 ? -4.566 18.719 12.461 1 94.62 210 VAL B N 1
ATOM 6062 C CA . VAL B 1 210 ? -3.885 18.672 13.75 1 94.62 210 VAL B CA 1
ATOM 6063 C C . VAL B 1 210 ? -3.047 17.391 13.844 1 94.62 210 VAL B C 1
ATOM 6065 O O . VAL B 1 210 ? -1.906 17.438 14.32 1 94.62 210 VAL B O 1
ATOM 6068 N N . THR B 1 211 ? -3.57 16.312 13.352 1 96.69 211 THR B N 1
ATOM 6069 C CA . THR B 1 211 ? -2.881 15.031 13.398 1 96.69 211 THR B CA 1
ATOM 6070 C C . THR B 1 211 ? -1.592 15.078 12.586 1 96.69 211 THR B C 1
ATOM 6072 O O . THR B 1 211 ? -0.526 14.703 13.078 1 96.69 211 THR B O 1
ATOM 6075 N N . VAL B 1 212 ? -1.703 15.562 11.398 1 97.69 212 VAL B N 1
ATOM 6076 C CA . VAL B 1 212 ? -0.539 15.586 10.516 1 97.69 212 VAL B CA 1
ATOM 6077 C C . VAL B 1 212 ? 0.493 16.578 11.062 1 97.69 212 VAL B C 1
ATOM 6079 O O . VAL B 1 212 ? 1.697 16.312 11.008 1 97.69 212 VAL B O 1
ATOM 6082 N N . GLY B 1 213 ? 0.013 17.688 11.602 1 95.88 213 GLY B N 1
ATOM 6083 C CA . GLY B 1 213 ? 0.927 18.641 12.211 1 95.88 213 GLY B CA 1
ATOM 6084 C C . GLY B 1 213 ? 1.695 18.062 13.383 1 95.88 213 GLY B C 1
ATOM 6085 O O . GLY B 1 213 ? 2.91 18.25 13.484 1 95.88 213 GLY B O 1
ATOM 6086 N N . LEU B 1 214 ? 1.024 17.328 14.18 1 95.12 214 LEU B N 1
ATOM 6087 C CA . LEU B 1 214 ? 1.661 16.719 15.352 1 95.12 214 LEU B CA 1
ATOM 6088 C C . LEU B 1 214 ? 2.637 15.633 14.938 1 95.12 214 LEU B C 1
ATOM 6090 O O . LEU B 1 214 ? 3.736 15.531 15.492 1 95.12 214 LEU B O 1
ATOM 6094 N N . VAL B 1 215 ? 2.219 14.875 13.969 1 96.81 215 VAL B N 1
ATOM 6095 C CA . VAL B 1 215 ? 3.068 13.781 13.516 1 96.81 215 VAL B CA 1
ATOM 6096 C C . VAL B 1 215 ? 4.352 14.336 12.906 1 96.81 215 VAL B C 1
ATOM 6098 O O . VAL B 1 215 ? 5.445 13.82 13.164 1 96.81 215 VAL B O 1
ATOM 6101 N N . LEU B 1 216 ? 4.219 15.375 12.164 1 95.31 216 LEU B N 1
ATOM 6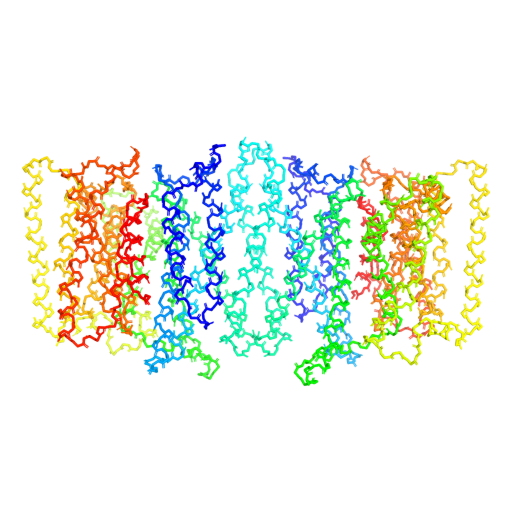102 C CA . LEU B 1 216 ? 5.391 15.984 11.547 1 95.31 216 LEU B CA 1
ATOM 6103 C C . LEU B 1 216 ? 6.301 16.609 12.602 1 95.31 216 LEU B C 1
ATOM 6105 O O . LEU B 1 216 ? 7.527 16.5 12.5 1 95.31 216 LEU B O 1
ATOM 6109 N N . TYR B 1 217 ? 5.688 17.188 13.516 1 94.12 217 TYR B N 1
ATOM 6110 C CA . TYR B 1 217 ? 6.461 17.859 14.555 1 94.12 217 TYR B CA 1
ATOM 6111 C C . TYR B 1 217 ? 7.219 16.844 15.414 1 94.12 217 TYR B C 1
ATOM 6113 O O . TYR B 1 217 ? 8.406 17.031 15.695 1 94.12 217 TYR B O 1
ATOM 6121 N N . PHE B 1 218 ? 6.598 15.781 15.828 1 93.81 218 PHE B N 1
ATOM 6122 C CA . PHE B 1 218 ? 7.246 14.727 16.594 1 93.81 218 PHE B CA 1
ATOM 6123 C C . PHE B 1 218 ? 8.266 13.984 15.727 1 93.81 218 PHE B C 1
ATOM 6125 O O . PHE B 1 218 ? 9.312 13.562 16.219 1 93.81 218 PHE B O 1
ATOM 6132 N N . GLY B 1 219 ? 7.84 13.812 14.484 1 92.75 219 GLY B N 1
ATOM 6133 C CA . GLY B 1 219 ? 8.773 13.172 13.57 1 92.75 219 GLY B CA 1
ATOM 6134 C C . GLY B 1 219 ? 10.062 13.953 13.398 1 92.75 219 GLY B C 1
ATOM 6135 O O . GLY B 1 219 ? 11.141 13.367 13.32 1 92.75 219 GLY B O 1
ATOM 6136 N N . ASP B 1 220 ? 9.945 15.25 13.328 1 91.12 220 ASP B N 1
ATOM 6137 C CA . ASP B 1 220 ? 11.125 16.094 13.188 1 91.12 220 ASP B CA 1
ATOM 6138 C C . ASP B 1 220 ? 12.008 16.016 14.43 1 91.12 220 ASP B C 1
ATOM 6140 O O . ASP B 1 220 ? 13.234 16.016 14.328 1 91.12 220 ASP B O 1
ATOM 6144 N N . MET B 1 221 ? 11.398 16 15.57 1 90.94 221 MET B N 1
ATOM 6145 C CA . MET B 1 221 ? 12.156 15.852 16.812 1 90.94 221 MET B CA 1
ATOM 6146 C C . MET B 1 221 ? 12.898 14.523 16.844 1 90.94 221 MET B C 1
ATOM 6148 O O . MET B 1 221 ? 14.062 14.461 17.234 1 90.94 221 MET B O 1
ATOM 6152 N N . LEU B 1 222 ? 12.242 13.5 16.391 1 90.5 222 LEU B N 1
ATOM 6153 C CA . LEU B 1 222 ? 12.852 12.172 16.344 1 90.5 222 LEU B CA 1
ATOM 6154 C C . LEU B 1 222 ? 14 12.141 15.352 1 90.5 222 LEU B C 1
ATOM 6156 O O . LEU B 1 222 ? 15.039 11.531 15.617 1 90.5 222 LEU B O 1
ATOM 6160 N N . ALA B 1 223 ? 13.789 12.766 14.258 1 88.56 223 ALA B N 1
ATOM 6161 C CA . ALA B 1 223 ? 14.836 12.82 13.25 1 88.56 223 ALA B CA 1
ATOM 6162 C C . ALA B 1 223 ? 16.078 13.539 13.781 1 88.56 223 ALA B C 1
ATOM 6164 O O . ALA B 1 223 ? 17.203 13.102 13.547 1 88.56 223 ALA B O 1
ATOM 6165 N N . CYS B 1 224 ? 15.844 14.625 14.508 1 85.56 224 CYS B N 1
ATOM 6166 C CA . CYS B 1 224 ? 16.953 15.375 15.094 1 85.56 224 CYS B CA 1
ATOM 6167 C C . CYS B 1 224 ? 17.688 14.547 16.141 1 85.56 224 CYS B C 1
ATOM 6169 O O . CYS B 1 224 ? 18.906 14.578 16.219 1 85.56 224 CYS B O 1
ATOM 6171 N N . THR B 1 225 ? 16.969 13.836 16.922 1 87.31 225 THR B N 1
ATOM 6172 C CA . THR B 1 225 ? 17.562 13 17.953 1 87.31 225 THR B CA 1
ATOM 6173 C C . THR B 1 225 ? 18.359 11.859 17.344 1 87.31 225 THR B C 1
ATOM 6175 O O . THR B 1 225 ? 19.484 11.578 17.766 1 87.31 225 THR B O 1
ATOM 6178 N N . ILE B 1 226 ? 17.781 11.234 16.281 1 85.69 226 ILE B N 1
ATOM 6179 C CA . ILE B 1 226 ? 18.453 10.117 15.625 1 85.69 226 ILE B CA 1
ATOM 6180 C C . ILE B 1 226 ? 19.719 10.609 14.93 1 85.69 226 ILE B C 1
ATOM 6182 O O . ILE B 1 226 ? 20.75 9.93 14.953 1 85.69 226 ILE B O 1
ATOM 6186 N N . ALA B 1 227 ? 19.656 11.758 14.289 1 81.69 227 ALA B N 1
ATOM 6187 C CA . ALA B 1 227 ? 20.812 12.32 13.586 1 81.69 227 ALA B CA 1
ATOM 6188 C C . ALA B 1 227 ? 21.969 12.57 14.555 1 81.69 227 ALA B C 1
ATOM 6190 O O . ALA B 1 227 ? 23.125 12.305 14.227 1 81.69 227 ALA B O 1
ATOM 6191 N N . LYS B 1 228 ? 21.688 12.969 15.758 1 83.19 228 LYS B N 1
ATOM 6192 C CA . LYS B 1 228 ? 22.719 13.273 16.734 1 83.19 228 LYS B CA 1
ATOM 6193 C C . LYS B 1 228 ? 23.266 12 17.359 1 83.19 228 LYS B C 1
ATOM 6195 O O . LYS B 1 228 ? 24.484 11.867 17.547 1 83.19 228 LYS B O 1
ATOM 6200 N N . VAL B 1 229 ? 22.391 11.094 17.594 1 79.81 229 VAL B N 1
ATOM 6201 C CA . VAL B 1 229 ? 22.812 9.852 18.219 1 79.81 229 VAL B CA 1
ATOM 6202 C C . VAL B 1 229 ? 23.625 9.023 17.219 1 79.81 229 VAL B C 1
ATOM 6204 O O . VAL B 1 229 ? 24.625 8.414 17.578 1 79.81 229 VAL B O 1
ATOM 6207 N N . SER B 1 230 ? 23.125 8.906 15.977 1 76.31 230 SER B N 1
ATOM 6208 C CA . SER B 1 230 ? 23.828 8.148 14.945 1 76.31 230 SER B CA 1
ATOM 6209 C C . SER B 1 230 ? 25.156 8.82 14.586 1 76.31 230 SER B C 1
ATOM 6211 O O . SER B 1 230 ? 26.141 8.141 14.281 1 76.31 230 SER B O 1
ATOM 6213 N N . GLY B 1 231 ? 25.062 10.148 14.43 1 69.94 231 GLY B N 1
ATOM 6214 C CA . GLY B 1 231 ? 26.312 10.844 14.18 1 69.94 231 GLY B CA 1
ATOM 6215 C C . GLY B 1 231 ? 27.391 10.539 15.195 1 69.94 231 GLY B C 1
ATOM 6216 O O . GLY B 1 231 ? 28.578 10.469 14.852 1 69.94 231 GLY B O 1
ATOM 6217 N N . SER B 1 232 ? 26.922 10.328 16.328 1 64.75 232 SER B N 1
ATOM 6218 C CA . SER B 1 232 ? 27.875 10 17.375 1 64.75 232 SER B CA 1
ATOM 6219 C C . SER B 1 232 ? 28.359 8.555 17.266 1 64.75 232 SER B C 1
ATOM 6221 O O . SER B 1 232 ? 29.5 8.242 17.625 1 64.75 232 SER B O 1
ATOM 6223 N N . LEU B 1 233 ? 27.359 7.715 16.75 1 57.62 233 LEU B N 1
ATOM 6224 C CA . LEU B 1 233 ? 27.703 6.297 16.703 1 57.62 233 LEU B CA 1
ATOM 6225 C C . LEU B 1 233 ? 28.375 5.949 15.375 1 57.62 233 LEU B C 1
ATOM 6227 O O . LEU B 1 233 ? 29.25 5.078 15.328 1 57.62 233 LEU B O 1
ATOM 6231 N N . ILE B 1 234 ? 27.703 6.363 14.25 1 53.94 234 ILE B N 1
ATOM 6232 C CA . ILE B 1 234 ? 28.219 5.992 12.938 1 53.94 234 ILE B CA 1
ATOM 6233 C C . ILE B 1 234 ? 29.078 7.121 12.383 1 53.94 234 ILE B C 1
ATOM 6235 O O . ILE B 1 234 ? 28.703 8.297 12.453 1 53.94 234 ILE B O 1
ATOM 6239 N N . SER B 1 235 ? 30.391 6.969 12.094 1 47.16 235 SER B N 1
ATOM 6240 C CA . SER B 1 235 ? 31.312 7.898 11.445 1 47.16 235 SER B CA 1
ATOM 6241 C C . SER B 1 235 ? 30.609 8.711 10.367 1 47.16 235 SER B C 1
ATOM 6243 O O . SER B 1 235 ? 29.641 8.25 9.773 1 47.16 235 SER B O 1
ATOM 6245 N N . THR B 1 236 ? 30.703 10.117 10.281 1 43.44 236 THR B N 1
ATOM 6246 C CA . THR B 1 236 ? 30.188 11.273 9.555 1 43.44 236 THR B CA 1
ATOM 6247 C C . THR B 1 236 ? 29.938 10.922 8.094 1 43.44 236 THR B C 1
ATOM 6249 O O . THR B 1 236 ? 29.141 11.586 7.422 1 43.44 236 THR B O 1
ATOM 6252 N N . GLU B 1 237 ? 30.672 10.039 7.477 1 42.75 237 GLU B N 1
ATOM 6253 C CA . GLU B 1 237 ? 30.641 9.914 6.023 1 42.75 237 GLU B CA 1
ATOM 6254 C C . GLU B 1 237 ? 29.312 9.312 5.551 1 42.75 237 GLU B C 1
ATOM 6256 O O . GLU B 1 237 ? 28.875 9.562 4.422 1 42.75 237 GLU B O 1
ATOM 6261 N N . LEU B 1 238 ? 28.938 8.32 6.164 1 39.28 238 LEU B N 1
ATOM 6262 C CA . LEU B 1 238 ? 27.844 7.535 5.605 1 39.28 238 LEU B CA 1
ATOM 6263 C C . LEU B 1 238 ? 26.516 8.273 5.754 1 39.28 238 LEU B C 1
ATOM 6265 O O . LEU B 1 238 ? 25.562 8.008 5.004 1 39.28 238 LEU B O 1
ATOM 6269 N N . VAL B 1 239 ? 26.297 8.773 6.848 1 41.28 239 VAL B N 1
ATOM 6270 C CA . VAL B 1 239 ? 25.016 9.453 7.023 1 41.28 239 VAL B CA 1
ATOM 6271 C C . VAL B 1 239 ? 25.078 10.844 6.391 1 41.28 239 VAL B C 1
ATOM 6273 O O . VAL B 1 239 ? 25.797 11.719 6.871 1 41.28 239 VAL B O 1
ATOM 6276 N N . SER B 1 240 ? 25.219 10.875 5.223 1 40.38 240 SER B N 1
ATOM 6277 C CA . SER B 1 240 ? 24.938 12.148 4.566 1 40.38 240 SER B CA 1
ATOM 6278 C C . SER B 1 240 ? 23.875 12.945 5.316 1 40.38 240 SER B C 1
ATOM 6280 O O . SER B 1 240 ? 23.359 13.945 4.805 1 40.38 240 SER B O 1
ATOM 6282 N N . ILE B 1 241 ? 23.422 12.297 6.297 1 42.75 241 ILE B N 1
ATOM 6283 C CA . ILE B 1 241 ? 22.469 13.141 7.008 1 42.75 241 ILE B CA 1
ATOM 6284 C C . ILE B 1 241 ? 23.188 14.375 7.57 1 42.75 241 ILE B C 1
ATOM 6286 O O . ILE B 1 241 ? 23.359 14.5 8.781 1 42.75 241 ILE B O 1
ATOM 6290 N N . LYS B 1 242 ? 24.422 14.57 7.289 1 42.16 242 LYS B N 1
ATOM 6291 C CA . LYS B 1 242 ? 24.688 15.922 7.75 1 42.16 242 LYS B CA 1
ATOM 6292 C C . LYS B 1 242 ? 23.5 16.844 7.492 1 42.16 242 LYS B C 1
ATOM 6294 O O . LYS B 1 242 ? 23.438 17.5 6.445 1 42.16 242 LYS B O 1
ATOM 6299 N N . TYR B 1 243 ? 22.359 16.234 7.559 1 42.22 243 TYR B N 1
ATOM 6300 C CA . TYR B 1 243 ? 21.203 17.125 7.629 1 42.22 243 TYR B CA 1
ATOM 6301 C C . TYR B 1 243 ? 21.5 18.359 8.453 1 42.22 243 TYR B C 1
ATOM 6303 O O . TYR B 1 243 ? 21.109 18.453 9.625 1 42.22 243 TYR B O 1
ATOM 6311 N N . GLY B 1 244 ? 22.734 18.594 8.727 1 43.31 244 GLY B N 1
ATOM 6312 C CA . GLY B 1 244 ? 22.812 19.766 9.594 1 43.31 244 GLY B CA 1
ATOM 6313 C C . GLY B 1 244 ? 21.953 20.906 9.133 1 43.31 244 GLY B C 1
ATOM 6314 O O . GLY B 1 244 ? 22.344 21.703 8.281 1 43.31 244 GLY B O 1
ATOM 6315 N N . ILE B 1 245 ? 20.656 20.625 8.922 1 49.94 245 ILE B N 1
ATOM 6316 C CA . ILE B 1 245 ? 19.812 21.812 8.883 1 49.94 245 ILE B CA 1
ATOM 6317 C C . ILE B 1 245 ? 20.281 22.797 9.961 1 49.94 245 ILE B C 1
ATOM 6319 O O . ILE B 1 245 ? 20.344 22.453 11.141 1 49.94 245 ILE B O 1
ATOM 6323 N N . ARG B 1 246 ? 21.062 23.656 9.555 1 58.78 246 ARG B N 1
ATOM 6324 C CA . ARG B 1 246 ? 21.344 24.719 10.523 1 58.78 246 ARG B CA 1
ATOM 6325 C C . ARG B 1 246 ? 20.062 25.203 11.18 1 58.78 246 ARG B C 1
ATOM 6327 O O . ARG B 1 246 ? 19.219 25.828 10.531 1 58.78 246 ARG B O 1
ATOM 6334 N N . ARG B 1 247 ? 19.688 24.422 12.25 1 72 247 ARG B N 1
ATOM 6335 C CA . ARG B 1 247 ? 18.531 24.891 13.016 1 72 247 ARG B CA 1
ATOM 6336 C C . ARG B 1 247 ? 18.922 26 13.984 1 72 247 ARG B C 1
ATOM 6338 O O . ARG B 1 247 ? 20.031 25.984 14.531 1 72 247 ARG B O 1
ATOM 6345 N N . SER B 1 248 ? 18.109 26.969 13.93 1 82.62 248 SER B N 1
ATOM 6346 C CA . SER B 1 248 ? 18.312 28.078 14.859 1 82.62 248 SER B CA 1
ATOM 6347 C C . SER B 1 248 ? 18.047 27.641 16.297 1 82.62 248 SER B C 1
ATOM 6349 O O . SER B 1 248 ? 17.297 26.703 16.531 1 82.62 248 SER B O 1
ATOM 6351 N N . GLU B 1 249 ? 18.75 28.172 17.234 1 88 249 GLU B N 1
ATOM 6352 C CA . GLU B 1 249 ? 18.562 27.922 18.656 1 88 249 GLU B CA 1
ATOM 6353 C C . GLU B 1 249 ? 17.109 28.156 19.062 1 88 249 GLU B C 1
ATOM 6355 O O . GLU B 1 249 ? 16.547 27.391 19.859 1 88 249 GLU B O 1
ATOM 6360 N N . ILE B 1 250 ? 16.531 29.062 18.453 1 90.44 250 ILE B N 1
ATOM 6361 C CA . ILE B 1 250 ? 15.164 29.438 18.797 1 90.44 250 ILE B CA 1
ATOM 6362 C C . ILE B 1 250 ? 14.211 28.312 18.406 1 90.44 250 ILE B C 1
ATOM 6364 O O . ILE B 1 250 ? 13.297 27.969 19.172 1 90.44 250 ILE B O 1
ATOM 6368 N N . SER B 1 251 ? 14.43 27.766 17.25 1 90.94 251 SER B N 1
ATOM 6369 C CA . SER B 1 251 ? 13.555 26.703 16.781 1 90.94 251 SER B CA 1
ATOM 6370 C C . SER B 1 251 ? 13.641 25.484 17.688 1 90.94 251 SER B C 1
ATOM 6372 O O . SER B 1 251 ? 12.633 24.812 17.922 1 90.94 251 SER B O 1
ATOM 6374 N N . ILE B 1 252 ? 14.742 25.172 18.203 1 91.75 252 ILE B N 1
ATOM 6375 C CA . ILE B 1 252 ? 14.93 24.016 19.078 1 91.75 252 ILE B CA 1
ATOM 6376 C C . ILE B 1 252 ? 14.258 24.281 20.422 1 91.75 252 ILE B C 1
ATOM 6378 O O . ILE B 1 252 ? 13.664 23.375 21.016 1 91.75 252 ILE B O 1
ATOM 6382 N N . ILE B 1 253 ? 14.398 25.484 20.875 1 93.25 253 ILE B N 1
ATOM 6383 C CA . ILE B 1 253 ? 13.789 25.844 22.156 1 93.25 253 ILE B CA 1
ATOM 6384 C C . ILE B 1 253 ? 12.273 25.734 22.047 1 93.25 253 ILE B C 1
ATOM 6386 O O . ILE B 1 253 ? 11.633 25.125 22.922 1 93.25 253 ILE B O 1
ATOM 6390 N N . ILE B 1 254 ? 11.75 26.25 21 1 93.69 254 ILE B N 1
ATOM 6391 C CA . ILE B 1 254 ? 10.305 26.219 20.812 1 93.69 254 ILE B CA 1
ATOM 6392 C C . ILE B 1 254 ? 9.844 24.766 20.672 1 93.69 254 ILE B C 1
ATOM 6394 O O . ILE B 1 254 ? 8.852 24.359 21.281 1 93.69 254 ILE B O 1
ATOM 6398 N N . GLN B 1 255 ? 10.531 24.016 19.906 1 92.62 255 GLN B N 1
ATOM 6399 C CA . GLN B 1 255 ? 10.164 22.609 19.688 1 92.62 255 GLN B CA 1
ATOM 6400 C C . GLN B 1 255 ? 10.227 21.812 20.984 1 92.62 255 GLN B C 1
ATOM 6402 O O . GLN B 1 255 ? 9.32 21.031 21.281 1 92.62 255 GLN B O 1
ATOM 6407 N N . GLY B 1 256 ? 11.258 22 21.75 1 92.88 256 GLY B N 1
ATOM 6408 C CA . GLY B 1 256 ? 11.398 21.297 23.016 1 92.88 256 GLY B CA 1
ATOM 6409 C C . GLY B 1 256 ? 10.297 21.625 24 1 92.88 256 GLY B C 1
ATOM 6410 O O . GLY B 1 256 ? 9.672 20.719 24.578 1 92.88 256 GLY B O 1
ATOM 6411 N N . VAL B 1 257 ? 10 22.859 24.125 1 94.25 257 VAL B N 1
ATOM 6412 C CA . VAL B 1 257 ? 9.023 23.297 25.125 1 94.25 257 VAL B CA 1
ATOM 6413 C C . VAL B 1 257 ? 7.629 22.844 24.719 1 94.25 257 VAL B C 1
ATOM 6415 O O . VAL B 1 257 ? 6.879 22.312 25.531 1 94.25 257 VAL B O 1
ATOM 6418 N N . VAL B 1 258 ? 7.328 23 23.438 1 93.19 258 VAL B N 1
ATOM 6419 C CA . VAL B 1 258 ? 5.988 22.672 22.969 1 93.19 258 VAL B CA 1
ATOM 6420 C C . VAL B 1 258 ? 5.77 21.172 23.062 1 93.19 258 VAL B C 1
ATOM 6422 O O . VAL B 1 258 ? 4.738 20.703 23.562 1 93.19 258 VAL B O 1
ATOM 6425 N N . LEU B 1 259 ? 6.688 20.391 22.641 1 91.44 259 LEU B N 1
ATOM 6426 C CA . LEU B 1 259 ? 6.523 18.953 22.672 1 91.44 259 LEU B CA 1
ATOM 6427 C C . LEU B 1 259 ? 6.566 18.422 24.094 1 91.44 259 LEU B C 1
ATOM 6429 O O . LEU B 1 259 ? 5.859 17.469 24.438 1 91.44 259 LEU B O 1
ATOM 6433 N N . GLY B 1 260 ? 7.387 19.031 24.938 1 91.44 260 GLY B N 1
ATOM 6434 C CA . GLY B 1 260 ? 7.391 18.656 26.344 1 91.44 260 GLY B CA 1
ATOM 6435 C C . GLY B 1 260 ? 6.055 18.891 27.016 1 91.44 260 GLY B C 1
ATOM 6436 O O . GLY B 1 260 ? 5.602 18.062 27.812 1 91.44 260 GLY B O 1
ATOM 6437 N N . LEU B 1 261 ? 5.461 19.953 26.641 1 92.44 261 LEU B N 1
ATOM 6438 C CA . LEU B 1 261 ? 4.18 20.297 27.25 1 92.44 261 LEU B CA 1
ATOM 6439 C C . LEU B 1 261 ? 3.064 19.422 26.688 1 92.44 261 LEU B C 1
ATOM 6441 O O . LEU B 1 261 ? 2.104 19.109 27.391 1 92.44 261 LEU B O 1
ATOM 6445 N N . LEU B 1 262 ? 3.201 19.016 25.469 1 90.25 262 LEU B N 1
ATOM 6446 C CA . LEU B 1 262 ? 2.197 18.141 24.875 1 90.25 262 LEU B CA 1
ATOM 6447 C C . LEU B 1 262 ? 2.262 16.75 25.484 1 90.25 262 LEU B C 1
ATOM 6449 O O . LEU B 1 262 ? 1.243 16.062 25.578 1 90.25 262 LEU B O 1
ATOM 6453 N N . LEU B 1 263 ? 3.404 16.344 25.891 1 90.44 263 LEU B N 1
ATOM 6454 C CA . LEU B 1 263 ? 3.572 15.023 26.484 1 90.44 263 LEU B CA 1
ATOM 6455 C C . LEU B 1 263 ? 3.334 15.07 27.984 1 90.44 263 LEU B C 1
ATOM 6457 O O . LEU B 1 263 ? 3.221 14.031 28.641 1 90.44 263 LEU B O 1
ATOM 6461 N N . PHE B 1 264 ? 3.178 16.219 28.562 1 90.69 264 PHE B N 1
ATOM 6462 C CA . PHE B 1 264 ? 3.088 16.438 30 1 90.69 264 PHE B CA 1
ATOM 6463 C C . PHE B 1 264 ? 1.836 15.773 30.562 1 90.69 264 PHE B C 1
ATOM 6465 O O . PHE B 1 264 ? 1.889 15.133 31.625 1 90.69 264 PHE B O 1
ATOM 6472 N N . PRO B 1 265 ? 0.685 15.852 29.859 1 86.94 265 PRO B N 1
ATOM 6473 C CA . PRO B 1 265 ? -0.513 15.219 30.406 1 86.94 265 PRO B CA 1
ATOM 6474 C C . PRO B 1 265 ? -0.364 13.703 30.562 1 86.94 265 PRO B C 1
ATOM 6476 O O . PRO B 1 265 ? -0.908 13.117 31.5 1 86.94 265 PRO B O 1
ATOM 6479 N N . LEU B 1 266 ? 0.304 13.141 29.641 1 84.5 266 LEU B N 1
ATOM 6480 C CA . LEU B 1 266 ? 0.538 11.703 29.75 1 84.5 266 LEU B CA 1
ATOM 6481 C C . LEU B 1 266 ? 1.412 11.391 30.969 1 84.5 266 LEU B C 1
ATOM 6483 O O . LEU B 1 266 ? 1.174 10.414 31.672 1 84.5 266 LEU B O 1
ATOM 6487 N N . PHE B 1 267 ? 2.348 12.227 31.203 1 85.12 267 PHE B N 1
ATOM 6488 C CA . PHE B 1 267 ? 3.264 12.047 32.312 1 85.12 267 PHE B CA 1
ATOM 6489 C C . PHE B 1 267 ? 2.545 12.266 33.656 1 85.12 267 PHE B C 1
ATOM 6491 O O . PHE B 1 267 ? 2.734 11.5 34.594 1 85.12 267 PHE B O 1
ATOM 6498 N N . ILE B 1 268 ? 1.72 13.234 33.75 1 84.5 268 ILE B N 1
ATOM 6499 C CA . ILE B 1 268 ? 1.069 13.57 35.031 1 84.5 268 ILE B CA 1
ATOM 6500 C C . ILE B 1 268 ? 0.018 12.508 35.344 1 84.5 268 ILE B C 1
ATOM 6502 O O . ILE B 1 268 ? -0.205 12.195 36.531 1 84.5 268 ILE B O 1
ATOM 6506 N N . LYS B 1 269 ? -0.634 12.062 34.312 1 84.12 269 LYS B N 1
ATOM 6507 C CA . LYS B 1 269 ? -1.599 10.984 34.531 1 84.12 269 LYS B CA 1
ATOM 6508 C C . LYS B 1 269 ? -0.931 9.781 35.188 1 84.12 269 LYS B C 1
ATOM 6510 O O . LYS B 1 269 ? -1.48 9.195 36.125 1 84.12 269 LYS B O 1
ATOM 6515 N N . TYR B 1 270 ? 0.168 9.484 34.688 1 82.56 270 TYR B N 1
ATOM 6516 C CA . TYR B 1 270 ? 0.915 8.367 35.281 1 82.56 270 TYR B CA 1
ATOM 6517 C C . TYR B 1 270 ? 1.419 8.695 36.656 1 82.56 270 TYR B C 1
ATOM 6519 O O . TYR B 1 270 ? 1.378 7.855 37.562 1 82.56 270 TYR B O 1
ATOM 6527 N N . ALA B 1 271 ? 1.852 9.875 36.938 1 82.19 271 ALA B N 1
ATOM 6528 C CA . ALA B 1 271 ? 2.365 10.312 38.25 1 82.19 271 ALA B CA 1
ATOM 6529 C C . ALA B 1 271 ? 1.257 10.336 39.281 1 82.19 271 ALA B C 1
ATOM 6531 O O . ALA B 1 271 ? 1.48 9.969 40.438 1 82.19 271 ALA B O 1
ATOM 6532 N N . LEU B 1 272 ? 0.129 10.742 38.938 1 81.06 272 LEU B N 1
ATOM 6533 C CA . LEU B 1 272 ? -1.009 10.773 39.844 1 81.06 272 LEU B CA 1
ATOM 6534 C C . LEU B 1 272 ? -1.453 9.359 40.219 1 81.06 272 LEU B C 1
ATOM 6536 O O . LEU B 1 272 ? -1.803 9.094 41.375 1 81.06 272 LEU B O 1
ATOM 6540 N N . HIS B 1 273 ? -1.392 8.516 39.156 1 81.56 273 HIS B N 1
ATOM 6541 C CA . HIS B 1 273 ? -1.751 7.129 39.438 1 81.56 273 HIS B CA 1
ATOM 6542 C C . HIS B 1 273 ? -0.764 6.48 40.406 1 81.56 273 HIS B C 1
ATOM 6544 O O . HIS B 1 273 ? -1.163 5.73 41.281 1 81.56 273 HIS B O 1
ATOM 6550 N N . LEU B 1 274 ? 0.474 6.785 40.219 1 77.88 274 LEU B N 1
ATOM 6551 C CA . LEU B 1 274 ? 1.505 6.254 41.125 1 77.88 274 LEU B CA 1
ATOM 6552 C C . LEU B 1 274 ? 1.358 6.828 42.531 1 77.88 274 LEU B C 1
ATOM 6554 O O . LEU B 1 274 ? 1.535 6.113 43.5 1 77.88 274 LEU B O 1
ATOM 6558 N N . SER B 1 275 ? 0.978 8.078 42.656 1 77.81 275 SER B N 1
ATOM 6559 C CA . SER B 1 275 ? 0.812 8.742 43.969 1 77.81 275 SER B CA 1
ATOM 6560 C C . SER B 1 275 ? -0.406 8.203 44.688 1 77.81 275 SER B C 1
ATOM 6562 O O . SER B 1 275 ? -0.378 8.055 45.938 1 77.81 275 SER B O 1
ATOM 6564 N N . GLU B 1 276 ? -1.419 8.008 43.906 1 75.69 276 GLU B N 1
ATOM 6565 C CA . GLU B 1 276 ? -2.617 7.441 44.531 1 75.69 276 GLU B CA 1
ATOM 6566 C C . GLU B 1 276 ? -2.365 6.023 45.031 1 75.69 276 GLU B C 1
ATOM 6568 O O . GLU B 1 276 ? -2.869 5.629 46.062 1 75.69 276 GLU B O 1
ATOM 6573 N N . CYS B 1 277 ? -1.606 5.324 44.219 1 67 277 CYS B N 1
ATOM 6574 C CA . CYS B 1 277 ? -1.282 3.965 44.656 1 67 277 CYS B CA 1
ATOM 6575 C C . CYS B 1 277 ? -0.419 3.975 45.906 1 67 277 CYS B C 1
ATOM 6577 O O . CYS B 1 277 ? -0.588 3.129 46.781 1 67 277 CYS B O 1
ATOM 6579 N N . TYR B 1 278 ? 0.373 4.973 45.969 1 63.56 278 TYR B N 1
ATOM 6580 C CA . TYR B 1 278 ? 1.302 5.039 47.094 1 63.56 278 TYR B CA 1
ATOM 6581 C C . TYR B 1 278 ? 0.628 5.633 48.344 1 63.56 278 TYR B C 1
ATOM 6583 O O . TYR B 1 278 ? 0.821 5.148 49.438 1 63.56 278 TYR B O 1
ATOM 6591 N N . PHE B 1 279 ? -0.281 6.684 48.094 1 62.66 279 PHE B N 1
ATOM 6592 C CA . PHE B 1 279 ? -0.835 7.387 49.219 1 62.66 279 PHE B CA 1
ATOM 6593 C C . PHE B 1 279 ? -2.209 6.836 49.594 1 62.66 279 PHE B C 1
ATOM 6595 O O . PHE B 1 279 ? -2.721 7.094 50.688 1 62.66 279 PHE B O 1
ATOM 6602 N N . ASN B 1 280 ? -3.131 6.418 48.719 1 55.44 280 ASN B N 1
ATOM 6603 C CA . ASN B 1 280 ? -4.418 5.875 49.125 1 55.44 280 ASN B CA 1
ATOM 6604 C C . ASN B 1 280 ? -4.254 4.777 50.188 1 55.44 280 ASN B C 1
ATOM 6606 O O . ASN B 1 280 ? -5.207 4.434 50.875 1 55.44 280 ASN B O 1
ATOM 6610 N N . LYS B 1 281 ? -3.303 3.875 50.156 1 51.47 281 LYS B N 1
ATOM 6611 C CA . LYS B 1 281 ? -3.33 2.908 51.25 1 51.47 281 LYS B CA 1
ATOM 6612 C C . LYS B 1 281 ? -3.344 3.611 52.594 1 51.47 281 LYS B C 1
ATOM 6614 O O . LYS B 1 281 ? -3.607 2.982 53.625 1 51.47 281 LYS B O 1
ATOM 6619 N N . ARG B 1 282 ? -2.725 4.703 52.625 1 45.88 282 ARG B N 1
ATOM 6620 C CA . ARG B 1 282 ? -2.594 5.168 54 1 45.88 282 ARG B CA 1
ATOM 6621 C C . ARG B 1 282 ? -3.777 6.043 54.406 1 45.88 282 ARG B C 1
ATOM 6623 O O . ARG B 1 282 ? -4.293 5.926 55.531 1 45.88 282 ARG B O 1
ATOM 6630 N N . TYR B 1 283 ? -3.891 7.48 54.156 1 41.12 283 TYR B N 1
ATOM 6631 C CA . TYR B 1 283 ? -4.66 8.469 54.906 1 41.12 283 TYR B CA 1
ATOM 6632 C C . TYR B 1 283 ? -6 8.742 54.219 1 41.12 283 TYR B C 1
ATOM 6634 O O . TYR B 1 283 ? -6.055 8.992 53.031 1 41.12 283 TYR B O 1
ATOM 6642 N N . SER B 1 284 ? -7.102 8.125 54.594 1 45.38 284 SER B N 1
ATOM 6643 C CA . SER B 1 284 ? -8.508 8.492 54.469 1 45.38 284 SER B CA 1
ATOM 6644 C C . SER B 1 284 ? -8.695 10.008 54.562 1 45.38 284 SER B C 1
ATOM 6646 O O . SER B 1 284 ? -9.812 10.484 54.75 1 45.38 284 SER B O 1
ATOM 6648 N N . GLU B 1 285 ? -7.758 10.828 54.594 1 49.84 285 GLU B N 1
ATOM 6649 C CA . GLU B 1 285 ? -8.008 12.172 55.094 1 49.84 285 GLU B CA 1
ATOM 6650 C C . GLU B 1 285 ? -8.797 13 54.094 1 49.84 285 GLU B C 1
ATOM 6652 O O . GLU B 1 285 ? -8.914 12.617 52.938 1 49.84 285 GLU B O 1
ATOM 6657 N N . ALA B 1 286 ? -9.086 14.508 54.344 1 58.09 286 ALA B N 1
ATOM 6658 C CA . ALA B 1 286 ? -9.984 15.586 53.938 1 58.09 286 ALA B CA 1
ATOM 6659 C C . ALA B 1 286 ? -9.758 15.977 52.469 1 58.09 286 ALA B C 1
ATOM 6661 O O . ALA B 1 286 ? -8.617 16 52 1 58.09 286 ALA B O 1
ATOM 6662 N N . ARG B 1 287 ? -10.812 16.047 51.531 1 60.25 287 ARG B N 1
ATOM 6663 C CA . ARG B 1 287 ? -10.922 16.422 50.125 1 60.25 287 ARG B CA 1
ATOM 6664 C C . ARG B 1 287 ? -9.977 17.578 49.781 1 60.25 287 ARG B C 1
ATOM 6666 O O . ARG B 1 287 ? -9.312 17.562 48.75 1 60.25 287 ARG B O 1
ATOM 6673 N N . ARG B 1 288 ? -9.859 18.531 50.719 1 64 288 ARG B N 1
ATOM 6674 C CA . ARG B 1 288 ? -9.047 19.719 50.5 1 64 288 ARG B CA 1
ATOM 6675 C C . ARG B 1 288 ? -7.559 19.375 50.469 1 64 288 ARG B C 1
ATOM 6677 O O . ARG B 1 288 ? -6.801 19.922 49.656 1 64 288 ARG B O 1
ATOM 6684 N N . SER B 1 289 ? -7.195 18.516 51.375 1 68.94 289 SER B N 1
ATOM 6685 C CA . SER B 1 289 ? -5.789 18.125 51.438 1 68.94 289 SER B CA 1
ATOM 6686 C C . SER B 1 289 ? -5.363 17.375 50.188 1 68.94 289 SER B C 1
ATOM 6688 O O . SER B 1 289 ? -4.238 17.531 49.719 1 68.94 289 SER B O 1
ATOM 6690 N N . ASN B 1 290 ? -6.27 16.734 49.656 1 76.94 290 ASN B N 1
ATOM 6691 C CA . ASN B 1 290 ? -5.98 15.992 48.406 1 76.94 290 ASN B CA 1
ATOM 6692 C C . ASN B 1 290 ? -5.84 16.938 47.219 1 76.94 290 ASN B C 1
ATOM 6694 O O . ASN B 1 290 ? -5 16.719 46.344 1 76.94 290 ASN B O 1
ATOM 6698 N N . GLU B 1 291 ? -6.586 18.016 47.25 1 81.06 291 GLU B N 1
ATOM 6699 C CA . GLU B 1 291 ? -6.508 19 46.156 1 81.06 291 GLU B CA 1
ATOM 6700 C C . GLU B 1 291 ? -5.18 19.75 46.188 1 81.06 291 GLU B C 1
ATOM 6702 O O . GLU B 1 291 ? -4.59 20.016 45.125 1 81.06 291 GLU B O 1
ATOM 6707 N N . ILE B 1 292 ? -4.738 20.016 47.344 1 82.75 292 ILE B N 1
ATOM 6708 C CA . ILE B 1 292 ? -3.475 20.734 47.5 1 82.75 292 ILE B CA 1
ATOM 6709 C C . ILE B 1 292 ? -2.316 19.828 47.094 1 82.75 292 ILE B C 1
ATOM 6711 O O . ILE B 1 292 ? -1.355 20.281 46.469 1 82.75 292 ILE B O 1
ATOM 6715 N N . ARG B 1 293 ? -2.389 18.688 47.438 1 81.12 293 ARG B N 1
ATOM 6716 C CA . ARG B 1 293 ? -1.345 17.734 47.062 1 81.12 293 ARG B CA 1
ATOM 6717 C C . ARG B 1 293 ? -1.28 17.562 45.562 1 81.12 293 ARG B C 1
ATOM 6719 O O . ARG B 1 293 ? -0.193 17.516 44.969 1 81.12 293 ARG B O 1
ATOM 6726 N N . THR B 1 294 ? -2.439 17.469 45 1 83.5 294 THR B N 1
ATOM 6727 C CA . THR B 1 294 ? -2.498 17.328 43.531 1 83.5 294 THR B CA 1
ATOM 6728 C C . THR B 1 294 ? -1.928 18.562 42.844 1 83.5 294 THR B C 1
ATOM 6730 O O . THR B 1 294 ? -1.26 18.453 41.844 1 83.5 294 THR B O 1
ATOM 6733 N N . SER B 1 295 ? -2.215 19.672 43.438 1 87.69 295 SER B N 1
ATOM 6734 C CA . SER B 1 295 ? -1.696 20.906 42.875 1 87.69 295 SER B CA 1
ATOM 6735 C C . SER B 1 295 ? -0.18 21 43.031 1 87.69 295 SER B C 1
ATOM 6737 O O . SER B 1 295 ? 0.516 21.422 42.125 1 87.69 295 SER B O 1
ATOM 6739 N N . LEU B 1 296 ? 0.315 20.594 44.125 1 88.06 296 LEU B N 1
ATOM 6740 C CA . LEU B 1 296 ? 1.756 20.625 44.344 1 88.06 296 LEU B CA 1
ATOM 6741 C C . LEU B 1 296 ? 2.471 19.641 43.438 1 88.06 296 LEU B C 1
ATOM 6743 O O . LEU B 1 296 ? 3.557 19.938 42.938 1 88.06 296 LEU B O 1
ATOM 6747 N N . LEU B 1 297 ? 1.894 18.562 43.312 1 87.12 297 LEU B N 1
ATOM 6748 C CA . LEU B 1 297 ? 2.471 17.578 42.406 1 87.12 297 LEU B CA 1
ATOM 6749 C C . LEU B 1 297 ? 2.453 18.094 40.969 1 87.12 297 LEU B C 1
ATOM 6751 O O . LEU B 1 297 ? 3.391 17.844 40.188 1 87.12 297 LEU B O 1
ATOM 6755 N N . PHE B 1 298 ? 1.396 18.719 40.594 1 89.44 298 PHE B N 1
ATOM 6756 C CA . PHE B 1 298 ? 1.271 19.266 39.25 1 89.44 298 PHE B CA 1
ATOM 6757 C C . PHE B 1 298 ? 2.346 20.312 39 1 89.44 298 PHE B C 1
ATOM 6759 O O . PHE B 1 298 ? 3.074 20.234 38 1 89.44 298 PHE B O 1
ATOM 6766 N N . PHE B 1 299 ? 2.537 21.266 39.875 1 90.44 299 PHE B N 1
ATOM 6767 C CA . PHE B 1 299 ? 3.461 22.375 39.656 1 90.44 299 PHE B CA 1
ATOM 6768 C C . PHE B 1 299 ? 4.906 21.906 39.781 1 90.44 299 PHE B C 1
ATOM 6770 O O . PHE B 1 299 ? 5.789 22.391 39.062 1 90.44 299 PHE B O 1
ATOM 6777 N N . SER B 1 300 ? 5.137 21 40.656 1 90.44 300 SER B N 1
ATOM 6778 C CA . SER B 1 300 ? 6.488 20.469 40.781 1 90.44 300 SER B CA 1
ATOM 6779 C C . SER B 1 300 ? 6.887 19.672 39.531 1 90.44 300 SER B C 1
ATOM 6781 O O . SER B 1 300 ? 8.023 19.781 39.062 1 90.44 300 SER B O 1
ATOM 6783 N N . SER B 1 301 ? 5.969 18.859 39.062 1 90.69 301 SER B N 1
ATOM 6784 C CA . SER B 1 301 ? 6.25 18.078 37.875 1 90.69 301 SER B CA 1
ATOM 6785 C C . SER B 1 301 ? 6.422 18.984 36.656 1 90.69 301 SER B C 1
ATOM 6787 O O . SER B 1 301 ? 7.25 18.719 35.781 1 90.69 301 SER B O 1
ATOM 6789 N N . LEU B 1 302 ? 5.566 19.969 36.562 1 92.44 302 LEU B N 1
ATOM 6790 C CA . LEU B 1 302 ? 5.691 20.938 35.469 1 92.44 302 LEU B CA 1
ATOM 6791 C C . LEU B 1 302 ? 7.043 21.641 35.5 1 92.44 302 LEU B C 1
ATOM 6793 O O . LEU B 1 302 ? 7.707 21.781 34.469 1 92.44 302 LEU B O 1
ATOM 6797 N N . GLY B 1 303 ? 7.398 22.094 36.688 1 91.94 303 GLY B N 1
ATOM 6798 C CA . GLY B 1 303 ? 8.695 22.719 36.844 1 91.94 303 GLY B CA 1
ATOM 6799 C C . GLY B 1 303 ? 9.852 21.797 36.5 1 91.94 303 GLY B C 1
ATOM 6800 O O . GLY B 1 303 ? 10.82 22.219 35.875 1 91.94 303 GLY B O 1
ATOM 6801 N N . PHE B 1 304 ? 9.789 20.656 36.875 1 91.56 304 PHE B N 1
ATOM 6802 C CA . PHE B 1 304 ? 10.836 19.672 36.625 1 91.56 304 PHE B CA 1
ATOM 6803 C C . PHE B 1 304 ? 10.977 19.406 35.125 1 91.56 304 PHE B C 1
ATOM 6805 O O . PHE B 1 304 ? 12.094 19.328 34.594 1 91.56 304 PHE B O 1
ATOM 6812 N N . ILE B 1 305 ? 9.898 19.25 34.438 1 92.19 305 ILE B N 1
ATOM 6813 C CA . ILE B 1 305 ? 9.922 18.969 33.031 1 92.19 305 ILE B CA 1
ATOM 6814 C C . ILE B 1 305 ? 10.469 20.172 32.25 1 92.19 305 ILE B C 1
ATOM 6816 O O . ILE B 1 305 ? 11.25 20.031 31.328 1 92.19 305 ILE B O 1
ATOM 6820 N N . LEU B 1 306 ? 10.117 21.391 32.656 1 92.81 306 LEU B N 1
ATOM 6821 C CA . LEU B 1 306 ? 10.477 22.594 31.922 1 92.81 306 LEU B CA 1
ATOM 6822 C C . LEU B 1 306 ? 11.922 22.984 32.219 1 92.81 306 LEU B C 1
ATOM 6824 O O . LEU B 1 306 ? 12.594 23.578 31.359 1 92.81 306 LEU B O 1
ATOM 6828 N N . VAL B 1 307 ? 12.422 22.594 33.406 1 92.62 307 VAL B N 1
ATOM 6829 C CA . VAL B 1 307 ? 13.734 23.094 33.781 1 92.62 307 VAL B CA 1
ATOM 6830 C C . VAL B 1 307 ? 14.781 22 33.625 1 92.62 307 VAL B C 1
ATOM 6832 O O . VAL B 1 307 ? 15.953 22.297 33.344 1 92.62 307 VAL B O 1
ATOM 6835 N N . VAL B 1 308 ? 14.375 20.781 33.656 1 93.38 308 VAL B N 1
ATOM 6836 C CA . VAL B 1 308 ? 15.375 19.719 33.656 1 93.38 308 VAL B CA 1
ATOM 6837 C C . VAL B 1 308 ? 15.234 18.859 32.406 1 93.38 308 VAL B C 1
ATOM 6839 O O . VAL B 1 308 ? 16.141 18.812 31.562 1 93.38 308 VAL B O 1
ATOM 6842 N N . ILE B 1 309 ? 14.125 18.25 32.156 1 93.19 309 ILE B N 1
ATOM 6843 C CA . ILE B 1 309 ? 13.969 17.234 31.141 1 93.19 309 ILE B CA 1
ATOM 6844 C C . ILE B 1 309 ? 14.078 17.875 29.75 1 93.19 309 ILE B C 1
ATOM 6846 O O . ILE B 1 309 ? 14.859 17.422 28.922 1 93.19 309 ILE B O 1
ATOM 6850 N N . ILE B 1 310 ? 13.328 18.922 29.531 1 94.06 310 ILE B N 1
ATOM 6851 C CA . ILE B 1 310 ? 13.266 19.531 28.203 1 94.06 310 ILE B CA 1
ATOM 6852 C C . ILE B 1 310 ? 14.617 20.172 27.875 1 94.06 310 ILE B C 1
ATOM 6854 O O . ILE B 1 310 ? 15.172 19.938 26.797 1 94.06 310 ILE B O 1
ATOM 6858 N N . PRO B 1 311 ? 15.211 20.891 28.781 1 93.88 311 PRO B N 1
ATOM 6859 C CA . PRO B 1 311 ? 16.516 21.484 28.469 1 93.88 311 PRO B CA 1
ATOM 6860 C C . PRO B 1 311 ? 17.609 20.422 28.297 1 93.88 311 PRO B C 1
ATOM 6862 O O . PRO B 1 311 ? 18.547 20.625 27.531 1 93.88 311 PRO B O 1
ATOM 6865 N N . SER B 1 312 ? 17.469 19.328 28.969 1 93.62 312 SER B N 1
ATOM 6866 C CA . SER B 1 312 ? 18.438 18.25 28.766 1 93.62 312 SER B CA 1
ATOM 6867 C C . SER B 1 312 ? 18.375 17.703 27.344 1 93.62 312 SER B C 1
ATOM 6869 O O . SER B 1 312 ? 19.406 17.422 26.734 1 93.62 312 SER B O 1
ATOM 6871 N N . TRP B 1 313 ? 17.234 17.562 26.812 1 92.56 313 TRP B N 1
ATOM 6872 C CA . TRP B 1 313 ? 17.094 17.125 25.422 1 92.56 313 TRP B CA 1
ATOM 6873 C C . TRP B 1 313 ? 17.656 18.188 24.469 1 92.56 313 TRP B C 1
ATOM 6875 O O . TRP B 1 313 ? 18.312 17.859 23.484 1 92.56 313 TRP B O 1
ATOM 6885 N N . MET B 1 314 ? 17.391 19.484 24.734 1 93.44 314 MET B N 1
ATOM 6886 C CA . MET B 1 314 ? 17.859 20.562 23.891 1 93.44 314 MET B CA 1
ATOM 6887 C C . MET B 1 314 ? 19.391 20.578 23.812 1 93.44 314 MET B C 1
ATOM 6889 O O . MET B 1 314 ? 19.969 20.812 22.75 1 93.44 314 MET B O 1
ATOM 6893 N N . GLN B 1 315 ? 19.938 20.266 24.906 1 91.12 315 GLN B N 1
ATOM 6894 C CA . GLN B 1 315 ? 21.391 20.297 24.984 1 91.12 315 GLN B CA 1
ATOM 6895 C C . GLN B 1 315 ? 22 19.109 24.234 1 91.12 315 GLN B C 1
ATOM 6897 O O . GLN B 1 315 ? 23.125 19.188 23.75 1 91.12 315 GLN B O 1
ATOM 6902 N N . ILE B 1 316 ? 21.281 18.094 24.109 1 87.69 316 ILE B N 1
ATOM 6903 C CA . ILE B 1 316 ? 21.75 16.938 23.344 1 87.69 316 ILE B CA 1
ATOM 6904 C C . ILE B 1 316 ? 21.703 17.234 21.859 1 87.69 316 ILE B C 1
ATOM 6906 O O . ILE B 1 316 ? 22.625 16.891 21.109 1 87.69 316 ILE B O 1
ATOM 6910 N N . VAL B 1 317 ? 20.672 17.875 21.406 1 86.56 317 VAL B N 1
ATOM 6911 C CA . VAL B 1 317 ? 20.422 18.078 19.984 1 86.56 317 VAL B CA 1
ATOM 6912 C C . VAL B 1 317 ? 21.25 19.25 19.469 1 86.56 317 VAL B C 1
ATOM 6914 O O . VAL B 1 317 ? 21.703 19.266 18.328 1 86.56 317 VAL B O 1
ATOM 6917 N N . GLN B 1 318 ? 21.359 20.25 20.312 1 85.06 318 GLN B N 1
ATOM 6918 C CA . GLN B 1 318 ? 22.109 21.453 19.953 1 85.06 318 GLN B CA 1
ATOM 6919 C C . GLN B 1 318 ? 23.125 21.828 21.016 1 85.06 318 GLN B C 1
ATOM 6921 O O . GLN B 1 318 ? 22.875 21.641 22.219 1 85.06 318 GLN B O 1
ATOM 6926 N N . ASP B 1 319 ? 24.188 22.359 20.516 1 83.56 319 ASP B N 1
ATOM 6927 C CA . ASP B 1 319 ? 25.234 22.766 21.438 1 83.56 319 ASP B CA 1
ATOM 6928 C C . ASP B 1 319 ? 24.969 24.172 21.984 1 83.56 319 ASP B C 1
ATOM 6930 O O . ASP B 1 319 ? 25.266 25.172 21.328 1 83.56 319 ASP B O 1
ATOM 6934 N N . PHE B 1 320 ? 24.328 24.188 23.156 1 86.81 320 PHE B N 1
ATOM 6935 C CA . PHE B 1 320 ? 24.125 25.453 23.844 1 86.81 320 PHE B CA 1
ATOM 6936 C C . PHE B 1 320 ? 25.297 25.766 24.766 1 86.81 320 PHE B C 1
ATOM 6938 O O . PHE B 1 320 ? 25.797 24.875 25.469 1 86.81 320 PHE B O 1
ATOM 6945 N N . HIS B 1 321 ? 25.859 26.922 24.719 1 86.25 321 HIS B N 1
ATOM 6946 C CA . HIS B 1 321 ? 26.938 27.328 25.609 1 86.25 321 HIS B CA 1
ATOM 6947 C C . HIS B 1 321 ? 26.453 27.453 27.047 1 86.25 321 HIS B C 1
ATOM 6949 O O . HIS B 1 321 ? 27.25 27.375 27.984 1 86.25 321 HIS B O 1
ATOM 6955 N N . VAL B 1 322 ? 25.266 27.797 27.234 1 90.62 322 VAL B N 1
ATOM 6956 C CA . VAL B 1 322 ? 24.609 27.953 28.531 1 90.62 322 VAL B CA 1
ATOM 6957 C C . VAL B 1 322 ? 23.297 27.172 28.562 1 90.62 322 VAL B C 1
ATOM 6959 O O . VAL B 1 322 ? 22.859 26.656 27.531 1 90.62 322 VAL B O 1
ATOM 6962 N N . HIS B 1 323 ? 22.859 27.062 29.844 1 92.12 323 HIS B N 1
ATOM 6963 C CA . HIS B 1 323 ? 21.547 26.438 29.969 1 92.12 323 HIS B CA 1
ATOM 6964 C C . HIS B 1 323 ? 20.516 27.141 29.094 1 92.12 323 HIS B C 1
ATOM 6966 O O . HIS B 1 323 ? 20.5 28.359 29 1 92.12 323 HIS B O 1
ATOM 6972 N N . PRO B 1 324 ? 19.672 26.391 28.391 1 92.62 324 PRO B N 1
ATOM 6973 C CA . PRO B 1 324 ? 18.734 26.969 27.422 1 92.62 324 PRO B CA 1
ATOM 6974 C C . PRO B 1 324 ? 17.844 28.047 28.047 1 92.62 324 PRO B C 1
ATOM 6976 O O . PRO B 1 324 ? 17.5 29.031 27.391 1 92.62 324 PRO B O 1
ATOM 6979 N N . LEU B 1 325 ? 17.469 27.906 29.297 1 91.94 325 LEU B N 1
ATOM 6980 C CA . LEU B 1 325 ? 16.656 28.906 29.969 1 91.94 325 LEU B CA 1
ATOM 6981 C C . LEU B 1 325 ? 17.438 30.203 30.156 1 91.94 325 LEU B C 1
ATOM 6983 O O . LEU B 1 325 ? 16.875 31.297 30.016 1 91.94 325 LEU B O 1
ATOM 6987 N N . LEU B 1 326 ? 18.656 30.031 30.422 1 93 326 LEU B N 1
ATOM 6988 C CA . LEU B 1 326 ? 19.516 31.188 30.562 1 93 326 LEU B CA 1
ATOM 6989 C C . LEU B 1 326 ? 19.812 31.828 29.203 1 93 326 LEU B C 1
ATOM 6991 O O . LEU B 1 326 ? 19.984 33.031 29.109 1 93 326 LEU B O 1
ATOM 6995 N N . TRP B 1 327 ? 19.891 30.969 28.266 1 93.31 327 TRP B N 1
ATOM 6996 C CA . TRP B 1 327 ? 20.094 31.469 26.922 1 93.31 327 TRP B CA 1
ATOM 6997 C C . TRP B 1 327 ? 18.953 32.406 26.516 1 93.31 327 TRP B C 1
ATOM 6999 O O . TRP B 1 327 ? 19.188 33.438 25.859 1 93.31 327 TRP B O 1
ATOM 7009 N N . VAL B 1 328 ? 17.75 32.094 26.828 1 93.56 328 VAL B N 1
ATOM 7010 C CA . VAL B 1 328 ? 16.578 32.906 26.5 1 93.56 328 VAL B CA 1
ATOM 7011 C C . VAL B 1 328 ? 16.688 34.25 27.188 1 93.56 328 VAL B C 1
ATOM 7013 O O . VAL B 1 328 ? 16.406 35.281 26.578 1 93.56 328 VAL B O 1
ATOM 7016 N N . LEU B 1 329 ? 17.156 34.25 28.422 1 91.62 329 LEU B N 1
ATOM 7017 C CA . LEU B 1 329 ? 17.312 35.5 29.156 1 91.62 329 LEU B CA 1
ATOM 7018 C C . LEU B 1 329 ? 18.422 36.344 28.547 1 91.62 329 LEU B C 1
ATOM 7020 O O . LEU B 1 329 ? 18.25 37.562 28.406 1 91.62 329 LEU B O 1
ATOM 7024 N N . THR B 1 330 ? 19.484 35.688 28.234 1 92.12 330 THR B N 1
ATOM 7025 C CA . THR B 1 330 ? 20.594 36.406 27.609 1 92.12 330 THR B CA 1
ATOM 7026 C C . THR B 1 330 ? 20.172 36.969 26.25 1 92.12 330 THR B C 1
ATOM 7028 O O . THR B 1 330 ? 20.562 38.094 25.891 1 92.12 330 THR B O 1
ATOM 7031 N N . PHE B 1 331 ? 19.391 36.219 25.578 1 92.56 331 PHE B N 1
ATOM 7032 C CA . PHE B 1 331 ? 18.922 36.656 24.266 1 92.56 331 PHE B CA 1
ATOM 7033 C C . PHE B 1 331 ? 18 37.875 24.391 1 92.56 331 PHE B C 1
ATOM 7035 O O . PHE B 1 331 ? 18.125 38.844 23.641 1 92.56 331 PHE B O 1
ATOM 7042 N N . VAL B 1 332 ? 17.078 37.906 25.328 1 91.12 332 VAL B N 1
ATOM 7043 C CA . VAL B 1 332 ? 16.125 38.969 25.531 1 91.12 332 VAL B CA 1
ATOM 7044 C C . VAL B 1 332 ? 16.859 40.25 25.953 1 91.12 332 VAL B C 1
ATOM 7046 O O . VAL B 1 332 ? 16.516 41.344 25.531 1 91.12 332 VAL B O 1
ATOM 7049 N N . PHE B 1 333 ? 18.031 40.062 26.672 1 92.5 333 PHE B N 1
ATOM 7050 C CA . PHE B 1 333 ? 18.734 41.219 27.219 1 92.5 333 PHE B CA 1
ATOM 7051 C C . PHE B 1 333 ? 19.922 41.594 26.344 1 92.5 333 PHE B C 1
ATOM 7053 O O . PHE B 1 333 ? 20.656 42.531 26.656 1 92.5 333 PHE B O 1
ATOM 7060 N N . SER B 1 334 ? 20.141 40.906 25.328 1 91.81 334 SER B N 1
ATOM 7061 C CA . SER B 1 334 ? 21.219 41.281 24.422 1 91.81 334 SER B CA 1
ATOM 7062 C C . SER B 1 334 ? 20.938 42.656 23.766 1 91.81 334 SER B C 1
ATOM 7064 O O . SER B 1 334 ? 21.859 43.438 23.516 1 91.81 334 SER B O 1
ATOM 7066 N N . GLU B 1 335 ? 19.625 42.938 23.438 1 93.56 335 GLU B N 1
ATOM 7067 C CA . GLU B 1 335 ? 19.156 44.25 22.969 1 93.56 335 GLU B CA 1
ATOM 7068 C C . GLU B 1 335 ? 18 44.781 23.812 1 93.56 335 GLU B C 1
ATOM 7070 O O . GLU B 1 335 ? 16.875 44.906 23.328 1 93.56 335 GLU B O 1
ATOM 7075 N N . PRO B 1 336 ? 18.359 45.219 24.922 1 90.19 336 PRO B N 1
ATOM 7076 C CA . PRO B 1 336 ? 17.312 45.531 25.906 1 90.19 336 PRO B CA 1
ATOM 7077 C C . PRO B 1 336 ? 16.438 46.719 25.5 1 90.19 336 PRO B C 1
ATOM 7079 O O . PRO B 1 336 ? 15.219 46.688 25.719 1 90.19 336 PRO B O 1
ATOM 7082 N N . LEU B 1 337 ? 16.984 47.688 24.891 1 91.62 337 LEU B N 1
ATOM 7083 C CA . LEU B 1 337 ? 16.188 48.844 24.547 1 91.62 337 LEU B CA 1
ATOM 7084 C C . LEU B 1 337 ? 15.109 48.5 23.531 1 91.62 337 LEU B C 1
ATOM 7086 O O . LEU B 1 337 ? 13.938 48.875 23.688 1 91.62 337 LEU B O 1
ATOM 7090 N N . LYS B 1 338 ? 15.453 47.75 22.562 1 93.06 338 LYS B N 1
ATOM 7091 C CA . LYS B 1 338 ? 14.5 47.406 21.5 1 93.06 338 LYS B CA 1
ATOM 7092 C C . LYS B 1 338 ? 13.5 46.375 21.984 1 93.06 338 LYS B C 1
ATOM 7094 O O . LYS B 1 338 ? 12.297 46.5 21.797 1 93.06 338 LYS B O 1
ATOM 7099 N N . ARG B 1 339 ? 13.914 45.344 22.656 1 94.56 339 ARG B N 1
ATOM 7100 C CA . ARG B 1 339 ? 13.055 44.219 23.031 1 94.56 339 ARG B CA 1
ATOM 7101 C C . ARG B 1 339 ? 12.203 44.594 24.25 1 94.56 339 ARG B C 1
ATOM 7103 O O . ARG B 1 339 ? 11.023 44.219 24.312 1 94.56 339 ARG B O 1
ATOM 7110 N N . LEU B 1 340 ? 12.758 45.312 25.141 1 92.31 340 LEU B N 1
ATOM 7111 C CA . LEU B 1 340 ? 11.984 45.688 26.312 1 92.31 340 LEU B CA 1
ATOM 7112 C C . LEU B 1 340 ? 10.93 46.719 25.953 1 92.31 340 LEU B C 1
ATOM 7114 O O . LEU B 1 340 ? 9.844 46.75 26.531 1 92.31 340 LEU B O 1
ATOM 7118 N N . SER B 1 341 ? 11.312 47.594 25.047 1 93.88 341 SER B N 1
ATOM 7119 C CA . SER B 1 341 ? 10.312 48.562 24.562 1 93.88 341 SER B CA 1
ATOM 7120 C C . SER B 1 341 ? 9.148 47.844 23.906 1 93.88 341 SER B C 1
ATOM 7122 O O . SER B 1 341 ? 7.996 48.25 24.047 1 93.88 341 SER B O 1
ATOM 7124 N N . LEU B 1 342 ? 9.445 46.844 23.172 1 94.94 342 LEU B N 1
ATOM 7125 C CA . LEU B 1 342 ? 8.391 46.062 22.531 1 94.94 342 LEU B CA 1
ATOM 7126 C C . LEU B 1 342 ? 7.527 45.375 23.562 1 94.94 342 LEU B C 1
ATOM 7128 O O . LEU B 1 342 ? 6.309 45.25 23.391 1 94.94 342 LEU B O 1
ATOM 7132 N N . CYS B 1 343 ? 8.117 44.906 24.594 1 94.19 343 CYS B N 1
ATOM 7133 C CA . CYS B 1 343 ? 7.367 44.25 25.672 1 94.19 343 CYS B CA 1
ATOM 7134 C C . CYS B 1 343 ? 6.426 45.25 26.344 1 94.19 343 CYS B C 1
ATOM 7136 O O . CYS B 1 343 ? 5.273 44.906 26.641 1 94.19 343 CYS B O 1
ATOM 7138 N N . ILE B 1 344 ? 6.934 46.375 26.594 1 94.25 344 ILE B N 1
ATOM 7139 C CA . ILE B 1 344 ? 6.105 47.438 27.203 1 94.25 344 ILE B CA 1
ATOM 7140 C C . ILE B 1 344 ? 4.953 47.781 26.266 1 94.25 344 ILE B C 1
ATOM 7142 O O . ILE B 1 344 ? 3.82 47.969 26.703 1 94.25 344 ILE B O 1
ATOM 7146 N N . TYR B 1 345 ? 5.332 47.875 25.062 1 95.19 345 TYR B N 1
ATOM 7147 C CA . TYR B 1 345 ? 4.32 48.125 24.047 1 95.19 345 TYR B CA 1
ATOM 7148 C C . TYR B 1 345 ? 3.236 47.062 24.078 1 95.19 345 TYR B C 1
ATOM 7150 O O . TYR B 1 345 ? 2.045 47.375 24.078 1 95.19 345 TYR B O 1
ATOM 7158 N N . TRP B 1 346 ? 3.557 45.812 24.125 1 95.12 346 TRP B N 1
ATOM 7159 C CA . TRP B 1 346 ? 2.607 44.688 24.141 1 95.12 346 TRP B CA 1
ATOM 7160 C C . TRP B 1 346 ? 1.735 44.75 25.391 1 95.12 346 TRP B C 1
ATOM 7162 O O . TRP B 1 346 ? 0.517 44.562 25.312 1 95.12 346 TRP B O 1
ATOM 7172 N N . VAL B 1 347 ? 2.326 44.969 26.484 1 93.25 347 VAL B N 1
ATOM 7173 C CA . VAL B 1 347 ? 1.596 45.031 27.75 1 93.25 347 VAL B CA 1
ATOM 7174 C C . VAL B 1 347 ? 0.614 46.188 27.75 1 93.25 347 VAL B C 1
ATOM 7176 O O . VAL B 1 347 ? -0.512 46.062 28.234 1 93.25 347 VAL B O 1
ATOM 7179 N N . SER B 1 348 ? 1.039 47.281 27.266 1 94.38 348 SER B N 1
ATOM 7180 C CA . SER B 1 348 ? 0.172 48.438 27.188 1 94.38 348 SER B CA 1
ATOM 7181 C C . SER B 1 348 ? -1.035 48.188 26.297 1 94.38 348 SER B C 1
ATOM 7183 O O . SER B 1 348 ? -2.156 48.594 26.609 1 94.38 348 SER B O 1
ATOM 7185 N N . LEU B 1 349 ? -0.82 47.562 25.172 1 93.62 349 LEU B N 1
ATOM 7186 C CA . LEU B 1 349 ? -1.906 47.25 24.25 1 93.62 349 LEU B CA 1
ATOM 7187 C C . LEU B 1 349 ? -2.889 46.25 24.891 1 93.62 349 LEU B C 1
ATOM 7189 O O . LEU B 1 349 ? -4.102 46.375 24.719 1 93.62 349 LEU B O 1
ATOM 7193 N N . ILE B 1 350 ? -2.342 45.281 25.547 1 89.56 350 ILE B N 1
ATOM 7194 C CA . ILE B 1 350 ? -3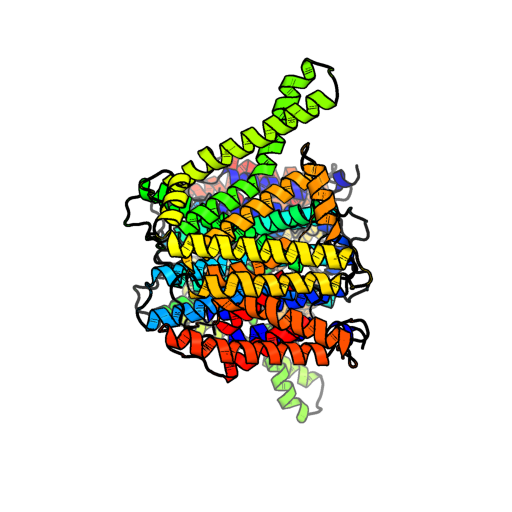.189 44.281 26.203 1 89.56 350 ILE B CA 1
ATOM 7195 C C . ILE B 1 350 ? -4.008 44.969 27.312 1 89.56 350 ILE B C 1
ATOM 7197 O O . ILE B 1 350 ? -5.207 44.719 27.453 1 89.56 350 ILE B O 1
ATOM 7201 N N . PHE B 1 351 ? -3.354 45.781 28.031 1 88.88 351 PHE B N 1
ATOM 7202 C CA . PHE B 1 351 ? -4.027 46.5 29.109 1 88.88 351 PHE B CA 1
ATOM 7203 C C . PHE B 1 351 ? -5.137 47.375 28.562 1 88.88 351 PHE B C 1
ATOM 7205 O O . PHE B 1 351 ? -6.254 47.375 29.094 1 88.88 351 PHE B O 1
ATOM 7212 N N . ALA B 1 352 ? -4.844 48.094 27.578 1 88.5 352 ALA B N 1
ATOM 7213 C CA . ALA B 1 352 ? -5.836 48.938 26.938 1 88.5 352 ALA B CA 1
ATOM 7214 C C . ALA B 1 352 ? -7.012 48.125 26.406 1 88.5 352 ALA B C 1
ATOM 7216 O O . ALA B 1 352 ? -8.164 48.562 26.469 1 88.5 352 ALA B O 1
ATOM 7217 N N . SER B 1 353 ? -6.75 47 25.859 1 86.25 353 SER B N 1
ATOM 7218 C CA . SER B 1 353 ? -7.789 46.156 25.281 1 86.25 353 SER B CA 1
ATOM 7219 C C . SER B 1 353 ? -8.688 45.594 26.375 1 86.25 353 SER B C 1
ATOM 7221 O O . SER B 1 353 ? -9.906 45.469 26.188 1 86.25 353 SER B O 1
ATOM 7223 N N . VAL B 1 354 ? -8.102 45.188 27.453 1 80.56 354 VAL B N 1
ATOM 7224 C CA . VAL B 1 354 ? -8.875 44.625 28.562 1 80.56 354 VAL B CA 1
ATOM 7225 C C . VAL B 1 354 ? -9.797 45.719 29.141 1 80.56 354 VAL B C 1
ATOM 7227 O O . VAL B 1 354 ? -10.953 45.438 29.469 1 80.56 354 VAL B O 1
ATOM 7230 N N . LEU B 1 355 ? -9.336 46.844 29.266 1 81.56 355 LEU B N 1
ATOM 7231 C CA . LEU B 1 355 ? -10.141 47.969 29.766 1 81.56 355 LEU B CA 1
ATOM 7232 C C . LEU B 1 355 ? -11.305 48.25 28.828 1 81.56 355 LEU B C 1
ATOM 7234 O O . LEU B 1 355 ? -12.43 48.5 29.281 1 81.56 355 LEU B O 1
ATOM 7238 N N . ARG B 1 356 ? -10.984 48.281 27.625 1 79.25 356 ARG B N 1
ATOM 7239 C CA . ARG B 1 356 ? -12.023 48.562 26.641 1 79.25 356 ARG B CA 1
ATOM 7240 C C . ARG B 1 356 ? -13.078 47.438 26.641 1 79.25 356 ARG B C 1
ATOM 7242 O O . ARG B 1 356 ? -14.266 47.719 26.5 1 79.25 356 ARG B O 1
ATOM 7249 N N . PHE B 1 357 ? -12.633 46.219 26.719 1 73.5 357 PHE B N 1
ATOM 7250 C CA . PHE B 1 357 ? -13.539 45.062 26.75 1 73.5 357 PHE B CA 1
ATOM 7251 C C . PHE B 1 357 ? -14.43 45.125 27.984 1 73.5 357 PHE B C 1
ATOM 7253 O O . PHE B 1 357 ? -15.602 44.75 27.922 1 73.5 357 PHE B O 1
ATOM 7260 N N . TYR B 1 358 ? -13.789 45.375 29.078 1 68.94 358 TYR B N 1
ATOM 7261 C CA . TYR B 1 358 ? -14.555 45.5 30.312 1 68.94 358 TYR B CA 1
ATOM 7262 C C . TYR B 1 358 ? -15.648 46.531 30.172 1 68.94 358 TYR B C 1
ATOM 7264 O O . TYR B 1 358 ? -16.781 46.344 30.609 1 68.94 358 TYR B O 1
ATOM 7272 N N . ASN B 1 359 ? -15.375 47.562 29.562 1 72.44 359 ASN B N 1
ATOM 7273 C CA . ASN B 1 359 ? -16.344 48.656 29.375 1 72.44 359 ASN B CA 1
ATOM 7274 C C . ASN B 1 359 ? -17.453 48.219 28.406 1 72.44 359 ASN B C 1
ATOM 7276 O O . ASN B 1 359 ? -18.609 48.594 28.594 1 72.44 359 ASN B O 1
ATOM 7280 N N . ILE B 1 360 ? -17.031 47.5 27.375 1 71.56 360 ILE B N 1
ATOM 7281 C CA . ILE B 1 360 ? -18 47.062 26.391 1 71.56 360 ILE B CA 1
ATOM 7282 C C . ILE B 1 360 ? -18.922 46 27.016 1 71.56 360 ILE B C 1
ATOM 7284 O O . ILE B 1 360 ? -20.125 46 26.766 1 71.56 360 ILE B O 1
ATOM 7288 N N . SER B 1 361 ? -18.328 45 27.734 1 62.56 361 SER B N 1
ATOM 7289 C CA . SER B 1 361 ? -19.109 43.938 28.375 1 62.56 361 SER B CA 1
ATOM 7290 C C . SER B 1 361 ? -20.109 44.5 29.375 1 62.56 361 SER B C 1
ATOM 7292 O O . SER B 1 361 ? -21.203 43.969 29.547 1 62.56 361 SER B O 1
ATOM 7294 N N . LYS B 1 362 ? -19.656 45.594 30.156 1 58.78 362 LYS B N 1
ATOM 7295 C CA . LYS B 1 362 ? -20.531 46.219 31.125 1 58.78 362 LYS B CA 1
ATOM 7296 C C . LYS B 1 362 ? -21.703 46.938 30.438 1 58.78 362 LYS B C 1
ATOM 7298 O O . LYS B 1 362 ? -22.797 47.031 30.984 1 58.78 362 LYS B O 1
ATOM 7303 N N . ASN B 1 363 ? -21.25 47.656 29.5 1 59.84 363 ASN B N 1
ATOM 7304 C CA . ASN B 1 363 ? -22.281 48.438 28.844 1 59.84 363 ASN B CA 1
ATOM 7305 C C . ASN B 1 363 ? -23.062 47.625 27.828 1 59.84 363 ASN B C 1
ATOM 7307 O O . ASN B 1 363 ? -22.484 46.844 27.078 1 59.84 363 ASN B O 1
ATOM 7311 N N . SER B 1 364 ? -23.578 47.062 27.219 1 54.22 364 SER B N 1
ATOM 7312 C CA . SER B 1 364 ? -24.641 46.312 26.578 1 54.22 364 SER B CA 1
ATOM 7313 C C . SER B 1 364 ? -24.094 45.312 25.547 1 54.22 364 SER B C 1
ATOM 7315 O O . SER B 1 364 ? -22.875 45.312 25.297 1 54.22 364 SER B O 1
ATOM 7317 N N . LYS B 1 365 ? -24.734 45.312 24.156 1 55.66 365 LYS B N 1
ATOM 7318 C CA . LYS B 1 365 ? -25.344 44.438 23.156 1 55.66 365 LYS B CA 1
ATOM 7319 C C . LYS B 1 365 ? -24.328 44.031 22.078 1 55.66 365 LYS B C 1
ATOM 7321 O O . LYS B 1 365 ? -24.688 43.719 20.953 1 55.66 365 LYS B O 1
ATOM 7326 N N . ILE B 1 366 ? -23.047 44.25 22.359 1 60.5 366 ILE B N 1
ATOM 7327 C CA . ILE B 1 366 ? -22.281 43.938 21.156 1 60.5 366 ILE B CA 1
ATOM 7328 C C . ILE B 1 366 ? -22.203 42.406 20.969 1 60.5 366 ILE B C 1
ATOM 7330 O O . ILE B 1 366 ? -21.953 41.688 21.922 1 60.5 366 ILE B O 1
ATOM 7334 N N . GLU B 1 367 ? -22.547 42.031 19.797 1 65.69 367 GLU B N 1
ATOM 7335 C CA . GLU B 1 367 ? -22.578 40.594 19.438 1 65.69 367 GLU B CA 1
ATOM 7336 C C . GLU B 1 367 ? -21.203 39.969 19.594 1 65.69 367 GLU B C 1
ATOM 7338 O O . GLU B 1 367 ? -20.188 40.594 19.328 1 65.69 367 GLU B O 1
ATOM 7343 N N . ARG B 1 368 ? -21.078 38.938 20.328 1 69.88 368 ARG B N 1
ATOM 7344 C CA . ARG B 1 368 ? -19.891 38.125 20.594 1 69.88 368 ARG B CA 1
ATOM 7345 C C . ARG B 1 368 ? -18.984 38.062 19.375 1 69.88 368 ARG B C 1
ATOM 7347 O O . ARG B 1 368 ? -17.766 38.031 19.5 1 69.88 368 ARG B O 1
ATOM 7354 N N . ILE B 1 369 ? -19.578 38.125 18.281 1 68 369 ILE B N 1
ATOM 7355 C CA . ILE B 1 369 ? -18.797 38 17.062 1 68 369 ILE B CA 1
ATOM 7356 C C . ILE B 1 369 ? -17.922 39.25 16.891 1 68 369 ILE B C 1
ATOM 7358 O O . ILE B 1 369 ? -16.766 39.125 16.484 1 68 369 ILE B O 1
ATOM 7362 N N . LEU B 1 370 ? -18.422 40.312 17.219 1 71.25 370 LEU B N 1
ATOM 7363 C CA . LEU B 1 370 ? -17.656 41.562 17.047 1 71.25 370 LEU B CA 1
ATOM 7364 C C . LEU B 1 370 ? -16.547 41.656 18.078 1 71.25 370 LEU B C 1
ATOM 7366 O O . LEU B 1 370 ? -15.5 42.25 17.812 1 71.25 370 LEU B O 1
ATOM 7370 N N . LEU B 1 371 ? -16.766 41.125 19.203 1 73.38 371 LEU B N 1
ATOM 7371 C CA . LEU B 1 371 ? -15.727 41.094 20.219 1 73.38 371 LEU B CA 1
ATOM 7372 C C . LEU B 1 371 ? -14.531 40.25 19.781 1 73.38 371 LEU B C 1
ATOM 7374 O O . LEU B 1 371 ? -13.383 40.625 20 1 73.38 371 LEU B O 1
ATOM 7378 N N . ARG B 1 372 ? -14.773 39.188 19.172 1 75.06 372 ARG B N 1
ATOM 7379 C CA . ARG B 1 372 ? -13.727 38.312 18.656 1 75.06 372 ARG B CA 1
ATOM 7380 C C . ARG B 1 372 ? -12.891 39 17.609 1 75.06 372 ARG B C 1
ATOM 7382 O O . ARG B 1 372 ? -11.672 38.812 17.547 1 75.06 372 ARG B O 1
ATOM 7389 N N . LYS B 1 373 ? -13.578 39.844 16.891 1 80 373 LYS B N 1
ATOM 7390 C CA . LYS B 1 373 ? -12.875 40.531 15.805 1 80 373 LYS B CA 1
ATOM 7391 C C . LYS B 1 373 ? -12 41.656 16.328 1 80 373 LYS B C 1
ATOM 7393 O O . LYS B 1 373 ? -11.031 42.062 15.688 1 80 373 LYS B O 1
ATOM 7398 N N . TYR B 1 374 ? -12.375 42 17.469 1 80.62 374 TYR B N 1
ATOM 7399 C CA . TYR B 1 374 ? -11.508 42.969 18.141 1 80.62 374 TYR B CA 1
ATOM 7400 C C . TYR B 1 374 ? -10.164 42.344 18.5 1 80.62 374 TYR B C 1
ATOM 7402 O O . TYR B 1 374 ? -9.125 43 18.406 1 80.62 374 TYR B O 1
ATOM 7410 N N . TYR B 1 375 ? -10.109 41.188 18.797 1 83.5 375 TYR B N 1
ATOM 7411 C CA . TYR B 1 375 ? -8.875 40.469 19.125 1 83.5 375 TYR B CA 1
ATOM 7412 C C . TYR B 1 375 ? -8.016 40.281 17.875 1 83.5 375 TYR B C 1
ATOM 7414 O O . TYR B 1 375 ? -6.781 40.281 17.969 1 83.5 375 TYR B O 1
ATOM 7422 N N . HIS B 1 376 ? -8.672 40.125 16.797 1 88.19 376 HIS B N 1
ATOM 7423 C CA . HIS B 1 376 ? -7.941 40.031 15.547 1 88.19 376 HIS B CA 1
ATOM 7424 C C . HIS B 1 376 ? -7.207 41.312 15.227 1 88.19 376 HIS B C 1
ATOM 7426 O O . HIS B 1 376 ? -6.051 41.281 14.789 1 88.19 376 HIS B O 1
ATOM 7432 N N . LEU B 1 377 ? -7.879 42.375 15.516 1 88.69 377 LEU B N 1
ATOM 7433 C CA . LEU B 1 377 ? -7.266 43.688 15.281 1 88.69 377 LEU B CA 1
ATOM 7434 C C . LEU B 1 377 ? -6.121 43.938 16.25 1 88.69 377 LEU B C 1
ATOM 7436 O O . LEU B 1 377 ? -5.105 44.531 15.891 1 88.69 377 LEU B O 1
ATOM 7440 N N . LEU B 1 378 ? -6.344 43.5 17.453 1 90.5 378 LEU B N 1
ATOM 7441 C CA . LEU B 1 378 ? -5.285 43.594 18.453 1 90.5 378 LEU B CA 1
ATOM 7442 C C . LEU B 1 378 ? -4.059 42.812 18.016 1 90.5 378 LEU B C 1
ATOM 7444 O O . LEU B 1 378 ? -2.924 43.25 18.203 1 90.5 378 LEU B O 1
ATOM 7448 N N . ALA B 1 379 ? -4.273 41.656 17.422 1 91.19 379 ALA B N 1
ATOM 7449 C CA . ALA B 1 379 ? -3.176 40.812 16.938 1 91.19 379 ALA B CA 1
ATOM 7450 C C . ALA B 1 379 ? -2.377 41.531 15.852 1 91.19 379 ALA B C 1
ATOM 7452 O O . ALA B 1 379 ? -1.148 41.438 15.812 1 91.19 379 ALA B O 1
ATOM 7453 N N . VAL B 1 380 ? -3.035 42.25 14.992 1 93.06 380 VAL B N 1
ATOM 7454 C CA . VAL B 1 380 ? -2.367 43 13.938 1 93.06 380 VAL B CA 1
ATOM 7455 C C . VAL B 1 380 ? -1.446 44.062 14.555 1 93.06 380 VAL B C 1
ATOM 7457 O O . VAL B 1 380 ? -0.278 44.156 14.172 1 93.06 380 VAL B O 1
ATOM 7460 N N . LEU B 1 381 ? -1.949 44.719 15.531 1 93.81 381 LEU B N 1
ATOM 7461 C CA . LEU B 1 381 ? -1.195 45.781 16.156 1 93.81 381 LEU B CA 1
ATOM 7462 C C . LEU B 1 381 ? -0.011 45.25 16.953 1 93.81 381 LEU B C 1
ATOM 7464 O O . LEU B 1 381 ? 1.034 45.875 17.047 1 93.81 381 LEU B O 1
ATOM 7468 N N . MET B 1 382 ? -0.211 44.188 17.469 1 95.19 382 MET B N 1
ATOM 7469 C CA . MET B 1 382 ? 0.831 43.594 18.297 1 95.19 382 MET B CA 1
ATOM 7470 C C . MET B 1 382 ? 1.925 42.969 17.438 1 95.19 382 MET B C 1
ATOM 7472 O O . MET B 1 382 ? 3.113 43.094 17.734 1 95.19 382 MET B O 1
ATOM 7476 N N . PHE B 1 383 ? 1.622 42.312 16.328 1 96.12 383 PHE B N 1
ATOM 7477 C CA . PHE B 1 383 ? 2.564 41.406 15.656 1 96.12 383 PHE B CA 1
ATOM 7478 C C . PHE B 1 383 ? 3.229 42.125 14.477 1 96.12 383 PHE B C 1
ATOM 7480 O O . PHE B 1 383 ? 4.379 41.812 14.141 1 96.12 383 PHE B O 1
ATOM 7487 N N . VAL B 1 384 ? 2.584 43.031 13.797 1 94.44 384 VAL B N 1
ATOM 7488 C CA . VAL B 1 384 ? 3.117 43.656 12.586 1 94.44 384 VAL B CA 1
ATOM 7489 C C . VAL B 1 384 ? 4.395 44.406 12.922 1 94.44 384 VAL B C 1
ATOM 7491 O O . VAL B 1 384 ? 5.438 44.188 12.297 1 94.44 384 VAL B O 1
ATOM 7494 N N . PRO B 1 385 ? 4.402 45.312 13.938 1 93 385 PRO B N 1
ATOM 7495 C CA . PRO B 1 385 ? 5.645 46 14.258 1 93 385 PRO B CA 1
ATOM 7496 C C . PRO B 1 385 ? 6.758 45.062 14.703 1 93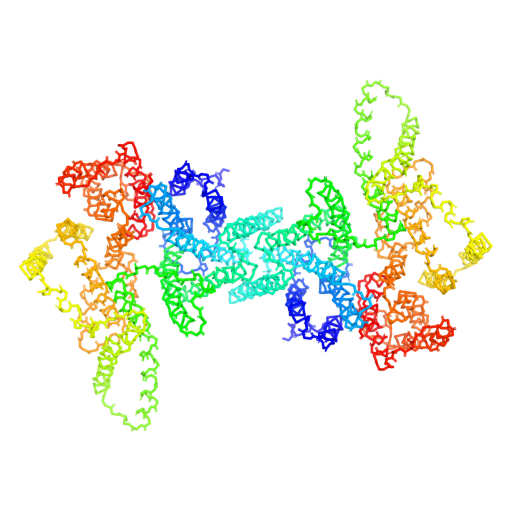 385 PRO B C 1
ATOM 7498 O O . PRO B 1 385 ? 7.926 45.281 14.367 1 93 385 PRO B O 1
ATOM 7501 N N . ALA B 1 386 ? 6.398 44.125 15.469 1 94.94 386 ALA B N 1
ATOM 7502 C CA . ALA B 1 386 ? 7.391 43.156 15.945 1 94.94 386 ALA B CA 1
ATOM 7503 C C . ALA B 1 386 ? 7.996 42.375 14.789 1 94.94 386 ALA B C 1
ATOM 7505 O O . ALA B 1 386 ? 9.188 42.062 14.797 1 94.94 386 ALA B O 1
ATOM 7506 N N . LEU B 1 387 ? 7.188 42 13.781 1 93.69 387 LEU B N 1
ATOM 7507 C CA . LEU B 1 387 ? 7.656 41.25 12.633 1 93.69 387 LEU B CA 1
ATOM 7508 C C . LEU B 1 387 ? 8.594 42.094 11.766 1 93.69 387 LEU B C 1
ATOM 7510 O O . LEU B 1 387 ? 9.547 41.562 11.188 1 93.69 387 LEU B O 1
ATOM 7514 N N . ILE B 1 388 ? 8.375 43.344 11.703 1 89.69 388 ILE B N 1
ATOM 7515 C CA . ILE B 1 388 ? 9.164 44.25 10.867 1 89.69 388 ILE B CA 1
ATOM 7516 C C . ILE B 1 388 ? 10.484 44.594 11.562 1 89.69 388 ILE B C 1
ATOM 7518 O O . ILE B 1 388 ? 11.547 44.562 10.93 1 89.69 388 ILE B O 1
ATOM 7522 N N . PHE B 1 389 ? 10.523 44.688 12.906 1 88.62 389 PHE B N 1
ATOM 7523 C CA . PHE B 1 389 ? 11.688 45.25 13.578 1 88.62 389 PHE B CA 1
ATOM 7524 C C . PHE B 1 389 ? 12.461 44.156 14.312 1 88.62 389 PHE B C 1
ATOM 7526 O O . PHE B 1 389 ? 13.68 44.25 14.453 1 88.62 389 PHE B O 1
ATOM 7533 N N . GLN B 1 390 ? 11.742 43.281 14.891 1 92.44 390 GLN B N 1
ATOM 7534 C CA . GLN B 1 390 ? 12.398 42.219 15.664 1 92.44 390 GLN B CA 1
ATOM 7535 C C . GLN B 1 390 ? 11.789 40.844 15.367 1 92.44 390 GLN B C 1
ATOM 7537 O O . GLN B 1 390 ? 11.195 40.219 16.25 1 92.44 390 GLN B O 1
ATOM 7542 N N . PRO B 1 391 ? 12.055 40.281 14.172 1 91.25 391 PRO B N 1
ATOM 7543 C CA . PRO B 1 391 ? 11.43 39.031 13.797 1 91.25 391 PRO B CA 1
ATOM 7544 C C . PRO B 1 391 ? 11.891 37.875 14.672 1 91.25 391 PRO B C 1
ATOM 7546 O O . PRO B 1 391 ? 11.094 36.969 15.008 1 91.25 391 PRO B O 1
ATOM 7549 N N . LYS B 1 392 ? 13.18 37.75 15.047 1 91.62 392 LYS B N 1
ATOM 7550 C CA . LYS B 1 392 ? 13.688 36.656 15.875 1 91.62 392 LYS B CA 1
ATOM 7551 C C . LYS B 1 392 ? 13.031 36.656 17.25 1 91.62 392 LYS B C 1
ATOM 7553 O O . LYS B 1 392 ? 12.719 35.594 17.797 1 91.62 392 LYS B O 1
ATOM 7558 N N . PHE B 1 393 ? 12.875 37.844 17.766 1 93.69 393 PHE B N 1
ATOM 7559 C CA . PHE B 1 393 ? 12.227 37.969 19.062 1 93.69 393 PHE B CA 1
ATOM 7560 C C . PHE B 1 393 ? 10.758 37.562 18.984 1 93.69 393 PHE B C 1
ATOM 7562 O O . PHE B 1 393 ? 10.234 36.938 19.906 1 93.69 393 PHE B O 1
ATOM 7569 N N . LEU B 1 394 ? 10.117 37.906 17.922 1 94.44 394 LEU B N 1
ATOM 7570 C CA . LEU B 1 394 ? 8.727 37.531 17.734 1 94.44 394 LEU B CA 1
ATOM 7571 C C . LEU B 1 394 ? 8.578 36.031 17.656 1 94.44 394 LEU B C 1
ATOM 7573 O O . LEU B 1 394 ? 7.594 35.469 18.156 1 94.44 394 LEU B O 1
ATOM 7577 N N . HIS B 1 395 ? 9.539 35.375 17.031 1 94.19 395 HIS B N 1
ATOM 7578 C CA . HIS B 1 395 ? 9.539 33.906 16.984 1 94.19 395 HIS B CA 1
ATOM 7579 C C . HIS B 1 395 ? 9.5 33.312 18.391 1 94.19 395 HIS B C 1
ATOM 7581 O O . HIS B 1 395 ? 8.688 32.438 18.688 1 94.19 395 HIS B O 1
ATOM 7587 N N . LEU B 1 396 ? 10.359 33.781 19.125 1 93.75 396 LEU B N 1
ATOM 7588 C CA . LEU B 1 396 ? 10.461 33.312 20.5 1 93.75 396 LEU B CA 1
ATOM 7589 C C . LEU B 1 396 ? 9.203 33.656 21.297 1 93.75 396 LEU B C 1
ATOM 7591 O O . LEU B 1 396 ? 8.727 32.844 22.094 1 93.75 396 LEU B O 1
ATOM 7595 N N . ALA B 1 397 ? 8.703 34.812 21.094 1 95.12 397 ALA B N 1
ATOM 7596 C CA . ALA B 1 397 ? 7.508 35.25 21.797 1 95.12 397 ALA B CA 1
ATOM 7597 C C . ALA B 1 397 ? 6.305 34.375 21.438 1 95.12 397 ALA B C 1
ATOM 7599 O O . ALA B 1 397 ? 5.48 34.094 22.312 1 95.12 397 ALA B O 1
ATOM 7600 N N . PHE B 1 398 ? 6.168 34.062 20.188 1 95.62 398 PHE B N 1
ATOM 7601 C CA . PHE B 1 398 ? 5.098 33.188 19.766 1 95.62 398 PHE B CA 1
ATOM 7602 C C . PHE B 1 398 ? 5.211 31.828 20.469 1 95.62 398 PHE B C 1
ATOM 7604 O O . PHE B 1 398 ? 4.207 31.266 20.891 1 95.62 398 PHE B O 1
ATOM 7611 N N . GLY B 1 399 ? 6.422 31.312 20.516 1 95 399 GLY B N 1
ATOM 7612 C CA . GLY B 1 399 ? 6.645 30.062 21.219 1 95 399 GLY B CA 1
ATOM 7613 C C . GLY B 1 399 ? 6.273 30.141 22.688 1 95 399 GLY B C 1
ATOM 7614 O O . GLY B 1 399 ? 5.66 29.219 23.234 1 95 399 GLY B O 1
ATOM 7615 N N . ALA B 1 400 ? 6.641 31.219 23.297 1 94 400 ALA B N 1
ATOM 7616 C CA . ALA B 1 400 ? 6.328 31.422 24.703 1 94 400 ALA B CA 1
ATOM 7617 C C . ALA B 1 400 ? 4.824 31.531 24.922 1 94 400 ALA B C 1
ATOM 7619 O O . ALA B 1 400 ? 4.285 30.969 25.875 1 94 400 ALA B O 1
ATOM 7620 N N . ALA B 1 401 ? 4.211 32.281 24.062 1 94.19 401 ALA B N 1
ATOM 7621 C CA . ALA B 1 401 ? 2.762 32.438 24.156 1 94.19 401 ALA B CA 1
ATOM 7622 C C . ALA B 1 401 ? 2.066 31.078 24 1 94.19 401 ALA B C 1
ATOM 7624 O O . ALA B 1 401 ? 1.113 30.781 24.719 1 94.19 401 ALA B O 1
ATOM 7625 N N . LEU B 1 402 ? 2.512 30.359 23.047 1 94.69 402 LEU B N 1
ATOM 7626 C CA . LEU B 1 402 ? 1.942 29.031 22.828 1 94.69 402 LEU B CA 1
ATOM 7627 C C . LEU B 1 402 ? 2.125 28.156 24.062 1 94.69 402 LEU B C 1
ATOM 7629 O O . LEU B 1 402 ? 1.212 27.422 24.453 1 94.69 402 LEU B O 1
ATOM 7633 N N . ALA B 1 403 ? 3.24 28.172 24.656 1 94.31 403 ALA B N 1
ATOM 7634 C CA . ALA B 1 403 ? 3.523 27.406 25.875 1 94.31 403 ALA B CA 1
ATOM 7635 C C . ALA B 1 403 ? 2.584 27.797 27 1 94.31 403 ALA B C 1
ATOM 7637 O O . ALA B 1 403 ? 2.041 26.938 27.703 1 94.31 403 ALA B O 1
ATOM 7638 N N . VAL B 1 404 ? 2.4 29.031 27.141 1 91.81 404 VAL B N 1
ATOM 7639 C CA . VAL B 1 404 ? 1.528 29.531 28.203 1 91.81 404 VAL B CA 1
ATOM 7640 C C . VAL B 1 404 ? 0.095 29.062 27.953 1 91.81 404 VAL B C 1
ATOM 7642 O O . VAL B 1 404 ? -0.591 28.625 28.875 1 91.81 404 VAL B O 1
ATOM 7645 N N . PHE B 1 405 ? -0.328 29.219 26.719 1 90.62 405 PHE B N 1
ATOM 7646 C CA . PHE B 1 405 ? -1.677 28.781 26.375 1 90.62 405 PHE B CA 1
ATOM 7647 C C . PHE B 1 405 ? -1.858 27.297 26.641 1 90.62 405 PHE B C 1
ATOM 7649 O O . PHE B 1 405 ? -2.92 26.875 27.109 1 90.62 405 PHE B O 1
ATOM 7656 N N . LEU B 1 406 ? -0.867 26.531 26.312 1 91.25 406 LEU B N 1
ATOM 7657 C CA . LEU B 1 406 ? -0.944 25.094 26.547 1 91.25 406 LEU B CA 1
ATOM 7658 C C . LEU B 1 406 ? -1.056 24.781 28.031 1 91.25 406 LEU B C 1
ATOM 7660 O O . LEU B 1 406 ? -1.875 23.969 28.453 1 91.25 406 LEU B O 1
ATOM 7664 N N . VAL B 1 407 ? -0.294 25.422 28.844 1 90.81 407 VAL B N 1
ATOM 7665 C CA . VAL B 1 407 ? -0.308 25.203 30.297 1 90.81 407 VAL B CA 1
ATOM 7666 C C . VAL B 1 407 ? -1.669 25.609 30.859 1 90.81 407 VAL B C 1
ATOM 7668 O O . VAL B 1 407 ? -2.232 24.891 31.688 1 90.81 407 VAL B O 1
ATOM 7671 N N . LEU B 1 408 ? -2.166 26.703 30.375 1 87.88 408 LEU B N 1
ATOM 7672 C CA . LEU B 1 408 ? -3.465 27.172 30.844 1 87.88 408 LEU B CA 1
ATOM 7673 C C . LEU B 1 408 ? -4.566 26.188 30.469 1 87.88 408 LEU B C 1
ATOM 7675 O O . LEU B 1 408 ? -5.469 25.922 31.266 1 87.88 408 LEU B O 1
ATOM 7679 N N . GLU B 1 409 ? -4.48 25.703 29.281 1 87.06 409 GLU B N 1
ATOM 7680 C CA . GLU B 1 409 ? -5.48 24.75 28.828 1 87.06 409 GLU B CA 1
ATOM 7681 C C . GLU B 1 409 ? -5.402 23.453 29.641 1 87.06 409 GLU B C 1
ATOM 7683 O O . GLU B 1 409 ? -6.43 22.859 29.969 1 87.06 409 GLU B O 1
ATOM 7688 N N . ILE B 1 410 ? -4.215 22.969 29.938 1 86.81 410 ILE B N 1
ATOM 7689 C CA . ILE B 1 410 ? -4.035 21.766 30.75 1 86.81 410 ILE B CA 1
ATOM 7690 C C . ILE B 1 410 ? -4.602 22 32.156 1 86.81 410 ILE B C 1
ATOM 7692 O O . ILE B 1 410 ? -5.285 21.141 32.688 1 86.81 410 ILE B O 1
ATOM 7696 N N . MET B 1 411 ? -4.387 23.156 32.688 1 86.56 411 MET B N 1
ATOM 7697 C CA . MET B 1 411 ? -4.891 23.5 34.031 1 86.56 411 MET B CA 1
ATOM 7698 C C . MET B 1 411 ? -6.414 23.562 34.031 1 86.56 411 MET B C 1
ATOM 7700 O O . MET B 1 411 ? -7.055 23.172 35 1 86.56 411 MET B O 1
ATOM 7704 N N . ARG B 1 412 ? -6.891 24.078 32.969 1 84.75 412 ARG B N 1
ATOM 7705 C CA . ARG B 1 412 ? -8.336 24.203 32.844 1 84.75 412 ARG B CA 1
ATOM 7706 C C . ARG B 1 412 ? -8.992 22.828 32.781 1 84.75 412 ARG B C 1
ATOM 7708 O O . ARG B 1 412 ? -9.961 22.547 33.469 1 84.75 412 ARG B O 1
ATOM 7715 N N . VAL B 1 413 ? -8.508 22.016 31.922 1 80.5 413 VAL B N 1
ATOM 7716 C CA . VAL B 1 413 ? -9.094 20.703 31.672 1 80.5 413 VAL B CA 1
ATOM 7717 C C . VAL B 1 413 ? -8.992 19.828 32.906 1 80.5 413 VAL B C 1
ATOM 7719 O O . VAL B 1 413 ? -9.914 19.078 33.219 1 80.5 413 VAL B O 1
ATOM 7722 N N . TRP B 1 414 ? -7.879 19.938 33.656 1 79.94 414 TRP B N 1
ATOM 7723 C CA . TRP B 1 414 ? -7.676 19.109 34.844 1 79.94 414 TRP B CA 1
ATOM 7724 C C . TRP B 1 414 ? -8.203 19.797 36.094 1 79.94 414 TRP B C 1
ATOM 7726 O O . TRP B 1 414 ? -8.18 19.219 37.188 1 79.94 414 TRP B O 1
ATOM 7736 N N . ARG B 1 415 ? -8.703 20.906 35.969 1 80.56 415 ARG B N 1
ATOM 7737 C CA . ARG B 1 415 ? -9.289 21.672 37.094 1 80.56 415 ARG B CA 1
ATOM 7738 C C . ARG B 1 415 ? -8.344 21.719 38.281 1 80.56 415 ARG B C 1
ATOM 7740 O O . ARG B 1 415 ? -8.734 21.375 39.406 1 80.56 415 ARG B O 1
ATOM 7747 N N . ILE B 1 416 ? -7.152 22.156 37.969 1 82.25 416 ILE B N 1
ATOM 7748 C CA . ILE B 1 416 ? -6.137 22.234 39.031 1 82.25 416 ILE B CA 1
ATOM 7749 C C . ILE B 1 416 ? -6.449 23.406 39.938 1 82.25 416 ILE B C 1
ATOM 7751 O O . ILE B 1 416 ? -6.711 24.516 39.5 1 82.25 416 ILE B O 1
ATOM 7755 N N . TRP B 1 417 ? -6.547 23.125 41.25 1 80.56 417 TRP B N 1
ATOM 7756 C CA . TRP B 1 417 ? -6.762 24.141 42.281 1 80.56 417 TRP B CA 1
ATOM 7757 C C . TRP B 1 417 ? -5.516 25 42.469 1 80.56 417 TRP B C 1
ATOM 7759 O O . TRP B 1 417 ? -4.391 24.5 42.406 1 80.56 417 TRP B O 1
ATOM 7769 N N . PRO B 1 418 ? -5.75 26.453 42.531 1 78.69 418 PRO B N 1
ATOM 7770 C CA . PRO B 1 418 ? -6.891 27.359 42.656 1 78.69 418 PRO B CA 1
ATOM 7771 C C . PRO B 1 418 ? -7.23 28.062 41.344 1 78.69 418 PRO B C 1
ATOM 7773 O O . PRO B 1 418 ? -8.266 28.734 41.25 1 78.69 418 PRO B O 1
ATOM 7776 N N . LEU B 1 419 ? -6.418 27.797 40.344 1 79.81 419 LEU B N 1
ATOM 7777 C CA . LEU B 1 419 ? -6.539 28.609 39.156 1 79.81 419 LEU B CA 1
ATOM 7778 C C . LEU B 1 419 ? -7.504 27.969 38.156 1 79.81 419 LEU B C 1
ATOM 7780 O O . LEU B 1 419 ? -8.031 28.641 37.281 1 79.81 419 LEU B O 1
ATOM 7784 N N . GLY B 1 420 ? -7.789 26.797 38.375 1 78.5 420 GLY B N 1
ATOM 7785 C CA . GLY B 1 420 ? -8.57 26.031 37.406 1 78.5 420 GLY B CA 1
ATOM 7786 C C . GLY B 1 420 ? -9.953 26.609 37.188 1 78.5 420 GLY B C 1
ATOM 7787 O O . GLY B 1 420 ? -10.375 26.781 36.031 1 78.5 420 GLY B O 1
ATOM 7788 N N . GLN B 1 421 ? -10.578 26.938 38.219 1 78.81 421 GLN B N 1
ATOM 7789 C CA . GLN B 1 421 ? -11.945 27.438 38.094 1 78.81 421 GLN B CA 1
ATOM 7790 C C . GLN B 1 421 ? -11.977 28.828 37.5 1 78.81 421 GLN B C 1
ATOM 7792 O O . GLN B 1 421 ? -12.859 29.141 36.688 1 78.81 421 GLN B O 1
ATOM 7797 N N . PHE B 1 422 ? -11 29.547 37.875 1 78.38 422 PHE B N 1
ATOM 7798 C CA . PHE B 1 422 ? -10.922 30.906 37.375 1 78.38 422 PHE B CA 1
ATOM 7799 C C . PHE B 1 422 ? -10.641 30.891 35.875 1 78.38 422 PHE B C 1
ATOM 7801 O O . PHE B 1 422 ? -11.234 31.672 35.125 1 78.38 422 PHE B O 1
ATOM 7808 N N . ILE B 1 423 ? -9.766 30.094 35.469 1 79.75 423 ILE B N 1
ATOM 7809 C CA . ILE B 1 423 ? -9.391 30 34.062 1 79.75 423 ILE B CA 1
ATOM 7810 C C . ILE B 1 423 ? -10.578 29.484 33.25 1 79.75 423 ILE B C 1
ATOM 7812 O O . ILE B 1 423 ? -10.836 29.953 32.156 1 79.75 423 ILE B O 1
ATOM 7816 N N . HIS B 1 424 ? -11.266 28.609 33.812 1 77.75 424 HIS B N 1
ATOM 7817 C CA . HIS B 1 424 ? -12.43 28.047 33.156 1 77.75 424 HIS B CA 1
ATOM 7818 C C . HIS B 1 424 ? -13.516 29.094 32.938 1 77.75 424 HIS B C 1
ATOM 7820 O O . HIS B 1 424 ? -14.102 29.172 31.844 1 77.75 424 HIS B O 1
ATOM 7826 N N . GLN B 1 425 ? -13.711 29.828 33.938 1 73.69 425 GLN B N 1
ATOM 7827 C CA . GLN B 1 425 ? -14.719 30.875 33.844 1 73.69 425 GLN B CA 1
ATOM 7828 C C . GLN B 1 425 ? -14.312 31.938 32.812 1 73.69 425 GLN B C 1
ATOM 7830 O O . GLN B 1 425 ? -15.141 32.406 32.031 1 73.69 425 GLN B O 1
ATOM 7835 N N . PHE B 1 426 ? -13.109 32.25 32.844 1 71.12 426 PHE B N 1
ATOM 7836 C CA . PHE B 1 426 ? -12.57 33.25 31.938 1 71.12 426 PHE B CA 1
ATOM 7837 C C . PHE B 1 426 ? -12.641 32.75 30.5 1 71.12 426 PHE B C 1
ATOM 7839 O O . PHE B 1 426 ? -13.078 33.5 29.609 1 71.12 426 PHE B O 1
ATOM 7846 N N . MET B 1 427 ? -12.328 31.625 30.266 1 73.44 427 MET B N 1
ATOM 7847 C CA . MET B 1 427 ? -12.234 31.109 28.906 1 73.44 427 MET B CA 1
ATOM 7848 C C . MET B 1 427 ? -13.617 30.812 28.328 1 73.44 427 MET B C 1
ATOM 7850 O O . MET B 1 427 ? -13.844 30.953 27.125 1 73.44 427 MET B O 1
ATOM 7854 N N . THR B 1 428 ? -14.469 30.344 29.125 1 67.56 428 THR B N 1
ATOM 7855 C CA . THR B 1 428 ? -15.82 30.031 28.672 1 67.56 428 THR B CA 1
ATOM 7856 C C . THR B 1 428 ? -16.562 31.297 28.25 1 67.56 428 THR B C 1
ATOM 7858 O O . THR B 1 428 ? -17.5 31.234 27.438 1 67.56 428 THR B O 1
ATOM 7861 N N . ALA B 1 429 ? -16.094 32.344 28.766 1 62.91 429 ALA B N 1
ATOM 7862 C CA . ALA B 1 429 ? -16.719 33.625 28.406 1 62.91 429 ALA B CA 1
ATOM 7863 C C . ALA B 1 429 ? -16.422 33.969 26.953 1 62.91 429 ALA B C 1
ATOM 7865 O O . ALA B 1 429 ? -17.172 34.75 26.328 1 62.91 429 ALA B O 1
ATOM 7866 N N . PHE B 1 430 ? -15.398 33.406 26.422 1 61.03 430 PHE B N 1
ATOM 7867 C CA . PHE B 1 430 ? -14.961 33.781 25.078 1 61.03 430 PHE B CA 1
ATOM 7868 C C . PHE B 1 430 ? -15.18 32.625 24.094 1 61.03 430 PHE B C 1
ATOM 7870 O O . PHE B 1 430 ? -14.625 32.656 22.984 1 61.03 430 PHE B O 1
ATOM 7877 N N . THR B 1 431 ? -15.844 31.688 24.484 1 63.25 431 THR B N 1
ATOM 7878 C CA . THR B 1 431 ? -15.992 30.516 23.625 1 63.25 431 THR B CA 1
ATOM 7879 C C . THR B 1 431 ? -17.016 30.766 22.516 1 63.25 431 THR B C 1
ATOM 7881 O O . THR B 1 431 ? -17.922 31.594 22.688 1 63.25 431 THR B O 1
ATOM 7884 N N . ASP B 1 432 ? -16.609 30.328 21.281 1 61.06 432 ASP B N 1
ATOM 7885 C CA . ASP B 1 432 ? -17.469 30.312 20.109 1 61.06 432 ASP B CA 1
ATOM 7886 C C . ASP B 1 432 ? -18.328 29.062 20.078 1 61.06 432 ASP B C 1
ATOM 7888 O O . ASP B 1 432 ? -18.141 28.141 20.891 1 61.06 432 ASP B O 1
ATOM 7892 N N . HIS B 1 433 ? -19.359 29.141 19.188 1 58.78 433 HIS B N 1
ATOM 7893 C CA . HIS B 1 433 ? -20.25 28 19.016 1 58.78 433 HIS B CA 1
ATOM 7894 C C . HIS B 1 433 ? -19.484 26.766 18.578 1 58.78 433 HIS B C 1
ATOM 7896 O O . HIS B 1 433 ? -19.953 25.641 18.734 1 58.78 433 HIS B O 1
ATOM 7902 N N . ARG B 1 434 ? -18.328 27.047 18.172 1 58.16 434 ARG B N 1
ATOM 7903 C CA . ARG B 1 434 ? -17.562 25.922 17.672 1 58.16 434 ARG B CA 1
ATOM 7904 C C . ARG B 1 434 ? -16.734 25.281 18.781 1 58.16 434 ARG B C 1
ATOM 7906 O O . ARG B 1 434 ? -16.188 24.188 18.594 1 58.16 434 ARG B O 1
ATOM 7913 N N . ASP B 1 435 ? -16.688 25.984 19.891 1 60 435 ASP B N 1
ATOM 7914 C CA . ASP B 1 435 ? -15.906 25.484 21.031 1 60 435 ASP B CA 1
ATOM 7915 C C . ASP B 1 435 ? -16.734 24.547 21.891 1 60 435 ASP B C 1
ATOM 7917 O O . ASP B 1 435 ? -17.938 24.719 22.031 1 60 435 ASP B O 1
ATOM 7921 N N . SER B 1 436 ? -16.141 23.359 22 1 62.19 436 SER B N 1
ATOM 7922 C CA . SER B 1 436 ? -16.781 22.406 22.906 1 62.19 436 SER B CA 1
ATOM 7923 C C . SER B 1 436 ? -16.312 22.609 24.344 1 62.19 436 SER B C 1
ATOM 7925 O O . SER B 1 436 ? -15.32 23.297 24.578 1 62.19 436 SER B O 1
ATOM 7927 N N . ASP B 1 437 ? -17.094 22.219 25.156 1 62.47 437 ASP B N 1
ATOM 7928 C CA . ASP B 1 437 ? -16.781 22.297 26.578 1 62.47 437 ASP B CA 1
ATOM 7929 C C . ASP B 1 437 ? -15.492 21.547 26.906 1 62.47 437 ASP B C 1
ATOM 7931 O O . ASP B 1 437 ? -14.82 21.859 27.891 1 62.47 437 ASP B O 1
ATOM 7935 N N . LEU B 1 438 ? -15.141 20.844 25.938 1 67.62 438 LEU B N 1
ATOM 7936 C CA . LEU B 1 438 ? -13.992 20.016 26.281 1 67.62 438 LEU B CA 1
ATOM 7937 C C . LEU B 1 438 ? -12.688 20.688 25.875 1 67.62 438 LEU B C 1
ATOM 7939 O O . LEU B 1 438 ? -11.719 20.688 26.625 1 67.62 438 LEU B O 1
ATOM 7943 N N . LEU B 1 439 ? -12.648 21.344 24.719 1 73.44 439 LEU B N 1
ATOM 7944 C CA . LEU B 1 439 ? -11.422 21.969 24.234 1 73.44 439 LEU B CA 1
ATOM 7945 C C . LEU B 1 439 ? -11.734 23.312 23.562 1 73.44 439 LEU B C 1
ATOM 7947 O O . LEU B 1 439 ? -12.648 23.406 22.75 1 73.44 439 LEU B O 1
ATOM 7951 N N . ILE B 1 440 ? -11.094 24.328 24.141 1 74.31 440 ILE B N 1
ATOM 7952 C CA . ILE B 1 440 ? -11.203 25.625 23.5 1 74.31 440 ILE B CA 1
ATOM 7953 C C . ILE B 1 440 ? -10.109 25.781 22.438 1 74.31 440 ILE B C 1
ATOM 7955 O O . ILE B 1 440 ? -8.922 25.859 22.781 1 74.31 440 ILE B O 1
ATOM 7959 N N . VAL B 1 441 ? -10.508 25.797 21.203 1 79.19 441 VAL B N 1
ATOM 7960 C CA . VAL B 1 441 ? -9.547 25.703 20.094 1 79.19 441 VAL B CA 1
ATOM 7961 C C . VAL B 1 441 ? -9.352 27.078 19.469 1 79.19 441 VAL B C 1
ATOM 7963 O O . VAL B 1 441 ? -8.344 27.328 18.812 1 79.19 441 VAL B O 1
ATOM 7966 N N . SER B 1 442 ? -10.133 28.078 19.703 1 80.12 442 SER B N 1
ATOM 7967 C CA . SER B 1 442 ? -10.164 29.328 18.969 1 80.12 442 SER B CA 1
ATOM 7968 C C . SER B 1 442 ? -8.898 30.141 19.203 1 80.12 442 SER B C 1
ATOM 7970 O O . SER B 1 442 ? -8.281 30.641 18.266 1 80.12 442 SER B O 1
ATOM 7972 N N . HIS B 1 443 ? -8.5 30.328 20.469 1 80.88 443 HIS B N 1
ATOM 7973 C CA . HIS B 1 443 ? -7.324 31.125 20.781 1 80.88 443 HIS B CA 1
ATOM 7974 C C . HIS B 1 443 ? -6.055 30.453 20.266 1 80.88 443 HIS B C 1
ATOM 7976 O O . HIS B 1 443 ? -5.129 31.141 19.812 1 80.88 443 HIS B O 1
ATOM 7982 N N . PHE B 1 444 ? -6.02 29.141 20.297 1 86.75 444 PHE B N 1
ATOM 7983 C CA . PHE B 1 444 ? -4.883 28.391 19.781 1 86.75 444 PHE B CA 1
ATOM 7984 C C . PHE B 1 444 ? -4.785 28.562 18.266 1 86.75 444 PHE B C 1
ATOM 7986 O O . PHE B 1 444 ? -3.693 28.75 17.719 1 86.75 444 PHE B O 1
ATOM 7993 N N . SER B 1 445 ? -5.977 28.484 17.719 1 90.06 445 SER B N 1
ATOM 7994 C CA . SER B 1 445 ? -5.984 28.547 16.266 1 90.06 445 SER B CA 1
ATOM 7995 C C . SER B 1 445 ? -5.602 29.938 15.773 1 90.06 445 SER B C 1
ATOM 7997 O O . SER B 1 445 ? -4.938 30.078 14.742 1 90.06 445 SER B O 1
ATOM 7999 N N . LEU B 1 446 ? -5.992 30.938 16.484 1 89.94 446 LEU B N 1
ATOM 8000 C CA . LEU B 1 446 ? -5.613 32.312 16.109 1 89.94 446 LEU B CA 1
ATOM 8001 C C . LEU B 1 446 ? -4.109 32.5 16.25 1 89.94 446 LEU B C 1
ATOM 8003 O O . LEU B 1 446 ? -3.459 33.062 15.359 1 89.94 446 LEU B O 1
ATOM 8007 N N . LEU B 1 447 ? -3.617 32.094 17.375 1 92.94 447 LEU B N 1
ATOM 8008 C CA . LEU B 1 447 ? -2.188 32.25 17.625 1 92.94 447 LEU B CA 1
ATOM 8009 C C . LEU B 1 447 ? -1.37 31.484 16.594 1 92.94 447 LEU B C 1
ATOM 8011 O O . LEU B 1 447 ? -0.441 32.031 16 1 92.94 447 LEU B O 1
ATOM 8015 N N . LEU B 1 448 ? -1.747 30.25 16.344 1 94.5 448 LEU B N 1
ATOM 8016 C CA . LEU B 1 448 ? -1.01 29.406 15.406 1 94.5 448 LEU B CA 1
ATOM 8017 C C . LEU B 1 448 ? -1.207 29.891 13.977 1 94.5 448 LEU B C 1
ATOM 8019 O O . LEU B 1 448 ? -0.303 29.766 13.148 1 94.5 448 LEU B O 1
ATOM 8023 N N . GLY B 1 449 ? -2.373 30.375 13.68 1 95.75 449 GLY B N 1
ATOM 8024 C CA . GLY B 1 449 ? -2.623 30.938 12.367 1 95.75 449 GLY B CA 1
ATOM 8025 C C . GLY B 1 449 ? -1.689 32.094 12.016 1 95.75 449 GLY B C 1
ATOM 8026 O O . GLY B 1 449 ? -1.264 32.219 10.867 1 95.75 449 GLY B O 1
ATOM 8027 N N . CYS B 1 450 ? -1.319 32.812 12.977 1 95.38 450 CYS B N 1
ATOM 8028 C CA . CYS B 1 450 ? -0.412 33.938 12.766 1 95.38 450 CYS B CA 1
ATOM 8029 C C . CYS B 1 450 ? 1.041 33.5 12.852 1 95.38 450 CYS B C 1
ATOM 8031 O O . CYS B 1 450 ? 1.901 34.031 12.141 1 95.38 450 CYS B O 1
ATOM 8033 N N . ALA B 1 451 ? 1.302 32.562 13.648 1 95.81 451 ALA B N 1
ATOM 8034 C CA . ALA B 1 451 ? 2.676 32.188 13.961 1 95.81 451 ALA B CA 1
ATOM 8035 C C . ALA B 1 451 ? 3.24 31.25 12.883 1 95.81 451 ALA B C 1
ATOM 8037 O O . ALA B 1 451 ? 4.406 31.375 12.5 1 95.81 451 ALA B O 1
ATOM 8038 N N . LEU B 1 452 ? 2.488 30.359 12.32 1 95.69 452 LEU B N 1
ATOM 8039 C CA . LEU B 1 452 ? 2.992 29.312 11.445 1 95.69 452 LEU B CA 1
ATOM 8040 C C . LEU B 1 452 ? 3.582 29.906 10.164 1 95.69 452 LEU B C 1
ATOM 8042 O O . LEU B 1 452 ? 4.691 29.547 9.766 1 95.69 452 LEU B O 1
ATOM 8046 N N . PRO B 1 453 ? 2.895 30.797 9.531 1 96.19 453 PRO B N 1
ATOM 8047 C CA . PRO B 1 453 ? 3.502 31.391 8.336 1 96.19 453 PRO B CA 1
ATOM 8048 C C . PRO B 1 453 ? 4.828 32.094 8.633 1 96.19 453 PRO B C 1
ATOM 8050 O O . PRO B 1 453 ? 5.742 32.062 7.809 1 96.19 453 PRO B O 1
ATOM 8053 N N . ILE B 1 454 ? 4.914 32.688 9.789 1 94.75 454 ILE B N 1
ATOM 8054 C CA . ILE B 1 454 ? 6.137 33.375 10.18 1 94.75 454 ILE B CA 1
ATOM 8055 C C . ILE B 1 454 ? 7.25 32.375 10.438 1 94.75 454 ILE B C 1
ATOM 8057 O O . ILE B 1 454 ? 8.375 32.531 9.969 1 94.75 454 ILE B O 1
ATOM 8061 N N . TRP B 1 455 ? 6.93 31.359 11.133 1 93.06 455 TRP B N 1
ATOM 8062 C CA . TRP B 1 455 ? 7.906 30.328 11.43 1 93.06 455 TRP B CA 1
ATOM 8063 C C . TRP B 1 455 ? 8.375 29.641 10.148 1 93.06 455 TRP B C 1
ATOM 8065 O O . TRP B 1 455 ? 9.555 29.281 10.016 1 93.06 455 TRP B O 1
ATOM 8075 N N . MET B 1 456 ? 7.539 29.438 9.211 1 91.44 456 MET B N 1
ATOM 8076 C CA . MET B 1 456 ? 7.871 28.75 7.965 1 91.44 456 MET B CA 1
ATOM 8077 C C . MET B 1 456 ? 8.695 29.656 7.047 1 91.44 456 MET B C 1
ATOM 8079 O O . MET B 1 456 ? 9.336 29.172 6.113 1 91.44 456 MET B O 1
ATOM 8083 N N . SER B 1 457 ? 8.664 30.875 7.305 1 89.88 457 SER B N 1
ATOM 8084 C CA . SER B 1 457 ? 9.398 31.828 6.48 1 89.88 457 SER B CA 1
ATOM 8085 C C . SER B 1 457 ? 10.75 32.188 7.105 1 89.88 457 SER B C 1
ATOM 8087 O O . SER B 1 457 ? 11.438 33.094 6.645 1 89.88 457 SER B O 1
ATOM 8089 N N . SER B 1 458 ? 11.102 31.266 8.07 1 79.88 458 SER B N 1
ATOM 8090 C CA . SER B 1 458 ? 12.398 31.5 8.711 1 79.88 458 SER B CA 1
ATOM 8091 C C . SER B 1 458 ? 13.547 31.062 7.809 1 79.88 458 SER B C 1
ATOM 8093 O O . SER B 1 458 ? 13.5 30 7.199 1 79.88 458 SER B O 1
ATOM 8095 N N . GLY B 1 459 ? 14.383 31.922 7.305 1 75.56 459 GLY B N 1
ATOM 8096 C CA . GLY B 1 459 ? 15.484 31.656 6.395 1 75.56 459 GLY B CA 1
ATOM 8097 C C . GLY B 1 459 ? 15.383 32.438 5.09 1 75.56 459 GLY B C 1
ATOM 8098 O O . GLY B 1 459 ? 15.164 33.625 5.098 1 75.56 459 GLY B O 1
ATOM 8099 N N . PHE B 1 460 ? 15.461 31.531 4.082 1 78.94 460 PHE B N 1
ATOM 8100 C CA . PHE B 1 460 ? 15.375 32.188 2.785 1 78.94 460 PHE B CA 1
ATOM 8101 C C . PHE B 1 460 ? 13.945 32.625 2.482 1 78.94 460 PHE B C 1
ATOM 8103 O O . PHE B 1 460 ? 13.008 31.844 2.711 1 78.94 460 PHE B O 1
ATOM 8110 N N . ASN B 1 461 ? 13.742 33.844 2.113 1 81.31 461 ASN B N 1
ATOM 8111 C CA . ASN B 1 461 ? 12.422 34.344 1.749 1 81.31 461 ASN B CA 1
ATOM 8112 C C . ASN B 1 461 ? 12.5 35.406 0.65 1 81.31 461 ASN B C 1
ATOM 8114 O O . ASN B 1 461 ? 13.016 36.5 0.875 1 81.31 461 ASN B O 1
ATOM 8118 N N . ASP B 1 462 ? 12.102 35 -0.497 1 85.19 462 ASP B N 1
ATOM 8119 C CA . ASP B 1 462 ? 12.07 35.938 -1.624 1 85.19 462 ASP B CA 1
ATOM 8120 C C . ASP B 1 462 ? 10.688 36.562 -1.776 1 85.19 462 ASP B C 1
ATOM 8122 O O . ASP B 1 462 ? 10.445 37.312 -2.713 1 85.19 462 ASP B O 1
ATOM 8126 N N . ARG B 1 463 ? 9.758 36.188 -0.87 1 89.56 463 ARG B N 1
ATOM 8127 C CA . ARG B 1 463 ? 8.406 36.719 -0.835 1 89.56 463 ARG B CA 1
ATOM 8128 C C . ARG B 1 463 ? 8.125 37.438 0.482 1 89.56 463 ARG B C 1
ATOM 8130 O O . ARG B 1 463 ? 7.629 36.844 1.433 1 89.56 463 ARG B O 1
ATOM 8137 N N . PRO B 1 464 ? 8.328 38.625 0.478 1 88.88 464 PRO B N 1
ATOM 8138 C CA . PRO B 1 464 ? 8.297 39.375 1.736 1 88.88 464 PRO B CA 1
ATOM 8139 C C . PRO B 1 464 ? 6.922 39.375 2.4 1 88.88 464 PRO B C 1
ATOM 8141 O O . PRO B 1 464 ? 6.816 39.562 3.615 1 88.88 464 PRO B O 1
ATOM 8144 N N . LEU B 1 465 ? 5.852 39.188 1.695 1 92.25 465 LEU B N 1
ATOM 8145 C CA . LEU B 1 465 ? 4.504 39.219 2.25 1 92.25 465 LEU B CA 1
ATOM 8146 C C . LEU B 1 465 ? 4.133 37.875 2.871 1 92.25 465 LEU B C 1
ATOM 8148 O O . LEU B 1 465 ? 3.166 37.781 3.631 1 92.25 465 LEU B O 1
ATOM 8152 N N . ALA B 1 466 ? 4.902 36.812 2.572 1 93.56 466 ALA B N 1
ATOM 8153 C CA . ALA B 1 466 ? 4.562 35.469 2.973 1 93.56 466 ALA B CA 1
ATOM 8154 C C . ALA B 1 466 ? 4.465 35.344 4.492 1 93.56 466 ALA B C 1
ATOM 8156 O O . ALA B 1 466 ? 3.508 34.781 5.016 1 93.56 466 ALA B O 1
ATOM 8157 N N . PRO B 1 467 ? 5.387 35.938 5.254 1 94.31 467 PRO B N 1
ATOM 8158 C CA . PRO B 1 467 ? 5.289 35.812 6.711 1 94.31 467 PRO B CA 1
ATOM 8159 C C . PRO B 1 467 ? 4.078 36.562 7.277 1 94.31 467 PRO B C 1
ATOM 8161 O O . PRO B 1 467 ? 3.639 36.25 8.398 1 94.31 467 PRO B O 1
ATOM 8164 N N . PHE B 1 468 ? 3.498 37.469 6.547 1 95.31 468 PHE B N 1
ATOM 8165 C CA . PHE B 1 468 ? 2.371 38.25 7.012 1 95.31 468 PHE B CA 1
ATOM 8166 C C . PHE B 1 468 ? 1.049 37.594 6.648 1 95.31 468 PHE B C 1
ATOM 8168 O O . PHE B 1 468 ? -0.022 38.156 6.906 1 95.31 468 PHE B O 1
ATOM 8175 N N . ALA B 1 469 ? 1.079 36.438 6.074 1 96.81 469 ALA B N 1
ATOM 8176 C CA . ALA B 1 469 ? -0.109 35.781 5.551 1 96.81 469 ALA B CA 1
ATOM 8177 C C . ALA B 1 469 ? -1.173 35.625 6.633 1 96.81 469 ALA B C 1
ATOM 8179 O O . ALA B 1 469 ? -2.348 35.906 6.406 1 96.81 469 ALA B O 1
ATOM 8180 N N . GLY B 1 470 ? -0.765 35.125 7.809 1 96.88 470 GLY B N 1
ATOM 8181 C CA . GLY B 1 470 ? -1.713 34.938 8.891 1 96.88 470 GLY B CA 1
ATOM 8182 C C . GLY B 1 470 ? -2.281 36.219 9.438 1 96.88 470 GLY B C 1
ATOM 8183 O O . GLY B 1 470 ? -3.492 36.344 9.648 1 96.88 470 GLY B O 1
ATOM 8184 N N . ILE B 1 471 ? -1.434 37.188 9.625 1 96.06 471 ILE B N 1
ATOM 8185 C CA . ILE B 1 471 ? -1.836 38.469 10.18 1 96.06 471 ILE B CA 1
ATOM 8186 C C . ILE B 1 471 ? -2.773 39.188 9.211 1 96.06 471 ILE B C 1
ATOM 8188 O O . ILE B 1 471 ? -3.793 39.75 9.617 1 96.06 471 ILE B O 1
ATOM 8192 N N . LEU B 1 472 ? -2.463 39.156 7.949 1 95.75 472 LEU B N 1
ATOM 8193 C CA . LEU B 1 472 ? -3.246 39.844 6.926 1 95.75 472 LEU B CA 1
ATOM 8194 C C . LEU B 1 472 ? -4.598 39.156 6.73 1 95.75 472 LEU B C 1
ATOM 8196 O O . LEU B 1 472 ? -5.633 39.844 6.668 1 95.75 472 LEU B O 1
ATOM 8200 N N . SER B 1 473 ? -4.633 37.844 6.621 1 96.06 473 SER B N 1
ATOM 8201 C CA . SER B 1 473 ? -5.863 37.125 6.328 1 96.06 473 SER B CA 1
ATOM 8202 C C . SER B 1 473 ? -6.824 37.156 7.516 1 96.06 473 SER B C 1
ATOM 8204 O O . SER B 1 473 ? -8.016 37.438 7.348 1 96.06 473 SER B O 1
ATOM 8206 N N . LEU B 1 474 ? -6.285 36.938 8.727 1 94.19 474 LEU B N 1
ATOM 8207 C CA . LEU B 1 474 ? -7.133 36.906 9.914 1 94.19 474 LEU B CA 1
ATOM 8208 C C . LEU B 1 474 ? -7.359 38.281 10.492 1 94.19 474 LEU B C 1
ATOM 8210 O O . LEU B 1 474 ? -8.492 38.656 10.805 1 94.19 474 LEU B O 1
ATOM 8214 N N . GLY B 1 475 ? -6.344 39.062 10.656 1 93.31 475 GLY B N 1
ATOM 8215 C CA . GLY B 1 475 ? -6.414 40.375 11.305 1 93.31 475 GLY B CA 1
ATOM 8216 C C . GLY B 1 475 ? -7.145 41.406 10.477 1 93.31 475 GLY B C 1
ATOM 8217 O O . GLY B 1 475 ? -7.855 42.25 11.023 1 93.31 475 GLY B O 1
ATOM 8218 N N . ILE B 1 476 ? -6.961 41.344 9.219 1 94.31 476 ILE B N 1
ATOM 8219 C CA . ILE B 1 476 ? -7.531 42.375 8.367 1 94.31 476 ILE B CA 1
ATOM 8220 C C . ILE B 1 476 ? -8.656 41.812 7.516 1 94.31 476 ILE B C 1
ATOM 8222 O O . ILE B 1 476 ? -9.797 42.25 7.598 1 94.31 476 ILE B O 1
ATOM 8226 N N . GLY B 1 477 ? -8.383 40.812 6.77 1 94.38 477 GLY B N 1
ATOM 8227 C CA . GLY B 1 477 ? -9.344 40.219 5.852 1 94.38 477 GLY B CA 1
ATOM 8228 C C . GLY B 1 477 ? -10.609 39.75 6.539 1 94.38 477 GLY B C 1
ATOM 8229 O O . GLY B 1 477 ? -11.703 40.219 6.238 1 94.38 477 GLY B O 1
ATOM 8230 N N . ASP B 1 478 ? -10.391 38.812 7.445 1 92 478 ASP B N 1
ATOM 8231 C CA . ASP B 1 478 ? -11.523 38.219 8.172 1 92 478 ASP B CA 1
ATOM 8232 C C . ASP B 1 478 ? -12.273 39.312 8.953 1 92 478 ASP B C 1
ATOM 8234 O O . ASP B 1 478 ? -13.508 39.281 9.008 1 92 478 ASP B O 1
ATOM 8238 N N . THR B 1 479 ? -11.602 40.219 9.594 1 91.31 479 THR B N 1
ATOM 8239 C CA . THR B 1 479 ? -12.203 41.25 10.398 1 91.31 479 THR B CA 1
ATOM 8240 C C . THR B 1 479 ? -13.055 42.188 9.531 1 91.31 479 THR B C 1
ATOM 8242 O O . THR B 1 479 ? -14.211 42.469 9.867 1 91.31 479 THR B O 1
ATOM 8245 N N . MET B 1 480 ? -12.531 42.656 8.422 1 92.94 480 MET B N 1
ATOM 8246 C CA . MET B 1 480 ? -13.266 43.562 7.539 1 92.94 480 MET B CA 1
ATOM 8247 C C . MET B 1 480 ? -14.438 42.844 6.883 1 92.94 480 MET B C 1
ATOM 8249 O O . MET B 1 480 ? -15.492 43.438 6.664 1 92.94 480 MET B O 1
ATOM 8253 N N . ALA B 1 481 ? -14.25 41.594 6.516 1 92.44 481 ALA B N 1
ATOM 8254 C CA . ALA B 1 481 ? -15.344 40.812 5.949 1 92.44 481 ALA B CA 1
ATOM 8255 C C . ALA B 1 481 ? -16.5 40.688 6.941 1 92.44 481 ALA B C 1
ATOM 8257 O O . ALA B 1 481 ? -17.672 40.781 6.559 1 92.44 481 ALA B O 1
ATOM 8258 N N . SER B 1 482 ? -16.203 40.5 8.211 1 88.69 482 SER B N 1
ATOM 8259 C CA . SER B 1 482 ? -17.219 40.312 9.234 1 88.69 482 SER B CA 1
ATOM 8260 C C . SER B 1 482 ? -17.906 41.656 9.562 1 88.69 482 SER B C 1
ATOM 8262 O O . SER B 1 482 ? -19.125 41.688 9.719 1 88.69 482 SER B O 1
ATOM 8264 N N . ILE B 1 483 ? -17.156 42.688 9.664 1 88.25 483 ILE B N 1
ATOM 8265 C CA . ILE B 1 483 ? -17.703 43.969 10.016 1 88.25 483 ILE B CA 1
ATOM 8266 C C . ILE B 1 483 ? -18.594 44.5 8.891 1 88.25 483 ILE B C 1
ATOM 8268 O O . ILE B 1 483 ? -19.75 44.875 9.133 1 88.25 483 ILE B O 1
ATOM 8272 N N . VAL B 1 484 ? -18.078 44.5 7.711 1 91.06 484 VAL B N 1
ATOM 8273 C CA . VAL B 1 484 ? -18.828 45 6.566 1 91.06 484 VAL B CA 1
ATOM 8274 C C . VAL B 1 484 ? -19.984 44.062 6.25 1 91.06 484 VAL B C 1
ATOM 8276 O O . VAL B 1 484 ? -21.078 44.5 5.891 1 91.06 484 VAL B O 1
ATOM 8279 N N . GLY B 1 485 ? -19.734 42.812 6.332 1 89.19 485 GLY B N 1
ATOM 8280 C CA . GLY B 1 485 ? -20.797 41.844 6.109 1 89.19 485 GLY B CA 1
ATOM 8281 C C . GLY B 1 485 ? -21.953 41.969 7.086 1 89.19 485 GLY B C 1
ATOM 8282 O O . GLY B 1 485 ? -23.109 41.844 6.711 1 89.19 485 GLY B O 1
ATOM 8283 N N . TYR B 1 486 ? -21.594 42.219 8.289 1 85.19 486 TYR B N 1
ATOM 8284 C CA . TYR B 1 486 ? -22.609 42.344 9.328 1 85.19 486 TYR B CA 1
ATOM 8285 C C . TYR B 1 486 ? -23.359 43.656 9.188 1 85.19 486 TYR B C 1
ATOM 8287 O O . TYR B 1 486 ? -24.594 43.688 9.305 1 85.19 486 TYR B O 1
ATOM 8295 N N . LYS B 1 487 ? -22.75 44.688 8.891 1 86.5 487 LYS B N 1
ATOM 8296 C CA . LYS B 1 487 ? -23.359 46 8.867 1 86.5 487 LYS B CA 1
ATOM 8297 C C . LYS B 1 487 ? -24.031 46.281 7.527 1 86.5 487 LYS B C 1
ATOM 8299 O O . LYS B 1 487 ? -25.078 46.938 7.473 1 86.5 487 LYS B O 1
ATOM 8304 N N . TYR B 1 488 ? -23.375 45.875 6.461 1 89.88 488 TYR B N 1
ATOM 8305 C CA . TYR B 1 488 ? -23.828 46.312 5.145 1 89.88 488 TYR B CA 1
ATOM 8306 C C . TYR B 1 488 ? -24.188 45.094 4.281 1 89.88 488 TYR B C 1
ATOM 8308 O O . TYR B 1 488 ? -24.578 45.25 3.117 1 89.88 488 TYR B O 1
ATOM 8316 N N . GLY B 1 489 ? -24.047 43.938 4.824 1 88.56 489 GLY B N 1
ATOM 8317 C CA . GLY B 1 489 ? -24.281 42.75 4.031 1 88.56 489 GLY B CA 1
ATOM 8318 C C . GLY B 1 489 ? -25.719 42.562 3.625 1 88.56 489 GLY B C 1
ATOM 8319 O O . GLY B 1 489 ? -26.625 42.75 4.441 1 88.56 489 GLY B O 1
ATOM 8320 N N . VAL B 1 490 ? -25.984 42.281 2.244 1 88.44 490 VAL B N 1
ATOM 8321 C CA . VAL B 1 490 ? -27.328 42.062 1.724 1 88.44 490 VAL B CA 1
ATOM 8322 C C . VAL B 1 490 ? -27.359 40.719 0.979 1 88.44 490 VAL B C 1
ATOM 8324 O O . VAL B 1 490 ? -28.25 39.875 1.231 1 88.44 490 VAL B O 1
ATOM 8327 N N . LEU B 1 491 ? -26.375 40.469 0.165 1 89.94 491 LEU B N 1
ATOM 8328 C CA . LEU B 1 491 ? -26.344 39.281 -0.65 1 89.94 491 LEU B CA 1
ATOM 8329 C C . LEU B 1 491 ? -25.531 38.188 0.036 1 89.94 491 LEU B C 1
ATOM 8331 O O . LEU B 1 491 ? -24.375 38.406 0.408 1 89.94 491 LEU B O 1
ATOM 8335 N N . ARG B 1 492 ? -26.188 37.031 0.186 1 87.5 492 ARG B N 1
ATOM 8336 C CA . ARG B 1 492 ? -25.5 35.906 0.828 1 87.5 492 ARG B CA 1
ATOM 8337 C C . ARG B 1 492 ? -24.969 34.938 -0.209 1 87.5 492 ARG B C 1
ATOM 8339 O O . ARG B 1 492 ? -25.531 34.812 -1.293 1 87.5 492 ARG B O 1
ATOM 8346 N N . TRP B 1 493 ? -23.797 34.344 0.057 1 83.56 493 TRP B N 1
ATOM 8347 C CA . TRP B 1 493 ? -23.203 33.344 -0.824 1 83.56 493 TRP B CA 1
ATOM 8348 C C . TRP B 1 493 ? -24.094 32.094 -0.925 1 83.56 493 TRP B C 1
ATOM 8350 O O . TRP B 1 493 ? -24.219 31.5 -1.999 1 83.56 493 TRP B O 1
ATOM 8360 N N . SER B 1 494 ? -24.531 31.625 0.268 1 75.44 494 SER B N 1
ATOM 8361 C CA . SER B 1 494 ? -25.453 30.5 0.318 1 75.44 494 SER B CA 1
ATOM 8362 C C . SER B 1 494 ? -26.703 30.828 1.139 1 75.44 494 SER B C 1
ATOM 8364 O O . SER B 1 494 ? -26.656 31.688 2.023 1 75.44 494 SER B O 1
ATOM 8366 N N . LYS B 1 495 ? -27.75 30.219 0.816 1 65.56 495 LYS B N 1
ATOM 8367 C CA . LYS B 1 495 ? -29.016 30.469 1.482 1 65.56 495 LYS B CA 1
ATOM 8368 C C . LYS B 1 495 ? -28.953 30.094 2.963 1 65.56 495 LYS B C 1
ATOM 8370 O O . LYS B 1 495 ? -29.578 30.75 3.799 1 65.56 495 LYS B O 1
ATOM 8375 N N . THR B 1 496 ? -28.047 29.141 3.195 1 62.84 496 THR B N 1
ATOM 8376 C CA . THR B 1 496 ? -28 28.672 4.574 1 62.84 496 THR B CA 1
ATOM 8377 C C . THR B 1 496 ? -26.797 29.266 5.301 1 62.84 496 THR B C 1
ATOM 8379 O O . THR B 1 496 ? -26.656 29.109 6.516 1 62.84 496 THR B O 1
ATOM 8382 N N . GLY B 1 497 ? -26.062 30.016 4.547 1 69.62 497 GLY B N 1
ATOM 8383 C CA . GLY B 1 497 ? -24.844 30.516 5.172 1 69.62 497 GLY B CA 1
ATOM 8384 C C . GLY B 1 497 ? -24.969 31.969 5.633 1 69.62 497 GLY B C 1
ATOM 8385 O O . GLY B 1 497 ? -25.875 32.688 5.199 1 69.62 497 GLY B O 1
ATOM 8386 N N . LYS B 1 498 ? -24.234 32.375 6.594 1 76.06 498 LYS B N 1
ATOM 8387 C CA . LYS B 1 498 ? -24.266 33.719 7.164 1 76.06 498 LYS B CA 1
ATOM 8388 C C . LYS B 1 498 ? -23.266 34.625 6.465 1 76.06 498 LYS B C 1
ATOM 8390 O O . LYS B 1 498 ? -23.312 35.844 6.637 1 76.06 498 LYS B O 1
ATOM 8395 N N . LYS B 1 499 ? -22.547 34.156 5.605 1 86.56 499 LYS B N 1
ATOM 8396 C CA . LYS B 1 499 ? -21.5 34.969 4.973 1 86.56 499 LYS B CA 1
ATOM 8397 C C . LYS B 1 499 ? -22.031 35.688 3.73 1 86.56 499 LYS B C 1
ATOM 8399 O O . LYS B 1 499 ? -22.844 35.125 2.984 1 86.56 499 LYS B O 1
ATOM 8404 N N . THR B 1 500 ? -21.562 36.938 3.559 1 91 500 THR B N 1
ATOM 8405 C CA . THR B 1 500 ? -22.125 37.781 2.514 1 91 500 THR B CA 1
ATOM 8406 C C . THR B 1 500 ? -21.078 38.094 1.453 1 91 500 THR B C 1
ATOM 8408 O O . THR B 1 500 ? -19.875 38.031 1.716 1 91 500 THR B O 1
ATOM 8411 N N . ILE B 1 501 ? -21.562 38.438 0.247 1 92.81 501 ILE B N 1
ATOM 8412 C CA . ILE B 1 501 ? -20.688 38.812 -0.875 1 92.81 501 ILE B CA 1
ATOM 8413 C C . ILE B 1 501 ? -20 40.125 -0.599 1 92.81 501 ILE B C 1
ATOM 8415 O O . ILE B 1 501 ? -18.828 40.312 -0.917 1 92.81 501 ILE B O 1
ATOM 8419 N N . GLU B 1 502 ? -20.719 41.031 0.001 1 93.44 502 GLU B N 1
ATOM 8420 C CA . GLU B 1 502 ? -20.172 42.344 0.356 1 93.44 502 GLU B CA 1
ATOM 8421 C C . GLU B 1 502 ? -19.047 42.188 1.379 1 93.44 502 GLU B C 1
ATOM 8423 O O . GLU B 1 502 ? -18.031 42.875 1.297 1 93.44 502 GLU B O 1
ATOM 8428 N N . GLY B 1 503 ? -19.25 41.406 2.268 1 93.81 503 GLY B N 1
ATOM 8429 C CA . GLY B 1 503 ? -18.203 41.156 3.24 1 93.81 503 GLY B CA 1
ATOM 8430 C C . GLY B 1 503 ? -16.938 40.594 2.613 1 93.81 503 GLY B C 1
ATOM 8431 O O . GLY B 1 503 ? -15.82 41 2.963 1 93.81 503 GLY B O 1
ATOM 8432 N N . THR B 1 504 ? -17.109 39.625 1.722 1 94.69 504 THR B N 1
ATOM 8433 C CA . THR B 1 504 ? -15.961 39.031 1.041 1 94.69 504 THR B CA 1
ATOM 8434 C C . THR B 1 504 ? -15.227 40.062 0.2 1 94.69 504 THR B C 1
ATOM 8436 O O . THR B 1 504 ? -13.992 40.094 0.179 1 94.69 504 THR B O 1
ATOM 8439 N N . ALA B 1 505 ? -15.953 40.875 -0.488 1 95.69 505 ALA B N 1
ATOM 8440 C CA . ALA B 1 505 ? -15.359 41.938 -1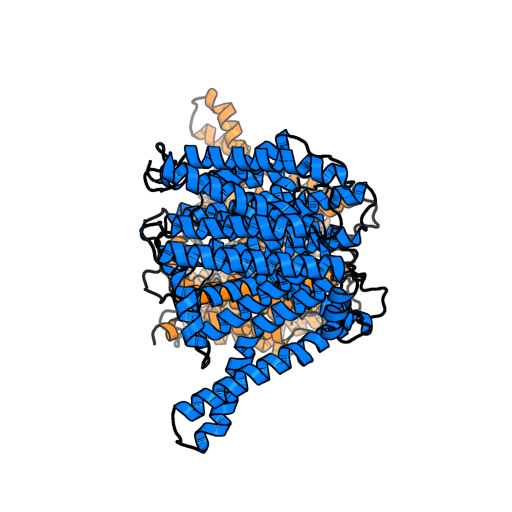.287 1 95.69 505 ALA B CA 1
ATOM 8441 C C . ALA B 1 505 ? -14.578 42.906 -0.406 1 95.69 505 ALA B C 1
ATOM 8443 O O . ALA B 1 505 ? -13.508 43.375 -0.786 1 95.69 505 ALA B O 1
ATOM 8444 N N . ALA B 1 506 ? -15.141 43.188 0.709 1 95.88 506 ALA B N 1
ATOM 8445 C CA . ALA B 1 506 ? -14.469 44.094 1.652 1 95.88 506 ALA B CA 1
ATOM 8446 C C . ALA B 1 506 ? -13.195 43.438 2.197 1 95.88 506 ALA B C 1
ATOM 8448 O O . ALA B 1 506 ? -12.188 44.125 2.418 1 95.88 506 ALA B O 1
ATOM 8449 N N . GLY B 1 507 ? -13.289 42.25 2.459 1 95.75 507 GLY B N 1
ATOM 8450 C CA . GLY B 1 507 ? -12.102 41.531 2.893 1 95.75 507 GLY B CA 1
ATOM 8451 C C . GLY B 1 507 ? -10.984 41.562 1.865 1 95.75 507 GLY B C 1
ATOM 8452 O O . GLY B 1 507 ? -9.836 41.844 2.199 1 95.75 507 GLY B O 1
ATOM 8453 N N . ILE B 1 508 ? -11.328 41.312 0.621 1 96.75 508 ILE B N 1
ATOM 8454 C CA . ILE B 1 508 ? -10.352 41.281 -0.465 1 96.75 508 ILE B CA 1
ATOM 8455 C C . ILE B 1 508 ? -9.734 42.656 -0.629 1 96.75 508 ILE B C 1
ATOM 8457 O O . ILE B 1 508 ? -8.508 42.812 -0.687 1 96.75 508 ILE B O 1
ATOM 8461 N N . THR B 1 509 ? -10.539 43.656 -0.635 1 96.69 509 THR B N 1
ATOM 8462 C CA . THR B 1 509 ? -10.07 45 -0.856 1 96.69 509 THR B CA 1
ATOM 8463 C C . THR B 1 509 ? -9.211 45.469 0.312 1 96.69 509 THR B C 1
ATOM 8465 O O . THR B 1 509 ? -8.203 46.156 0.112 1 96.69 509 THR B O 1
ATOM 8468 N N . SER B 1 510 ? -9.594 45.156 1.459 1 96.81 510 SER B N 1
ATOM 8469 C CA . SER B 1 510 ? -8.836 45.594 2.633 1 96.81 510 SER B CA 1
ATOM 8470 C C . SER B 1 510 ? -7.469 44.906 2.682 1 96.81 510 SER B C 1
ATOM 8472 O O . SER B 1 510 ? -6.477 45.562 3.039 1 96.81 510 SER B O 1
ATOM 8474 N N . VAL B 1 511 ? -7.391 43.625 2.385 1 96.94 511 VAL B N 1
ATOM 8475 C CA . VAL B 1 511 ? -6.113 42.938 2.379 1 96.94 511 VAL B CA 1
ATOM 8476 C C . VAL B 1 511 ? -5.211 43.5 1.286 1 96.94 511 VAL B C 1
ATOM 8478 O O . VAL B 1 511 ? -4.012 43.688 1.501 1 96.94 511 VAL B O 1
ATOM 8481 N N . LEU B 1 512 ? -5.801 43.75 0.093 1 96.19 512 LEU B N 1
ATOM 8482 C CA . LEU B 1 512 ? -5.027 44.344 -0.994 1 96.19 512 LEU B CA 1
ATOM 8483 C C . LEU B 1 512 ? -4.516 45.719 -0.606 1 96.19 512 LEU B C 1
ATOM 8485 O O . LEU B 1 512 ? -3.377 46.062 -0.922 1 96.19 512 LEU B O 1
ATOM 8489 N N . ALA B 1 513 ? -5.305 46.469 0.059 1 95.56 513 ALA B N 1
ATOM 8490 C CA . ALA B 1 513 ? -4.891 47.781 0.536 1 95.56 513 ALA B CA 1
ATOM 8491 C C . ALA B 1 513 ? -3.762 47.656 1.556 1 95.56 513 ALA B C 1
ATOM 8493 O O . ALA B 1 513 ? -2.791 48.406 1.505 1 95.56 513 ALA B O 1
ATOM 8494 N N . ALA B 1 514 ? -3.932 46.781 2.461 1 95.12 514 ALA B N 1
ATOM 8495 C CA . ALA B 1 514 ? -2.893 46.594 3.465 1 95.12 514 ALA B CA 1
ATOM 8496 C C . ALA B 1 514 ? -1.579 46.156 2.816 1 95.12 514 ALA B C 1
ATOM 8498 O O . ALA B 1 514 ? -0.503 46.594 3.227 1 95.12 514 ALA B O 1
ATOM 8499 N N . CYS B 1 515 ? -1.651 45.25 1.84 1 93.19 515 CYS B N 1
ATOM 8500 C CA . CYS B 1 515 ? -0.464 44.812 1.118 1 93.19 515 CYS B CA 1
ATOM 8501 C C . CYS B 1 515 ? 0.2 45.969 0.393 1 93.19 515 CYS B C 1
ATOM 8503 O O . CYS B 1 515 ? 1.429 46.062 0.343 1 93.19 515 CYS B O 1
ATOM 8505 N N . SER B 1 516 ? -0.579 46.875 -0.173 1 91.12 516 SER B N 1
ATOM 8506 C CA . SER B 1 516 ? -0.052 48.031 -0.902 1 91.12 516 SER B CA 1
ATOM 8507 C C . SER B 1 516 ? 0.691 49 0.029 1 91.12 516 SER B C 1
ATOM 8509 O O . SER B 1 516 ? 1.617 49.688 -0.395 1 91.12 516 SER B O 1
ATOM 8511 N N . ILE B 1 517 ? 0.353 48.969 1.258 1 90.75 517 ILE B N 1
ATOM 8512 C CA . ILE B 1 517 ? 1.01 49.812 2.242 1 90.75 517 ILE B CA 1
ATOM 8513 C C . ILE B 1 517 ? 2.262 49.125 2.773 1 90.75 517 ILE B C 1
ATOM 8515 O O . ILE B 1 517 ? 3.291 49.75 2.994 1 90.75 517 ILE B O 1
ATOM 8519 N N . LEU B 1 518 ? 2.176 47.906 2.951 1 90.56 518 LEU B N 1
ATOM 8520 C CA . LEU B 1 518 ? 3.254 47.125 3.559 1 90.56 518 LEU B CA 1
ATOM 8521 C C . LEU B 1 518 ? 4.422 46.969 2.592 1 90.56 518 LEU B C 1
ATOM 8523 O O . LEU B 1 518 ? 5.582 46.938 3.01 1 90.56 518 LEU B O 1
ATOM 8527 N N . LEU B 1 519 ? 4.176 46.812 1.345 1 88.94 519 LEU B N 1
ATOM 8528 C CA . LEU B 1 519 ? 5.207 46.531 0.353 1 88.94 519 LEU B CA 1
ATOM 8529 C C . LEU B 1 519 ? 6.246 47.625 0.31 1 88.94 519 LEU B C 1
ATOM 8531 O O . LEU B 1 519 ? 7.449 47.375 0.377 1 88.94 519 LEU B O 1
ATOM 8535 N N . PRO B 1 520 ? 5.828 48.906 0.24 1 85.69 520 PRO B N 1
ATOM 8536 C CA . PRO B 1 520 ? 6.828 49.969 0.273 1 85.69 520 PRO B CA 1
ATOM 8537 C C . PRO B 1 520 ? 7.574 50.031 1.603 1 85.69 520 PRO B C 1
ATOM 8539 O O . PRO B 1 520 ? 8.758 50.375 1.633 1 85.69 520 PRO B O 1
ATOM 8542 N N . LEU B 1 521 ? 6.926 49.75 2.605 1 85.69 521 LEU B N 1
ATOM 8543 C CA . LEU B 1 521 ? 7.566 49.719 3.916 1 85.69 521 LEU B CA 1
ATOM 8544 C C . LEU B 1 521 ? 8.648 48.656 3.984 1 85.69 521 LEU B C 1
ATOM 8546 O O . LEU B 1 521 ? 9.719 48.906 4.551 1 85.69 521 LEU B O 1
ATOM 8550 N N . LEU B 1 522 ? 8.336 47.531 3.434 1 86.12 522 LEU B N 1
ATOM 8551 C CA . LEU B 1 522 ? 9.297 46.438 3.422 1 86.12 522 LEU B CA 1
ATOM 8552 C C . LEU B 1 522 ? 10.43 46.719 2.438 1 86.12 522 LEU B C 1
ATOM 8554 O O . LEU B 1 522 ? 11.57 46.312 2.668 1 86.12 522 LEU B O 1
ATOM 8558 N N . ALA B 1 523 ? 10.148 47.281 1.322 1 81.5 523 ALA B N 1
ATOM 8559 C CA . ALA B 1 523 ? 11.164 47.656 0.342 1 81.5 523 ALA B CA 1
ATOM 8560 C C . ALA B 1 523 ? 12.18 48.625 0.947 1 81.5 523 ALA B C 1
ATOM 8562 O O . ALA B 1 523 ? 13.367 48.562 0.63 1 81.5 523 ALA B O 1
ATOM 8563 N N . SER B 1 524 ? 11.719 49.438 1.719 1 78.69 524 SER B N 1
ATOM 8564 C CA . SER B 1 524 ? 12.602 50.406 2.365 1 78.69 524 SER B CA 1
ATOM 8565 C C . SER B 1 524 ? 13.57 49.688 3.316 1 78.69 524 SER B C 1
ATOM 8567 O O . SER B 1 524 ? 14.648 50.219 3.604 1 78.69 524 SER B O 1
ATOM 8569 N N . THR B 1 525 ? 13.172 48.562 3.695 1 71.56 525 THR B N 1
ATOM 8570 C CA . THR B 1 525 ? 14.031 47.844 4.617 1 71.56 525 THR B CA 1
ATOM 8571 C C . THR B 1 525 ? 14.961 46.906 3.854 1 71.56 525 THR B C 1
ATOM 8573 O O . THR B 1 525 ? 15.742 46.156 4.461 1 71.56 525 THR B O 1
ATOM 8576 N N . GLY B 1 526 ? 14.953 46.875 2.531 1 67.25 526 GLY B N 1
ATOM 8577 C CA . GLY B 1 526 ? 15.945 46.156 1.76 1 67.25 526 GLY B CA 1
ATOM 8578 C C . GLY B 1 526 ? 15.367 44.969 1.023 1 67.25 526 GLY B C 1
ATOM 8579 O O . GLY B 1 526 ? 16.078 44.25 0.316 1 67.25 526 GLY B O 1
ATOM 8580 N N . TYR B 1 527 ? 14.125 44.781 1.22 1 63 527 TYR B N 1
ATOM 8581 C CA . TYR B 1 527 ? 13.57 43.594 0.541 1 63 527 TYR B CA 1
ATOM 8582 C C . TYR B 1 527 ? 13.297 43.906 -0.927 1 63 527 TYR B C 1
ATOM 8584 O O . TYR B 1 527 ? 12.859 45 -1.267 1 63 527 TYR B O 1
ATOM 8592 N N . ILE B 1 528 ? 13.875 43.062 -1.872 1 59.38 528 ILE B N 1
ATOM 8593 C CA . ILE B 1 528 ? 13.68 43.219 -3.309 1 59.38 528 ILE B CA 1
ATOM 8594 C C . ILE B 1 528 ? 12.289 42.719 -3.699 1 59.38 528 ILE B C 1
ATOM 8596 O O . ILE B 1 528 ? 11.891 41.594 -3.312 1 59.38 528 ILE B O 1
ATOM 8600 N N . PHE B 1 529 ? 11.547 43.625 -4.262 1 61.78 529 PHE B N 1
ATOM 8601 C CA . PHE B 1 529 ? 10.156 43.375 -4.637 1 61.78 529 PHE B CA 1
ATOM 8602 C C . PHE B 1 529 ? 10.07 42.531 -5.906 1 61.78 529 PHE B C 1
ATOM 8604 O O . PHE B 1 529 ? 10.555 42.969 -6.965 1 61.78 529 PHE B O 1
ATOM 8611 N N . THR B 1 530 ? 10.016 41.188 -5.781 1 60.56 530 THR B N 1
ATOM 8612 C CA . THR B 1 530 ? 9.789 40.375 -6.965 1 60.56 530 THR B CA 1
ATOM 8613 C C . THR B 1 530 ? 8.312 39.969 -7.07 1 60.56 530 THR B C 1
ATOM 8615 O O . THR B 1 530 ? 7.945 39.156 -7.91 1 60.56 530 THR B O 1
ATOM 8618 N N . GLU B 1 531 ? 7.383 40.75 -6.562 1 62.25 531 GLU B N 1
ATOM 8619 C CA . GLU B 1 531 ? 6.066 40.125 -6.574 1 62.25 531 GLU B CA 1
ATOM 8620 C C . GLU B 1 531 ? 5.23 40.625 -7.75 1 62.25 531 GLU B C 1
ATOM 8622 O O . GLU B 1 531 ? 5.246 41.812 -8.078 1 62.25 531 GLU B O 1
ATOM 8627 N N . HIS B 1 532 ? 4.719 39.594 -8.484 1 77.81 532 HIS B N 1
ATOM 8628 C CA . HIS B 1 532 ? 3.762 39.844 -9.555 1 77.81 532 HIS B CA 1
ATOM 8629 C C . HIS B 1 532 ? 2.375 40.156 -8.992 1 77.81 532 HIS B C 1
ATOM 8631 O O . HIS B 1 532 ? 1.841 39.375 -8.195 1 77.81 532 HIS B O 1
ATOM 8637 N N . TRP B 1 533 ? 1.795 41.312 -9.312 1 82.94 533 TRP B N 1
ATOM 8638 C CA . TRP B 1 533 ? 0.514 41.781 -8.812 1 82.94 533 TRP B CA 1
ATOM 8639 C C . TRP B 1 533 ? -0.602 40.781 -9.109 1 82.94 533 TRP B C 1
ATOM 8641 O O . TRP B 1 533 ? -1.499 40.594 -8.281 1 82.94 533 TRP B O 1
ATOM 8651 N N . PHE B 1 534 ? -0.52 40.188 -10.195 1 87.5 534 PHE B N 1
ATOM 8652 C CA . PHE B 1 534 ? -1.561 39.219 -10.562 1 87.5 534 PHE B CA 1
ATOM 8653 C C . PHE B 1 534 ? -1.569 38.031 -9.609 1 87.5 534 PHE B C 1
ATOM 8655 O O . PHE B 1 534 ? -2.635 37.562 -9.211 1 87.5 534 PHE B O 1
ATOM 8662 N N . SER B 1 535 ? -0.417 37.594 -9.258 1 88.88 535 SER B N 1
ATOM 8663 C CA . SER B 1 535 ? -0.306 36.5 -8.32 1 88.88 535 SER B CA 1
ATOM 8664 C C . SER B 1 535 ? -0.83 36.875 -6.941 1 88.88 535 SER B C 1
ATOM 8666 O O . SER B 1 535 ? -1.418 36.031 -6.246 1 88.88 535 SER B O 1
ATOM 8668 N N . LEU B 1 536 ? -0.607 38.094 -6.574 1 92.56 536 LEU B N 1
ATOM 8669 C CA . LEU B 1 536 ? -1.082 38.594 -5.281 1 92.56 536 LEU B CA 1
ATOM 8670 C C . LEU B 1 536 ? -2.604 38.688 -5.262 1 92.56 536 LEU B C 1
ATOM 8672 O O . LEU B 1 536 ? -3.24 38.25 -4.297 1 92.56 536 LEU B O 1
ATOM 8676 N N . ILE B 1 537 ? -3.168 39.219 -6.336 1 94 537 ILE B N 1
ATOM 8677 C CA . ILE B 1 537 ? -4.617 39.344 -6.434 1 94 537 ILE B CA 1
ATOM 8678 C C . ILE B 1 537 ? -5.27 37.969 -6.391 1 94 537 ILE B C 1
ATOM 8680 O O . ILE B 1 537 ? -6.285 37.781 -5.719 1 94 537 ILE B O 1
ATOM 8684 N N . LEU B 1 538 ? -4.688 37.031 -7.059 1 93.69 538 LEU B N 1
ATOM 8685 C CA . LEU B 1 538 ? -5.223 35.688 -7.078 1 93.69 538 LEU B CA 1
ATOM 8686 C C . LEU B 1 538 ? -5.125 35.031 -5.699 1 93.69 538 LEU B C 1
ATOM 8688 O O . LEU B 1 538 ? -6.055 34.375 -5.262 1 93.69 538 LEU B O 1
ATOM 8692 N N . ALA B 1 539 ? -3.98 35.219 -5.066 1 95.75 539 ALA B N 1
ATOM 8693 C CA . ALA B 1 539 ? -3.777 34.656 -3.738 1 95.75 539 ALA B CA 1
ATOM 8694 C C . ALA B 1 539 ? -4.801 35.188 -2.746 1 95.75 539 ALA B C 1
ATOM 8696 O O . ALA B 1 539 ? -5.406 34.438 -1.987 1 95.75 539 ALA B O 1
ATOM 8697 N N . VAL B 1 540 ? -5.027 36.5 -2.783 1 96.56 540 VAL B N 1
ATOM 8698 C CA . VAL B 1 540 ? -5.961 37.156 -1.867 1 96.56 540 VAL B CA 1
ATOM 8699 C C . VAL B 1 540 ? -7.387 36.719 -2.186 1 96.56 540 VAL B C 1
ATOM 8701 O O . VAL B 1 540 ? -8.172 36.406 -1.279 1 96.56 540 VAL B O 1
ATOM 8704 N N . THR B 1 541 ? -7.703 36.625 -3.428 1 95.75 541 THR B N 1
ATOM 8705 C CA . THR B 1 541 ? -9.055 36.281 -3.848 1 95.75 541 THR B CA 1
ATOM 8706 C C . THR B 1 541 ? -9.383 34.812 -3.471 1 95.75 541 THR B C 1
ATOM 8708 O O . THR B 1 541 ? -10.445 34.562 -2.912 1 95.75 541 THR B O 1
ATOM 8711 N N . VAL B 1 542 ? -8.484 33.969 -3.746 1 95.06 542 VAL B N 1
ATOM 8712 C CA . VAL B 1 542 ? -8.727 32.531 -3.479 1 95.06 542 VAL B CA 1
ATOM 8713 C C . VAL B 1 542 ? -8.844 32.312 -1.972 1 95.06 542 VAL B C 1
ATOM 8715 O O . VAL B 1 542 ? -9.688 31.547 -1.517 1 95.06 542 VAL B O 1
ATOM 8718 N N . SER B 1 543 ? -7.984 32.938 -1.203 1 95.75 543 SER B N 1
ATOM 8719 C CA . SER B 1 543 ? -8.039 32.781 0.248 1 95.75 543 SER B CA 1
ATOM 8720 C C . SER B 1 543 ? -9.336 33.344 0.811 1 95.75 543 SER B C 1
ATOM 8722 O O . SER B 1 543 ? -9.914 32.781 1.746 1 95.75 543 SER B O 1
ATOM 8724 N N . SER B 1 544 ? -9.766 34.438 0.235 1 95.19 544 SER B N 1
ATOM 8725 C CA . SER B 1 544 ? -11.016 35.062 0.682 1 95.19 544 SER B CA 1
ATOM 8726 C C . SER B 1 544 ? -12.219 34.219 0.289 1 95.19 544 SER B C 1
ATOM 8728 O O . SER B 1 544 ? -13.211 34.156 1.019 1 95.19 544 SER B O 1
ATOM 8730 N N . LEU B 1 545 ? -12.125 33.625 -0.86 1 93.5 545 LEU B N 1
ATOM 8731 C CA . LEU B 1 545 ? -13.195 32.719 -1.28 1 93.5 545 LEU B CA 1
ATOM 8732 C C . LEU B 1 545 ? -13.266 31.516 -0.371 1 93.5 545 LEU B C 1
ATOM 8734 O O . LEU B 1 545 ? -14.352 31 -0.091 1 93.5 545 LEU B O 1
ATOM 8738 N N . LEU B 1 546 ? -12.109 31.031 -0.008 1 94.38 546 LEU B N 1
ATOM 8739 C CA . LEU B 1 546 ? -12.109 29.906 0.93 1 94.38 546 LEU B CA 1
ATOM 8740 C C . LEU B 1 546 ? -12.789 30.297 2.236 1 94.38 546 LEU B C 1
ATOM 8742 O O . LEU B 1 546 ? -13.547 29.5 2.805 1 94.38 546 LEU B O 1
ATOM 8746 N N . GLU B 1 547 ? -12.523 31.484 2.729 1 92.31 547 GLU B N 1
ATOM 8747 C CA . GLU B 1 547 ? -13.164 32 3.936 1 92.31 547 GLU B CA 1
ATOM 8748 C C . GLU B 1 547 ? -14.68 32.062 3.766 1 92.31 547 GLU B C 1
ATOM 8750 O O . GLU B 1 547 ? -15.43 31.797 4.703 1 92.31 547 GLU B O 1
ATOM 8755 N N . ALA B 1 548 ? -15.102 32.375 2.613 1 90.56 548 ALA B N 1
ATOM 8756 C CA . ALA B 1 548 ? -16.531 32.531 2.338 1 90.56 548 ALA B CA 1
ATOM 8757 C C . ALA B 1 548 ? -17.25 31.203 2.318 1 90.56 548 ALA B C 1
ATOM 8759 O O . ALA B 1 548 ? -18.406 31.109 2.73 1 90.56 548 ALA B O 1
ATOM 8760 N N . TYR B 1 549 ? -16.547 30.172 1.927 1 89.56 549 TYR B N 1
ATOM 8761 C CA . TYR B 1 549 ? -17.25 28.922 1.667 1 89.56 549 TYR B CA 1
ATOM 8762 C C . TYR B 1 549 ? -16.969 27.891 2.75 1 89.56 549 TYR B C 1
ATOM 8764 O O . TYR B 1 549 ? -17.734 26.953 2.945 1 89.56 549 TYR B O 1
ATOM 8772 N N . THR B 1 550 ? -15.922 28.016 3.434 1 89.06 550 THR B N 1
ATOM 8773 C CA . THR B 1 550 ? -15.516 26.938 4.332 1 89.06 550 THR B CA 1
ATOM 8774 C C . THR B 1 550 ? -16.359 26.953 5.605 1 89.06 550 THR B C 1
ATOM 8776 O O . THR B 1 550 ? -16.703 28.016 6.109 1 89.06 550 THR B O 1
ATOM 8779 N N . THR B 1 551 ? -16.688 25.766 6.086 1 86.56 551 THR B N 1
ATOM 8780 C CA . THR B 1 551 ? -17.359 25.594 7.367 1 86.56 551 THR B CA 1
ATOM 8781 C C . THR B 1 551 ? -16.375 25.141 8.438 1 86.56 551 THR B C 1
ATOM 8783 O O . THR B 1 551 ? -16.766 24.891 9.586 1 86.56 551 THR B O 1
ATOM 8786 N N . GLN B 1 552 ? -15.102 25.031 7.984 1 89.75 552 GLN B N 1
ATOM 8787 C CA . GLN B 1 552 ? -14.062 24.625 8.922 1 89.75 552 GLN B CA 1
ATOM 8788 C C . GLN B 1 552 ? -13.508 25.812 9.695 1 89.75 552 GLN B C 1
ATOM 8790 O O . GLN B 1 552 ? -13.922 26.953 9.477 1 89.75 552 GLN B O 1
ATOM 8795 N N . LEU B 1 553 ? -12.609 25.516 10.594 1 89.5 553 LEU B N 1
ATOM 8796 C CA . LEU B 1 553 ? -11.977 26.562 11.367 1 89.5 553 LEU B CA 1
ATOM 8797 C C . LEU B 1 553 ? -11.141 27.484 10.477 1 89.5 553 LEU B C 1
ATOM 8799 O O . LEU B 1 553 ? -10.062 27.094 10.023 1 89.5 553 LEU B O 1
ATOM 8803 N N . ASP B 1 554 ? -11.562 28.656 10.289 1 89.56 554 ASP B N 1
ATOM 8804 C CA . ASP B 1 554 ? -10.93 29.609 9.391 1 89.56 554 ASP B CA 1
ATOM 8805 C C . ASP B 1 554 ? -9.508 29.938 9.844 1 89.56 554 ASP B C 1
ATOM 8807 O O . ASP B 1 554 ? -8.586 30.016 9.023 1 89.56 554 ASP B O 1
ATOM 8811 N N . ASN B 1 555 ? -9.328 30.062 11.156 1 92.06 555 ASN B N 1
ATOM 8812 C CA . ASN B 1 555 ? -8.039 30.469 11.703 1 92.06 555 ASN B CA 1
ATOM 8813 C C . ASN B 1 555 ? -6.957 29.438 11.414 1 92.06 555 ASN B C 1
ATOM 8815 O O . ASN B 1 555 ? -5.77 29.781 11.375 1 92.06 555 ASN B O 1
ATOM 8819 N N . ALA B 1 556 ? -7.379 28.266 11.188 1 93.12 556 ALA B N 1
ATOM 8820 C CA . ALA B 1 556 ? -6.402 27.188 11.016 1 93.12 556 ALA B CA 1
ATOM 8821 C C . ALA B 1 556 ? -6.043 27 9.547 1 93.12 556 ALA B C 1
ATOM 8823 O O . ALA B 1 556 ? -4.891 26.719 9.219 1 93.12 556 ALA B O 1
ATOM 8824 N N . PHE B 1 557 ? -6.945 27.188 8.648 1 96.44 557 PHE B N 1
ATOM 8825 C CA . PHE B 1 557 ? -6.738 26.797 7.262 1 96.44 557 PHE B CA 1
ATOM 8826 C C . PHE B 1 557 ? -6.375 28 6.41 1 96.44 557 PHE B C 1
ATOM 8828 O O . PHE B 1 557 ? -5.477 27.922 5.566 1 96.44 557 PHE B O 1
ATOM 8835 N N . ILE B 1 558 ? -6.961 29.141 6.605 1 96.94 558 ILE B N 1
ATOM 8836 C CA . ILE B 1 558 ? -6.875 30.266 5.688 1 96.94 558 ILE B CA 1
ATOM 8837 C C . ILE B 1 558 ? -5.449 30.828 5.684 1 96.94 558 ILE B C 1
ATOM 8839 O O . ILE B 1 558 ? -4.875 31.062 4.617 1 96.94 558 ILE B O 1
ATOM 8843 N N . PRO B 1 559 ? -4.863 31 6.852 1 97.38 559 PRO B N 1
ATOM 8844 C CA . PRO B 1 559 ? -3.488 31.516 6.84 1 97.38 559 PRO B CA 1
ATOM 8845 C C . PRO B 1 559 ? -2.523 30.594 6.094 1 97.38 559 PRO B C 1
ATOM 8847 O O . PRO B 1 559 ? -1.633 31.078 5.387 1 97.38 559 PRO B O 1
ATOM 8850 N N . LEU B 1 560 ? -2.709 29.328 6.227 1 97.69 560 LEU B N 1
ATOM 8851 C CA . LEU B 1 560 ? -1.823 28.359 5.59 1 97.69 560 LEU B CA 1
ATOM 8852 C C . LEU B 1 560 ? -1.988 28.391 4.074 1 97.69 560 LEU B C 1
ATOM 8854 O O . LEU B 1 560 ? -1 28.359 3.336 1 97.69 560 LEU B O 1
ATOM 8858 N N . ILE B 1 561 ? -3.211 28.453 3.654 1 97.62 561 ILE B N 1
ATOM 8859 C CA . ILE B 1 561 ? -3.482 28.469 2.221 1 97.62 561 ILE B CA 1
ATOM 8860 C C . ILE B 1 561 ? -2.975 29.781 1.621 1 97.62 561 ILE B C 1
ATOM 8862 O O . ILE B 1 561 ? -2.387 29.781 0.537 1 97.62 561 ILE B O 1
ATOM 8866 N N . PHE B 1 562 ? -3.232 30.844 2.322 1 97.88 562 PHE B N 1
ATOM 8867 C CA . PHE B 1 562 ? -2.748 32.156 1.858 1 97.88 562 PHE B CA 1
ATOM 8868 C C . PHE B 1 562 ? -1.226 32.156 1.774 1 97.88 562 PHE B C 1
ATOM 8870 O O . PHE B 1 562 ? -0.656 32.625 0.796 1 97.88 562 PHE B O 1
ATOM 8877 N N . TYR B 1 563 ? -0.583 31.625 2.787 1 97.06 563 TYR B N 1
ATOM 8878 C CA . TYR B 1 563 ? 0.871 31.5 2.783 1 97.06 563 TYR B CA 1
ATOM 8879 C C . TYR B 1 563 ? 1.347 30.719 1.569 1 97.06 563 TYR B C 1
ATOM 8881 O O . TYR B 1 563 ? 2.297 31.109 0.894 1 97.06 563 TYR B O 1
ATOM 8889 N N . SER B 1 564 ? 0.719 29.609 1.284 1 97.06 564 SER B N 1
ATOM 8890 C CA . SER B 1 564 ? 1.086 28.734 0.169 1 97.06 564 SER B CA 1
ATOM 8891 C C . SER B 1 564 ? 1.033 29.484 -1.156 1 97.06 564 SER B C 1
ATOM 8893 O O . SER B 1 564 ? 1.943 29.375 -1.979 1 97.06 564 SER B O 1
ATOM 8895 N N . HIS B 1 565 ? 0.028 30.266 -1.324 1 96.31 565 HIS B N 1
ATOM 8896 C CA . HIS B 1 565 ? -0.153 30.969 -2.594 1 96.31 565 HIS B CA 1
ATOM 8897 C C . HIS B 1 565 ? 0.782 32.156 -2.703 1 96.31 565 HIS B C 1
ATOM 8899 O O . HIS B 1 565 ? 1.172 32.562 -3.807 1 96.31 565 HIS B O 1
ATOM 8905 N N . LEU B 1 566 ? 1.167 32.75 -1.571 1 94.5 566 LEU B N 1
ATOM 8906 C CA . LEU B 1 566 ? 2.113 33.844 -1.59 1 94.5 566 LEU B CA 1
ATOM 8907 C C . LEU B 1 566 ? 3.518 33.344 -1.929 1 94.5 566 LEU B C 1
ATOM 8909 O O . LEU B 1 566 ? 4.336 34.125 -2.447 1 94.5 566 LEU B O 1
ATOM 8913 N N . CYS B 1 567 ? 3.787 32.125 -1.664 1 93.25 567 CYS B N 1
ATOM 8914 C CA . CYS B 1 567 ? 5.102 31.531 -1.922 1 93.25 567 CYS B CA 1
ATOM 8915 C C . CYS B 1 567 ? 5.297 31.266 -3.408 1 93.25 567 CYS B C 1
ATOM 8917 O O . CYS B 1 567 ? 6.422 31.062 -3.867 1 93.25 567 CYS B O 1
ATOM 8919 N N . LEU B 1 568 ? 4.191 31.219 -4.141 1 92.06 568 LEU B N 1
ATOM 8920 C CA . LEU B 1 568 ? 4.273 30.875 -5.559 1 92.06 568 LEU B CA 1
ATOM 8921 C C . LEU B 1 568 ? 4.824 32.062 -6.363 1 92.06 568 LEU B C 1
ATOM 8923 O O . LEU B 1 568 ? 5.582 31.859 -7.316 1 92.06 568 LEU B O 1
#

pLDDT: mean 85.01, std 13.53, range [26.27, 97.94]

Radius of gyration: 36.25 Å; Cα contacts (8 Å, |Δi|>4): 1318; chains: 2; bounding box: 62×103×105 Å

Organism: Citrus clementina (NCBI:txid85681)

Secondary structure (DSSP, 8-state):
-HHHHHH--HHHHHHHHHHHHHHHT--GGGHHHHHHHHHHHHHHHHHHHHHHHSGGGGGGTPPTTS---HHHHHHHHHHHHHHHHHHHHHHHHTT-S-HHHHHHHHHHHHHHHHHHHHHHHHHHHHHHHS--SS---HHHHHHHHHHHHHHHHHHHHHHHHHHHHT-SBHHHHHHHHHHHHHHHHHHHHHHHHHHHHSTTSS-HHHHHHHHHHHHHHHHHHHHHHHHHHHHHHS-TTT----------HHHHHHHHHHHHHHHHHHHHHHHHHHHHHHHTTT----HHHHHHHHHHHHHHHHHHIIIIIHHHHHHHHS--SS-HHHHHHHHHHHSHHHHHHHHHHHHHHHHHHHHHHHHHHHS----HHHHHHHHHHHHHHHHHHHHHH-HHHHHHHHHHHHHHHHHHHHHHHHT-TTHHHHHHHHHHTT--TT--SS---HHHHHHHHHHHHHHHTSS--S-TTGGGHHIIIIIIIIHHHHHHHHHH---BSSSS---BHHHHHHHHHHHHHHHHHHHHHHHTTT------HHHHHHHHHHHHHHHHH--S-HHHHHHHHHHHHHT-/-HHHHHH--HHHHHHHHHHHHHHHT--GGGHHHHHHHHHHHHHHHHHHHHHHHSGGGGGGTPPTTS---HHHHHHHHHHHHHHHHHHHHHHHHTT-S-HHHHHHHHHHHHHHHHHHHHHHHHHHHHHHHS--SS---HHHHHHHHHHHHHHHHHHHHHHHHHHHHT-SBHHHHHHHHHHHHHHHHHHHHHHHHHHHHSTTSS-HHHHHHHHHHHHHHHHHHHHHHHHHHHHHHS-TTT----------HHHHHHHHHHHHHHHHHHHHHHHHHHHHHHHTTT----HHHHHHHHHHHHHHHHHHIIIIIHHHHHHHHS--SS-HHHHHHHHHHHSHHHHHHHHHHHHHHHHHHHHHHHHHHHS----HHHHHHHHHHHHHHHHHHHHHH-HHHHHHHHHHHHHHHHHHHHHHHHT-TTHHHHHHHHHHTT--TT--SS---HHHHHHHHHHHHHHHTSS--S-TTGGGHHIIIIIIIIHHHHHHHHHH---BSSSS---BHHHHHHHHHHHHHHHHHHHHHHHTTT------HHHHHHHHHHHHHHHHH--S-HHHHHHHHHHHHHT-

Foldseek 3Di:
DVLPPLLDFLLLVLLVVLLVVLLVLDDPLCPLLNVLLVLQLVLQSVLLSLVQPAPCQVVLLAAPPARLCLNLLLNQVLLLLSLLLSLVVVCVVVVNDDVLVSVVSVLLSLLLNLQSVLQSVVSLVSSLPDPGPPPDDPVVNVVSVVSNVVSVVSSVVSLLVSLVVVDDDPVSSVVSVVLSNVSNVQLNVVLVVCSVVDRNQHRNSVSSNVSSVVSSLVSVLVVLLCCLVCCVVPPPPPCPCVCCPVDDLLVLLLSLLLVLLVCLVVVLVVVVVVVCVVPVVPDPDDPVVVLVVSLVSSVVSSVCSNQPVSQVSSCSSDPDPDRSVVVLVCVLVVPVVVNVVLVVVLVVLVVVLVVVVVVVVVPDDDDLVLNVLVVLQSCLVNVVVCCQPPLSSSLNVLSVVLSVVSVLQVCCQVVRPPCNVVSLVVQVVNADPSGDSRDRCQVVLLSCLLNVQSVSCPDDDLQPCLSCLSSLCRSWLVSQLCVCCVPPFDAAPDPPDSGGPRSLVRSLVRSLVVCVVVVVVNVVVPRDDPDDPVLLSVLSNSLSSSVRRRPHRNSHRSSSSSSSSSSD/DVLVVLLDFLLLVLLVVLLVVLLVLDDPLCVLLNVLLVLQLVLQSVLLSLVQPAPCQVVLLAAPPARLCLNLLLNQVLLLLSLLLSLVVVCVVVVNDDVLVSVVSVLLSLLLNLQSVLQSVVSLVSSLPDPGPPPDDPVVNVVSVVSNVVSVVSSVVSLLVSLVVVDDDPVSSVVSVVLSNVSNVQLNVVLVVCSVVDRNQHRNSVSSNVSSVVSSLVSVLVVLLCCLVCCVVPPPPPCPCVCCPVDDLLVLLLSLLLVLLVCLVVVLVVVVVVVCVVPVVPDPDDPVVVLVVSLVSSVVSSVCSNQPVSQVSSCSSDPDPDRSVVVLVCVLVVPVVVNVVLVVVLVVLVVVLVVVVVVVVVPDDDDLVLNVLVVLQSCLVNVVVCCQPPLSVSLNVLSVVLSVVSVLQVCCQVVRPPCNVVSLVVQVVNADPSGDSRDRCQVVLLSCLLNVQSVSCPDDDLQPCLSCLSSLCRSWLVSQLCVCCVPPFDAAPDPPDSGGPRSLVRSLVRSVVVCVVVVVVVVVVPRDDPDDPVLLSVLSNSLSSSVRRRPHDNSNRSSSSSSSSSSD